Protein 2N57 (pdb70)

Foldseek 3Di:
DDDLLCVLLVCVCVVVVDDSVLQDQAAFCCPNVVDDLVVLCVSLVVLCVVLVHDDDPVLSVQDGGSVSSSCVSVVRSD

InterPro domains:
  IPR003231 Acyl carrier protein [MF_01217] (3-77)
  IPR003231 Acyl carrier protein [PTHR20863] (3-76)
  IPR003231 Acyl carrier protein [TIGR00517] (2-75)
  IPR006162 Phosphopantetheine attachment site [PS00012] (32-47)
  IPR009081 Phosphopantetheine binding ACP domain [PF00550] (6-73)
  IPR009081 Phosphopantetheine binding ACP domain [PS50075] (2-77)
  IPR020806 Polyketide synthase-like, phosphopantetheine-binding domain [SM00823] (5-63)
  IPR036736 ACP-like superfamily [G3DSA:1.10.1200.10] (1-78)
  IPR036736 ACP-like superfamily [SSF47336] (2-76)

Structure (mmCIF, N/CA/C/O backbone):
data_2N57
#
_entry.id   2N57
#
loop_
_atom_site.group_PDB
_atom_site.id
_atom_site.type_symbol
_atom_site.label_atom_id
_atom_site.label_alt_id
_atom_site.label_comp_id
_atom_site.label_asym_id
_atom_site.label_entity_id
_atom_site.label_seq_id
_atom_site.pdbx_PDB_ins_code
_atom_site.Cartn_x
_atom_site.Cartn_y
_atom_site.Cartn_z
_atom_site.occupancy
_atom_site.B_iso_or_equiv
_atom_site.auth_seq_id
_atom_site.auth_comp_id
_atom_site.auth_asym_id
_atom_site.auth_atom_id
_atom_site.pdbx_PDB_model_num
ATOM 1 N N . MET A 1 1 ? -1.349 -1.132 -2.822 1.00 0.00 1 MET A N 1
ATOM 2 C CA . MET A 1 1 ? -0.566 -1.768 -3.876 1.00 0.00 1 MET A CA 1
ATOM 3 C C . MET A 1 1 ? 0.485 -2.702 -3.283 1.00 0.00 1 MET A C 1
ATOM 4 O O . MET A 1 1 ? 0.908 -3.663 -3.926 1.00 0.00 1 MET A O 1
ATOM 18 N N . SER A 1 2 ? 0.902 -2.413 -2.055 1.00 0.00 2 SER A N 1
ATOM 19 C CA . SER A 1 2 ? 1.907 -3.224 -1.378 1.00 0.00 2 SER A CA 1
ATOM 20 C C . SER A 1 2 ? 1.270 -4.451 -0.733 1.00 0.00 2 SER A C 1
ATOM 21 O O . SER A 1 2 ? 0.133 -4.399 -0.262 1.00 0.00 2 SER A O 1
ATOM 29 N N . ASP A 1 3 ? 2.010 -5.554 -0.716 1.00 0.00 3 ASP A N 1
ATOM 30 C CA . ASP A 1 3 ? 1.519 -6.795 -0.128 1.00 0.00 3 ASP A CA 1
ATOM 31 C C . ASP A 1 3 ? 1.947 -6.912 1.331 1.00 0.00 3 ASP A C 1
ATOM 32 O O . ASP A 1 3 ? 1.141 -7.239 2.202 1.00 0.00 3 ASP A O 1
ATOM 41 N N . THR A 1 4 ? 3.223 -6.644 1.592 1.00 0.00 4 THR A N 1
ATOM 42 C CA . THR A 1 4 ? 3.760 -6.721 2.945 1.00 0.00 4 THR A CA 1
ATOM 43 C C . THR A 1 4 ? 3.386 -5.485 3.755 1.00 0.00 4 THR A C 1
ATOM 44 O O . THR A 1 4 ? 2.970 -5.590 4.908 1.00 0.00 4 THR A O 1
ATOM 55 N N . ALA A 1 5 ? 3.538 -4.315 3.144 1.00 0.00 5 ALA A N 1
ATOM 56 C CA . ALA A 1 5 ? 3.214 -3.058 3.809 1.00 0.00 5 ALA A CA 1
ATOM 57 C C . ALA A 1 5 ? 1.808 -3.095 4.397 1.00 0.00 5 ALA A C 1
ATOM 58 O O . ALA A 1 5 ? 1.622 -2.899 5.597 1.00 0.00 5 ALA A O 1
ATOM 65 N N . GLU A 1 6 ? 0.820 -3.347 3.543 1.00 0.00 6 GLU A N 1
ATOM 66 C CA . GLU A 1 6 ? -0.570 -3.408 3.979 1.00 0.00 6 GLU A CA 1
ATOM 67 C C . GLU A 1 6 ? -0.732 -4.376 5.147 1.00 0.00 6 GLU A C 1
ATOM 68 O O . GLU A 1 6 ? -1.461 -4.099 6.100 1.00 0.00 6 GLU A O 1
ATOM 80 N N . ARG A 1 7 ? -0.046 -5.511 5.066 1.00 0.00 7 ARG A N 1
ATOM 81 C CA . ARG A 1 7 ? -0.115 -6.522 6.115 1.00 0.00 7 ARG A CA 1
ATOM 82 C C . ARG A 1 7 ? 0.442 -5.980 7.429 1.00 0.00 7 ARG A C 1
ATOM 83 O O . ARG A 1 7 ? -0.264 -5.918 8.436 1.00 0.00 7 ARG A O 1
ATOM 104 N N . VAL A 1 8 ? 1.712 -5.590 7.412 1.00 0.00 8 VAL A N 1
ATOM 105 C CA . VAL A 1 8 ? 2.364 -5.053 8.600 1.00 0.00 8 VAL A CA 1
ATOM 106 C C . VAL A 1 8 ? 1.542 -3.925 9.215 1.00 0.00 8 VAL A C 1
ATOM 107 O O . VAL A 1 8 ? 1.186 -3.972 10.393 1.00 0.00 8 VAL A O 1
ATOM 120 N N . LYS A 1 9 ? 1.243 -2.911 8.410 1.00 0.00 9 LYS A N 1
ATOM 121 C CA . LYS A 1 9 ? 0.462 -1.771 8.873 1.00 0.00 9 LYS A CA 1
ATOM 122 C C . LYS A 1 9 ? -0.845 -2.230 9.512 1.00 0.00 9 LYS A C 1
ATOM 123 O O . LYS A 1 9 ? -1.199 -1.793 10.607 1.00 0.00 9 LYS A O 1
ATOM 142 N N . LYS A 1 10 ? -1.557 -3.115 8.823 1.00 0.00 10 LYS A N 1
ATOM 143 C CA . LYS A 1 10 ? -2.823 -3.636 9.325 1.00 0.00 10 LYS A CA 1
ATOM 144 C C . LYS A 1 10 ? -2.651 -4.233 10.718 1.00 0.00 10 LYS A C 1
ATOM 145 O O . LYS A 1 10 ? -3.369 -3.871 11.651 1.00 0.00 10 LYS A O 1
ATOM 164 N N . ILE A 1 11 ? -1.697 -5.148 10.852 1.00 0.00 11 ILE A N 1
ATOM 165 C CA . ILE A 1 11 ? -1.431 -5.792 12.132 1.00 0.00 11 ILE A CA 1
ATOM 166 C C . ILE A 1 11 ? -1.084 -4.764 13.203 1.00 0.00 11 ILE A C 1
ATOM 167 O O . ILE A 1 11 ? -1.475 -4.903 14.362 1.00 0.00 11 ILE A O 1
ATOM 183 N N . VAL A 1 12 ? -0.349 -3.730 12.807 1.00 0.00 12 VAL A N 1
ATOM 184 C CA . VAL A 1 12 ? 0.048 -2.675 13.733 1.00 0.00 12 VAL A CA 1
ATOM 185 C C . VAL A 1 12 ? -1.160 -1.872 14.202 1.00 0.00 12 VAL A C 1
ATOM 186 O O . VAL A 1 12 ? -1.242 -1.476 15.365 1.00 0.00 12 VAL A O 1
ATOM 199 N N . VAL A 1 13 ? -2.097 -1.635 13.290 1.00 0.00 13 VAL A N 1
ATOM 200 C CA . VAL A 1 13 ? -3.303 -0.881 13.610 1.00 0.00 13 VAL A CA 1
ATOM 201 C C . VAL A 1 13 ? -4.251 -1.702 14.476 1.00 0.00 13 VAL A C 1
ATOM 202 O O . VAL A 1 13 ? -4.944 -1.161 15.338 1.00 0.00 13 VAL A O 1
ATOM 215 N N . GLU A 1 14 ? -4.275 -3.010 14.243 1.00 0.00 14 GLU A N 1
ATOM 216 C CA . GLU A 1 14 ? -5.139 -3.906 15.003 1.00 0.00 14 GLU A CA 1
ATOM 217 C C . GLU A 1 14 ? -4.509 -4.258 16.347 1.00 0.00 14 GLU A C 1
ATOM 218 O O . GLU A 1 14 ? -5.209 -4.577 17.309 1.00 0.00 14 GLU A O 1
ATOM 230 N N . HIS A 1 15 ? -3.183 -4.198 16.407 1.00 0.00 15 HIS A N 1
ATOM 231 C CA . HIS A 1 15 ? -2.457 -4.510 17.633 1.00 0.00 15 HIS A CA 1
ATOM 232 C C . HIS A 1 15 ? -2.335 -3.275 18.521 1.00 0.00 15 HIS A C 1
ATOM 233 O O . HIS A 1 15 ? -2.728 -3.296 19.689 1.00 0.00 15 HIS A O 1
ATOM 247 N N . LEU A 1 16 ? -1.786 -2.203 17.962 1.00 0.00 16 LEU A N 1
ATOM 248 C CA . LEU A 1 16 ? -1.611 -0.958 18.703 1.00 0.00 16 LEU A CA 1
ATOM 249 C C . LEU A 1 16 ? -2.943 -0.236 18.878 1.00 0.00 16 LEU A C 1
ATOM 250 O O . LEU A 1 16 ? -3.180 0.413 19.895 1.00 0.00 16 LEU A O 1
ATOM 266 N N . GLY A 1 17 ? -3.812 -0.356 17.878 1.00 0.00 17 GLY A N 1
ATOM 267 C CA . GLY A 1 17 ? -5.110 0.288 17.941 1.00 0.00 17 GLY A CA 1
ATOM 268 C C . GLY A 1 17 ? -5.046 1.758 17.575 1.00 0.00 17 GLY A C 1
ATOM 269 O O . GLY A 1 17 ? -5.835 2.563 18.071 1.00 0.00 17 GLY A O 1
ATOM 273 N N . VAL A 1 18 ? -4.104 2.109 16.706 1.00 0.00 18 VAL A N 1
ATOM 274 C CA . VAL A 1 18 ? -3.940 3.492 16.274 1.00 0.00 18 VAL A CA 1
ATOM 275 C C . VAL A 1 18 ? -4.428 3.683 14.843 1.00 0.00 18 VAL A C 1
ATOM 276 O O . VAL A 1 18 ? -4.990 2.768 14.241 1.00 0.00 18 VAL A O 1
ATOM 289 N N . ASP A 1 19 ? -4.207 4.876 14.303 1.00 0.00 19 ASP A N 1
ATOM 290 C CA . ASP A 1 19 ? -4.623 5.187 12.940 1.00 0.00 19 ASP A CA 1
ATOM 291 C C . ASP A 1 19 ? -3.653 4.590 11.926 1.00 0.00 19 ASP A C 1
ATOM 292 O O . ASP A 1 19 ? -2.458 4.469 12.193 1.00 0.00 19 ASP A O 1
ATOM 301 N N . ALA A 1 20 ? -4.176 4.216 10.763 1.00 0.00 20 ALA A N 1
ATOM 302 C CA . ALA A 1 20 ? -3.356 3.632 9.709 1.00 0.00 20 ALA A CA 1
ATOM 303 C C . ALA A 1 20 ? -2.551 4.704 8.982 1.00 0.00 20 ALA A C 1
ATOM 304 O O . ALA A 1 20 ? -1.396 4.486 8.616 1.00 0.00 20 ALA A O 1
ATOM 311 N N . ASP A 1 21 ? -3.169 5.862 8.774 1.00 0.00 21 ASP A N 1
ATOM 312 C CA . ASP A 1 21 ? -2.509 6.968 8.091 1.00 0.00 21 ASP A CA 1
ATOM 313 C C . ASP A 1 21 ? -1.177 7.301 8.755 1.00 0.00 21 ASP A C 1
ATOM 314 O O . ASP A 1 21 ? -0.189 7.591 8.080 1.00 0.00 21 ASP A O 1
ATOM 323 N N . LYS A 1 22 ? -1.158 7.259 10.083 1.00 0.00 22 LYS A N 1
ATOM 324 C CA . LYS A 1 22 ? 0.052 7.556 10.841 1.00 0.00 22 LYS A CA 1
ATOM 325 C C . LYS A 1 22 ? 1.133 6.515 10.569 1.00 0.00 22 LYS A C 1
ATOM 326 O O . LYS A 1 22 ? 2.325 6.795 10.697 1.00 0.00 22 LYS A O 1
ATOM 345 N N . VAL A 1 23 ? 0.710 5.312 10.193 1.00 0.00 23 VAL A N 1
ATOM 346 C CA . VAL A 1 23 ? 1.642 4.230 9.901 1.00 0.00 23 VAL A CA 1
ATOM 347 C C . VAL A 1 23 ? 2.302 4.426 8.541 1.00 0.00 23 VAL A C 1
ATOM 348 O O . VAL A 1 23 ? 1.910 3.805 7.552 1.00 0.00 23 VAL A O 1
ATOM 361 N N . THR A 1 24 ? 3.309 5.293 8.497 1.00 0.00 24 THR A N 1
ATOM 362 C CA . THR A 1 24 ? 4.024 5.572 7.258 1.00 0.00 24 THR A CA 1
ATOM 363 C C . THR A 1 24 ? 5.446 5.024 7.309 1.00 0.00 24 THR A C 1
ATOM 364 O O . THR A 1 24 ? 5.951 4.683 8.378 1.00 0.00 24 THR A O 1
ATOM 375 N N . GLU A 1 25 ? 6.086 4.943 6.147 1.00 0.00 25 GLU A N 1
ATOM 376 C CA . GLU A 1 25 ? 7.450 4.436 6.061 1.00 0.00 25 GLU A CA 1
ATOM 377 C C . GLU A 1 25 ? 8.366 5.169 7.036 1.00 0.00 25 GLU A C 1
ATOM 378 O O . GLU A 1 25 ? 9.257 4.571 7.638 1.00 0.00 25 GLU A O 1
ATOM 390 N N . GLY A 1 26 ? 8.139 6.471 7.187 1.00 0.00 26 GLY A N 1
ATOM 391 C CA . GLY A 1 26 ? 8.951 7.266 8.089 1.00 0.00 26 GLY A CA 1
ATOM 392 C C . GLY A 1 26 ? 8.338 7.383 9.470 1.00 0.00 26 GLY A C 1
ATOM 393 O O . GLY A 1 26 ? 8.515 8.392 10.152 1.00 0.00 26 GLY A O 1
ATOM 397 N N . ALA A 1 27 ? 7.612 6.350 9.884 1.00 0.00 27 ALA A N 1
ATOM 398 C CA . ALA A 1 27 ? 6.970 6.341 11.192 1.00 0.00 27 ALA A CA 1
ATOM 399 C C . ALA A 1 27 ? 7.743 5.472 12.178 1.00 0.00 27 ALA A C 1
ATOM 400 O O . ALA A 1 27 ? 7.763 4.247 12.057 1.00 0.00 27 ALA A O 1
ATOM 407 N N . SER A 1 28 ? 8.380 6.114 13.152 1.00 0.00 28 SER A N 1
ATOM 408 C CA . SER A 1 28 ? 9.159 5.399 14.156 1.00 0.00 28 SER A CA 1
ATOM 409 C C . SER A 1 28 ? 8.297 5.048 15.365 1.00 0.00 28 SER A C 1
ATOM 410 O O . SER A 1 28 ? 7.790 5.931 16.058 1.00 0.00 28 SER A O 1
ATOM 418 N N . PHE A 1 29 ? 8.134 3.753 15.611 1.00 0.00 29 PHE A N 1
ATOM 419 C CA . PHE A 1 29 ? 7.332 3.283 16.735 1.00 0.00 29 PHE A CA 1
ATOM 420 C C . PHE A 1 29 ? 7.935 3.738 18.061 1.00 0.00 29 PHE A C 1
ATOM 421 O O . PHE A 1 29 ? 7.291 3.657 19.108 1.00 0.00 29 PHE A O 1
ATOM 438 N N . ILE A 1 30 ? 9.174 4.215 18.008 1.00 0.00 30 ILE A N 1
ATOM 439 C CA . ILE A 1 30 ? 9.864 4.683 19.204 1.00 0.00 30 ILE A CA 1
ATOM 440 C C . ILE A 1 30 ? 9.500 6.131 19.517 1.00 0.00 30 ILE A C 1
ATOM 441 O O . ILE A 1 30 ? 9.078 6.449 20.628 1.00 0.00 30 ILE A O 1
ATOM 457 N N . ASP A 1 31 ? 9.666 7.003 18.529 1.00 0.00 31 ASP A N 1
ATOM 458 C CA . ASP A 1 31 ? 9.353 8.417 18.697 1.00 0.00 31 ASP A CA 1
ATOM 459 C C . ASP A 1 31 ? 7.940 8.723 18.210 1.00 0.00 31 ASP A C 1
ATOM 460 O O . ASP A 1 31 ? 7.091 9.172 18.980 1.00 0.00 31 ASP A O 1
ATOM 469 N N . ASP A 1 32 ? 7.696 8.478 16.927 1.00 0.00 32 ASP A N 1
ATOM 470 C CA . ASP A 1 32 ? 6.386 8.727 16.337 1.00 0.00 32 ASP A CA 1
ATOM 471 C C . ASP A 1 32 ? 5.273 8.252 17.265 1.00 0.00 32 ASP A C 1
ATOM 472 O O . ASP A 1 32 ? 4.265 8.937 17.445 1.00 0.00 32 ASP A O 1
ATOM 481 N N . LEU A 1 33 ? 5.461 7.075 17.852 1.00 0.00 33 LEU A N 1
ATOM 482 C CA . LEU A 1 33 ? 4.471 6.507 18.762 1.00 0.00 33 LEU A CA 1
ATOM 483 C C . LEU A 1 33 ? 4.874 6.736 20.216 1.00 0.00 33 LEU A C 1
ATOM 484 O O . LEU A 1 33 ? 4.055 6.606 21.125 1.00 0.00 33 LEU A O 1
ATOM 500 N N . GLY A 1 34 ? 6.141 7.080 20.427 1.00 0.00 34 GLY A N 1
ATOM 501 C CA . GLY A 1 34 ? 6.629 7.324 21.771 1.00 0.00 34 GLY A CA 1
ATOM 502 C C . GLY A 1 34 ? 6.778 6.047 22.575 1.00 0.00 34 GLY A C 1
ATOM 503 O O . GLY A 1 34 ? 6.564 6.039 23.787 1.00 0.00 34 GLY A O 1
ATOM 507 N N . ALA A 1 35 ? 7.144 4.963 21.898 1.00 0.00 35 ALA A N 1
ATOM 508 C CA . ALA A 1 35 ? 7.320 3.675 22.556 1.00 0.00 35 ALA A CA 1
ATOM 509 C C . ALA A 1 35 ? 8.796 3.385 22.809 1.00 0.00 35 ALA A C 1
ATOM 510 O O . ALA A 1 35 ? 9.671 4.112 22.338 1.00 0.00 35 ALA A O 1
ATOM 517 N N . ASP A 1 36 ? 9.066 2.321 23.557 1.00 0.00 36 ASP A N 1
ATOM 518 C CA . ASP A 1 36 ? 10.436 1.935 23.872 1.00 0.00 36 ASP A CA 1
ATOM 519 C C . ASP A 1 36 ? 10.834 0.672 23.115 1.00 0.00 36 ASP A C 1
ATOM 520 O O . ASP A 1 36 ? 10.034 0.105 22.370 1.00 0.00 36 ASP A O 1
ATOM 529 N N . SER A 1 37 ? 12.075 0.237 23.309 1.00 0.00 37 SER A N 1
ATOM 530 C CA . SER A 1 37 ? 12.580 -0.956 22.640 1.00 0.00 37 SER A CA 1
ATOM 531 C C . SER A 1 37 ? 11.645 -2.141 22.864 1.00 0.00 37 SER A C 1
ATOM 532 O O . SER A 1 37 ? 11.507 -3.010 22.002 1.00 0.00 37 SER A O 1
ATOM 540 N N . LEU A 1 38 ? 11.005 -2.170 24.027 1.00 0.00 38 LEU A N 1
ATOM 541 C CA . LEU A 1 38 ? 10.082 -3.248 24.366 1.00 0.00 38 LEU A CA 1
ATOM 542 C C . LEU A 1 38 ? 9.013 -3.408 23.290 1.00 0.00 38 LEU A C 1
ATOM 543 O O . LEU A 1 38 ? 8.844 -4.489 22.725 1.00 0.00 38 LEU A O 1
ATOM 559 N N . ASP A 1 39 ? 8.296 -2.325 23.010 1.00 0.00 39 ASP A N 1
ATOM 560 C CA . ASP A 1 39 ? 7.245 -2.345 21.999 1.00 0.00 39 ASP A CA 1
ATOM 561 C C . ASP A 1 39 ? 7.776 -2.884 20.674 1.00 0.00 39 ASP A C 1
ATOM 562 O O . ASP A 1 39 ? 7.154 -3.742 20.047 1.00 0.00 39 ASP A O 1
ATOM 571 N N . THR A 1 40 ? 8.929 -2.374 20.253 1.00 0.00 40 THR A N 1
ATOM 572 C CA . THR A 1 40 ? 9.542 -2.803 19.002 1.00 0.00 40 THR A CA 1
ATOM 573 C C . THR A 1 40 ? 9.752 -4.312 18.982 1.00 0.00 40 THR A C 1
ATOM 574 O O . THR A 1 40 ? 9.389 -4.987 18.018 1.00 0.00 40 THR A O 1
ATOM 585 N N . VAL A 1 41 ? 10.340 -4.838 20.051 1.00 0.00 41 VAL A N 1
ATOM 586 C CA . VAL A 1 41 ? 10.597 -6.270 20.157 1.00 0.00 41 VAL A CA 1
ATOM 587 C C . VAL A 1 41 ? 9.307 -7.071 20.019 1.00 0.00 41 VAL A C 1
ATOM 588 O O . VAL A 1 41 ? 9.222 -7.993 19.209 1.00 0.00 41 VAL A O 1
ATOM 601 N N . GLU A 1 42 ? 8.305 -6.711 20.815 1.00 0.00 42 GLU A N 1
ATOM 602 C CA . GLU A 1 42 ? 7.019 -7.397 20.782 1.00 0.00 42 GLU A CA 1
ATOM 603 C C . GLU A 1 42 ? 6.469 -7.452 19.359 1.00 0.00 42 GLU A C 1
ATOM 604 O O . GLU A 1 42 ? 6.098 -8.518 18.866 1.00 0.00 42 GLU A O 1
ATOM 616 N N . LEU A 1 43 ? 6.418 -6.297 18.706 1.00 0.00 43 LEU A N 1
ATOM 617 C CA . LEU A 1 43 ? 5.912 -6.211 17.341 1.00 0.00 43 LEU A CA 1
ATOM 618 C C . LEU A 1 43 ? 6.674 -7.158 16.418 1.00 0.00 43 LEU A C 1
ATOM 619 O O . LEU A 1 43 ? 6.073 -7.932 15.673 1.00 0.00 43 LEU A O 1
ATOM 635 N N . VAL A 1 44 ? 8.000 -7.092 16.475 1.00 0.00 44 VAL A N 1
ATOM 636 C CA . VAL A 1 44 ? 8.844 -7.945 15.647 1.00 0.00 44 VAL A CA 1
ATOM 637 C C . VAL A 1 44 ? 8.472 -9.414 15.814 1.00 0.00 44 VAL A C 1
ATOM 638 O O . VAL A 1 44 ? 8.297 -10.136 14.833 1.00 0.00 44 VAL A O 1
ATOM 651 N N . MET A 1 45 ? 8.353 -9.850 17.064 1.00 0.00 45 MET A N 1
ATOM 652 C CA . MET A 1 45 ? 8.000 -11.234 17.360 1.00 0.00 45 MET A CA 1
ATOM 653 C C . MET A 1 45 ? 6.647 -11.591 16.754 1.00 0.00 45 MET A C 1
ATOM 654 O O . MET A 1 45 ? 6.488 -12.650 16.148 1.00 0.00 45 MET A O 1
ATOM 668 N N . ALA A 1 46 ? 5.675 -10.700 16.922 1.00 0.00 46 ALA A N 1
ATOM 669 C CA . ALA A 1 46 ? 4.336 -10.922 16.389 1.00 0.00 46 ALA A CA 1
ATOM 670 C C . ALA A 1 46 ? 4.376 -11.163 14.884 1.00 0.00 46 ALA A C 1
ATOM 671 O O . ALA A 1 46 ? 3.822 -12.144 14.387 1.00 0.00 46 ALA A O 1
ATOM 678 N N . PHE A 1 47 ? 5.035 -10.262 14.163 1.00 0.00 47 PHE A N 1
ATOM 679 C CA . PHE A 1 47 ? 5.146 -10.376 12.713 1.00 0.00 47 PHE A CA 1
ATOM 680 C C . PHE A 1 47 ? 5.884 -11.654 12.323 1.00 0.00 47 PHE A C 1
ATOM 681 O O . PHE A 1 47 ? 5.514 -12.327 11.362 1.00 0.00 47 PHE A O 1
ATOM 698 N N . GLU A 1 48 ? 6.929 -11.980 13.077 1.00 0.00 48 GLU A N 1
ATOM 699 C CA . GLU A 1 48 ? 7.720 -13.176 12.809 1.00 0.00 48 GLU A CA 1
ATOM 700 C C . GLU A 1 48 ? 6.859 -14.432 12.912 1.00 0.00 48 GLU A C 1
ATOM 701 O O . GLU A 1 48 ? 6.975 -15.345 12.096 1.00 0.00 48 GLU A O 1
ATOM 713 N N . GLU A 1 49 ? 5.995 -14.469 13.923 1.00 0.00 49 GLU A N 1
ATOM 714 C CA . GLU A 1 49 ? 5.116 -15.612 14.134 1.00 0.00 49 GLU A CA 1
ATOM 715 C C . GLU A 1 49 ? 3.968 -15.609 13.128 1.00 0.00 49 GLU A C 1
ATOM 716 O O . GLU A 1 49 ? 3.493 -16.665 12.710 1.00 0.00 49 GLU A O 1
ATOM 728 N N . GLU A 1 50 ? 3.528 -14.415 12.744 1.00 0.00 50 GLU A N 1
ATOM 729 C CA . GLU A 1 50 ? 2.436 -14.275 11.789 1.00 0.00 50 GLU A CA 1
ATOM 730 C C . GLU A 1 50 ? 2.836 -14.820 10.421 1.00 0.00 50 GLU A C 1
ATOM 731 O O . GLU A 1 50 ? 2.147 -15.668 9.852 1.00 0.00 50 GLU A O 1
ATOM 743 N N . PHE A 1 51 ? 3.954 -14.328 9.898 1.00 0.00 51 PHE A N 1
ATOM 744 C CA . PHE A 1 51 ? 4.446 -14.764 8.596 1.00 0.00 51 PHE A CA 1
ATOM 745 C C . PHE A 1 51 ? 5.169 -16.103 8.709 1.00 0.00 51 PHE A C 1
ATOM 746 O O . PHE A 1 51 ? 5.265 -16.852 7.738 1.00 0.00 51 PHE A O 1
ATOM 763 N N . GLY A 1 52 ? 5.677 -16.396 9.902 1.00 0.00 52 GLY A N 1
ATOM 764 C CA . GLY A 1 52 ? 6.385 -17.644 10.120 1.00 0.00 52 GLY A CA 1
ATOM 765 C C . GLY A 1 52 ? 7.804 -17.606 9.588 1.00 0.00 52 GLY A C 1
ATOM 766 O O . GLY A 1 52 ? 8.188 -18.438 8.766 1.00 0.00 52 GLY A O 1
ATOM 770 N N . VAL A 1 53 ? 8.584 -16.637 10.055 1.00 0.00 53 VAL A N 1
ATOM 771 C CA . VAL A 1 53 ? 9.969 -16.494 9.620 1.00 0.00 53 VAL A CA 1
ATOM 772 C C . VAL A 1 53 ? 10.929 -16.598 10.800 1.00 0.00 53 VAL A C 1
ATOM 773 O O . VAL A 1 53 ? 10.505 -16.729 11.947 1.00 0.00 53 VAL A O 1
ATOM 786 N N . GLU A 1 54 ? 12.225 -16.540 10.508 1.00 0.00 54 GLU A N 1
ATOM 787 C CA . GLU A 1 54 ? 13.245 -16.628 11.545 1.00 0.00 54 GLU A CA 1
ATOM 788 C C . GLU A 1 54 ? 14.313 -15.556 11.351 1.00 0.00 54 GLU A C 1
ATOM 789 O O . GLU A 1 54 ? 15.100 -15.612 10.405 1.00 0.00 54 GLU A O 1
ATOM 801 N N . ILE A 1 55 ? 14.334 -14.579 12.252 1.00 0.00 55 ILE A N 1
ATOM 802 C CA . ILE A 1 55 ? 15.304 -13.495 12.181 1.00 0.00 55 ILE A CA 1
ATOM 803 C C . ILE A 1 55 ? 16.118 -13.399 13.467 1.00 0.00 55 ILE A C 1
ATOM 804 O O . ILE A 1 55 ? 15.687 -13.829 14.537 1.00 0.00 55 ILE A O 1
ATOM 820 N N . PRO A 1 56 ? 17.323 -12.820 13.363 1.00 0.00 56 PRO A N 1
ATOM 821 C CA . PRO A 1 56 ? 18.223 -12.652 14.508 1.00 0.00 56 PRO A CA 1
ATOM 822 C C . PRO A 1 56 ? 17.705 -11.621 15.505 1.00 0.00 56 PRO A C 1
ATOM 823 O O . PRO A 1 56 ? 16.737 -10.911 15.232 1.00 0.00 56 PRO A O 1
ATOM 834 N N . ASP A 1 57 ? 18.355 -11.544 16.661 1.00 0.00 57 ASP A N 1
ATOM 835 C CA . ASP A 1 57 ? 17.961 -10.598 17.698 1.00 0.00 57 ASP A CA 1
ATOM 836 C C . ASP A 1 57 ? 18.347 -9.174 17.310 1.00 0.00 57 ASP A C 1
ATOM 837 O O . ASP A 1 57 ? 17.600 -8.227 17.562 1.00 0.00 57 ASP A O 1
ATOM 846 N N . ASP A 1 58 ? 19.516 -9.029 16.697 1.00 0.00 58 ASP A N 1
ATOM 847 C CA . ASP A 1 58 ? 20.001 -7.721 16.273 1.00 0.00 58 ASP A CA 1
ATOM 848 C C . ASP A 1 58 ? 19.005 -7.051 15.332 1.00 0.00 58 ASP A C 1
ATOM 849 O O . ASP A 1 58 ? 18.956 -5.825 15.235 1.00 0.00 58 ASP A O 1
ATOM 858 N N . ALA A 1 59 ? 18.214 -7.864 14.640 1.00 0.00 59 ALA A N 1
ATOM 859 C CA . ALA A 1 59 ? 17.218 -7.349 13.707 1.00 0.00 59 ALA A CA 1
ATOM 860 C C . ALA A 1 59 ? 16.335 -6.299 14.371 1.00 0.00 59 ALA A C 1
ATOM 861 O O . ALA A 1 59 ? 16.099 -5.229 13.811 1.00 0.00 59 ALA A O 1
ATOM 868 N N . ALA A 1 60 ? 15.849 -6.612 15.568 1.00 0.00 60 ALA A N 1
ATOM 869 C CA . ALA A 1 60 ? 14.992 -5.694 16.308 1.00 0.00 60 ALA A CA 1
ATOM 870 C C . ALA A 1 60 ? 15.671 -4.342 16.499 1.00 0.00 60 ALA A C 1
ATOM 871 O O . ALA A 1 60 ? 15.005 -3.320 16.655 1.00 0.00 60 ALA A O 1
ATOM 878 N N . GLU A 1 61 ? 17.000 -4.345 16.485 1.00 0.00 61 GLU A N 1
ATOM 879 C CA . GLU A 1 61 ? 17.769 -3.118 16.657 1.00 0.00 61 GLU A CA 1
ATOM 880 C C . GLU A 1 61 ? 17.807 -2.313 15.361 1.00 0.00 61 GLU A C 1
ATOM 881 O O . GLU A 1 61 ? 17.909 -1.086 15.381 1.00 0.00 61 GLU A O 1
ATOM 893 N N . THR A 1 62 ? 17.725 -3.013 14.234 1.00 0.00 62 THR A N 1
ATOM 894 C CA . THR A 1 62 ? 17.752 -2.366 12.929 1.00 0.00 62 THR A CA 1
ATOM 895 C C . THR A 1 62 ? 16.368 -1.862 12.536 1.00 0.00 62 THR A C 1
ATOM 896 O O . THR A 1 62 ? 16.234 -1.005 11.662 1.00 0.00 62 THR A O 1
ATOM 907 N N . ILE A 1 63 ? 15.342 -2.398 13.188 1.00 0.00 63 ILE A N 1
ATOM 908 C CA . ILE A 1 63 ? 13.968 -2.001 12.907 1.00 0.00 63 ILE A CA 1
ATOM 909 C C . ILE A 1 63 ? 13.569 -0.780 13.730 1.00 0.00 63 ILE A C 1
ATOM 910 O O . ILE A 1 63 ? 13.278 -0.890 14.922 1.00 0.00 63 ILE A O 1
ATOM 926 N N . LEU A 1 64 ? 13.557 0.382 13.086 1.00 0.00 64 LEU A N 1
ATOM 927 C CA . LEU A 1 64 ? 13.192 1.624 13.758 1.00 0.00 64 LEU A CA 1
ATOM 928 C C . LEU A 1 64 ? 11.848 2.141 13.254 1.00 0.00 64 LEU A C 1
ATOM 929 O O . LEU A 1 64 ? 10.905 2.308 14.028 1.00 0.00 64 LEU A O 1
ATOM 945 N N . THR A 1 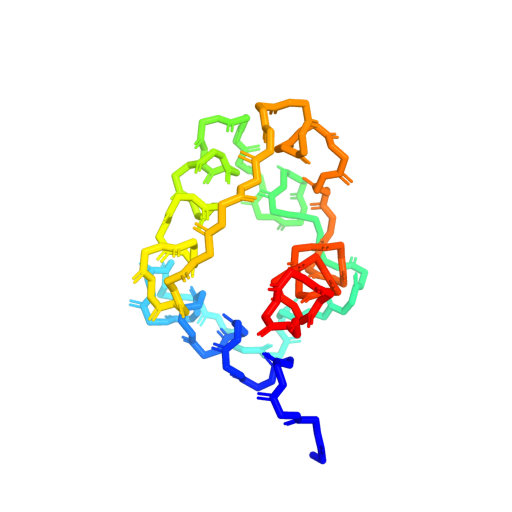65 ? 11.767 2.392 11.951 1.00 0.00 65 THR A N 1
ATOM 946 C CA . THR A 1 65 ? 10.539 2.889 11.343 1.00 0.00 65 THR A CA 1
ATOM 947 C C . THR A 1 65 ? 9.741 1.754 10.711 1.00 0.00 65 THR A C 1
ATOM 948 O O . THR A 1 65 ? 10.247 0.646 10.540 1.00 0.00 65 THR A O 1
ATOM 959 N N . VAL A 1 66 ? 8.489 2.039 10.366 1.00 0.00 66 VAL A N 1
ATOM 960 C CA . VAL A 1 66 ? 7.620 1.043 9.751 1.00 0.00 66 VAL A CA 1
ATOM 961 C C . VAL A 1 66 ? 8.293 0.397 8.545 1.00 0.00 66 VAL A C 1
ATOM 962 O O . VAL A 1 66 ? 8.301 -0.826 8.407 1.00 0.00 66 VAL A O 1
ATOM 975 N N . GLY A 1 67 ? 8.858 1.227 7.674 1.00 0.00 67 GLY A N 1
ATOM 976 C CA . GLY A 1 67 ? 9.526 0.718 6.490 1.00 0.00 67 GLY A CA 1
ATOM 977 C C . GLY A 1 67 ? 10.554 -0.347 6.817 1.00 0.00 67 GLY A C 1
ATOM 978 O O . GLY A 1 67 ? 10.738 -1.296 6.056 1.00 0.00 67 GLY A O 1
ATOM 982 N N . ASP A 1 68 ? 11.226 -0.189 7.952 1.00 0.00 68 ASP A N 1
ATOM 983 C CA . ASP A 1 68 ? 12.242 -1.144 8.379 1.00 0.00 68 ASP A CA 1
ATOM 984 C C . ASP A 1 68 ? 11.612 -2.492 8.718 1.00 0.00 68 ASP A C 1
ATOM 985 O O . ASP A 1 68 ? 11.993 -3.523 8.164 1.00 0.00 68 ASP A O 1
ATOM 994 N N . ALA A 1 69 ? 10.648 -2.475 9.632 1.00 0.00 69 ALA A N 1
ATOM 995 C CA . ALA A 1 69 ? 9.965 -3.695 10.044 1.00 0.00 69 ALA A CA 1
ATOM 996 C C . ALA A 1 69 ? 9.307 -4.385 8.854 1.00 0.00 69 ALA A C 1
ATOM 997 O O . ALA A 1 69 ? 9.439 -5.595 8.674 1.00 0.00 69 ALA A O 1
ATOM 1004 N N . VAL A 1 70 ? 8.596 -3.607 8.044 1.00 0.00 70 VAL A N 1
ATOM 1005 C CA . VAL A 1 70 ? 7.917 -4.143 6.870 1.00 0.00 70 VAL A CA 1
ATOM 1006 C C . VAL A 1 70 ? 8.910 -4.772 5.900 1.00 0.00 70 VAL A C 1
ATOM 1007 O O . VAL A 1 70 ? 8.768 -5.933 5.514 1.00 0.00 70 VAL A O 1
ATOM 1020 N N . LYS A 1 71 ? 9.918 -4.000 5.510 1.00 0.00 71 LYS A N 1
ATOM 1021 C CA . LYS A 1 71 ? 10.938 -4.481 4.586 1.00 0.00 71 LYS A CA 1
ATOM 1022 C C . LYS A 1 71 ? 11.588 -5.758 5.110 1.00 0.00 71 LYS A C 1
ATOM 1023 O O . LYS A 1 71 ? 11.905 -6.666 4.341 1.00 0.00 71 LYS A O 1
ATOM 1042 N N . PHE A 1 72 ? 11.783 -5.821 6.423 1.00 0.00 72 PHE A N 1
ATOM 1043 C CA . PHE A 1 72 ? 12.395 -6.987 7.049 1.00 0.00 72 PHE A CA 1
ATOM 1044 C C . PHE A 1 72 ? 11.514 -8.221 6.879 1.00 0.00 72 PHE A C 1
ATOM 1045 O O . PHE A 1 72 ? 11.957 -9.247 6.362 1.00 0.00 72 PHE A O 1
ATOM 1062 N N . ILE A 1 73 ? 10.264 -8.114 7.318 1.00 0.00 73 ILE A N 1
ATOM 1063 C CA . ILE A 1 73 ? 9.321 -9.220 7.214 1.00 0.00 73 ILE A CA 1
ATOM 1064 C C . ILE A 1 73 ? 9.200 -9.706 5.774 1.00 0.00 73 ILE A C 1
ATOM 1065 O O . ILE A 1 73 ? 9.114 -10.907 5.518 1.00 0.00 73 ILE A O 1
ATOM 1081 N N . ASP A 1 74 ? 9.198 -8.765 4.836 1.00 0.00 74 ASP A N 1
ATOM 1082 C CA . ASP A 1 74 ? 9.091 -9.098 3.420 1.00 0.00 74 ASP A CA 1
ATOM 1083 C C . ASP A 1 74 ? 10.347 -9.815 2.934 1.00 0.00 74 ASP A C 1
ATOM 1084 O O . ASP A 1 74 ? 10.270 -10.763 2.152 1.00 0.00 74 ASP A O 1
ATOM 1093 N N . LYS A 1 75 ? 11.503 -9.357 3.402 1.00 0.00 75 LYS A N 1
ATOM 1094 C CA . LYS A 1 75 ? 12.776 -9.954 3.017 1.00 0.00 75 LYS A CA 1
ATOM 1095 C C . LYS A 1 75 ? 12.884 -11.385 3.534 1.00 0.00 75 LYS A C 1
ATOM 1096 O O . LYS A 1 75 ? 13.258 -12.295 2.795 1.00 0.00 75 LYS A O 1
ATOM 1115 N N . ALA A 1 76 ? 12.554 -11.575 4.807 1.00 0.00 76 ALA A N 1
ATOM 1116 C CA . ALA A 1 76 ? 12.611 -12.896 5.422 1.00 0.00 76 ALA A CA 1
ATOM 1117 C C . ALA A 1 76 ? 11.470 -13.780 4.930 1.00 0.00 76 ALA A C 1
ATOM 1118 O O . ALA A 1 76 ? 11.574 -15.007 4.939 1.00 0.00 76 ALA A O 1
ATOM 1125 N N . SER A 1 77 ? 10.381 -13.149 4.501 1.00 0.00 77 SER A N 1
ATOM 1126 C CA . SER A 1 77 ? 9.219 -13.880 4.010 1.00 0.00 77 SER A CA 1
ATOM 1127 C C . SER A 1 77 ? 9.594 -14.762 2.823 1.00 0.00 77 SER A C 1
ATOM 1128 O O . SER A 1 77 ? 8.997 -15.816 2.606 1.00 0.00 77 SER A O 1
ATOM 1136 N N . ALA A 1 78 ? 10.586 -14.322 2.056 1.00 0.00 78 ALA A N 1
ATOM 1137 C CA . ALA A 1 78 ? 11.043 -15.071 0.893 1.00 0.00 78 ALA A CA 1
ATOM 1138 C C . ALA A 1 78 ? 12.062 -16.134 1.289 1.00 0.00 78 ALA A C 1
ATOM 1139 O O . ALA A 1 78 ? 12.054 -17.245 0.757 1.00 0.00 78 ALA A O 1
ATOM 1146 N N . MET A 1 1 ? 1.329 0.000 0.000 1.00 0.00 1 MET A N 2
ATOM 1147 C CA . MET A 1 1 ? 2.093 -0.001 -1.242 1.00 0.00 1 MET A CA 2
ATOM 1148 C C . MET A 1 1 ? 2.351 -1.426 -1.721 1.00 0.00 1 MET A C 2
ATOM 1149 O O . MET A 1 1 ? 2.123 -1.750 -2.887 1.00 0.00 1 MET A O 2
ATOM 1163 N N . SER A 1 2 ? 2.828 -2.273 -0.815 1.00 0.00 2 SER A N 2
ATOM 1164 C CA . SER A 1 2 ? 3.121 -3.662 -1.146 1.00 0.00 2 SER A CA 2
ATOM 1165 C C . SER A 1 2 ? 2.281 -4.612 -0.296 1.00 0.00 2 SER A C 2
ATOM 1166 O O . SER A 1 2 ? 1.786 -4.238 0.767 1.00 0.00 2 SER A O 2
ATOM 1174 N N . ASP A 1 3 ? 2.127 -5.842 -0.773 1.00 0.00 3 ASP A N 2
ATOM 1175 C CA . ASP A 1 3 ? 1.349 -6.847 -0.058 1.00 0.00 3 ASP A CA 2
ATOM 1176 C C . ASP A 1 3 ? 1.842 -6.995 1.378 1.00 0.00 3 ASP A C 2
ATOM 1177 O O . ASP A 1 3 ? 1.047 -7.146 2.306 1.00 0.00 3 ASP A O 2
ATOM 1186 N N . THR A 1 4 ? 3.159 -6.953 1.554 1.00 0.00 4 THR A N 2
ATOM 1187 C CA . THR A 1 4 ? 3.758 -7.085 2.876 1.00 0.00 4 THR A CA 2
ATOM 1188 C C . THR A 1 4 ? 3.399 -5.899 3.763 1.00 0.00 4 THR A C 2
ATOM 1189 O O . THR A 1 4 ? 2.977 -6.072 4.906 1.00 0.00 4 THR A O 2
ATOM 1200 N N . ALA A 1 5 ? 3.568 -4.694 3.229 1.00 0.00 5 ALA A N 2
ATOM 1201 C CA . ALA A 1 5 ? 3.259 -3.478 3.972 1.00 0.00 5 ALA A CA 2
ATOM 1202 C C . ALA A 1 5 ? 1.851 -3.534 4.553 1.00 0.00 5 ALA A C 2
ATOM 1203 O O . ALA A 1 5 ? 1.644 -3.243 5.731 1.00 0.00 5 ALA A O 2
ATOM 1210 N N . GLU A 1 6 ? 0.885 -3.908 3.720 1.00 0.00 6 GLU A N 2
ATOM 1211 C CA . GLU A 1 6 ? -0.504 -4.000 4.153 1.00 0.00 6 GLU A CA 2
ATOM 1212 C C . GLU A 1 6 ? -0.625 -4.845 5.417 1.00 0.00 6 GLU A C 2
ATOM 1213 O O . GLU A 1 6 ? -1.175 -4.399 6.425 1.00 0.00 6 GLU A O 2
ATOM 1225 N N . ARG A 1 7 ? -0.109 -6.068 5.356 1.00 0.00 7 ARG A N 2
ATOM 1226 C CA . ARG A 1 7 ? -0.160 -6.977 6.495 1.00 0.00 7 ARG A CA 2
ATOM 1227 C C . ARG A 1 7 ? 0.495 -6.349 7.722 1.00 0.00 7 ARG A C 2
ATOM 1228 O O . ARG A 1 7 ? -0.019 -6.454 8.835 1.00 0.00 7 ARG A O 2
ATOM 1249 N N . VAL A 1 8 ? 1.634 -5.698 7.509 1.00 0.00 8 VAL A N 2
ATOM 1250 C CA . VAL A 1 8 ? 2.360 -5.053 8.597 1.00 0.00 8 VAL A CA 2
ATOM 1251 C C . VAL A 1 8 ? 1.535 -3.933 9.220 1.00 0.00 8 VAL A C 2
ATOM 1252 O O . VAL A 1 8 ? 1.155 -4.003 10.389 1.00 0.00 8 VAL A O 2
ATOM 1265 N N . LYS A 1 9 ? 1.261 -2.899 8.432 1.00 0.00 9 LYS A N 2
ATOM 1266 C CA . LYS A 1 9 ? 0.479 -1.763 8.904 1.00 0.00 9 LYS A CA 2
ATOM 1267 C C . LYS A 1 9 ? -0.852 -2.224 9.489 1.00 0.00 9 LYS A C 2
ATOM 1268 O O . LYS A 1 9 ? -1.378 -1.613 10.421 1.00 0.00 9 LYS A O 2
ATOM 128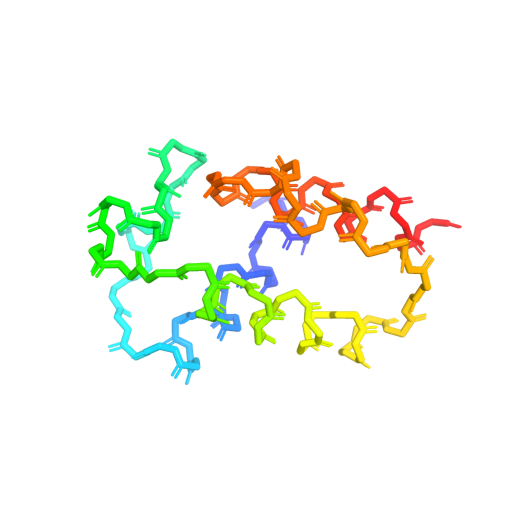7 N N . LYS A 1 10 ? -1.393 -3.305 8.939 1.00 0.00 10 LYS A N 2
ATOM 1288 C CA . LYS A 1 10 ? -2.661 -3.851 9.407 1.00 0.00 10 LYS A CA 2
ATOM 1289 C C . LYS A 1 10 ? -2.540 -4.356 10.841 1.00 0.00 10 LYS A C 2
ATOM 1290 O O . LYS A 1 10 ? -3.268 -3.912 11.729 1.00 0.00 10 LYS A O 2
ATOM 1309 N N . ILE A 1 11 ? -1.614 -5.284 11.061 1.00 0.00 11 ILE A N 2
ATOM 1310 C CA . ILE A 1 11 ? -1.397 -5.847 12.388 1.00 0.00 11 ILE A CA 2
ATOM 1311 C C . ILE A 1 11 ? -1.011 -4.762 13.388 1.00 0.00 11 ILE A C 2
ATOM 1312 O O . ILE A 1 11 ? -1.349 -4.842 14.569 1.00 0.00 11 ILE A O 2
ATOM 1328 N N . VAL A 1 12 ? -0.301 -3.746 12.906 1.00 0.00 12 VAL A N 2
ATOM 1329 C CA . VAL A 1 12 ? 0.129 -2.643 13.757 1.00 0.00 12 VAL A CA 2
ATOM 1330 C C . VAL A 1 12 ? -1.062 -1.810 14.221 1.00 0.00 12 VAL A C 2
ATOM 1331 O O . VAL A 1 12 ? -1.171 -1.465 15.397 1.00 0.00 12 VAL A O 2
ATOM 1344 N N . VAL A 1 13 ? -1.953 -1.491 13.288 1.00 0.00 13 VAL A N 2
ATOM 1345 C CA . VAL A 1 13 ? -3.137 -0.700 13.601 1.00 0.00 13 VAL A CA 2
ATOM 1346 C C . VAL A 1 13 ? -4.121 -1.497 14.450 1.00 0.00 13 VAL A C 2
ATOM 1347 O O . VAL A 1 13 ? -4.845 -0.933 15.270 1.00 0.00 13 VAL A O 2
ATOM 1360 N N . GLU A 1 14 ? -4.141 -2.810 14.249 1.00 0.00 14 GLU A N 2
ATOM 1361 C CA . GLU A 1 14 ? -5.037 -3.684 14.997 1.00 0.00 14 GLU A CA 2
ATOM 1362 C C . GLU A 1 14 ? -4.460 -4.005 16.373 1.00 0.00 14 GLU A C 2
ATOM 1363 O O . GLU A 1 14 ? -5.196 -4.316 17.310 1.00 0.00 14 GLU A O 2
ATOM 1375 N N . HIS A 1 15 ? -3.138 -3.928 16.486 1.00 0.00 15 HIS A N 2
ATOM 1376 C CA . HIS A 1 15 ? -2.461 -4.211 17.747 1.00 0.00 15 HIS A CA 2
ATOM 1377 C C . HIS A 1 15 ? -2.368 -2.954 18.607 1.00 0.00 15 HIS A C 2
ATOM 1378 O O . HIS A 1 15 ? -2.797 -2.945 19.761 1.00 0.00 15 HIS A O 2
ATOM 1392 N N . LEU A 1 16 ? -1.803 -1.894 18.037 1.00 0.00 16 LEU A N 2
ATOM 1393 C CA . LEU A 1 16 ? -1.652 -0.631 18.752 1.00 0.00 16 LEU A CA 2
ATOM 1394 C C . LEU A 1 16 ? -2.987 0.101 18.851 1.00 0.00 16 LEU A C 2
ATOM 1395 O O . LEU A 1 16 ? -3.236 0.831 19.810 1.00 0.00 16 LEU A O 2
ATOM 1411 N N . GLY A 1 17 ? -3.843 -0.102 17.854 1.00 0.00 17 GLY A N 2
ATOM 1412 C CA . GLY A 1 17 ? -5.143 0.544 17.850 1.00 0.00 17 GLY A CA 2
ATOM 1413 C C . GLY A 1 17 ? -5.057 2.016 17.498 1.00 0.00 17 GLY A C 2
ATOM 1414 O O . GLY A 1 17 ? -5.842 2.827 17.992 1.00 0.00 17 GLY A O 2
ATOM 1418 N N . VAL A 1 18 ? -4.101 2.365 16.643 1.00 0.00 18 VAL A N 2
ATOM 1419 C CA . VAL A 1 18 ? -3.915 3.749 16.227 1.00 0.00 18 VAL A CA 2
ATOM 1420 C C . VAL A 1 18 ? -4.385 3.959 14.792 1.00 0.00 18 VAL A C 2
ATOM 1421 O O . VAL A 1 18 ? -4.887 3.036 14.151 1.00 0.00 18 VAL A O 2
ATOM 1434 N N . ASP A 1 19 ? -4.219 5.179 14.293 1.00 0.00 19 ASP A N 2
ATOM 1435 C CA . ASP A 1 19 ? -4.626 5.511 12.933 1.00 0.00 19 ASP A CA 2
ATOM 1436 C C . ASP A 1 19 ? -3.599 5.010 11.921 1.00 0.00 19 ASP A C 2
ATOM 1437 O O . ASP A 1 19 ? -2.394 5.091 12.154 1.00 0.00 19 ASP A O 2
ATOM 1446 N N . ALA A 1 20 ? -4.086 4.490 10.800 1.00 0.00 20 ALA A N 2
ATOM 1447 C CA . ALA A 1 20 ? -3.212 3.976 9.753 1.00 0.00 20 ALA A CA 2
ATOM 1448 C C . AL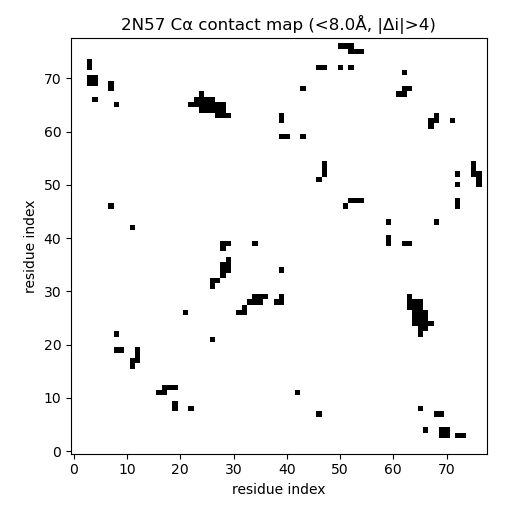A A 1 20 ? -2.495 5.111 9.030 1.00 0.00 20 ALA A C 2
ATOM 1449 O O . ALA A 1 20 ? -1.380 4.940 8.538 1.00 0.00 20 ALA A O 2
ATOM 1456 N N . ASP A 1 21 ? -3.143 6.269 8.969 1.00 0.00 21 ASP A N 2
ATOM 1457 C CA . ASP A 1 21 ? -2.567 7.433 8.306 1.00 0.00 21 ASP A CA 2
ATOM 1458 C C . ASP A 1 21 ? -1.194 7.764 8.883 1.00 0.00 21 ASP A C 2
ATOM 1459 O O . ASP A 1 21 ? -0.348 8.348 8.206 1.00 0.00 21 ASP A O 2
ATOM 1468 N N . LYS A 1 22 ? -0.981 7.387 10.140 1.00 0.00 22 LYS A N 2
ATOM 1469 C CA . LYS A 1 22 ? 0.289 7.643 10.810 1.00 0.00 22 LYS A CA 2
ATOM 1470 C C . LYS A 1 22 ? 1.309 6.559 10.475 1.00 0.00 22 LYS A C 2
ATOM 1471 O O . LYS A 1 22 ? 2.516 6.795 10.516 1.00 0.00 22 LYS A O 2
ATOM 1490 N N . VAL A 1 23 ? 0.815 5.370 10.143 1.00 0.00 23 VAL A N 2
ATOM 1491 C CA . VAL A 1 23 ? 1.683 4.251 9.799 1.00 0.00 23 VAL A CA 2
ATOM 1492 C C . VAL A 1 23 ? 2.315 4.447 8.425 1.00 0.00 23 VAL A C 2
ATOM 1493 O O . VAL A 1 23 ? 1.856 3.882 7.432 1.00 0.00 23 VAL A O 2
ATOM 1506 N N . THR A 1 24 ? 3.371 5.253 8.375 1.00 0.00 24 THR A N 2
ATOM 1507 C CA . THR A 1 24 ? 4.066 5.525 7.124 1.00 0.00 24 THR A CA 2
ATOM 1508 C C . THR A 1 24 ? 5.516 5.060 7.187 1.00 0.00 24 THR A C 2
ATOM 1509 O O . THR A 1 24 ? 6.028 4.740 8.260 1.00 0.00 24 THR A O 2
ATOM 1520 N N . GLU A 1 25 ? 6.173 5.025 6.032 1.00 0.00 25 GLU A N 2
ATOM 1521 C CA . GLU A 1 25 ? 7.565 4.598 5.958 1.00 0.00 25 GLU A CA 2
ATOM 1522 C C . GLU A 1 25 ? 8.429 5.387 6.938 1.00 0.00 25 GLU A C 2
ATOM 1523 O O . GLU A 1 25 ? 9.409 4.871 7.474 1.00 0.00 25 GLU A O 2
ATOM 1535 N N . GLY A 1 26 ? 8.057 6.643 7.167 1.00 0.00 26 GLY A N 2
ATOM 1536 C CA . GLY A 1 26 ? 8.808 7.484 8.081 1.00 0.00 26 GLY A CA 2
ATOM 1537 C C . GLY A 1 26 ? 8.179 7.550 9.458 1.00 0.00 26 GLY A C 2
ATOM 1538 O O . GLY A 1 26 ? 8.280 8.565 10.147 1.00 0.00 26 GLY A O 2
ATOM 1542 N N . ALA A 1 27 ? 7.524 6.465 9.861 1.00 0.00 27 ALA A N 2
ATOM 1543 C CA . ALA A 1 27 ? 6.876 6.404 11.165 1.00 0.00 27 ALA A CA 2
ATOM 1544 C C . ALA A 1 27 ? 7.681 5.551 12.139 1.00 0.00 27 ALA A C 2
ATOM 1545 O O . ALA A 1 27 ? 7.751 4.330 11.998 1.00 0.00 27 ALA A O 2
ATOM 1552 N N . SER A 1 28 ? 8.288 6.202 13.126 1.00 0.00 28 SER A N 2
ATOM 1553 C CA . SER A 1 28 ? 9.093 5.502 14.121 1.00 0.00 28 SER A CA 2
ATOM 1554 C C . SER A 1 28 ? 8.243 5.101 15.323 1.00 0.00 28 SER A C 2
ATOM 1555 O O . SER A 1 28 ? 7.714 5.954 16.036 1.00 0.00 28 SER A O 2
ATOM 1563 N N . PHE A 1 29 ? 8.116 3.796 15.540 1.00 0.00 29 PHE A N 2
ATOM 1564 C CA . PHE A 1 29 ? 7.329 3.280 16.654 1.00 0.00 29 PHE A CA 2
ATOM 1565 C C . PHE A 1 29 ? 7.922 3.721 17.989 1.00 0.00 29 PHE A C 2
ATOM 1566 O O . PHE A 1 29 ? 7.284 3.597 19.035 1.00 0.00 29 PHE A O 2
ATOM 1583 N N . ILE A 1 30 ? 9.147 4.234 17.945 1.00 0.00 30 ILE A N 2
ATOM 1584 C CA . ILE A 1 30 ? 9.826 4.694 19.150 1.00 0.00 30 ILE A CA 2
ATOM 1585 C C . ILE A 1 30 ? 9.421 6.122 19.499 1.00 0.00 30 ILE A C 2
ATOM 1586 O O . ILE A 1 30 ? 8.989 6.400 20.618 1.00 0.00 30 ILE A O 2
ATOM 1602 N N . ASP A 1 31 ? 9.561 7.023 18.533 1.00 0.00 31 ASP A N 2
ATOM 1603 C CA . ASP A 1 31 ? 9.207 8.423 18.737 1.00 0.00 31 ASP A CA 2
ATOM 1604 C C . ASP A 1 31 ? 7.786 8.700 18.254 1.00 0.00 31 ASP A C 2
ATOM 1605 O O . ASP A 1 31 ? 6.924 9.106 19.032 1.00 0.00 31 ASP A O 2
ATOM 1614 N N . ASP A 1 32 ? 7.552 8.478 16.965 1.00 0.00 32 ASP A N 2
ATOM 1615 C CA . ASP A 1 32 ? 6.236 8.704 16.378 1.00 0.00 32 ASP A CA 2
ATOM 1616 C C . ASP A 1 32 ? 5.135 8.177 17.293 1.00 0.00 32 ASP A C 2
ATOM 1617 O O . ASP A 1 32 ? 4.103 8.824 17.477 1.00 0.00 32 ASP A O 2
ATOM 1626 N N . LEU A 1 33 ? 5.360 6.998 17.863 1.00 0.00 33 LEU A N 2
ATOM 1627 C CA . LEU A 1 33 ? 4.387 6.383 18.758 1.00 0.00 33 LEU A CA 2
ATOM 1628 C C . LEU A 1 33 ? 4.782 6.590 20.217 1.00 0.00 33 LEU A C 2
ATOM 1629 O O . LEU A 1 33 ? 3.965 6.423 21.122 1.00 0.00 33 LEU A O 2
ATOM 1645 N N . GLY A 1 34 ? 6.041 6.958 20.438 1.00 0.00 34 GLY A N 2
ATOM 1646 C CA . GLY A 1 34 ? 6.522 7.184 21.788 1.00 0.00 34 GLY A CA 2
ATOM 1647 C C . GLY A 1 34 ? 6.699 5.894 22.564 1.00 0.00 34 GLY A C 2
ATOM 1648 O O . GLY A 1 34 ? 6.473 5.853 23.773 1.00 0.00 34 GLY A O 2
ATOM 1652 N N . ALA A 1 35 ? 7.104 4.837 21.867 1.00 0.00 35 ALA A N 2
ATOM 1653 C CA . ALA A 1 35 ? 7.311 3.540 22.499 1.00 0.00 35 ALA A CA 2
ATOM 1654 C C . ALA A 1 35 ? 8.791 3.292 22.770 1.00 0.00 35 ALA A C 2
ATOM 1655 O O . ALA A 1 35 ? 9.650 4.055 22.327 1.00 0.00 35 ALA A O 2
ATOM 1662 N N . ASP A 1 36 ? 9.083 2.221 23.499 1.00 0.00 36 ASP A N 2
ATOM 1663 C CA . ASP A 1 36 ? 10.460 1.872 23.829 1.00 0.00 36 ASP A CA 2
ATOM 1664 C C . ASP A 1 36 ? 10.911 0.641 23.048 1.00 0.00 36 ASP A C 2
ATOM 1665 O O . ASP A 1 36 ? 10.127 0.036 22.317 1.00 0.00 36 ASP A O 2
ATOM 1674 N N . SER A 1 37 ? 12.179 0.277 23.208 1.00 0.00 37 SER A N 2
ATOM 1675 C CA . SER A 1 37 ? 12.736 -0.879 22.515 1.00 0.00 37 SER A CA 2
ATOM 1676 C C . SER A 1 37 ? 11.869 -2.115 22.737 1.00 0.00 37 SER A C 2
ATOM 1677 O O . SER A 1 37 ? 11.654 -2.910 21.821 1.00 0.00 37 SER A O 2
ATOM 1685 N N . LEU A 1 38 ? 11.375 -2.271 23.960 1.00 0.00 38 LEU A N 2
ATOM 1686 C CA . LEU A 1 38 ? 10.532 -3.410 24.305 1.00 0.00 38 LEU A CA 2
ATOM 1687 C C . LEU A 1 38 ? 9.376 -3.550 23.319 1.00 0.00 38 LEU A C 2
ATOM 1688 O O . LEU A 1 38 ? 9.154 -4.623 22.757 1.00 0.00 38 LEU A O 2
ATOM 1704 N N . ASP A 1 39 ? 8.646 -2.460 23.113 1.00 0.00 39 ASP A N 2
ATOM 1705 C CA . ASP A 1 39 ? 7.515 -2.461 22.192 1.00 0.00 39 ASP A CA 2
ATOM 1706 C C . ASP A 1 39 ? 7.927 -2.999 20.825 1.00 0.00 39 ASP A C 2
ATOM 1707 O O . ASP A 1 39 ? 7.283 -3.895 20.279 1.00 0.00 39 ASP A O 2
ATOM 1716 N N . THR A 1 40 ? 9.004 -2.446 20.277 1.00 0.00 40 THR A N 2
ATOM 1717 C CA . THR A 1 40 ? 9.501 -2.868 18.974 1.00 0.00 40 THR A CA 2
ATOM 1718 C C . THR A 1 40 ? 9.791 -4.365 18.955 1.00 0.00 40 THR A C 2
ATOM 1719 O O . THR A 1 40 ? 9.385 -5.074 18.034 1.00 0.00 40 THR A O 2
ATOM 1730 N N . VAL A 1 41 ? 10.495 -4.840 19.977 1.00 0.00 41 VAL A N 2
ATOM 1731 C CA . VAL A 1 41 ? 10.837 -6.254 20.078 1.00 0.00 41 VAL A CA 2
ATOM 1732 C C . VAL A 1 41 ? 9.590 -7.128 19.996 1.00 0.00 41 VAL A C 2
ATOM 1733 O O . VAL A 1 41 ? 9.530 -8.065 19.201 1.00 0.00 41 VAL A O 2
ATOM 1746 N N . GLU A 1 42 ? 8.597 -6.813 20.822 1.00 0.00 42 GLU A N 2
ATOM 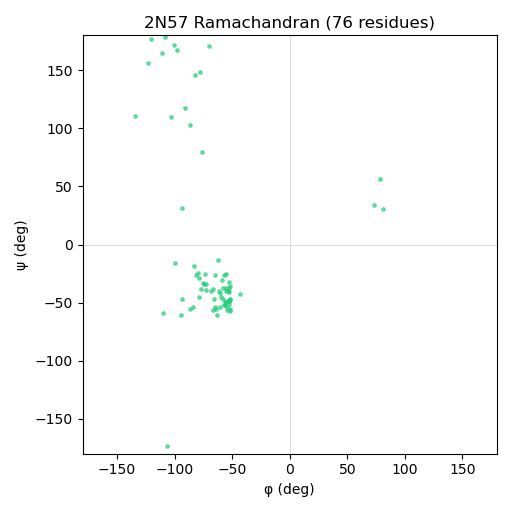1747 C CA . GLU A 1 42 ? 7.352 -7.571 20.841 1.00 0.00 42 GLU A CA 2
ATOM 1748 C C . GLU A 1 42 ? 6.707 -7.594 19.459 1.00 0.00 42 GLU A C 2
ATOM 1749 O O . GLU A 1 42 ? 6.381 -8.658 18.930 1.00 0.00 42 GLU A O 2
ATOM 1761 N N . LEU A 1 43 ? 6.525 -6.413 18.878 1.00 0.00 43 LEU A N 2
ATOM 1762 C CA . LEU A 1 43 ? 5.918 -6.296 17.556 1.00 0.00 43 LEU A CA 2
ATOM 1763 C C . LEU A 1 43 ? 6.642 -7.179 16.545 1.00 0.00 43 LEU A C 2
ATOM 1764 O O . LEU A 1 43 ? 6.017 -7.958 15.825 1.00 0.00 43 LEU A O 2
ATOM 1780 N N . VAL A 1 44 ? 7.965 -7.052 16.496 1.00 0.00 44 VAL A N 2
ATOM 1781 C CA . VAL A 1 44 ? 8.775 -7.841 15.575 1.00 0.00 44 VAL A CA 2
ATOM 1782 C C . VAL A 1 44 ? 8.502 -9.331 15.742 1.00 0.00 44 VAL A C 2
ATOM 1783 O O . VAL A 1 44 ? 8.213 -10.032 14.772 1.00 0.00 44 VAL A O 2
ATOM 1796 N N . MET A 1 45 ? 8.596 -9.810 16.978 1.00 0.00 45 MET A N 2
ATOM 1797 C CA . MET A 1 45 ? 8.358 -11.218 17.272 1.00 0.00 45 MET A CA 2
ATOM 1798 C C . MET A 1 45 ? 6.991 -11.657 16.758 1.00 0.00 45 MET A C 2
ATOM 1799 O O . MET A 1 45 ? 6.851 -12.736 16.181 1.00 0.00 45 MET A O 2
ATOM 1813 N N . ALA A 1 46 ? 5.985 -10.815 16.971 1.00 0.00 46 ALA A N 2
ATOM 1814 C CA . ALA A 1 46 ? 4.630 -11.116 16.527 1.00 0.00 46 ALA A CA 2
ATOM 1815 C C . ALA A 1 46 ? 4.577 -11.309 15.016 1.00 0.00 46 ALA A C 2
ATOM 1816 O O . ALA A 1 46 ? 4.094 -12.331 14.527 1.00 0.00 46 ALA A O 2
ATOM 1823 N N . PHE A 1 47 ? 5.076 -10.322 14.280 1.00 0.00 47 PHE A N 2
ATOM 1824 C CA . PHE A 1 47 ? 5.084 -10.383 12.823 1.00 0.00 47 PHE A CA 2
ATOM 1825 C C . PHE A 1 47 ? 5.790 -11.645 12.335 1.00 0.00 47 PHE A C 2
ATOM 1826 O O . PHE A 1 47 ? 5.330 -12.304 11.403 1.00 0.00 47 PHE A O 2
ATOM 1843 N N . GLU A 1 48 ? 6.909 -11.973 12.972 1.00 0.00 48 GLU A N 2
ATOM 1844 C CA . GLU A 1 48 ? 7.679 -13.155 12.602 1.00 0.00 48 GLU A CA 2
ATOM 1845 C C . GLU A 1 48 ? 6.895 -14.430 12.897 1.00 0.00 48 GLU A C 2
ATOM 1846 O O . GLU A 1 48 ? 6.979 -15.408 12.156 1.00 0.00 48 GLU A O 2
ATOM 1858 N N . GLU A 1 49 ? 6.132 -14.410 13.986 1.00 0.00 49 GLU A N 2
ATOM 1859 C CA . GLU A 1 49 ? 5.334 -15.564 14.380 1.00 0.00 49 GLU A CA 2
ATOM 1860 C C . GLU A 1 49 ? 4.113 -15.716 13.477 1.00 0.00 49 GLU A C 2
ATOM 1861 O O . GLU A 1 49 ? 3.604 -16.819 13.285 1.00 0.00 49 GLU A O 2
ATOM 1873 N N . GLU A 1 50 ? 3.650 -14.598 12.926 1.00 0.00 50 GLU A N 2
ATOM 1874 C CA . GLU A 1 50 ? 2.488 -14.607 12.045 1.00 0.00 50 GLU A CA 2
ATOM 1875 C C . GLU A 1 50 ? 2.894 -14.948 10.614 1.00 0.00 50 GLU A C 2
ATOM 1876 O O . GLU A 1 50 ? 2.216 -15.717 9.931 1.00 0.00 50 GLU A O 2
ATOM 1888 N N . PHE A 1 51 ? 4.004 -14.371 10.166 1.00 0.00 51 PHE A N 2
ATOM 1889 C CA . PHE A 1 51 ? 4.500 -14.611 8.816 1.00 0.00 51 PHE A CA 2
ATOM 1890 C C . PHE A 1 51 ? 5.254 -15.936 8.742 1.00 0.00 51 PHE A C 2
ATOM 1891 O O . PHE A 1 51 ? 5.363 -16.542 7.677 1.00 0.00 51 PHE A O 2
ATOM 1908 N N . GLY A 1 52 ? 5.773 -16.379 9.883 1.00 0.00 52 GLY A N 2
ATOM 1909 C CA . GLY A 1 52 ? 6.511 -17.628 9.926 1.00 0.00 52 GLY A CA 2
ATOM 1910 C C . GLY A 1 52 ? 7.925 -17.485 9.397 1.00 0.00 52 GLY A C 2
ATOM 1911 O O . GLY A 1 52 ? 8.371 -18.284 8.574 1.00 0.00 52 GLY A O 2
ATOM 1915 N N . VAL A 1 53 ? 8.631 -16.462 9.869 1.00 0.00 53 VAL A N 2
ATOM 1916 C CA . VAL A 1 53 ? 10.002 -16.216 9.437 1.00 0.00 53 VAL A CA 2
ATOM 1917 C C . VAL A 1 53 ? 10.967 -16.268 10.617 1.00 0.00 53 VAL A C 2
ATOM 1918 O O . VAL A 1 53 ? 10.553 -16.189 11.773 1.00 0.00 53 VAL A O 2
ATOM 1931 N N . GLU A 1 54 ? 12.254 -16.402 10.315 1.00 0.00 54 GLU A N 2
ATOM 1932 C CA . GLU A 1 54 ? 13.278 -16.466 11.351 1.00 0.00 54 GLU A CA 2
ATOM 1933 C C . GLU A 1 54 ? 14.335 -15.386 11.138 1.00 0.00 54 GLU A C 2
ATOM 1934 O O . GLU A 1 54 ? 15.107 -15.438 10.180 1.00 0.00 54 GLU A O 2
ATOM 1946 N N . ILE A 1 55 ? 14.364 -14.409 12.038 1.00 0.00 55 ILE A N 2
ATOM 1947 C CA . ILE A 1 55 ? 15.326 -13.317 11.949 1.00 0.00 55 ILE A CA 2
ATOM 1948 C C . ILE A 1 55 ? 16.113 -13.171 13.247 1.00 0.00 55 ILE A C 2
ATOM 1949 O O . ILE A 1 55 ? 15.665 -13.570 14.322 1.00 0.00 55 ILE A O 2
ATOM 1965 N N . PRO A 1 56 ? 17.315 -12.584 13.148 1.00 0.00 56 PRO A N 2
ATOM 1966 C CA . PRO A 1 56 ? 18.189 -12.368 14.305 1.00 0.00 56 PRO A CA 2
ATOM 1967 C C . PRO A 1 56 ? 17.641 -11.310 15.256 1.00 0.00 56 PRO A C 2
ATOM 1968 O O . PRO A 1 56 ? 16.979 -10.363 14.832 1.00 0.00 56 PRO A O 2
ATOM 1979 N N . ASP A 1 57 ? 17.922 -11.477 16.544 1.00 0.00 57 ASP A N 2
ATOM 1980 C CA . ASP A 1 57 ? 17.459 -10.534 17.556 1.00 0.00 57 ASP A CA 2
ATOM 1981 C C . ASP A 1 57 ? 17.844 -9.106 17.184 1.00 0.00 57 ASP A C 2
ATOM 1982 O O . ASP A 1 57 ? 17.068 -8.171 17.384 1.00 0.00 57 ASP A O 2
ATOM 1991 N N . ASP A 1 58 ? 19.047 -8.944 16.645 1.00 0.00 58 ASP A N 2
ATOM 1992 C CA . ASP A 1 58 ? 19.536 -7.629 16.245 1.00 0.00 58 ASP A CA 2
ATOM 1993 C C . ASP A 1 58 ? 18.539 -6.937 15.321 1.00 0.00 58 ASP A C 2
ATOM 1994 O O . ASP A 1 58 ? 18.459 -5.709 15.286 1.00 0.00 58 ASP A O 2
ATOM 2003 N N . ALA A 1 59 ? 17.782 -7.733 14.573 1.00 0.00 59 ALA A N 2
ATOM 2004 C CA . ALA A 1 59 ? 16.791 -7.197 13.649 1.00 0.00 59 ALA A CA 2
ATOM 2005 C C . ALA A 1 59 ? 15.817 -6.269 14.366 1.00 0.00 59 ALA A C 2
ATOM 2006 O O . ALA A 1 59 ? 15.621 -5.124 13.959 1.00 0.00 59 ALA A O 2
ATOM 2013 N N . ALA A 1 60 ? 15.208 -6.771 15.436 1.00 0.00 60 ALA A N 2
ATOM 2014 C CA . ALA A 1 60 ? 14.255 -5.986 16.211 1.00 0.00 60 ALA A CA 2
ATOM 2015 C C . ALA A 1 60 ? 14.871 -4.667 16.665 1.00 0.00 60 ALA A C 2
ATOM 2016 O O . ALA A 1 60 ? 14.163 -3.684 16.883 1.00 0.00 60 ALA A O 2
ATOM 2023 N N . GLU A 1 61 ? 16.192 -4.654 16.806 1.00 0.00 61 GLU A N 2
ATOM 2024 C CA . GLU A 1 61 ? 16.902 -3.454 17.236 1.00 0.00 61 GLU A CA 2
ATOM 2025 C C . GLU A 1 61 ? 17.221 -2.555 16.045 1.00 0.00 61 GLU A C 2
ATOM 2026 O O . GLU A 1 61 ? 17.368 -1.341 16.191 1.00 0.00 61 GLU A O 2
ATOM 2038 N N . THR A 1 62 ? 17.328 -3.159 14.866 1.00 0.00 62 THR A N 2
ATOM 2039 C CA . THR A 1 62 ? 17.631 -2.415 13.650 1.00 0.00 62 THR A CA 2
ATOM 2040 C C . THR A 1 62 ? 16.380 -1.753 13.085 1.00 0.00 62 THR A C 2
ATOM 2041 O O . THR A 1 62 ? 16.467 -0.820 12.285 1.00 0.00 62 THR A O 2
ATOM 2052 N N . ILE A 1 63 ? 15.217 -2.240 13.504 1.00 0.00 63 ILE A N 2
ATOM 2053 C CA . ILE A 1 63 ? 13.948 -1.693 13.040 1.00 0.00 63 ILE A CA 2
ATOM 2054 C C . ILE A 1 63 ? 13.533 -0.485 13.872 1.00 0.00 63 ILE A C 2
ATOM 2055 O O . ILE A 1 63 ? 13.171 -0.618 15.042 1.00 0.00 63 ILE A O 2
ATOM 2071 N N . LEU A 1 64 ? 13.585 0.693 13.261 1.00 0.00 64 LEU A N 2
ATOM 2072 C CA . LEU A 1 64 ? 13.212 1.927 13.945 1.00 0.00 64 LEU A CA 2
ATOM 2073 C C . LEU A 1 64 ? 11.913 2.492 13.379 1.00 0.00 64 LEU A C 2
ATOM 2074 O O . LEU A 1 64 ? 11.053 2.966 14.122 1.00 0.00 64 LEU A O 2
ATOM 2090 N N . THR A 1 65 ? 11.775 2.436 12.058 1.00 0.00 65 THR A N 2
ATOM 2091 C CA . THR A 1 65 ? 10.581 2.941 11.392 1.00 0.00 65 THR A CA 2
ATOM 2092 C C . THR A 1 65 ? 9.814 1.814 10.711 1.00 0.00 65 THR A C 2
ATOM 2093 O O . THR A 1 65 ? 10.324 0.704 10.560 1.00 0.00 65 THR A O 2
ATOM 2104 N N . VAL A 1 66 ? 8.584 2.106 10.300 1.00 0.00 66 VAL A N 2
ATOM 2105 C CA . VAL A 1 66 ? 7.746 1.117 9.632 1.00 0.00 66 VAL A CA 2
ATOM 2106 C C . VAL A 1 66 ? 8.469 0.496 8.443 1.00 0.00 66 VAL A C 2
ATOM 2107 O O . VAL A 1 66 ? 8.349 -0.700 8.185 1.00 0.00 66 VAL A O 2
ATOM 2120 N N . GLY A 1 67 ? 9.223 1.320 7.720 1.00 0.00 67 GLY A N 2
ATOM 2121 C CA . GLY A 1 67 ? 9.956 0.834 6.565 1.00 0.00 67 GLY A CA 2
ATOM 2122 C C . GLY A 1 67 ? 10.808 -0.378 6.888 1.00 0.00 67 GLY A C 2
ATOM 2123 O O . GLY A 1 67 ? 10.728 -1.400 6.207 1.00 0.00 67 GLY A O 2
ATOM 2127 N N . ASP A 1 68 ? 11.627 -0.263 7.927 1.00 0.00 68 ASP A N 2
ATOM 2128 C CA . ASP A 1 68 ? 12.498 -1.358 8.338 1.00 0.00 68 ASP A CA 2
ATOM 2129 C C . ASP A 1 68 ? 11.687 -2.612 8.647 1.00 0.00 68 ASP A C 2
ATOM 2130 O O . ASP A 1 68 ? 11.932 -3.677 8.082 1.00 0.00 68 ASP A O 2
ATOM 2139 N N . ALA A 1 69 ? 10.720 -2.478 9.550 1.00 0.00 69 ALA A N 2
ATOM 2140 C CA . ALA A 1 69 ? 9.872 -3.599 9.933 1.00 0.00 69 ALA A CA 2
ATOM 2141 C C . ALA A 1 69 ? 9.270 -4.277 8.707 1.00 0.00 69 ALA A C 2
ATOM 2142 O O . ALA A 1 69 ? 9.303 -5.501 8.583 1.00 0.00 69 ALA A O 2
ATOM 2149 N N . VAL A 1 70 ? 8.720 -3.473 7.803 1.00 0.00 70 VAL A N 2
ATOM 2150 C CA . VAL A 1 70 ? 8.111 -3.995 6.585 1.00 0.00 70 VAL A CA 2
ATOM 2151 C C . VAL A 1 70 ? 9.142 -4.705 5.716 1.00 0.00 70 VAL A C 2
ATOM 2152 O O . VAL A 1 70 ? 8.986 -5.880 5.382 1.00 0.00 70 VAL A O 2
ATOM 2165 N N . LYS A 1 71 ? 10.197 -3.985 5.351 1.00 0.00 71 LYS A N 2
ATOM 2166 C CA . LYS A 1 71 ? 11.257 -4.545 4.521 1.00 0.00 71 LYS A CA 2
ATOM 2167 C C . LYS A 1 71 ? 11.773 -5.855 5.108 1.00 0.00 71 LYS A C 2
ATOM 2168 O O . LYS A 1 71 ? 12.139 -6.773 4.375 1.00 0.00 71 LYS A O 2
ATOM 2187 N N . PHE A 1 72 ? 11.797 -5.935 6.434 1.00 0.00 72 PHE A N 2
ATOM 2188 C CA . PHE A 1 72 ? 12.267 -7.134 7.119 1.00 0.00 72 PHE A CA 2
ATOM 2189 C C . PHE A 1 72 ? 11.298 -8.294 6.912 1.00 0.00 72 PHE A C 2
ATOM 2190 O O . PHE A 1 72 ? 11.665 -9.332 6.361 1.00 0.00 72 PHE A O 2
ATOM 2207 N N . ILE A 1 73 ? 10.060 -8.110 7.358 1.00 0.00 73 ILE A N 2
ATOM 2208 C CA . ILE A 1 73 ? 9.038 -9.140 7.221 1.00 0.00 73 ILE A CA 2
ATOM 2209 C C . ILE A 1 73 ? 8.855 -9.544 5.762 1.00 0.00 73 ILE A C 2
ATOM 2210 O O . ILE A 1 73 ? 8.452 -10.668 5.464 1.00 0.00 73 ILE A O 2
ATOM 2226 N N . ASP A 1 74 ? 9.157 -8.619 4.857 1.00 0.00 74 ASP A N 2
ATOM 2227 C CA . ASP A 1 74 ? 9.029 -8.879 3.427 1.00 0.00 74 ASP A CA 2
ATOM 2228 C C . ASP A 1 74 ? 10.184 -9.741 2.926 1.00 0.00 74 ASP A C 2
ATOM 2229 O O . ASP A 1 74 ? 9.975 -10.840 2.414 1.00 0.00 74 ASP A O 2
ATOM 2238 N N . LYS A 1 75 ? 11.402 -9.233 3.077 1.00 0.00 75 LYS A N 2
ATOM 2239 C CA . LYS A 1 75 ? 12.592 -9.955 2.640 1.00 0.00 75 LYS A CA 2
ATOM 2240 C C . LYS A 1 75 ? 12.676 -11.322 3.313 1.00 0.00 75 LYS A C 2
ATOM 2241 O O . LYS A 1 75 ? 13.215 -12.271 2.745 1.00 0.00 75 LYS A O 2
ATOM 2260 N N . ALA A 1 76 ? 12.138 -11.414 4.524 1.00 0.00 76 ALA A N 2
ATOM 2261 C CA . ALA A 1 76 ? 12.150 -12.666 5.272 1.00 0.00 76 ALA A CA 2
ATOM 2262 C C . ALA A 1 76 ? 11.049 -13.604 4.789 1.00 0.00 76 ALA A C 2
ATOM 2263 O O . ALA A 1 76 ? 11.152 -14.822 4.929 1.00 0.00 76 ALA A O 2
ATOM 2270 N N . SER A 1 77 ? 9.994 -13.028 4.220 1.00 0.00 77 SER A N 2
ATOM 2271 C CA . SER A 1 77 ? 8.872 -13.813 3.720 1.00 0.00 77 SER A CA 2
ATOM 2272 C C . SER A 1 77 ? 9.334 -14.811 2.663 1.00 0.00 77 SER A C 2
ATOM 2273 O O . SER A 1 77 ? 8.781 -15.903 2.541 1.00 0.00 77 SER A O 2
ATOM 2281 N N . ALA A 1 78 ? 10.353 -14.427 1.902 1.00 0.00 78 ALA A N 2
ATOM 2282 C CA . ALA A 1 78 ? 10.893 -15.288 0.856 1.00 0.00 78 ALA A CA 2
ATOM 2283 C C . ALA A 1 78 ? 12.305 -15.750 1.200 1.00 0.00 78 ALA A C 2
ATOM 2284 O O . ALA A 1 78 ? 13.272 -15.010 1.016 1.00 0.00 78 ALA A O 2
ATOM 2291 N N . MET A 1 1 ? -0.255 -0.540 -3.901 1.00 0.00 1 MET A N 3
ATOM 2292 C CA . MET A 1 1 ? 0.243 -1.781 -4.483 1.00 0.00 1 MET A CA 3
ATOM 2293 C C . MET A 1 1 ? 1.316 -2.405 -3.596 1.00 0.00 1 MET A C 3
ATOM 2294 O O . MET A 1 1 ? 2.508 -2.314 -3.890 1.00 0.00 1 MET A O 3
ATOM 2308 N N . SER A 1 2 ? 0.885 -3.037 -2.509 1.00 0.00 2 SER A N 3
ATOM 2309 C CA . SER A 1 2 ? 1.810 -3.672 -1.577 1.00 0.00 2 SER A CA 3
ATOM 2310 C C . SER A 1 2 ? 1.093 -4.718 -0.728 1.00 0.00 2 SER A C 3
ATOM 2311 O O . SER A 1 2 ? 0.017 -4.462 -0.186 1.00 0.00 2 SER A O 3
ATOM 2319 N N . ASP A 1 3 ? 1.696 -5.896 -0.618 1.00 0.00 3 ASP A N 3
ATOM 2320 C CA . ASP A 1 3 ? 1.117 -6.981 0.166 1.00 0.00 3 ASP A CA 3
ATOM 2321 C C . ASP A 1 3 ? 1.747 -7.046 1.554 1.00 0.00 3 ASP A C 3
ATOM 2322 O O . ASP A 1 3 ? 1.050 -7.195 2.558 1.00 0.00 3 ASP A O 3
ATOM 2331 N N . THR A 1 4 ? 3.071 -6.932 1.604 1.00 0.00 4 THR A N 3
ATOM 2332 C CA . THR A 1 4 ? 3.795 -6.980 2.867 1.00 0.00 4 THR A CA 3
ATOM 2333 C C . THR A 1 4 ? 3.486 -5.757 3.724 1.00 0.00 4 THR A C 3
ATOM 2334 O O . THR A 1 4 ? 3.093 -5.883 4.883 1.00 0.00 4 THR A O 3
ATOM 2345 N N . ALA A 1 5 ? 3.666 -4.574 3.145 1.00 0.00 5 ALA A N 3
ATOM 2346 C CA . ALA A 1 5 ? 3.404 -3.329 3.855 1.00 0.00 5 ALA A CA 3
ATOM 2347 C C . ALA A 1 5 ? 2.011 -3.333 4.476 1.00 0.00 5 ALA A C 3
ATOM 2348 O O . ALA A 1 5 ? 1.854 -3.089 5.672 1.00 0.00 5 ALA A O 3
ATOM 2355 N N . GLU A 1 6 ? 1.003 -3.611 3.655 1.00 0.00 6 GLU A N 3
ATOM 2356 C CA . GLU A 1 6 ? -0.377 -3.645 4.124 1.00 0.00 6 GLU A CA 3
ATOM 2357 C C . GLU A 1 6 ? -0.513 -4.545 5.350 1.00 0.00 6 GLU A C 3
ATOM 2358 O O . GLU A 1 6 ? -1.090 -4.149 6.362 1.00 0.00 6 GLU A O 3
ATOM 2370 N N . ARG A 1 7 ? 0.024 -5.757 5.249 1.00 0.00 7 ARG A N 3
ATOM 2371 C CA . ARG A 1 7 ? -0.039 -6.713 6.347 1.00 0.00 7 ARG A CA 3
ATOM 2372 C C . ARG A 1 7 ? 0.562 -6.121 7.619 1.00 0.00 7 ARG A C 3
ATOM 2373 O O . ARG A 1 7 ? -0.024 -6.217 8.698 1.00 0.00 7 ARG A O 3
ATOM 2394 N N . VAL A 1 8 ? 1.734 -5.508 7.484 1.00 0.00 8 VAL A N 3
ATOM 2395 C CA . VAL A 1 8 ? 2.413 -4.900 8.622 1.00 0.00 8 VAL A CA 3
ATOM 2396 C C . VAL A 1 8 ? 1.566 -3.794 9.240 1.00 0.00 8 VAL A C 3
ATOM 2397 O O . VAL A 1 8 ? 1.134 -3.896 10.389 1.00 0.00 8 VAL A O 3
ATOM 2410 N N . LYS A 1 9 ? 1.332 -2.735 8.472 1.00 0.00 9 LYS A N 3
ATOM 2411 C CA . LYS A 1 9 ? 0.535 -1.609 8.942 1.00 0.00 9 LYS A CA 3
ATOM 2412 C C . LYS A 1 9 ? -0.813 -2.082 9.478 1.00 0.00 9 LYS A C 3
ATOM 2413 O O . LYS A 1 9 ? -1.391 -1.461 10.370 1.00 0.00 9 LYS A O 3
ATOM 2432 N N . LYS A 1 10 ? -1.308 -3.186 8.928 1.00 0.00 10 LYS A N 3
ATOM 2433 C CA . LYS A 1 10 ? -2.586 -3.744 9.352 1.00 0.00 10 LYS A CA 3
ATOM 2434 C C . LYS A 1 10 ? -2.505 -4.266 10.783 1.00 0.00 10 LYS A C 3
ATOM 2435 O O . LYS A 1 10 ? -3.260 -3.834 11.655 1.00 0.00 10 LYS A O 3
ATOM 2454 N N . ILE A 1 11 ? -1.584 -5.194 11.019 1.00 0.00 11 ILE A N 3
ATOM 2455 C CA . ILE A 1 11 ? -1.403 -5.771 12.345 1.00 0.00 11 ILE A CA 3
ATOM 2456 C C . ILE A 1 11 ? -1.010 -4.703 13.360 1.00 0.00 11 ILE A C 3
ATOM 2457 O O . ILE A 1 11 ? -1.316 -4.817 14.547 1.00 0.00 11 ILE A O 3
ATOM 2473 N N . VAL A 1 12 ? -0.331 -3.664 12.885 1.00 0.00 12 VAL A N 3
ATOM 2474 C CA . VAL A 1 12 ? 0.102 -2.573 13.750 1.00 0.00 12 VAL A CA 3
ATOM 2475 C C . VAL A 1 12 ? -1.083 -1.727 14.202 1.00 0.00 12 VAL A C 3
ATOM 2476 O O . VAL A 1 12 ? -1.222 -1.416 15.385 1.00 0.00 12 VAL A O 3
ATOM 2489 N N . VAL A 1 13 ? -1.937 -1.358 13.252 1.00 0.00 13 VAL A N 3
ATOM 2490 C CA . VAL A 1 13 ? -3.112 -0.549 13.553 1.00 0.00 13 VAL A CA 3
ATOM 2491 C C . VAL A 1 13 ? -4.145 -1.351 14.336 1.00 0.00 13 VAL A C 3
ATOM 2492 O O . VAL A 1 13 ? -4.909 -0.794 15.124 1.00 0.00 13 VAL A O 3
ATOM 2505 N N . GLU A 1 14 ? -4.162 -2.661 14.114 1.00 0.00 14 GLU A N 3
ATOM 2506 C CA . GLU A 1 14 ? -5.102 -3.540 14.800 1.00 0.00 14 GLU A CA 3
ATOM 2507 C C . GLU A 1 14 ? -4.603 -3.884 16.201 1.00 0.00 14 GLU A C 3
ATOM 2508 O O . GLU A 1 14 ? -5.391 -4.200 17.093 1.00 0.00 14 GLU A O 3
ATOM 2520 N N . HIS A 1 15 ? -3.288 -3.821 16.386 1.00 0.00 15 HIS A N 3
ATOM 2521 C CA . HIS A 1 15 ? -2.682 -4.126 17.677 1.00 0.00 15 HIS A CA 3
ATOM 2522 C C . HIS A 1 15 ? -2.585 -2.873 18.541 1.00 0.00 15 HIS A C 3
ATOM 2523 O O . HIS A 1 15 ? -3.070 -2.848 19.674 1.00 0.00 15 HIS A O 3
ATOM 2537 N N . LEU A 1 16 ? -1.956 -1.835 18.001 1.00 0.00 16 LEU A N 3
ATOM 2538 C CA . LEU A 1 16 ? -1.795 -0.578 18.723 1.00 0.00 16 LEU A CA 3
ATOM 2539 C C . LEU A 1 16 ? -3.110 0.194 18.773 1.00 0.00 16 LEU A C 3
ATOM 2540 O O . LEU A 1 16 ? -3.336 0.998 19.676 1.00 0.00 16 LEU A O 3
ATOM 2556 N N . GLY A 1 17 ? -3.975 -0.057 17.795 1.00 0.00 17 GLY A N 3
ATOM 2557 C CA . GLY A 1 17 ? -5.257 0.620 17.747 1.00 0.00 17 GLY A CA 3
ATOM 2558 C C . GLY A 1 17 ? -5.121 2.099 17.443 1.00 0.00 17 GLY A C 3
ATOM 2559 O O . GLY A 1 17 ? -5.887 2.918 17.950 1.00 0.00 17 GLY A O 3
ATOM 2563 N N . VAL A 1 18 ? -4.141 2.443 16.612 1.00 0.00 18 VAL A N 3
ATOM 2564 C CA . VAL A 1 18 ? -3.906 3.833 16.241 1.00 0.00 18 VAL A CA 3
ATOM 2565 C C . VAL A 1 18 ? -4.348 4.101 14.807 1.00 0.00 18 VAL A C 3
ATOM 2566 O O . VAL A 1 18 ? -4.937 3.238 14.156 1.00 0.00 18 VAL A O 3
ATOM 2579 N N . ASP A 1 19 ? -4.061 5.304 14.321 1.00 0.00 19 ASP A N 3
ATOM 2580 C CA . ASP A 1 19 ? -4.427 5.686 12.962 1.00 0.00 19 ASP A CA 3
ATOM 2581 C C . ASP A 1 19 ? -3.422 5.138 11.953 1.00 0.00 19 ASP A C 3
ATOM 2582 O O . ASP A 1 19 ? -2.220 5.104 12.216 1.00 0.00 19 ASP A O 3
ATOM 2591 N N . ALA A 1 20 ? -3.924 4.709 10.800 1.00 0.00 20 ALA A N 3
ATOM 2592 C CA . ALA A 1 20 ? -3.071 4.163 9.752 1.00 0.00 20 ALA A CA 3
ATOM 2593 C C . ALA A 1 20 ? -2.325 5.272 9.017 1.00 0.00 20 ALA A C 3
ATOM 2594 O O . ALA A 1 20 ? -1.204 5.075 8.549 1.00 0.00 20 ALA A O 3
ATOM 2601 N N . ASP A 1 21 ? -2.956 6.437 8.919 1.00 0.00 21 ASP A N 3
ATOM 2602 C CA . ASP A 1 21 ? -2.352 7.579 8.242 1.00 0.00 21 ASP A CA 3
ATOM 2603 C C . ASP A 1 21 ? -0.986 7.904 8.838 1.00 0.00 21 ASP A C 3
ATOM 2604 O O . ASP A 1 21 ? -0.119 8.460 8.163 1.00 0.00 21 ASP A O 3
ATOM 2613 N N . LYS A 1 22 ? -0.801 7.555 10.106 1.00 0.00 22 LYS A N 3
ATOM 2614 C CA . LYS A 1 22 ? 0.459 7.809 10.795 1.00 0.00 22 LYS A CA 3
ATOM 2615 C C . LYS A 1 22 ? 1.476 6.714 10.489 1.00 0.00 22 LYS A C 3
ATOM 2616 O O . LYS A 1 22 ? 2.684 6.942 10.550 1.00 0.00 22 LYS A O 3
ATOM 2635 N N . VAL A 1 23 ? 0.979 5.526 10.160 1.00 0.00 23 VAL A N 3
ATOM 2636 C CA . VAL A 1 23 ? 1.845 4.397 9.843 1.00 0.00 23 VAL A CA 3
ATOM 2637 C C . VAL A 1 23 ? 2.524 4.588 8.492 1.00 0.00 23 VAL A C 3
ATOM 2638 O O . VAL A 1 23 ? 2.088 4.036 7.481 1.00 0.00 23 VAL A O 3
ATOM 2651 N N . THR A 1 24 ? 3.597 5.373 8.481 1.00 0.00 24 THR A N 3
ATOM 2652 C CA . THR A 1 24 ? 4.337 5.638 7.254 1.00 0.00 24 THR A CA 3
ATOM 2653 C C . THR A 1 24 ? 5.777 5.149 7.364 1.00 0.00 24 THR A C 3
ATOM 2654 O O . THR A 1 24 ? 6.254 4.837 8.455 1.00 0.00 24 THR A O 3
ATOM 2665 N N . GLU A 1 25 ? 6.465 5.087 6.228 1.00 0.00 25 GLU A N 3
ATOM 2666 C CA . GLU A 1 25 ? 7.851 4.636 6.199 1.00 0.00 25 GLU A CA 3
ATOM 2667 C C . GLU A 1 25 ? 8.701 5.425 7.192 1.00 0.00 25 GLU A C 3
ATOM 2668 O O . GLU A 1 25 ? 9.690 4.918 7.719 1.00 0.00 25 GLU A O 3
ATOM 2680 N N . GLY A 1 26 ? 8.307 6.670 7.441 1.00 0.00 26 GLY A N 3
ATOM 2681 C CA . GLY A 1 26 ? 9.042 7.510 8.368 1.00 0.00 26 GLY A CA 3
ATOM 2682 C C . GLY A 1 26 ? 8.398 7.562 9.739 1.00 0.00 26 GLY A C 3
ATOM 2683 O O . GLY A 1 26 ? 8.515 8.560 10.449 1.00 0.00 26 GLY A O 3
ATOM 2687 N N . ALA A 1 27 ? 7.714 6.485 10.112 1.00 0.00 27 ALA A N 3
ATOM 2688 C CA . ALA A 1 27 ? 7.049 6.412 11.407 1.00 0.00 27 ALA A CA 3
ATOM 2689 C C . ALA A 1 27 ? 7.832 5.535 12.377 1.00 0.00 27 ALA A C 3
ATOM 2690 O O . ALA A 1 27 ? 7.887 4.315 12.221 1.00 0.00 27 ALA A O 3
ATOM 2697 N N . SER A 1 28 ? 8.437 6.164 13.380 1.00 0.00 28 SER A N 3
ATOM 2698 C CA . SER A 1 28 ? 9.221 5.440 14.374 1.00 0.00 28 SER A CA 3
ATOM 2699 C C . SER A 1 28 ? 8.352 5.033 15.560 1.00 0.00 28 SER A C 3
ATOM 2700 O O . SER A 1 28 ? 7.823 5.882 16.278 1.00 0.00 28 SER A O 3
ATOM 2708 N N . PHE A 1 29 ? 8.209 3.727 15.760 1.00 0.00 29 PHE A N 3
ATOM 2709 C CA . PHE A 1 29 ? 7.403 3.205 16.857 1.00 0.00 29 PHE A CA 3
ATOM 2710 C C . PHE A 1 29 ? 7.985 3.622 18.205 1.00 0.00 29 PHE A C 3
ATOM 2711 O O . PHE A 1 29 ? 7.332 3.493 19.241 1.00 0.00 29 PHE A O 3
ATOM 2728 N N . ILE A 1 30 ? 9.215 4.123 18.182 1.00 0.00 30 ILE A N 3
ATOM 2729 C CA . ILE A 1 30 ? 9.885 4.560 19.401 1.00 0.00 30 ILE A CA 3
ATOM 2730 C C . ILE A 1 30 ? 9.492 5.989 19.762 1.00 0.00 30 ILE A C 3
ATOM 2731 O O . ILE A 1 30 ? 9.050 6.258 20.878 1.00 0.00 30 ILE A O 3
ATOM 2747 N N . ASP A 1 31 ? 9.655 6.899 18.809 1.00 0.00 31 ASP A N 3
ATOM 2748 C CA . ASP A 1 31 ? 9.315 8.301 19.024 1.00 0.00 31 ASP A CA 3
ATOM 2749 C C . ASP A 1 31 ? 7.904 8.600 18.530 1.00 0.00 31 ASP A C 3
ATOM 2750 O O . ASP A 1 31 ? 7.037 9.007 19.304 1.00 0.00 31 ASP A O 3
ATOM 2759 N N . ASP A 1 32 ? 7.680 8.396 17.236 1.00 0.00 32 ASP A N 3
ATOM 2760 C CA . ASP A 1 32 ? 6.373 8.644 16.638 1.00 0.00 32 ASP A CA 3
ATOM 2761 C C . ASP A 1 32 ? 5.256 8.118 17.535 1.00 0.00 32 ASP A C 3
ATOM 2762 O O . ASP A 1 32 ? 4.233 8.778 17.722 1.00 0.00 32 ASP A O 3
ATOM 2771 N N . LEU A 1 33 ? 5.459 6.927 18.087 1.00 0.00 33 LEU A N 3
ATOM 2772 C CA . LEU A 1 33 ? 4.469 6.311 18.964 1.00 0.00 33 LEU A CA 3
ATOM 2773 C C . LEU A 1 33 ? 4.850 6.496 20.429 1.00 0.00 33 LEU A C 3
ATOM 2774 O O . LEU A 1 33 ? 4.022 6.322 21.323 1.00 0.00 33 LEU A O 3
ATOM 2790 N N . GLY A 1 34 ? 6.109 6.850 20.668 1.00 0.00 34 GLY A N 3
ATOM 2791 C CA . GLY A 1 34 ? 6.577 7.055 22.026 1.00 0.00 34 GLY A CA 3
ATOM 2792 C C . GLY A 1 34 ? 6.736 5.753 22.787 1.00 0.00 34 GLY A C 3
ATOM 2793 O O . GLY A 1 34 ? 6.506 5.700 23.995 1.00 0.00 34 GLY A O 3
ATOM 2797 N N . ALA A 1 35 ? 7.129 4.700 22.078 1.00 0.00 35 ALA A N 3
ATOM 2798 C CA . ALA A 1 35 ? 7.318 3.392 22.694 1.00 0.00 35 ALA A CA 3
ATOM 2799 C C . ALA A 1 35 ? 8.795 3.120 22.960 1.00 0.00 35 ALA A C 3
ATOM 2800 O O . ALA A 1 35 ? 9.665 3.859 22.499 1.00 0.00 35 ALA A O 3
ATOM 2807 N N . ASP A 1 36 ? 9.070 2.056 23.706 1.00 0.00 36 ASP A N 3
ATOM 2808 C CA . ASP A 1 36 ? 10.442 1.685 24.033 1.00 0.00 36 ASP A CA 3
ATOM 2809 C C . ASP A 1 36 ? 10.885 0.471 23.223 1.00 0.00 36 ASP A C 3
ATOM 2810 O O . ASP A 1 36 ? 10.121 -0.063 22.419 1.00 0.00 36 ASP A O 3
ATOM 2819 N N . SER A 1 37 ? 12.124 0.041 23.439 1.00 0.00 37 SER A N 3
ATOM 2820 C CA . SER A 1 37 ? 12.671 -1.107 22.725 1.00 0.00 37 SER A CA 3
ATOM 2821 C C . SER A 1 37 ? 11.788 -2.336 22.916 1.00 0.00 37 SER A C 3
ATOM 2822 O O . SER A 1 37 ? 11.664 -3.172 22.020 1.00 0.00 37 SER A O 3
ATOM 2830 N N . LEU A 1 38 ? 11.176 -2.440 24.091 1.00 0.00 38 LEU A N 3
ATOM 2831 C CA . LEU A 1 38 ? 10.303 -3.567 24.402 1.00 0.00 38 LEU A CA 3
ATOM 2832 C C . LEU A 1 38 ? 9.159 -3.663 23.397 1.00 0.00 38 LEU A C 3
ATOM 2833 O O . LEU A 1 38 ? 8.949 -4.707 22.780 1.00 0.00 38 LEU A O 3
ATOM 2849 N N . ASP A 1 39 ? 8.425 -2.568 23.238 1.00 0.00 39 ASP A N 3
ATOM 2850 C CA . ASP A 1 39 ? 7.304 -2.527 22.306 1.00 0.00 39 ASP A CA 3
ATOM 2851 C C . ASP A 1 39 ? 7.732 -3.003 20.921 1.00 0.00 39 ASP A C 3
ATOM 2852 O O . ASP A 1 39 ? 7.118 -3.901 20.344 1.00 0.00 39 ASP A O 3
ATOM 2861 N N . THR A 1 40 ? 8.788 -2.394 20.392 1.00 0.00 40 THR A N 3
ATOM 2862 C CA . THR A 1 40 ? 9.297 -2.753 19.074 1.00 0.00 40 THR A CA 3
ATOM 2863 C C . THR A 1 40 ? 9.555 -4.252 18.974 1.00 0.00 40 THR A C 3
ATOM 2864 O O . THR A 1 40 ? 9.063 -4.917 18.062 1.00 0.00 40 THR A O 3
ATOM 2875 N N . VAL A 1 41 ? 10.329 -4.778 19.917 1.00 0.00 41 VAL A N 3
ATOM 2876 C CA . VAL A 1 41 ? 10.652 -6.200 19.936 1.00 0.00 41 VAL A CA 3
ATOM 2877 C C . VAL A 1 41 ? 9.388 -7.051 19.868 1.00 0.00 41 VAL A C 3
ATOM 2878 O O . VAL A 1 41 ? 9.325 -8.025 19.120 1.00 0.00 41 VAL A O 3
ATOM 2891 N N . GLU A 1 42 ? 8.385 -6.675 20.655 1.00 0.00 42 GLU A N 3
ATOM 2892 C CA . GLU A 1 42 ? 7.123 -7.404 20.684 1.00 0.00 42 GLU A CA 3
ATOM 2893 C C . GLU A 1 42 ? 6.479 -7.432 19.301 1.00 0.00 42 GLU A C 3
ATOM 2894 O O . GLU A 1 42 ? 6.171 -8.500 18.768 1.00 0.00 42 GLU A O 3
ATOM 2906 N N . LEU A 1 43 ? 6.279 -6.253 18.724 1.00 0.00 43 LEU A N 3
ATOM 2907 C CA . LEU A 1 43 ? 5.671 -6.141 17.402 1.00 0.00 43 LEU A CA 3
ATOM 2908 C C . LEU A 1 43 ? 6.424 -6.989 16.383 1.00 0.00 43 LEU A C 3
ATOM 2909 O O . LEU A 1 43 ? 5.833 -7.822 15.695 1.00 0.00 43 LEU A O 3
ATOM 2925 N N . VAL A 1 44 ? 7.733 -6.775 16.293 1.00 0.00 44 VAL A N 3
ATOM 2926 C CA . VAL A 1 44 ? 8.568 -7.522 15.360 1.00 0.00 44 VAL A CA 3
ATOM 2927 C C . VAL A 1 44 ? 8.355 -9.024 15.514 1.00 0.00 44 VAL A C 3
ATOM 2928 O O . VAL A 1 44 ? 8.167 -9.738 14.530 1.00 0.00 44 VAL A O 3
ATOM 2941 N N . MET A 1 45 ? 8.386 -9.496 16.756 1.00 0.00 45 MET A N 3
ATOM 2942 C CA . MET A 1 45 ? 8.194 -10.914 17.039 1.00 0.00 45 MET A CA 3
ATOM 2943 C C . MET A 1 45 ? 6.843 -11.394 16.519 1.00 0.00 45 MET A C 3
ATOM 2944 O O . MET A 1 45 ? 6.742 -12.469 15.929 1.00 0.00 45 MET A O 3
ATOM 2958 N N . ALA A 1 46 ? 5.808 -10.591 16.743 1.00 0.00 46 ALA A N 3
ATOM 2959 C CA . ALA A 1 46 ? 4.464 -10.935 16.296 1.00 0.00 46 ALA A CA 3
ATOM 2960 C C . ALA A 1 46 ? 4.420 -11.121 14.783 1.00 0.00 46 ALA A C 3
ATOM 2961 O O . ALA A 1 46 ? 3.950 -12.145 14.287 1.00 0.00 46 ALA A O 3
ATOM 2968 N N . PHE A 1 47 ? 4.913 -10.125 14.054 1.00 0.00 47 PHE A N 3
ATOM 2969 C CA . PHE A 1 47 ? 4.928 -10.178 12.597 1.00 0.00 47 PHE A CA 3
ATOM 2970 C C . PHE A 1 47 ? 5.693 -11.404 12.106 1.00 0.00 47 PHE A C 3
ATOM 2971 O O . PHE A 1 47 ? 5.250 -12.100 11.193 1.00 0.00 47 PHE A O 3
ATOM 2988 N N . GLU A 1 48 ? 6.845 -11.660 12.718 1.00 0.00 48 GLU A N 3
ATOM 2989 C CA . GLU A 1 48 ? 7.672 -12.800 12.342 1.00 0.00 48 GLU A CA 3
ATOM 2990 C C . GLU A 1 48 ? 6.922 -14.111 12.559 1.00 0.00 48 GLU A C 3
ATOM 2991 O O . GLU A 1 48 ? 7.011 -15.030 11.745 1.00 0.00 48 GLU A O 3
ATOM 3003 N N . GLU A 1 49 ? 6.185 -14.189 13.662 1.00 0.00 49 GLU A N 3
ATOM 3004 C CA . GLU A 1 49 ? 5.421 -15.388 13.986 1.00 0.00 49 GLU A CA 3
ATOM 3005 C C . GLU A 1 49 ? 4.219 -15.535 13.057 1.00 0.00 49 GLU A C 3
ATOM 3006 O O . GLU A 1 49 ? 3.780 -16.647 12.765 1.00 0.00 49 GLU A O 3
ATOM 3018 N N . GLU A 1 50 ? 3.692 -14.405 12.597 1.00 0.00 50 GLU A N 3
ATOM 3019 C CA . GLU A 1 50 ? 2.540 -14.408 11.703 1.00 0.00 50 GLU A CA 3
ATOM 3020 C C . GLU A 1 50 ? 2.960 -14.753 10.277 1.00 0.00 50 GLU A C 3
ATOM 3021 O O . GLU A 1 50 ? 2.237 -15.440 9.554 1.00 0.00 50 GLU A O 3
ATOM 3033 N N . PHE A 1 51 ? 4.132 -14.271 9.879 1.00 0.00 51 PHE A N 3
ATOM 3034 C CA . PHE A 1 51 ? 4.648 -14.526 8.539 1.00 0.00 51 PHE A CA 3
ATOM 3035 C C . PHE A 1 51 ? 5.360 -15.875 8.478 1.00 0.00 51 PHE A C 3
ATOM 3036 O O . PHE A 1 51 ? 5.472 -16.482 7.414 1.00 0.00 51 PHE A O 3
ATOM 3053 N N . GLY A 1 52 ? 5.840 -16.336 9.629 1.00 0.00 52 GLY A N 3
ATOM 3054 C CA . GLY A 1 52 ? 6.535 -17.609 9.685 1.00 0.00 52 GLY A CA 3
ATOM 3055 C C . GLY A 1 52 ? 8.021 -17.470 9.419 1.00 0.00 52 GLY A C 3
ATOM 3056 O O . GLY A 1 52 ? 8.673 -18.420 8.983 1.00 0.00 52 GLY A O 3
ATOM 3060 N N . VAL A 1 53 ? 8.559 -16.283 9.680 1.00 0.00 53 VAL A N 3
ATOM 3061 C CA . VAL A 1 53 ? 9.978 -16.023 9.465 1.00 0.00 53 VAL A CA 3
ATOM 3062 C C . VAL A 1 53 ? 10.727 -15.936 10.790 1.00 0.00 53 VAL A C 3
ATOM 3063 O O . VAL A 1 53 ? 10.186 -15.466 11.790 1.00 0.00 53 VAL A O 3
ATOM 3076 N N . GLU A 1 54 ? 11.976 -16.392 10.789 1.00 0.00 54 GLU A N 3
ATOM 3077 C CA . GLU A 1 54 ? 12.799 -16.365 11.992 1.00 0.00 54 GLU A CA 3
ATOM 3078 C C . GLU A 1 54 ? 14.014 -15.462 11.800 1.00 0.00 54 GLU A C 3
ATOM 3079 O O . GLU A 1 54 ? 14.826 -15.679 10.899 1.00 0.00 54 GLU A O 3
ATOM 3091 N N . ILE A 1 55 ? 14.131 -14.449 12.652 1.00 0.00 55 ILE A N 3
ATOM 3092 C CA . ILE A 1 55 ? 15.246 -13.513 12.576 1.00 0.00 55 ILE A CA 3
ATOM 3093 C C . ILE A 1 55 ? 15.966 -13.407 13.916 1.00 0.00 55 ILE A C 3
ATOM 3094 O O . ILE A 1 55 ? 15.400 -13.675 14.976 1.00 0.00 55 ILE A O 3
ATOM 3110 N N . PRO A 1 56 ? 17.245 -13.005 13.871 1.00 0.00 56 PRO A N 3
ATOM 3111 C CA . PRO A 1 56 ? 18.070 -12.851 15.073 1.00 0.00 56 PRO A CA 3
ATOM 3112 C C . PRO A 1 56 ? 17.627 -11.672 15.933 1.00 0.00 56 PRO A C 3
ATOM 3113 O O . PRO A 1 56 ? 16.964 -10.753 15.450 1.00 0.00 56 PRO A O 3
ATOM 3124 N N . ASP A 1 57 ? 17.997 -11.704 17.208 1.00 0.00 57 ASP A N 3
ATOM 3125 C CA . ASP A 1 57 ? 17.639 -10.636 18.135 1.00 0.00 57 ASP A CA 3
ATOM 3126 C C . ASP A 1 57 ? 18.439 -9.371 17.842 1.00 0.00 57 ASP A C 3
ATOM 3127 O O . ASP A 1 57 ? 18.005 -8.263 18.159 1.00 0.00 57 ASP A O 3
ATOM 3136 N N . ASP A 1 58 ? 19.608 -9.543 17.235 1.00 0.00 58 ASP A N 3
ATOM 3137 C CA . ASP A 1 58 ? 20.469 -8.415 16.899 1.00 0.00 58 ASP A CA 3
ATOM 3138 C C . ASP A 1 58 ? 19.848 -7.569 15.791 1.00 0.00 58 ASP A C 3
ATOM 3139 O O . ASP A 1 58 ? 19.807 -6.343 15.882 1.00 0.00 58 ASP A O 3
ATOM 3148 N N . ALA A 1 59 ? 19.366 -8.234 14.746 1.00 0.00 59 ALA A N 3
ATOM 3149 C CA . ALA A 1 59 ? 18.747 -7.543 13.621 1.00 0.00 59 ALA A CA 3
ATOM 3150 C C . ALA A 1 59 ? 17.553 -6.713 14.078 1.00 0.00 59 ALA A C 3
ATOM 3151 O O . ALA A 1 59 ? 17.290 -5.638 13.538 1.00 0.00 59 ALA A O 3
ATOM 3158 N N . ALA A 1 60 ? 16.832 -7.218 15.073 1.00 0.00 60 ALA A N 3
ATOM 3159 C CA . ALA A 1 60 ? 15.666 -6.521 15.603 1.00 0.00 60 ALA A CA 3
ATOM 3160 C C . ALA A 1 60 ? 16.032 -5.117 16.073 1.00 0.00 60 ALA A C 3
ATOM 3161 O O . ALA A 1 60 ? 15.182 -4.229 16.120 1.00 0.00 60 ALA A O 3
ATOM 3168 N N . GLU A 1 61 ? 17.301 -4.926 16.419 1.00 0.00 61 GLU A N 3
ATOM 3169 C CA . GLU A 1 61 ? 17.777 -3.630 16.887 1.00 0.00 61 GLU A CA 3
ATOM 3170 C C . GLU A 1 61 ? 17.657 -2.577 15.789 1.00 0.00 61 GLU A C 3
ATOM 3171 O O . GLU A 1 61 ? 17.568 -1.380 16.066 1.00 0.00 61 GLU A O 3
ATOM 3183 N N . THR A 1 62 ? 17.654 -3.031 14.539 1.00 0.00 62 THR A N 3
ATOM 3184 C CA . THR A 1 62 ? 17.547 -2.131 13.399 1.00 0.00 62 THR A CA 3
ATOM 3185 C C . THR A 1 62 ? 16.109 -1.663 13.201 1.00 0.00 62 THR A C 3
ATOM 3186 O O . THR A 1 62 ? 15.860 -0.658 12.534 1.00 0.00 62 THR A O 3
ATOM 3197 N N . ILE A 1 63 ? 15.168 -2.396 13.786 1.00 0.00 63 ILE A N 3
ATOM 3198 C CA . ILE A 1 63 ? 13.755 -2.054 13.675 1.00 0.00 63 ILE A CA 3
ATOM 3199 C C . ILE A 1 63 ? 13.453 -0.733 14.374 1.00 0.00 63 ILE A C 3
ATOM 3200 O O . ILE A 1 63 ? 13.157 -0.703 15.569 1.00 0.00 63 ILE A O 3
ATOM 3216 N N . LEU A 1 64 ? 13.528 0.359 13.620 1.00 0.00 64 LEU A N 3
ATOM 3217 C CA . LEU A 1 64 ? 13.261 1.685 14.166 1.00 0.00 64 LEU A CA 3
ATOM 3218 C C . LEU A 1 64 ? 11.960 2.252 13.606 1.00 0.00 64 LEU A C 3
ATOM 3219 O O . LEU A 1 64 ? 11.033 2.565 14.353 1.00 0.00 64 LEU A O 3
ATOM 3235 N N . THR A 1 65 ? 11.897 2.381 12.284 1.00 0.00 65 THR A N 3
ATOM 3236 C CA . THR A 1 65 ? 10.711 2.909 11.623 1.00 0.00 65 THR A CA 3
ATOM 3237 C C . THR A 1 65 ? 9.944 1.805 10.904 1.00 0.00 65 THR A C 3
ATOM 3238 O O . THR A 1 65 ? 10.463 0.707 10.700 1.00 0.00 65 THR A O 3
ATOM 3249 N N . VAL A 1 66 ? 8.707 2.103 10.520 1.00 0.00 66 VAL A N 3
ATOM 3250 C CA . VAL A 1 66 ? 7.869 1.135 9.822 1.00 0.00 66 VAL A CA 3
ATOM 3251 C C . VAL A 1 66 ? 8.598 0.544 8.620 1.00 0.00 66 VAL A C 3
ATOM 3252 O O . VAL A 1 66 ? 8.546 -0.661 8.380 1.00 0.00 66 VAL A O 3
ATOM 3265 N N . GLY A 1 67 ? 9.278 1.403 7.866 1.00 0.00 67 GLY A N 3
ATOM 3266 C CA . GLY A 1 67 ? 10.009 0.948 6.698 1.00 0.00 67 GLY A CA 3
ATOM 3267 C C . GLY A 1 67 ? 10.944 -0.203 7.011 1.00 0.00 67 GLY A C 3
ATOM 3268 O O . GLY A 1 67 ? 11.018 -1.174 6.258 1.00 0.00 67 GLY A O 3
ATOM 3272 N N . ASP A 1 68 ? 11.661 -0.095 8.124 1.00 0.00 68 ASP A N 3
ATOM 3273 C CA . ASP A 1 68 ? 12.597 -1.134 8.534 1.00 0.00 68 ASP A CA 3
ATOM 3274 C C . ASP A 1 68 ? 11.870 -2.451 8.788 1.00 0.00 68 ASP A C 3
ATOM 3275 O O . ASP A 1 68 ? 12.201 -3.478 8.196 1.00 0.00 68 ASP A O 3
ATOM 3284 N N . ALA A 1 69 ? 10.879 -2.413 9.672 1.00 0.00 69 ALA A N 3
ATOM 3285 C CA . ALA A 1 69 ? 10.104 -3.603 10.003 1.00 0.00 69 ALA A CA 3
ATOM 3286 C C . ALA A 1 69 ? 9.507 -4.235 8.751 1.00 0.00 69 ALA A C 3
ATOM 3287 O O . ALA A 1 69 ? 9.733 -5.411 8.468 1.00 0.00 69 ALA A O 3
ATOM 3294 N N . VAL A 1 70 ? 8.741 -3.446 8.003 1.00 0.00 70 VAL A N 3
ATOM 3295 C CA . VAL A 1 70 ? 8.111 -3.929 6.780 1.00 0.00 70 VAL A CA 3
ATOM 3296 C C . VAL A 1 70 ? 9.142 -4.526 5.829 1.00 0.00 70 VAL A C 3
ATOM 3297 O O . VAL A 1 70 ? 9.022 -5.678 5.410 1.00 0.00 70 VAL A O 3
ATOM 3310 N N . LYS A 1 71 ? 10.156 -3.737 5.493 1.00 0.00 71 LYS A N 3
ATOM 3311 C CA . LYS A 1 71 ? 11.211 -4.187 4.593 1.00 0.00 71 LYS A CA 3
ATOM 3312 C C . LYS A 1 71 ? 11.809 -5.506 5.072 1.00 0.00 71 LYS A C 3
ATOM 3313 O O . LYS A 1 71 ? 12.179 -6.360 4.267 1.00 0.00 71 LYS A O 3
ATOM 3332 N N . PHE A 1 72 ? 11.901 -5.664 6.389 1.00 0.00 72 PHE A N 3
ATOM 3333 C CA . PHE A 1 72 ? 12.454 -6.880 6.975 1.00 0.00 72 PHE A CA 3
ATOM 3334 C C . PHE A 1 72 ? 11.558 -8.080 6.686 1.00 0.00 72 PHE A C 3
ATOM 3335 O O . PHE A 1 72 ? 11.988 -9.054 6.067 1.00 0.00 72 PHE A O 3
ATOM 3352 N N . ILE A 1 73 ? 10.311 -8.003 7.138 1.00 0.00 73 ILE A N 3
ATOM 3353 C CA . ILE A 1 73 ? 9.354 -9.082 6.927 1.00 0.00 73 ILE A CA 3
ATOM 3354 C C . ILE A 1 73 ? 9.278 -9.470 5.454 1.00 0.00 73 ILE A C 3
ATOM 3355 O O . ILE A 1 73 ? 9.138 -10.646 5.118 1.00 0.00 73 ILE A O 3
ATOM 3371 N N . ASP A 1 74 ? 9.375 -8.474 4.580 1.00 0.00 74 ASP A N 3
ATOM 3372 C CA . ASP A 1 74 ? 9.320 -8.711 3.142 1.00 0.00 74 ASP A CA 3
ATOM 3373 C C . ASP A 1 74 ? 10.592 -9.399 2.657 1.00 0.00 74 ASP A C 3
ATOM 3374 O O . ASP A 1 74 ? 10.543 -10.292 1.810 1.00 0.00 74 ASP A O 3
ATOM 3383 N N . LYS A 1 75 ? 11.730 -8.978 3.197 1.00 0.00 75 LYS A N 3
ATOM 3384 C CA . LYS A 1 75 ? 13.016 -9.554 2.820 1.00 0.00 75 LYS A CA 3
ATOM 3385 C C . LYS A 1 75 ? 13.164 -10.966 3.378 1.00 0.00 75 LYS A C 3
ATOM 3386 O O . LYS A 1 75 ? 13.899 -11.786 2.828 1.00 0.00 75 LYS A O 3
ATOM 3405 N N . ALA A 1 76 ? 12.461 -11.243 4.471 1.00 0.00 76 ALA A N 3
ATOM 3406 C CA . ALA A 1 76 ? 12.513 -12.556 5.100 1.00 0.00 76 ALA A CA 3
ATOM 3407 C C . ALA A 1 76 ? 11.439 -13.479 4.533 1.00 0.00 76 ALA A C 3
ATOM 3408 O O . ALA A 1 76 ? 11.578 -14.702 4.565 1.00 0.00 76 ALA A O 3
ATOM 3415 N N . SER A 1 77 ? 10.369 -12.886 4.015 1.00 0.00 77 SER A N 3
ATOM 3416 C CA . SER A 1 77 ? 9.269 -13.655 3.445 1.00 0.00 77 SER A CA 3
ATOM 3417 C C . SER A 1 77 ? 9.761 -14.543 2.305 1.00 0.00 77 SER A C 3
ATOM 3418 O O . SER A 1 77 ? 9.179 -15.590 2.024 1.00 0.00 77 SER A O 3
ATOM 3426 N N . ALA A 1 78 ? 10.837 -14.115 1.652 1.00 0.00 78 ALA A N 3
ATOM 3427 C CA . ALA A 1 78 ? 11.409 -14.870 0.545 1.00 0.00 78 ALA A CA 3
ATOM 3428 C C . ALA A 1 78 ? 12.312 -15.989 1.052 1.00 0.00 78 ALA A C 3
ATOM 3429 O O . ALA A 1 78 ? 13.500 -15.777 1.299 1.00 0.00 78 ALA A O 3
ATOM 3436 N N . MET A 1 1 ? -1.672 -2.221 -3.693 1.00 0.00 1 MET A N 4
ATOM 3437 C CA . MET A 1 1 ? -0.726 -2.880 -4.586 1.00 0.00 1 MET A CA 4
ATOM 3438 C C . MET A 1 1 ? 0.274 -3.719 -3.795 1.00 0.00 1 MET A C 4
ATOM 3439 O O . MET A 1 1 ? 0.821 -4.696 -4.307 1.00 0.00 1 MET A O 4
ATOM 3453 N N . SER A 1 2 ? 0.510 -3.329 -2.547 1.00 0.00 2 SER A N 4
ATOM 3454 C CA . SER A 1 2 ? 1.447 -4.042 -1.687 1.00 0.00 2 SER A CA 4
ATOM 3455 C C . SER A 1 2 ? 0.708 -4.979 -0.736 1.00 0.00 2 SER A C 4
ATOM 3456 O O . SER A 1 2 ? -0.366 -4.649 -0.233 1.00 0.00 2 SER A O 4
ATOM 3464 N N . ASP A 1 3 ? 1.292 -6.147 -0.494 1.00 0.00 3 ASP A N 4
ATOM 3465 C CA . ASP A 1 3 ? 0.690 -7.132 0.398 1.00 0.00 3 ASP A CA 4
ATOM 3466 C C . ASP A 1 3 ? 1.413 -7.162 1.741 1.00 0.00 3 ASP A C 4
ATOM 3467 O O . ASP A 1 3 ? 0.795 -7.364 2.787 1.00 0.00 3 ASP A O 4
ATOM 3476 N N . THR A 1 4 ? 2.726 -6.959 1.706 1.00 0.00 4 THR A N 4
ATOM 3477 C CA . THR A 1 4 ? 3.533 -6.965 2.919 1.00 0.00 4 THR A CA 4
ATOM 3478 C C . THR A 1 4 ? 3.263 -5.726 3.765 1.00 0.00 4 THR A C 4
ATOM 3479 O O . THR A 1 4 ? 2.918 -5.829 4.941 1.00 0.00 4 THR A O 4
ATOM 3490 N N . ALA A 1 5 ? 3.423 -4.554 3.158 1.00 0.00 5 ALA A N 4
ATOM 3491 C CA . ALA A 1 5 ? 3.194 -3.295 3.855 1.00 0.00 5 ALA A CA 4
ATOM 3492 C C . ALA A 1 5 ? 1.828 -3.284 4.532 1.00 0.00 5 ALA A C 4
ATOM 3493 O O . ALA A 1 5 ? 1.724 -3.051 5.736 1.00 0.00 5 ALA A O 4
ATOM 3500 N N . GLU A 1 6 ? 0.782 -3.535 3.750 1.00 0.00 6 GLU A N 4
ATOM 3501 C CA . GLU A 1 6 ? -0.578 -3.552 4.276 1.00 0.00 6 GLU A CA 4
ATOM 3502 C C . GLU A 1 6 ? -0.679 -4.464 5.495 1.00 0.00 6 GLU A C 4
ATOM 3503 O O . GLU A 1 6 ? -1.234 -4.082 6.525 1.00 0.00 6 GLU A O 4
ATOM 3515 N N . ARG A 1 7 ? -0.139 -5.672 5.369 1.00 0.00 7 ARG A N 4
ATOM 3516 C CA . ARG A 1 7 ? -0.169 -6.640 6.458 1.00 0.00 7 ARG A CA 4
ATOM 3517 C C . ARG A 1 7 ? 0.464 -6.059 7.719 1.00 0.00 7 ARG A C 4
ATOM 3518 O O . ARG A 1 7 ? -0.082 -6.185 8.816 1.00 0.00 7 ARG A O 4
ATOM 3539 N N . VAL A 1 8 ? 1.620 -5.424 7.556 1.00 0.00 8 VAL A N 4
ATOM 3540 C CA . VAL A 1 8 ? 2.328 -4.823 8.680 1.00 0.00 8 VAL A CA 4
ATOM 3541 C C . VAL A 1 8 ? 1.487 -3.738 9.343 1.00 0.00 8 VAL A C 4
ATOM 3542 O O . VAL A 1 8 ? 1.093 -3.863 10.503 1.00 0.00 8 VAL A O 4
ATOM 3555 N N . LYS A 1 9 ? 1.213 -2.672 8.599 1.00 0.00 9 LYS A N 4
ATOM 3556 C CA . LYS A 1 9 ? 0.417 -1.564 9.112 1.00 0.00 9 LYS A CA 4
ATOM 3557 C C . LYS A 1 9 ? -0.912 -2.062 9.671 1.00 0.00 9 LYS A C 4
ATOM 3558 O O . LYS A 1 9 ? -1.473 -1.466 10.591 1.00 0.00 9 LYS A O 4
ATOM 3577 N N . LYS A 1 10 ? -1.410 -3.159 9.111 1.00 0.00 10 LYS A N 4
ATOM 3578 C CA . LYS A 1 10 ? -2.672 -3.740 9.555 1.00 0.00 10 LYS A CA 4
ATOM 3579 C C . LYS A 1 10 ? -2.548 -4.293 10.971 1.00 0.00 10 LYS A C 4
ATOM 3580 O O . LYS A 1 10 ? -3.289 -3.895 11.870 1.00 0.00 10 LYS A O 4
ATOM 3599 N N . ILE A 1 11 ? -1.606 -5.211 11.162 1.00 0.00 11 ILE A N 4
ATOM 3600 C CA . ILE A 1 11 ? -1.384 -5.816 12.469 1.00 0.00 11 ILE A CA 4
ATOM 3601 C C . ILE A 1 11 ? -0.989 -4.766 13.502 1.00 0.00 11 ILE A C 4
ATOM 3602 O O . ILE A 1 11 ? -1.282 -4.905 14.689 1.00 0.00 11 ILE A O 4
ATOM 3618 N N . VAL A 1 12 ? -0.323 -3.712 13.040 1.00 0.00 12 VAL A N 4
ATOM 3619 C CA . VAL A 1 12 ? 0.110 -2.635 13.923 1.00 0.00 12 VAL A CA 4
ATOM 3620 C C . VAL A 1 12 ? -1.079 -1.816 14.415 1.00 0.00 12 VAL A C 4
ATOM 3621 O O . VAL A 1 12 ? -1.204 -1.540 15.608 1.00 0.00 12 VAL A O 4
ATOM 3634 N N . VAL A 1 13 ? -1.950 -1.432 13.488 1.00 0.00 13 VAL A N 4
ATOM 3635 C CA . VAL A 1 13 ? -3.131 -0.646 13.827 1.00 0.00 13 VAL A CA 4
ATOM 3636 C C . VAL A 1 13 ? -4.136 -1.477 14.617 1.00 0.00 13 VAL A C 4
ATOM 3637 O O . VAL A 1 13 ? -4.892 -0.946 15.430 1.00 0.00 13 VAL A O 4
ATOM 3650 N N . GLU A 1 14 ? -4.137 -2.784 14.372 1.00 0.00 14 GLU A N 4
ATOM 3651 C CA . GLU A 1 14 ? -5.050 -3.688 15.061 1.00 0.00 14 GLU A CA 4
ATOM 3652 C C . GLU A 1 14 ? -4.517 -4.051 16.444 1.00 0.00 14 GLU A C 4
ATOM 3653 O O . GLU A 1 14 ? -5.281 -4.401 17.344 1.00 0.00 14 GLU A O 4
ATOM 3665 N N . HIS A 1 15 ? -3.200 -3.965 16.605 1.00 0.00 15 HIS A N 4
ATOM 3666 C CA . HIS A 1 15 ? -2.563 -4.284 17.878 1.00 0.00 15 HIS A CA 4
ATOM 3667 C C . HIS A 1 15 ? -2.473 -3.046 18.765 1.00 0.00 15 HIS A C 4
ATOM 3668 O O . HIS A 1 15 ? -2.938 -3.053 19.906 1.00 0.00 15 HIS A O 4
ATOM 3682 N N . LEU A 1 16 ? -1.873 -1.986 18.235 1.00 0.00 16 LEU A N 4
ATOM 3683 C CA . LEU A 1 16 ? -1.722 -0.741 18.979 1.00 0.00 16 LEU A CA 4
ATOM 3684 C C . LEU A 1 16 ? -3.050 0.004 19.070 1.00 0.00 16 LEU A C 4
ATOM 3685 O O . LEU A 1 16 ? -3.290 0.753 20.016 1.00 0.00 16 LEU A O 4
ATOM 3701 N N . GLY A 1 17 ? -3.911 -0.209 18.079 1.00 0.00 17 GLY A N 4
ATOM 3702 C CA . GLY A 1 17 ? -5.205 0.448 18.067 1.00 0.00 17 GLY A CA 4
ATOM 3703 C C . GLY A 1 17 ? -5.098 1.933 17.781 1.00 0.00 17 GLY A C 4
ATOM 3704 O O . GLY A 1 17 ? -5.889 2.729 18.289 1.00 0.00 17 GLY A O 4
ATOM 3708 N N . VAL A 1 18 ? -4.117 2.309 16.967 1.00 0.00 18 VAL A N 4
ATOM 3709 C CA . VAL A 1 18 ? -3.910 3.708 16.614 1.00 0.00 18 VAL A CA 4
ATOM 3710 C C . VAL A 1 18 ? -4.342 3.983 15.178 1.00 0.00 18 VAL A C 4
ATOM 3711 O O . VAL A 1 18 ? -4.881 3.107 14.503 1.00 0.00 18 VAL A O 4
ATOM 3724 N N . ASP A 1 19 ? -4.100 5.206 14.718 1.00 0.00 19 ASP A N 4
ATOM 3725 C CA . ASP A 1 19 ? -4.462 5.597 13.360 1.00 0.00 19 ASP A CA 4
ATOM 3726 C C . ASP A 1 19 ? -3.493 4.998 12.346 1.00 0.00 19 ASP A C 4
ATOM 3727 O O . ASP A 1 19 ? -2.295 4.890 12.606 1.00 0.00 19 ASP A O 4
ATOM 3736 N N . ALA A 1 20 ? -4.020 4.610 11.189 1.00 0.00 20 ALA A N 4
ATOM 3737 C CA . ALA A 1 20 ? -3.202 4.024 10.135 1.00 0.00 20 ALA A CA 4
ATOM 3738 C C . ALA A 1 20 ? -2.418 5.097 9.387 1.00 0.00 20 ALA A C 4
ATOM 3739 O O . ALA A 1 20 ? -1.305 4.854 8.921 1.00 0.00 20 ALA A O 4
ATOM 3746 N N . ASP A 1 21 ? -3.006 6.283 9.276 1.00 0.00 21 ASP A N 4
ATOM 3747 C CA . ASP A 1 21 ? -2.362 7.394 8.585 1.00 0.00 21 ASP A CA 4
ATOM 3748 C C . ASP A 1 21 ? -0.982 7.672 9.172 1.00 0.00 21 ASP A C 4
ATOM 3749 O O . ASP A 1 21 ? -0.060 8.069 8.458 1.00 0.00 21 ASP A O 4
ATOM 3758 N N . LYS A 1 22 ? -0.846 7.463 10.477 1.00 0.00 22 LYS A N 4
ATOM 3759 C CA . LYS A 1 22 ? 0.421 7.691 11.161 1.00 0.00 22 LYS A CA 4
ATOM 3760 C C . LYS A 1 22 ? 1.450 6.638 10.765 1.00 0.00 22 LYS A C 4
ATOM 3761 O O . LYS A 1 22 ? 2.656 6.875 10.840 1.00 0.00 22 LYS A O 4
ATOM 3780 N N . VAL A 1 23 ? 0.967 5.474 10.343 1.00 0.00 23 VAL A N 4
ATOM 3781 C CA . VAL A 1 23 ? 1.845 4.385 9.932 1.00 0.00 23 VAL A CA 4
ATOM 3782 C C . VAL A 1 23 ? 2.474 4.669 8.573 1.00 0.00 23 VAL A C 4
ATOM 3783 O O . VAL A 1 23 ? 2.082 4.088 7.561 1.00 0.00 23 VAL A O 4
ATOM 3796 N N . THR A 1 24 ? 3.454 5.567 8.557 1.00 0.00 24 THR A N 4
ATOM 3797 C CA . THR A 1 24 ? 4.138 5.930 7.322 1.00 0.00 24 THR A CA 4
ATOM 3798 C C . THR A 1 24 ? 5.532 5.314 7.264 1.00 0.00 24 THR A C 4
ATOM 3799 O O . THR A 1 24 ? 6.067 4.873 8.280 1.00 0.00 24 THR A O 4
ATOM 3810 N N . GLU A 1 25 ? 6.114 5.289 6.069 1.00 0.00 25 GLU A N 4
ATOM 3811 C CA . GLU A 1 25 ? 7.446 4.727 5.881 1.00 0.00 25 GLU A CA 4
ATOM 3812 C C . GLU A 1 25 ? 8.439 5.341 6.862 1.00 0.00 25 GLU A C 4
ATOM 3813 O O . GLU A 1 25 ? 9.354 4.670 7.338 1.00 0.00 25 GLU A O 4
ATOM 3825 N N . GLY A 1 26 ? 8.252 6.623 7.161 1.00 0.00 26 GLY A N 4
ATOM 3826 C CA . GLY A 1 26 ? 9.139 7.307 8.084 1.00 0.00 26 GLY A CA 4
ATOM 3827 C C . GLY A 1 26 ? 8.542 7.441 9.471 1.00 0.00 26 GLY A C 4
ATOM 3828 O O . GLY A 1 26 ? 8.801 8.417 10.174 1.00 0.00 26 GLY A O 4
ATOM 3832 N N . ALA A 1 27 ? 7.738 6.458 9.865 1.00 0.00 27 ALA A N 4
ATOM 3833 C CA . ALA A 1 27 ? 7.103 6.471 11.176 1.00 0.00 27 ALA A CA 4
ATOM 3834 C C . ALA A 1 27 ? 7.851 5.575 12.157 1.00 0.00 27 ALA A C 4
ATOM 3835 O O . ALA A 1 27 ? 7.834 4.350 12.032 1.00 0.00 27 ALA A O 4
ATOM 3842 N N . SER A 1 28 ? 8.508 6.193 13.134 1.00 0.00 28 SER A N 4
ATOM 3843 C CA . SER A 1 28 ? 9.267 5.451 14.134 1.00 0.00 28 SER A CA 4
ATOM 3844 C C . SER A 1 28 ? 8.389 5.101 15.332 1.00 0.00 28 SER A C 4
ATOM 3845 O O . SER A 1 28 ? 7.899 5.985 16.035 1.00 0.00 28 SER A O 4
ATOM 3853 N N . PHE A 1 29 ? 8.196 3.806 15.558 1.00 0.00 29 PHE A N 4
ATOM 3854 C CA . PHE A 1 29 ? 7.378 3.338 16.670 1.00 0.00 29 PHE A CA 4
ATOM 3855 C C . PHE A 1 29 ? 7.982 3.760 18.006 1.00 0.00 29 PHE A C 4
ATOM 3856 O O . PHE A 1 29 ? 7.330 3.680 19.048 1.00 0.00 29 PHE A O 4
ATOM 3873 N N . ILE A 1 30 ? 9.232 4.209 17.968 1.00 0.00 30 ILE A N 4
ATOM 3874 C CA . ILE A 1 30 ? 9.925 4.644 19.174 1.00 0.00 30 ILE A CA 4
ATOM 3875 C C . ILE A 1 30 ? 9.597 6.097 19.503 1.00 0.00 30 ILE A C 4
ATOM 3876 O O . ILE A 1 30 ? 9.175 6.412 20.616 1.00 0.00 30 ILE A O 4
ATOM 3892 N N . ASP A 1 31 ? 9.791 6.977 18.527 1.00 0.00 31 ASP A N 4
ATOM 3893 C CA . ASP A 1 31 ? 9.512 8.397 18.711 1.00 0.00 31 ASP A CA 4
ATOM 3894 C C . ASP A 1 31 ? 8.111 8.744 18.219 1.00 0.00 31 ASP A C 4
ATOM 3895 O O . ASP A 1 31 ? 7.268 9.204 18.990 1.00 0.00 31 ASP A O 4
ATOM 3904 N N . ASP A 1 32 ? 7.869 8.522 16.932 1.00 0.00 32 ASP A N 4
ATOM 3905 C CA . ASP A 1 32 ? 6.570 8.811 16.336 1.00 0.00 32 ASP A CA 4
ATOM 3906 C C . ASP A 1 32 ? 5.439 8.351 17.251 1.00 0.00 32 ASP A C 4
ATOM 3907 O O . ASP A 1 32 ? 4.446 9.057 17.431 1.00 0.00 32 ASP A O 4
ATOM 3916 N N . LEU A 1 33 ? 5.595 7.163 17.824 1.00 0.00 33 LEU A N 4
ATOM 3917 C CA . LEU A 1 33 ? 4.586 6.607 18.719 1.00 0.00 33 LEU A CA 4
ATOM 3918 C C . LEU A 1 33 ? 4.983 6.807 20.178 1.00 0.00 33 LEU A C 4
ATOM 3919 O O . LEU A 1 33 ? 4.155 6.685 21.080 1.00 0.00 33 LEU A O 4
ATOM 3935 N N . GLY A 1 34 ? 6.256 7.119 20.403 1.00 0.00 34 GLY A N 4
ATOM 3936 C CA . GLY A 1 34 ? 6.740 7.334 21.754 1.00 0.00 34 GLY A CA 4
ATOM 3937 C C . GLY A 1 34 ? 6.847 6.045 22.544 1.00 0.00 34 GLY A C 4
ATOM 3938 O O . GLY A 1 34 ? 6.612 6.027 23.752 1.00 0.00 34 GLY A O 4
ATOM 3942 N N . ALA A 1 35 ? 7.200 4.961 21.860 1.00 0.00 35 ALA A N 4
ATOM 3943 C CA . ALA A 1 35 ? 7.338 3.662 22.505 1.00 0.00 35 ALA A CA 4
ATOM 3944 C C . ALA A 1 35 ? 8.803 3.335 22.774 1.00 0.00 35 ALA A C 4
ATOM 3945 O O . ALA A 1 35 ? 9.701 4.035 22.307 1.00 0.00 35 ALA A O 4
ATOM 3952 N N . ASP A 1 36 ? 9.036 2.267 23.530 1.00 0.00 36 ASP A N 4
ATOM 3953 C CA . ASP A 1 36 ? 10.393 1.848 23.861 1.00 0.00 36 ASP A CA 4
ATOM 3954 C C . ASP A 1 36 ? 10.771 0.581 23.100 1.00 0.00 36 ASP A C 4
ATOM 3955 O O . ASP A 1 36 ? 9.958 0.021 22.364 1.00 0.00 36 ASP A O 4
ATOM 3964 N N . SER A 1 37 ? 12.010 0.135 23.281 1.00 0.00 37 SER A N 4
ATOM 3965 C CA . SER A 1 37 ? 12.497 -1.063 22.607 1.00 0.00 37 SER A CA 4
ATOM 3966 C C . SER A 1 37 ? 11.553 -2.239 22.840 1.00 0.00 37 SER A C 4
ATOM 3967 O O . SER A 1 37 ? 11.438 -3.134 22.001 1.00 0.00 37 SER A O 4
ATOM 3975 N N . LEU A 1 38 ? 10.880 -2.231 23.985 1.00 0.00 38 LEU A N 4
ATOM 3976 C CA . LEU A 1 38 ? 9.945 -3.297 24.330 1.00 0.00 38 LEU A CA 4
ATOM 3977 C C . LEU A 1 38 ? 8.891 -3.470 23.241 1.00 0.00 38 LEU A C 4
ATOM 3978 O O . LEU A 1 38 ? 8.756 -4.547 22.660 1.00 0.00 38 LEU A O 4
ATOM 3994 N N . ASP A 1 39 ? 8.148 -2.403 22.970 1.00 0.00 39 ASP A N 4
ATOM 3995 C CA . ASP A 1 39 ? 7.108 -2.436 21.948 1.00 0.00 39 ASP A CA 4
ATOM 3996 C C . ASP A 1 39 ? 7.664 -2.944 20.622 1.00 0.00 39 ASP A C 4
ATOM 3997 O O . ASP A 1 39 ? 7.052 -3.782 19.959 1.00 0.00 39 ASP A O 4
ATOM 4006 N N . THR A 1 40 ? 8.829 -2.429 20.238 1.00 0.00 40 THR A N 4
ATOM 4007 C CA . THR A 1 40 ? 9.467 -2.828 18.991 1.00 0.00 40 THR A CA 4
ATOM 4008 C C . THR A 1 40 ? 9.709 -4.333 18.954 1.00 0.00 40 THR A C 4
ATOM 4009 O O . THR A 1 40 ? 9.334 -5.009 17.996 1.00 0.00 40 THR A O 4
ATOM 4020 N N . VAL A 1 41 ? 10.338 -4.852 20.004 1.00 0.00 41 VAL A N 4
ATOM 4021 C CA . VAL A 1 41 ? 10.629 -6.278 20.092 1.00 0.00 41 VAL A CA 4
ATOM 4022 C C . VAL A 1 41 ? 9.360 -7.109 19.937 1.00 0.00 41 VAL A C 4
ATOM 4023 O O . VAL A 1 41 ? 9.295 -8.009 19.101 1.00 0.00 41 VAL A O 4
ATOM 4036 N N . GLU A 1 42 ? 8.353 -6.799 20.748 1.00 0.00 42 GLU A N 4
ATOM 4037 C CA . GLU A 1 42 ? 7.086 -7.517 20.700 1.00 0.00 42 GLU A CA 4
ATOM 4038 C C . GLU A 1 42 ? 6.532 -7.550 19.279 1.00 0.00 42 GLU A C 4
ATOM 4039 O O . GLU A 1 42 ? 6.178 -8.611 18.762 1.00 0.00 42 GLU A O 4
ATOM 4051 N N . LEU A 1 43 ? 6.459 -6.381 18.652 1.00 0.00 43 LEU A N 4
ATOM 4052 C CA . LEU A 1 43 ? 5.948 -6.274 17.290 1.00 0.00 43 LEU A CA 4
ATOM 4053 C C . LEU A 1 43 ? 6.740 -7.166 16.339 1.00 0.00 43 LEU A C 4
ATOM 4054 O O . LEU A 1 43 ? 6.166 -7.948 15.582 1.00 0.00 43 LEU A O 4
ATOM 4070 N N . VAL A 1 44 ? 8.063 -7.044 16.385 1.00 0.00 44 VAL A N 4
ATOM 4071 C CA . VAL A 1 44 ? 8.935 -7.841 15.531 1.00 0.00 44 VAL A CA 4
ATOM 4072 C C . VAL A 1 44 ? 8.602 -9.325 15.638 1.00 0.00 44 VAL A C 4
ATOM 4073 O O . VAL A 1 44 ? 8.410 -10.003 14.629 1.00 0.00 44 VAL A O 4
ATOM 4086 N N . MET A 1 45 ? 8.534 -9.823 16.869 1.00 0.00 45 MET A N 4
ATOM 4087 C CA . MET A 1 45 ? 8.222 -11.228 17.108 1.00 0.00 45 MET A CA 4
ATOM 4088 C C . MET A 1 45 ? 6.872 -11.595 16.502 1.00 0.00 45 MET A C 4
ATOM 4089 O O . MET A 1 45 ? 6.740 -12.619 15.832 1.00 0.00 45 MET A O 4
ATOM 4103 N N . ALA A 1 46 ? 5.871 -10.754 16.743 1.00 0.00 46 ALA A N 4
ATOM 4104 C CA . ALA A 1 46 ? 4.532 -10.991 16.219 1.00 0.00 46 ALA A CA 4
ATOM 4105 C C . ALA A 1 46 ? 4.562 -11.205 14.710 1.00 0.00 46 ALA A C 4
ATOM 4106 O O . ALA A 1 46 ? 4.085 -12.222 14.207 1.00 0.00 46 ALA A O 4
ATOM 4113 N N . PHE A 1 47 ? 5.126 -10.240 13.991 1.00 0.00 47 PHE A N 4
ATOM 4114 C CA . PHE A 1 47 ? 5.217 -10.322 12.538 1.00 0.00 47 PHE A CA 4
ATOM 4115 C C . PHE A 1 47 ? 6.045 -11.531 12.113 1.00 0.00 47 PHE A C 4
ATOM 4116 O O . PHE A 1 47 ? 5.763 -12.162 11.095 1.00 0.00 47 PHE A O 4
ATOM 4133 N N . GLU A 1 48 ? 7.069 -11.845 12.900 1.00 0.00 48 GLU A N 4
ATOM 4134 C CA . GLU A 1 48 ? 7.940 -12.977 12.604 1.00 0.00 48 GLU A CA 4
ATOM 4135 C C . GLU A 1 48 ? 7.144 -14.278 12.558 1.00 0.00 48 GLU A C 4
ATOM 4136 O O . GLU A 1 48 ? 7.254 -15.052 11.608 1.00 0.00 48 GLU A O 4
ATOM 4148 N N . GLU A 1 49 ? 6.342 -14.512 13.593 1.00 0.00 49 GLU A N 4
ATOM 4149 C CA . GLU A 1 49 ? 5.529 -15.720 13.672 1.00 0.00 49 GLU A CA 4
ATOM 4150 C C . GLU A 1 49 ? 4.340 -15.638 12.720 1.00 0.00 49 GLU A C 4
ATOM 4151 O O . GLU A 1 49 ? 3.826 -16.658 12.264 1.00 0.00 49 GLU A O 4
ATOM 4163 N N . GLU A 1 50 ? 3.907 -14.415 12.426 1.00 0.00 50 GLU A N 4
ATOM 4164 C CA . GLU A 1 50 ? 2.778 -14.200 11.530 1.00 0.00 50 GLU A CA 4
ATOM 4165 C C . GLU A 1 50 ? 3.115 -14.650 10.111 1.00 0.00 50 GLU A C 4
ATOM 4166 O O . GLU A 1 50 ? 2.342 -15.366 9.475 1.00 0.00 50 GLU A O 4
ATOM 4178 N N . PHE A 1 51 ? 4.275 -14.224 9.622 1.00 0.00 51 PHE A N 4
ATOM 4179 C CA . PHE A 1 51 ? 4.715 -14.581 8.278 1.00 0.00 51 PHE A CA 4
ATOM 4180 C C . PHE A 1 51 ? 5.478 -15.903 8.289 1.00 0.00 51 PHE A C 4
ATOM 4181 O O . PHE A 1 51 ? 5.547 -16.601 7.278 1.00 0.00 51 PHE A O 4
ATOM 4198 N N . GLY A 1 52 ? 6.050 -16.240 9.441 1.00 0.00 52 GLY A N 4
ATOM 4199 C CA . GLY A 1 52 ? 6.801 -17.476 9.563 1.00 0.00 52 GLY A CA 4
ATOM 4200 C C . GLY A 1 52 ? 8.246 -17.321 9.132 1.00 0.00 52 GLY A C 4
ATOM 4201 O O . GLY A 1 52 ? 8.725 -18.054 8.267 1.00 0.00 52 GLY A O 4
ATOM 4205 N N . VAL A 1 53 ? 8.942 -16.363 9.735 1.00 0.00 53 VAL A N 4
ATOM 4206 C CA . VAL A 1 53 ? 10.341 -16.114 9.408 1.00 0.00 53 VAL A CA 4
ATOM 4207 C C . VAL A 1 53 ? 11.233 -16.299 10.631 1.00 0.00 53 VAL A C 4
ATOM 4208 O O . VAL A 1 53 ? 10.744 -16.449 11.750 1.00 0.00 53 VAL A O 4
ATOM 4221 N N . GLU A 1 54 ? 12.543 -16.287 10.408 1.00 0.00 54 GLU A N 4
ATOM 4222 C CA . GLU A 1 54 ? 13.503 -16.453 11.493 1.00 0.00 54 GLU A CA 4
ATOM 4223 C C . GLU A 1 54 ? 14.627 -15.426 11.387 1.00 0.00 54 GLU A C 4
ATOM 4224 O O . GLU A 1 54 ? 15.495 -15.527 10.520 1.00 0.00 54 GLU A O 4
ATOM 4236 N N . ILE A 1 55 ? 14.603 -14.439 12.276 1.00 0.00 55 ILE A N 4
ATOM 4237 C CA . ILE A 1 55 ? 15.619 -13.394 12.284 1.00 0.00 55 ILE A CA 4
ATOM 4238 C C . ILE A 1 55 ? 16.265 -13.266 13.659 1.00 0.00 55 ILE A C 4
ATOM 4239 O O . ILE A 1 55 ? 15.683 -13.626 14.683 1.00 0.00 55 ILE A O 4
ATOM 4255 N N . PRO A 1 56 ? 17.499 -12.739 13.687 1.00 0.00 56 PRO A N 4
ATOM 4256 C CA . PRO A 1 56 ? 18.250 -12.548 14.931 1.00 0.00 56 PRO A CA 4
ATOM 4257 C C . PRO A 1 56 ? 17.655 -11.450 15.805 1.00 0.00 56 PRO A C 4
ATOM 4258 O O . PRO A 1 56 ? 16.899 -10.604 15.327 1.00 0.00 56 PRO A O 4
ATOM 4269 N N . ASP A 1 57 ? 18.001 -11.468 17.088 1.00 0.00 57 ASP A N 4
ATOM 4270 C CA . ASP A 1 57 ? 17.502 -10.472 18.029 1.00 0.00 57 ASP A CA 4
ATOM 4271 C C . ASP A 1 57 ? 18.178 -9.124 17.802 1.00 0.00 57 ASP A C 4
ATOM 4272 O O . ASP A 1 57 ? 17.626 -8.077 18.142 1.00 0.00 57 ASP A O 4
ATOM 4281 N N . ASP A 1 58 ? 19.375 -9.157 17.227 1.00 0.00 58 ASP A N 4
ATOM 4282 C CA . ASP A 1 58 ? 20.126 -7.937 16.954 1.00 0.00 58 ASP A CA 4
ATOM 4283 C C . ASP A 1 58 ? 19.472 -7.134 15.834 1.00 0.00 58 ASP A C 4
ATOM 4284 O O . ASP A 1 58 ? 19.248 -5.931 15.968 1.00 0.00 58 ASP A O 4
ATOM 4293 N N . ALA A 1 59 ? 19.169 -7.808 14.730 1.00 0.00 59 ALA A N 4
ATOM 4294 C CA . ALA A 1 59 ? 18.539 -7.158 13.587 1.00 0.00 59 ALA A CA 4
ATOM 4295 C C . ALA A 1 59 ? 17.236 -6.477 13.992 1.00 0.00 59 ALA A C 4
ATOM 4296 O O . ALA A 1 59 ? 16.794 -5.527 13.345 1.00 0.00 59 ALA A O 4
ATOM 4303 N N . ALA A 1 60 ? 16.626 -6.968 15.065 1.00 0.00 60 ALA A N 4
ATOM 4304 C CA . ALA A 1 60 ? 15.374 -6.406 15.556 1.00 0.00 60 ALA A CA 4
ATOM 4305 C C . ALA A 1 60 ? 15.581 -4.995 16.098 1.00 0.00 60 ALA A C 4
ATOM 4306 O O . ALA A 1 60 ? 14.649 -4.193 16.136 1.00 0.00 60 ALA A O 4
ATOM 4313 N N . GLU A 1 61 ? 16.808 -4.701 16.516 1.00 0.00 61 GLU A N 4
ATOM 4314 C CA . GLU A 1 61 ? 17.136 -3.387 17.057 1.00 0.00 61 GLU A CA 4
ATOM 4315 C C . GLU A 1 61 ? 17.191 -2.340 15.948 1.00 0.00 61 GLU A C 4
ATOM 4316 O O . GLU A 1 61 ? 16.997 -1.149 16.192 1.00 0.00 61 GLU A O 4
ATOM 4328 N N . THR A 1 62 ? 17.457 -2.794 14.727 1.00 0.00 62 THR A N 4
ATOM 4329 C CA . THR A 1 62 ? 17.540 -1.898 13.580 1.00 0.00 62 THR A CA 4
ATOM 4330 C C . THR A 1 62 ? 16.152 -1.494 13.097 1.00 0.00 62 THR A C 4
ATOM 4331 O O . THR A 1 62 ? 15.997 -0.500 12.386 1.00 0.00 62 THR A O 4
ATOM 4342 N N . ILE A 1 63 ? 15.146 -2.269 13.487 1.00 0.00 63 ILE A N 4
ATOM 4343 C CA . ILE A 1 63 ? 13.770 -1.989 13.095 1.00 0.00 63 ILE A CA 4
ATOM 4344 C C . ILE A 1 63 ? 13.173 -0.870 13.942 1.00 0.00 63 ILE A C 4
ATOM 4345 O O . ILE A 1 63 ? 12.632 -1.115 15.022 1.00 0.00 63 ILE A O 4
ATOM 4361 N N . LEU A 1 64 ? 13.274 0.358 13.446 1.00 0.00 64 LEU A N 4
ATOM 4362 C CA . LEU A 1 64 ? 12.742 1.516 14.157 1.00 0.00 64 LEU A CA 4
ATOM 4363 C C . LEU A 1 64 ? 11.531 2.091 13.431 1.00 0.00 64 LEU A C 4
ATOM 4364 O O . LEU A 1 64 ? 10.460 2.254 14.018 1.00 0.00 64 LEU A O 4
ATOM 4380 N N . THR A 1 65 ? 11.705 2.397 12.149 1.00 0.00 65 THR A N 4
ATOM 4381 C CA . THR A 1 65 ? 10.626 2.952 11.342 1.00 0.00 65 THR A CA 4
ATOM 4382 C C . THR A 1 65 ? 9.817 1.849 10.670 1.00 0.00 65 THR A C 4
ATOM 4383 O O . THR A 1 65 ? 10.309 0.737 10.472 1.00 0.00 65 THR A O 4
ATOM 4394 N N . VAL A 1 66 ? 8.574 2.162 10.320 1.00 0.00 66 VAL A N 4
ATOM 4395 C CA . VAL A 1 66 ? 7.697 1.197 9.668 1.00 0.00 66 VAL A CA 4
ATOM 4396 C C . VAL A 1 66 ? 8.375 0.570 8.455 1.00 0.00 66 VAL A C 4
ATOM 4397 O O . VAL A 1 66 ? 8.361 -0.648 8.283 1.00 0.00 66 VAL A O 4
ATOM 4410 N N . 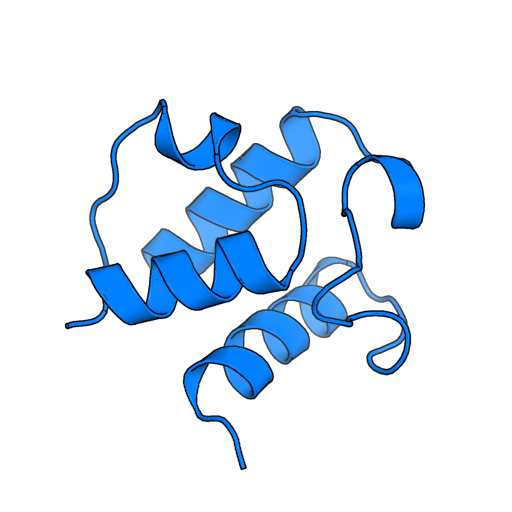GLY A 1 67 ? 8.969 1.412 7.615 1.00 0.00 67 GLY A N 4
ATOM 4411 C CA . GLY A 1 67 ? 9.645 0.922 6.428 1.00 0.00 67 GLY A CA 4
ATOM 4412 C C . GLY A 1 67 ? 10.649 -0.169 6.741 1.00 0.00 67 GLY A C 4
ATOM 4413 O O . GLY A 1 67 ? 10.860 -1.078 5.938 1.00 0.00 67 GLY A O 4
ATOM 4417 N N . ASP A 1 68 ? 11.272 -0.079 7.911 1.00 0.00 68 ASP A N 4
ATOM 4418 C CA . ASP A 1 68 ? 12.261 -1.066 8.329 1.00 0.00 68 ASP A CA 4
ATOM 4419 C C . ASP A 1 68 ? 11.600 -2.413 8.608 1.00 0.00 68 ASP A C 4
ATOM 4420 O O . ASP A 1 68 ? 11.976 -3.431 8.028 1.00 0.00 68 ASP A O 4
ATOM 4429 N N . ALA A 1 69 ? 10.615 -2.409 9.500 1.00 0.00 69 ALA A N 4
ATOM 4430 C CA . ALA A 1 69 ? 9.902 -3.630 9.855 1.00 0.00 69 ALA A CA 4
ATOM 4431 C C . ALA A 1 69 ? 9.290 -4.287 8.622 1.00 0.00 69 ALA A C 4
ATOM 4432 O O . ALA A 1 69 ? 9.446 -5.488 8.404 1.00 0.00 69 ALA A O 4
ATOM 4439 N N . VAL A 1 70 ? 8.593 -3.491 7.818 1.00 0.00 70 VAL A N 4
ATOM 4440 C CA . VAL A 1 70 ? 7.957 -3.995 6.606 1.00 0.00 70 VAL A CA 4
ATOM 4441 C C . VAL A 1 70 ? 8.988 -4.585 5.650 1.00 0.00 70 VAL A C 4
ATOM 4442 O O . VAL A 1 70 ? 8.868 -5.733 5.221 1.00 0.00 70 VAL A O 4
ATOM 4455 N N . LYS A 1 71 ? 10.002 -3.793 5.320 1.00 0.00 71 LYS A N 4
ATOM 4456 C CA . LYS A 1 71 ? 11.057 -4.236 4.415 1.00 0.00 71 LYS A CA 4
ATOM 4457 C C . LYS A 1 71 ? 11.697 -5.527 4.917 1.00 0.00 71 LYS A C 4
ATOM 4458 O O . LYS A 1 71 ? 12.090 -6.385 4.126 1.00 0.00 71 LYS A O 4
ATOM 4477 N N . PHE A 1 72 ? 11.796 -5.659 6.236 1.00 0.00 72 PHE A N 4
ATOM 4478 C CA . PHE A 1 72 ? 12.388 -6.846 6.842 1.00 0.00 72 PHE A CA 4
ATOM 4479 C C . PHE A 1 72 ? 11.518 -8.075 6.595 1.00 0.00 72 PHE A C 4
ATOM 4480 O O . PHE A 1 72 ? 11.976 -9.070 6.033 1.00 0.00 72 PHE A O 4
ATOM 4497 N N . ILE A 1 73 ? 10.261 -7.997 7.019 1.00 0.00 73 ILE A N 4
ATOM 4498 C CA . ILE A 1 73 ? 9.326 -9.102 6.843 1.00 0.00 73 ILE A CA 4
ATOM 4499 C C . ILE A 1 73 ? 9.255 -9.535 5.383 1.00 0.00 73 ILE A C 4
ATOM 4500 O O . ILE A 1 73 ? 9.183 -10.726 5.080 1.00 0.00 73 ILE A O 4
ATOM 4516 N N . ASP A 1 74 ? 9.278 -8.560 4.481 1.00 0.00 74 ASP A N 4
ATOM 4517 C CA . ASP A 1 74 ? 9.219 -8.839 3.051 1.00 0.00 74 ASP A CA 4
ATOM 4518 C C . ASP A 1 74 ? 10.506 -9.503 2.574 1.00 0.00 74 ASP A C 4
ATOM 4519 O O . ASP A 1 74 ? 10.476 -10.433 1.768 1.00 0.00 74 ASP A O 4
ATOM 4528 N N . LYS A 1 75 ? 11.637 -9.019 3.075 1.00 0.00 75 LYS A N 4
ATOM 4529 C CA . LYS A 1 75 ? 12.937 -9.564 2.701 1.00 0.00 75 LYS A CA 4
ATOM 4530 C C . LYS A 1 75 ? 13.067 -11.016 3.151 1.00 0.00 75 LYS A C 4
ATOM 4531 O O . LYS A 1 75 ? 13.469 -11.882 2.375 1.00 0.00 75 LYS A O 4
ATOM 4550 N N . ALA A 1 76 ? 12.723 -11.275 4.408 1.00 0.00 76 ALA A N 4
ATOM 4551 C CA . ALA A 1 76 ? 12.798 -12.622 4.959 1.00 0.00 76 ALA A CA 4
ATOM 4552 C C . ALA A 1 76 ? 11.688 -13.506 4.402 1.00 0.00 76 ALA A C 4
ATOM 4553 O O . ALA A 1 76 ? 11.823 -14.728 4.346 1.00 0.00 76 ALA A O 4
ATOM 4560 N N . SER A 1 77 ? 10.589 -12.880 3.992 1.00 0.00 77 SER A N 4
ATOM 4561 C CA . SER A 1 77 ? 9.453 -13.610 3.443 1.00 0.00 77 SER A CA 4
ATOM 4562 C C . SER A 1 77 ? 9.867 -14.419 2.217 1.00 0.00 77 SER A C 4
ATOM 4563 O O . SER A 1 77 ? 9.369 -15.520 1.989 1.00 0.00 77 SER A O 4
ATOM 4571 N N . ALA A 1 78 ? 10.783 -13.862 1.431 1.00 0.00 78 ALA A N 4
ATOM 4572 C CA . ALA A 1 78 ? 11.267 -14.531 0.230 1.00 0.00 78 ALA A CA 4
ATOM 4573 C C . ALA A 1 78 ? 12.187 -15.695 0.582 1.00 0.00 78 ALA A C 4
ATOM 4574 O O . ALA A 1 78 ? 11.815 -16.860 0.435 1.00 0.00 78 ALA A O 4
ATOM 4581 N N . MET A 1 1 ? 0.327 0.088 -3.533 1.00 0.00 1 MET A N 5
ATOM 4582 C CA . MET A 1 1 ? 0.503 -1.138 -4.303 1.00 0.00 1 MET A CA 5
ATOM 4583 C C . MET A 1 1 ? 1.505 -2.067 -3.624 1.00 0.00 1 MET A C 5
ATOM 4584 O O . MET A 1 1 ? 2.594 -2.308 -4.144 1.00 0.00 1 MET A O 5
ATOM 4598 N N . SER A 1 2 ? 1.129 -2.585 -2.459 1.00 0.00 2 SER A N 5
ATOM 4599 C CA . SER A 1 2 ? 1.996 -3.484 -1.706 1.00 0.00 2 SER A CA 5
ATOM 4600 C C . SER A 1 2 ? 1.173 -4.474 -0.889 1.00 0.00 2 SER A C 5
ATOM 4601 O O . SER A 1 2 ? 0.100 -4.141 -0.385 1.00 0.00 2 SER A O 5
ATOM 4609 N N . ASP A 1 3 ? 1.683 -5.694 -0.761 1.00 0.00 3 ASP A N 5
ATOM 4610 C CA . ASP A 1 3 ? 0.997 -6.735 -0.005 1.00 0.00 3 ASP A CA 5
ATOM 4611 C C . ASP A 1 3 ? 1.549 -6.828 1.414 1.00 0.00 3 ASP A C 5
ATOM 4612 O O . ASP A 1 3 ? 0.796 -6.980 2.377 1.00 0.00 3 ASP A O 5
ATOM 4621 N N . THR A 1 4 ? 2.870 -6.738 1.537 1.00 0.00 4 THR A N 5
ATOM 4622 C CA . THR A 1 4 ? 3.523 -6.814 2.838 1.00 0.00 4 THR A CA 5
ATOM 4623 C C . THR A 1 4 ? 3.197 -5.593 3.690 1.00 0.00 4 THR A C 5
ATOM 4624 O O . THR A 1 4 ? 2.842 -5.719 4.862 1.00 0.00 4 THR A O 5
ATOM 4635 N N . ALA A 1 5 ? 3.318 -4.412 3.094 1.00 0.00 5 ALA A N 5
ATOM 4636 C CA . ALA A 1 5 ? 3.032 -3.168 3.798 1.00 0.00 5 ALA A CA 5
ATOM 4637 C C . ALA A 1 5 ? 1.661 -3.216 4.464 1.00 0.00 5 ALA A C 5
ATOM 4638 O O . ALA A 1 5 ? 1.535 -2.973 5.663 1.00 0.00 5 ALA A O 5
ATOM 4645 N N . GLU A 1 6 ? 0.637 -3.531 3.676 1.00 0.00 6 GLU A N 5
ATOM 4646 C CA . GLU A 1 6 ? -0.725 -3.609 4.191 1.00 0.00 6 GLU A CA 5
ATOM 4647 C C . GLU A 1 6 ? -0.791 -4.506 5.424 1.00 0.00 6 GLU A C 5
ATOM 4648 O O . GLU A 1 6 ? -1.347 -4.124 6.454 1.00 0.00 6 GLU A O 5
ATOM 4660 N N . ARG A 1 7 ? -0.218 -5.700 5.311 1.00 0.00 7 ARG A N 5
ATOM 4661 C CA . ARG A 1 7 ? -0.213 -6.652 6.415 1.00 0.00 7 ARG A CA 5
ATOM 4662 C C . ARG A 1 7 ? 0.408 -6.032 7.664 1.00 0.00 7 ARG A C 5
ATOM 4663 O O . ARG A 1 7 ? -0.122 -6.169 8.767 1.00 0.00 7 ARG A O 5
ATOM 4684 N N . VAL A 1 8 ? 1.536 -5.352 7.483 1.00 0.00 8 VAL A N 5
ATOM 4685 C CA . VAL A 1 8 ? 2.229 -4.711 8.594 1.00 0.00 8 VAL A CA 5
ATOM 4686 C C . VAL A 1 8 ? 1.350 -3.656 9.255 1.00 0.00 8 VAL A C 5
ATOM 4687 O O . VAL A 1 8 ? 0.989 -3.777 10.426 1.00 0.00 8 VAL A O 5
ATOM 4700 N N . LYS A 1 9 ? 1.007 -2.620 8.497 1.00 0.00 9 LYS A N 5
ATOM 4701 C CA . LYS A 1 9 ? 0.168 -1.542 9.007 1.00 0.00 9 LYS A CA 5
ATOM 4702 C C . LYS A 1 9 ? -1.117 -2.095 9.615 1.00 0.00 9 LYS A C 5
ATOM 4703 O O . LYS A 1 9 ? -1.692 -1.499 10.526 1.00 0.00 9 LYS A O 5
ATOM 4722 N N . LYS A 1 10 ? -1.563 -3.238 9.106 1.00 0.00 10 LYS A N 5
ATOM 4723 C CA . LYS A 1 10 ? -2.779 -3.874 9.601 1.00 0.00 10 LYS A CA 5
ATOM 4724 C C . LYS A 1 10 ? -2.579 -4.404 11.017 1.00 0.00 10 LYS A C 5
ATOM 4725 O O . LYS A 1 10 ? -3.331 -4.061 11.930 1.00 0.00 10 LYS A O 5
ATOM 4744 N N . ILE A 1 11 ? -1.561 -5.240 11.192 1.00 0.00 11 ILE A N 5
ATOM 4745 C CA . ILE A 1 11 ? -1.261 -5.814 12.498 1.00 0.00 11 ILE A CA 5
ATOM 4746 C C . ILE A 1 11 ? -0.859 -4.733 13.495 1.00 0.00 11 ILE A C 5
ATOM 4747 O O . ILE A 1 11 ? -1.026 -4.895 14.704 1.00 0.00 11 ILE A O 5
ATOM 4763 N N . VAL A 1 12 ? -0.330 -3.628 12.980 1.00 0.00 12 VAL A N 5
ATOM 4764 C CA . VAL A 1 12 ? 0.093 -2.517 13.825 1.00 0.00 12 VAL A CA 5
ATOM 4765 C C . VAL A 1 12 ? -1.106 -1.726 14.335 1.00 0.00 12 VAL A C 5
ATOM 4766 O O . VAL A 1 12 ? -1.207 -1.429 15.525 1.00 0.00 12 VAL A O 5
ATOM 4779 N N . VAL A 1 13 ? -2.015 -1.388 13.425 1.00 0.00 13 VAL A N 5
ATOM 4780 C CA . VAL A 1 13 ? -3.210 -0.633 13.783 1.00 0.00 13 VAL A CA 5
ATOM 4781 C C . VAL A 1 13 ? -4.175 -1.485 14.599 1.00 0.00 13 VAL A C 5
ATOM 4782 O O . VAL A 1 13 ? -4.931 -0.968 15.421 1.00 0.00 13 VAL A O 5
ATOM 4795 N N . GLU A 1 14 ? -4.143 -2.793 14.366 1.00 0.00 14 GLU A N 5
ATOM 4796 C CA . GLU A 1 14 ? -5.016 -3.717 15.081 1.00 0.00 14 GLU A CA 5
ATOM 4797 C C . GLU A 1 14 ? -4.447 -4.050 16.457 1.00 0.00 14 GLU A C 5
ATOM 4798 O O . GLU A 1 14 ? -5.183 -4.413 17.375 1.00 0.00 14 GLU A O 5
ATOM 4810 N N . HIS A 1 15 ? -3.131 -3.924 16.592 1.00 0.00 15 HIS A N 5
ATOM 4811 C CA . HIS A 1 15 ? -2.461 -4.211 17.856 1.00 0.00 15 HIS A CA 5
ATOM 4812 C C . HIS A 1 15 ? -2.380 -2.959 18.724 1.00 0.00 15 HIS A C 5
ATOM 4813 O O . HIS A 1 15 ? -2.817 -2.960 19.876 1.00 0.00 15 HIS A O 5
ATOM 4827 N N . LEU A 1 16 ? -1.818 -1.893 18.166 1.00 0.00 16 LEU A N 5
ATOM 4828 C CA . LEU A 1 16 ? -1.678 -0.634 18.889 1.00 0.00 16 LEU A CA 5
ATOM 4829 C C . LEU A 1 16 ? -3.021 0.081 19.002 1.00 0.00 16 LEU A C 5
ATOM 4830 O O . LEU A 1 16 ? -3.252 0.846 19.937 1.00 0.00 16 LEU A O 5
ATOM 4846 N N . GLY A 1 17 ? -3.905 -0.175 18.042 1.00 0.00 17 GLY A N 5
ATOM 4847 C CA . GLY A 1 17 ? -5.214 0.450 18.053 1.00 0.00 17 GLY A CA 5
ATOM 4848 C C . GLY A 1 17 ? -5.151 1.933 17.749 1.00 0.00 17 GLY A C 5
ATOM 4849 O O . GLY A 1 17 ? -5.945 2.716 18.271 1.00 0.00 17 GLY A O 5
ATOM 4853 N N . VAL A 1 18 ? -4.203 2.323 16.903 1.00 0.00 18 VAL A N 5
ATOM 4854 C CA . VAL A 1 18 ? -4.038 3.723 16.531 1.00 0.00 18 VAL A CA 5
ATOM 4855 C C . VAL A 1 18 ? -4.516 3.972 15.105 1.00 0.00 18 VAL A C 5
ATOM 4856 O O . VAL A 1 18 ? -5.077 3.084 14.463 1.00 0.00 18 VAL A O 5
ATOM 4869 N N . ASP A 1 19 ? -4.289 5.186 14.615 1.00 0.00 19 ASP A N 5
ATOM 4870 C CA . ASP A 1 19 ? -4.695 5.553 13.263 1.00 0.00 19 ASP A CA 5
ATOM 4871 C C . ASP A 1 19 ? -3.759 4.936 12.228 1.00 0.00 19 ASP A C 5
ATOM 4872 O O . ASP A 1 19 ? -2.548 4.863 12.437 1.00 0.00 19 ASP A O 5
ATOM 4881 N N . ALA A 1 20 ? -4.328 4.492 11.113 1.00 0.00 20 ALA A N 5
ATOM 4882 C CA . ALA A 1 20 ? -3.545 3.882 10.045 1.00 0.00 20 ALA A CA 5
ATOM 4883 C C . ALA A 1 20 ? -2.819 4.941 9.224 1.00 0.00 20 ALA A C 5
ATOM 4884 O O . ALA A 1 20 ? -1.725 4.702 8.713 1.00 0.00 20 ALA A O 5
ATOM 4891 N N . ASP A 1 21 ? -3.434 6.112 9.100 1.00 0.00 21 ASP A N 5
ATOM 4892 C CA . ASP A 1 21 ? -2.846 7.209 8.340 1.00 0.00 21 ASP A CA 5
ATOM 4893 C C . ASP A 1 21 ? -1.446 7.535 8.851 1.00 0.00 21 ASP A C 5
ATOM 4894 O O . ASP A 1 21 ? -0.570 7.935 8.084 1.00 0.00 21 ASP A O 5
ATOM 4903 N N . LYS A 1 22 ? -1.243 7.362 10.153 1.00 0.00 22 LYS A N 5
ATOM 4904 C CA . LYS A 1 22 ? 0.050 7.637 10.769 1.00 0.00 22 LYS A CA 5
ATOM 4905 C C . LYS A 1 22 ? 1.097 6.627 10.311 1.00 0.00 22 LYS A C 5
ATOM 4906 O O . LYS A 1 22 ? 2.295 6.911 10.323 1.00 0.00 22 LYS A O 5
ATOM 4925 N N . VAL A 1 23 ? 0.638 5.447 9.906 1.00 0.00 23 VAL A N 5
ATOM 4926 C CA . VAL A 1 23 ? 1.535 4.396 9.441 1.00 0.00 23 VAL A CA 5
ATOM 4927 C C . VAL A 1 23 ? 2.308 4.840 8.205 1.00 0.00 23 VAL A C 5
ATOM 4928 O O . VAL A 1 23 ? 1.822 4.726 7.079 1.00 0.00 23 VAL A O 5
ATOM 4941 N N . THR A 1 24 ? 3.517 5.349 8.421 1.00 0.00 24 THR A N 5
ATOM 4942 C CA . THR A 1 24 ? 4.359 5.811 7.324 1.00 0.00 24 THR A CA 5
ATOM 4943 C C . THR A 1 24 ? 5.718 5.122 7.346 1.00 0.00 24 THR A C 5
ATOM 4944 O O . THR A 1 24 ? 6.203 4.720 8.403 1.00 0.00 24 THR A O 5
ATOM 4955 N N . GLU A 1 25 ? 6.328 4.989 6.172 1.00 0.00 25 GLU A N 5
ATOM 4956 C CA . GLU A 1 25 ? 7.633 4.347 6.059 1.00 0.00 25 GLU A CA 5
ATOM 4957 C C . GLU A 1 25 ? 8.632 4.969 7.030 1.00 0.00 25 GLU A C 5
ATOM 4958 O O . GLU A 1 25 ? 9.509 4.287 7.558 1.00 0.00 25 GLU A O 5
ATOM 4970 N N . GLY A 1 26 ? 8.492 6.272 7.261 1.00 0.00 26 GLY A N 5
ATOM 4971 C CA . GLY A 1 26 ? 9.389 6.965 8.167 1.00 0.00 26 GLY A CA 5
ATOM 4972 C C . GLY A 1 26 ? 8.783 7.163 9.543 1.00 0.00 26 GLY A C 5
ATOM 4973 O O . GLY A 1 26 ? 9.062 8.156 10.213 1.00 0.00 26 GLY A O 5
ATOM 4977 N N . ALA A 1 27 ? 7.951 6.216 9.963 1.00 0.00 27 ALA A N 5
ATOM 4978 C CA . ALA A 1 27 ? 7.305 6.291 11.267 1.00 0.00 27 ALA A CA 5
ATOM 4979 C C . ALA A 1 27 ? 8.000 5.385 12.278 1.00 0.00 27 ALA A C 5
ATOM 4980 O O . ALA A 1 27 ? 7.943 4.160 12.169 1.00 0.00 27 ALA A O 5
ATOM 4987 N N . SER A 1 28 ? 8.656 5.995 13.260 1.00 0.00 28 SER A N 5
ATOM 4988 C CA . SER A 1 28 ? 9.366 5.242 14.287 1.00 0.00 28 SER A CA 5
ATOM 4989 C C . SER A 1 28 ? 8.442 4.913 15.455 1.00 0.00 28 SER A C 5
ATOM 4990 O O . SER A 1 28 ? 7.952 5.806 16.146 1.00 0.00 28 SER A O 5
ATOM 4998 N N . PHE A 1 29 ? 8.209 3.622 15.671 1.00 0.00 29 PHE A N 5
ATOM 4999 C CA . PHE A 1 29 ? 7.343 3.172 16.755 1.00 0.00 29 PHE A CA 5
ATOM 5000 C C . PHE A 1 29 ? 7.912 3.582 18.110 1.00 0.00 29 PHE A C 5
ATOM 5001 O O . PHE A 1 29 ? 7.223 3.519 19.129 1.00 0.00 29 PHE A O 5
ATOM 5018 N N . ILE A 1 30 ? 9.173 4.000 18.114 1.00 0.00 30 ILE A N 5
ATOM 5019 C CA . ILE A 1 30 ? 9.834 4.420 19.344 1.00 0.00 30 ILE A CA 5
ATOM 5020 C C . ILE A 1 30 ? 9.531 5.881 19.660 1.00 0.00 30 ILE A C 5
ATOM 5021 O O . ILE A 1 30 ? 9.077 6.208 20.757 1.00 0.00 30 ILE A O 5
ATOM 5037 N N . ASP A 1 31 ? 9.782 6.754 18.691 1.00 0.00 31 ASP A N 5
ATOM 5038 C CA . ASP A 1 31 ? 9.533 8.181 18.864 1.00 0.00 31 ASP A CA 5
ATOM 5039 C C . ASP A 1 31 ? 8.159 8.562 18.322 1.00 0.00 31 ASP A C 5
ATOM 5040 O O . ASP A 1 31 ? 7.301 9.044 19.062 1.00 0.00 31 ASP A O 5
ATOM 5049 N N . ASP A 1 32 ? 7.959 8.345 17.027 1.00 0.00 32 ASP A N 5
ATOM 5050 C CA . ASP A 1 32 ? 6.689 8.666 16.385 1.00 0.00 32 ASP A CA 5
ATOM 5051 C C . ASP A 1 32 ? 5.515 8.240 17.261 1.00 0.00 32 ASP A C 5
ATOM 5052 O O . ASP A 1 32 ? 4.535 8.972 17.402 1.00 0.00 32 ASP A O 5
ATOM 5061 N N . LEU A 1 33 ? 5.620 7.052 17.846 1.00 0.00 33 LEU A N 5
ATOM 5062 C CA . LEU A 1 33 ? 4.566 6.527 18.707 1.00 0.00 33 LEU A CA 5
ATOM 5063 C C . LEU A 1 33 ? 4.915 6.728 20.178 1.00 0.00 33 LEU A C 5
ATOM 5064 O O . LEU A 1 33 ? 4.050 6.643 21.049 1.00 0.00 33 LEU A O 5
ATOM 5080 N N . GLY A 1 34 ? 6.189 6.997 20.448 1.00 0.00 34 GLY A N 5
ATOM 5081 C CA . GLY A 1 34 ? 6.630 7.207 21.815 1.00 0.00 34 GLY A CA 5
ATOM 5082 C C . GLY A 1 34 ? 6.655 5.923 22.620 1.00 0.00 34 GLY A C 5
ATOM 5083 O O . GLY A 1 34 ? 6.334 5.922 23.808 1.00 0.00 34 GLY A O 5
ATOM 5087 N N . ALA A 1 35 ? 7.037 4.828 21.972 1.00 0.00 35 ALA A N 5
ATOM 5088 C CA . ALA A 1 35 ? 7.104 3.532 22.636 1.00 0.00 35 ALA A CA 5
ATOM 5089 C C . ALA A 1 35 ? 8.533 3.200 23.051 1.00 0.00 35 ALA A C 5
ATOM 5090 O O . ALA A 1 35 ? 9.474 3.910 22.694 1.00 0.00 35 ALA A O 5
ATOM 5097 N N . ASP A 1 36 ? 8.689 2.118 23.806 1.00 0.00 36 ASP A N 5
ATOM 5098 C CA . ASP A 1 36 ? 10.005 1.692 24.269 1.00 0.00 36 ASP A CA 5
ATOM 5099 C C . ASP A 1 36 ? 10.467 0.446 23.521 1.00 0.00 36 ASP A C 5
ATOM 5100 O O . ASP A 1 36 ? 9.730 -0.111 22.707 1.00 0.00 36 ASP A O 5
ATOM 5109 N N . SER A 1 37 ? 11.692 0.013 23.802 1.00 0.00 37 SER A N 5
ATOM 5110 C CA . SER A 1 37 ? 12.254 -1.165 23.152 1.00 0.00 37 SER A CA 5
ATOM 5111 C C . SER A 1 37 ? 11.306 -2.354 23.268 1.00 0.00 37 SER A C 5
ATOM 5112 O O . SER A 1 37 ? 11.234 -3.195 22.371 1.00 0.00 37 SER A O 5
ATOM 5120 N N . LEU A 1 38 ? 10.580 -2.417 24.379 1.00 0.00 38 LEU A N 5
ATOM 5121 C CA . LEU A 1 38 ? 9.635 -3.503 24.614 1.00 0.00 38 LEU A CA 5
ATOM 5122 C C . LEU A 1 38 ? 8.685 -3.664 23.432 1.00 0.00 38 LEU A C 5
ATOM 5123 O O . LEU A 1 38 ? 8.599 -4.736 22.833 1.00 0.00 38 LEU A O 5
ATOM 5139 N N . ASP A 1 39 ? 7.975 -2.592 23.100 1.00 0.00 39 ASP A N 5
ATOM 5140 C CA . ASP A 1 39 ? 7.033 -2.612 21.987 1.00 0.00 39 ASP A CA 5
ATOM 5141 C C . ASP A 1 39 ? 7.718 -3.074 20.704 1.00 0.00 39 ASP A C 5
ATOM 5142 O O . ASP A 1 39 ? 7.166 -3.872 19.945 1.00 0.00 39 ASP A O 5
ATOM 5151 N N . THR A 1 40 ? 8.924 -2.567 20.468 1.00 0.00 40 THR A N 5
ATOM 5152 C CA . THR A 1 40 ? 9.683 -2.926 19.276 1.00 0.00 40 THR A CA 5
ATOM 5153 C C . THR A 1 40 ? 9.847 -4.437 19.163 1.00 0.00 40 THR A C 5
ATOM 5154 O O . THR A 1 40 ? 9.401 -5.049 18.192 1.00 0.00 40 THR A O 5
ATOM 5165 N N . VAL A 1 41 ? 10.489 -5.034 20.161 1.00 0.00 41 VAL A N 5
ATOM 5166 C CA . VAL A 1 41 ? 10.711 -6.475 20.174 1.00 0.00 41 VAL A CA 5
ATOM 5167 C C . VAL A 1 41 ? 9.389 -7.235 20.144 1.00 0.00 41 VAL A C 5
ATOM 5168 O O . VAL A 1 41 ? 9.313 -8.347 19.624 1.00 0.00 41 VAL A O 5
ATOM 5181 N N . GLU A 1 42 ? 8.350 -6.625 20.705 1.00 0.00 42 GLU A N 5
ATOM 5182 C CA . GLU A 1 42 ? 7.030 -7.245 20.743 1.00 0.00 42 GLU A CA 5
ATOM 5183 C C . GLU A 1 42 ? 6.433 -7.339 19.342 1.00 0.00 42 GLU A C 5
ATOM 5184 O O . GLU A 1 42 ? 6.059 -8.420 18.885 1.00 0.00 42 GLU A O 5
ATOM 5196 N N . LEU A 1 43 ? 6.347 -6.199 18.664 1.00 0.00 43 LEU A N 5
ATOM 5197 C CA . LEU A 1 43 ? 5.795 -6.151 17.315 1.00 0.00 43 LEU A CA 5
ATOM 5198 C C . LEU A 1 43 ? 6.597 -7.037 16.367 1.00 0.00 43 LEU A C 5
ATOM 5199 O O . LEU A 1 43 ? 6.030 -7.767 15.553 1.00 0.00 43 LEU A O 5
ATOM 5215 N N . VAL A 1 44 ? 7.920 -6.971 16.479 1.00 0.00 44 VAL A N 5
ATOM 5216 C CA . VAL A 1 44 ? 8.800 -7.769 15.635 1.00 0.00 44 VAL A CA 5
ATOM 5217 C C . VAL A 1 44 ? 8.567 -9.260 15.853 1.00 0.00 44 VAL A C 5
ATOM 5218 O O . VAL A 1 44 ? 8.377 -10.014 14.899 1.00 0.00 44 VAL A O 5
ATOM 5231 N N . MET A 1 45 ? 8.583 -9.678 17.114 1.00 0.00 45 MET A N 5
ATOM 5232 C CA . MET A 1 45 ? 8.371 -11.079 17.457 1.00 0.00 45 MET A CA 5
ATOM 5233 C C . MET A 1 45 ? 7.048 -11.584 16.890 1.00 0.00 45 MET A C 5
ATOM 5234 O O . MET A 1 45 ? 6.999 -12.627 16.240 1.00 0.00 45 MET A O 5
ATOM 5248 N N . ALA A 1 46 ? 5.978 -10.837 17.142 1.00 0.00 46 ALA A N 5
ATOM 5249 C CA . ALA A 1 46 ? 4.656 -11.209 16.654 1.00 0.00 46 ALA A CA 5
ATOM 5250 C C . ALA A 1 46 ? 4.652 -11.359 15.137 1.00 0.00 46 ALA A C 5
ATOM 5251 O O . ALA A 1 46 ? 4.135 -12.339 14.601 1.00 0.00 46 ALA A O 5
ATOM 5258 N N . PHE A 1 47 ? 5.231 -10.381 14.449 1.00 0.00 47 PHE A N 5
ATOM 5259 C CA . PHE A 1 47 ? 5.293 -10.404 12.992 1.00 0.00 47 PHE A CA 5
ATOM 5260 C C . PHE A 1 47 ? 5.985 -11.671 12.497 1.00 0.00 47 PHE A C 5
ATOM 5261 O O . PHE A 1 47 ? 5.507 -12.331 11.575 1.00 0.00 47 PHE A O 5
ATOM 5278 N N . GLU A 1 48 ? 7.113 -12.003 13.116 1.00 0.00 48 GLU A N 5
ATOM 5279 C CA . GLU A 1 48 ? 7.871 -13.189 12.738 1.00 0.00 48 GLU A CA 5
ATOM 5280 C C . GLU A 1 48 ? 7.071 -14.458 13.016 1.00 0.00 48 GLU A C 5
ATOM 5281 O O . GLU A 1 48 ? 7.148 -15.429 12.264 1.00 0.00 48 GLU A O 5
ATOM 5293 N N . GLU A 1 49 ? 6.303 -14.441 14.102 1.00 0.00 49 GLU A N 5
ATOM 5294 C CA . GLU A 1 49 ? 5.490 -15.590 14.480 1.00 0.00 49 GLU A CA 5
ATOM 5295 C C . GLU A 1 49 ? 4.255 -15.699 13.590 1.00 0.00 49 GLU A C 5
ATOM 5296 O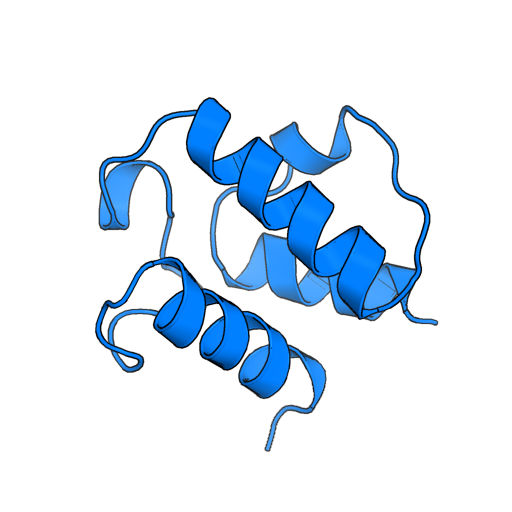 O . GLU A 1 49 ? 3.693 -16.781 13.421 1.00 0.00 49 GLU A O 5
ATOM 5308 N N . GLU A 1 50 ? 3.840 -14.571 13.023 1.00 0.00 50 GLU A N 5
ATOM 5309 C CA . GLU A 1 50 ? 2.671 -14.540 12.152 1.00 0.00 50 GLU A CA 5
ATOM 5310 C C . GLU A 1 50 ? 3.048 -14.915 10.722 1.00 0.00 50 GLU A C 5
ATOM 5311 O O . GLU A 1 50 ? 2.378 -15.727 10.083 1.00 0.00 50 GLU A O 5
ATOM 5323 N N . PHE A 1 51 ? 4.126 -14.317 10.224 1.00 0.00 51 PHE A N 5
ATOM 5324 C CA . PHE A 1 51 ? 4.593 -14.586 8.869 1.00 0.00 51 PHE A CA 5
ATOM 5325 C C . PHE A 1 51 ? 5.377 -15.894 8.814 1.00 0.00 51 PHE A C 5
ATOM 5326 O O . PHE A 1 51 ? 5.473 -16.529 7.765 1.00 0.00 51 PHE A O 5
ATOM 5343 N N . GLY A 1 52 ? 5.936 -16.291 9.953 1.00 0.00 52 GLY A N 5
ATOM 5344 C CA . GLY A 1 52 ? 6.705 -17.520 10.013 1.00 0.00 52 GLY A CA 5
ATOM 5345 C C . GLY A 1 52 ? 8.115 -17.349 9.482 1.00 0.00 52 GLY A C 5
ATOM 5346 O O . GLY A 1 52 ? 8.535 -18.064 8.573 1.00 0.00 52 GLY A O 5
ATOM 5350 N N . VAL A 1 53 ? 8.848 -16.396 10.050 1.00 0.00 53 VAL A N 5
ATOM 5351 C CA . VAL A 1 53 ? 10.218 -16.132 9.628 1.00 0.00 53 VAL A CA 5
ATOM 5352 C C . VAL A 1 53 ? 11.161 -16.078 10.825 1.00 0.00 53 VAL A C 5
ATOM 5353 O O . VAL A 1 53 ? 10.776 -15.648 11.911 1.00 0.00 53 VAL A O 5
ATOM 5366 N N . GLU A 1 54 ? 12.399 -16.517 10.616 1.00 0.00 54 GLU A N 5
ATOM 5367 C CA . GLU A 1 54 ? 13.397 -16.518 11.679 1.00 0.00 54 GLU A CA 5
ATOM 5368 C C . GLU A 1 54 ? 14.450 -15.440 11.438 1.00 0.00 54 GLU A C 5
ATOM 5369 O O . GLU A 1 54 ? 15.153 -15.460 10.428 1.00 0.00 54 GLU A O 5
ATOM 5381 N N . ILE A 1 55 ? 14.552 -14.502 12.374 1.00 0.00 55 ILE A N 5
ATOM 5382 C CA . ILE A 1 55 ? 15.518 -13.417 12.264 1.00 0.00 55 ILE A CA 5
ATOM 5383 C C . ILE A 1 55 ? 16.394 -13.332 13.509 1.00 0.00 55 ILE A C 5
ATOM 5384 O O . ILE A 1 55 ? 16.016 -13.772 14.595 1.00 0.00 55 ILE A O 5
ATOM 5400 N N . PRO A 1 56 ? 17.593 -12.752 13.351 1.00 0.00 56 PRO A N 5
ATOM 5401 C CA . PRO A 1 56 ? 18.547 -12.594 14.452 1.00 0.00 56 PRO A CA 5
ATOM 5402 C C . PRO A 1 56 ? 18.079 -11.571 15.482 1.00 0.00 56 PRO A C 5
ATOM 5403 O O . PRO A 1 56 ? 17.084 -10.877 15.274 1.00 0.00 56 PRO A O 5
ATOM 5414 N N . ASP A 1 57 ? 18.803 -11.484 16.593 1.00 0.00 57 ASP A N 5
ATOM 5415 C CA . ASP A 1 57 ? 18.462 -10.545 17.655 1.00 0.00 57 ASP A CA 5
ATOM 5416 C C . ASP A 1 57 ? 18.692 -9.106 17.203 1.00 0.00 57 ASP A C 5
ATOM 5417 O O . ASP A 1 57 ? 17.885 -8.220 17.485 1.00 0.00 57 ASP A O 5
ATOM 5426 N N . ASP A 1 58 ? 19.797 -8.881 16.501 1.00 0.00 58 ASP A N 5
ATOM 5427 C CA . ASP A 1 58 ? 20.134 -7.550 16.010 1.00 0.00 58 ASP A CA 5
ATOM 5428 C C . ASP A 1 58 ? 19.003 -6.985 15.156 1.00 0.00 58 ASP A C 5
ATOM 5429 O O . ASP A 1 58 ? 18.853 -5.769 15.034 1.00 0.00 58 ASP A O 5
ATOM 5438 N N . ALA A 1 59 ? 18.212 -7.875 14.566 1.00 0.00 59 ALA A N 5
ATOM 5439 C CA . ALA A 1 59 ? 17.095 -7.464 13.724 1.00 0.00 59 ALA A CA 5
ATOM 5440 C C . ALA A 1 59 ? 16.204 -6.458 14.446 1.00 0.00 59 ALA A C 5
ATOM 5441 O O . ALA A 1 59 ? 15.948 -5.366 13.939 1.00 0.00 59 ALA A O 5
ATOM 5448 N N . ALA A 1 60 ? 15.735 -6.834 15.631 1.00 0.00 60 ALA A N 5
ATOM 5449 C CA . ALA A 1 60 ? 14.874 -5.963 16.423 1.00 0.00 60 ALA A CA 5
ATOM 5450 C C . ALA A 1 60 ? 15.539 -4.614 16.673 1.00 0.00 60 ALA A C 5
ATOM 5451 O O . ALA A 1 60 ? 14.862 -3.611 16.895 1.00 0.00 60 ALA A O 5
ATOM 5458 N N . GLU A 1 61 ? 16.868 -4.598 16.636 1.00 0.00 61 GLU A N 5
ATOM 5459 C CA . GLU A 1 61 ? 17.623 -3.371 16.860 1.00 0.00 61 GLU A CA 5
ATOM 5460 C C . GLU A 1 61 ? 17.711 -2.544 15.581 1.00 0.00 61 GLU A C 5
ATOM 5461 O O . GLU A 1 61 ? 17.861 -1.323 15.626 1.00 0.00 61 GLU A O 5
ATOM 5473 N N . THR A 1 62 ? 17.617 -3.219 14.439 1.00 0.00 62 THR A N 5
ATOM 5474 C CA . THR A 1 62 ? 17.687 -2.549 13.147 1.00 0.00 62 THR A CA 5
ATOM 5475 C C . THR A 1 62 ? 16.316 -2.042 12.716 1.00 0.00 62 THR A C 5
ATOM 5476 O O . THR A 1 62 ? 16.209 -1.170 11.853 1.00 0.00 62 THR A O 5
ATOM 5487 N N . ILE A 1 63 ? 15.269 -2.592 13.322 1.00 0.00 63 ILE A N 5
ATOM 5488 C CA . ILE A 1 63 ? 13.904 -2.193 13.001 1.00 0.00 63 ILE A CA 5
ATOM 5489 C C . ILE A 1 63 ? 13.457 -1.019 13.865 1.00 0.00 63 ILE A C 5
ATOM 5490 O O . ILE A 1 63 ? 13.064 -1.197 15.019 1.00 0.00 63 ILE A O 5
ATOM 5506 N N . LEU A 1 64 ? 13.518 0.182 13.300 1.00 0.00 64 LEU A N 5
ATOM 5507 C CA . LEU A 1 64 ? 13.117 1.386 14.018 1.00 0.00 64 LEU A CA 5
ATOM 5508 C C . LEU A 1 64 ? 11.831 1.965 13.436 1.00 0.00 64 LEU A C 5
ATOM 5509 O O . LEU A 1 64 ? 10.855 2.185 14.154 1.00 0.00 64 LEU A O 5
ATOM 5525 N N . THR A 1 65 ? 11.836 2.208 12.129 1.00 0.00 65 THR A N 5
ATOM 5526 C CA . THR A 1 65 ? 10.670 2.759 11.449 1.00 0.00 65 THR A CA 5
ATOM 5527 C C . THR A 1 65 ? 9.853 1.660 10.780 1.00 0.00 65 THR A C 5
ATOM 5528 O O . THR A 1 65 ? 10.327 0.537 10.607 1.00 0.00 65 THR A O 5
ATOM 5539 N N . VAL A 1 66 ? 8.621 1.990 10.405 1.00 0.00 66 VAL A N 5
ATOM 5540 C CA . VAL A 1 66 ? 7.738 1.031 9.753 1.00 0.00 66 VAL A CA 5
ATOM 5541 C C . VAL A 1 66 ? 8.414 0.394 8.544 1.00 0.00 66 VAL A C 5
ATOM 5542 O O . VAL A 1 66 ? 8.395 -0.825 8.379 1.00 0.00 66 VAL A O 5
ATOM 5555 N N . GLY A 1 67 ? 9.014 1.229 7.700 1.00 0.00 67 GLY A N 5
ATOM 5556 C CA . GLY A 1 67 ? 9.689 0.729 6.517 1.00 0.00 67 GLY A CA 5
ATOM 5557 C C . GLY A 1 67 ? 10.684 -0.369 6.838 1.00 0.00 67 GLY A C 5
ATOM 5558 O O . GLY A 1 67 ? 10.905 -1.271 6.030 1.00 0.00 67 GLY A O 5
ATOM 5562 N N . ASP A 1 68 ? 11.287 -0.292 8.019 1.00 0.00 68 ASP A N 5
ATOM 5563 C CA . ASP A 1 68 ? 12.265 -1.286 8.444 1.00 0.00 68 ASP A CA 5
ATOM 5564 C C . ASP A 1 68 ? 11.590 -2.623 8.735 1.00 0.00 68 ASP A C 5
ATOM 5565 O O . ASP A 1 68 ? 11.953 -3.650 8.163 1.00 0.00 68 ASP A O 5
ATOM 5574 N N . ALA A 1 69 ? 10.606 -2.601 9.628 1.00 0.00 69 ALA A N 5
ATOM 5575 C CA . ALA A 1 69 ? 9.880 -3.811 9.994 1.00 0.00 69 ALA A CA 5
ATOM 5576 C C . ALA A 1 69 ? 9.262 -4.472 8.767 1.00 0.00 69 ALA A C 5
ATOM 5577 O O . ALA A 1 69 ? 9.345 -5.689 8.597 1.00 0.00 69 ALA A O 5
ATOM 5584 N N . VAL A 1 70 ? 8.641 -3.664 7.913 1.00 0.00 70 VAL A N 5
ATOM 5585 C CA . VAL A 1 70 ? 8.010 -4.171 6.701 1.00 0.00 70 VAL A CA 5
ATOM 5586 C C . VAL A 1 70 ? 9.042 -4.772 5.754 1.00 0.00 70 VAL A C 5
ATOM 5587 O O . VAL A 1 70 ? 8.883 -5.896 5.277 1.00 0.00 70 VAL A O 5
ATOM 5600 N N . LYS A 1 71 ? 10.101 -4.016 5.485 1.00 0.00 71 LYS A N 5
ATOM 5601 C CA . LYS A 1 71 ? 11.162 -4.473 4.595 1.00 0.00 71 LYS A CA 5
ATOM 5602 C C . LYS A 1 71 ? 11.801 -5.753 5.125 1.00 0.00 71 LYS A C 5
ATOM 5603 O O . LYS A 1 71 ? 12.273 -6.588 4.353 1.00 0.00 71 LYS A O 5
ATOM 5622 N N . PHE A 1 72 ? 11.813 -5.901 6.445 1.00 0.00 72 PHE A N 5
ATOM 5623 C CA . PHE A 1 72 ? 12.394 -7.080 7.077 1.00 0.00 72 PHE A CA 5
ATOM 5624 C C . PHE A 1 72 ? 11.510 -8.304 6.862 1.00 0.00 72 PHE A C 5
ATOM 5625 O O . PHE A 1 72 ? 11.966 -9.331 6.358 1.00 0.00 72 PHE A O 5
ATOM 5642 N N . ILE A 1 73 ? 10.244 -8.188 7.248 1.00 0.00 73 ILE A N 5
ATOM 5643 C CA . ILE A 1 73 ? 9.296 -9.284 7.096 1.00 0.00 73 ILE A CA 5
ATOM 5644 C C . ILE A 1 73 ? 9.186 -9.719 5.639 1.00 0.00 73 ILE A C 5
ATOM 5645 O O . ILE A 1 73 ? 9.045 -10.906 5.343 1.00 0.00 73 ILE A O 5
ATOM 5661 N N . ASP A 1 74 ? 9.252 -8.750 4.732 1.00 0.00 74 ASP A N 5
ATOM 5662 C CA . ASP A 1 74 ? 9.163 -9.033 3.304 1.00 0.00 74 ASP A CA 5
ATOM 5663 C C . ASP A 1 74 ? 10.430 -9.721 2.806 1.00 0.00 74 ASP A C 5
ATOM 5664 O O . ASP A 1 74 ? 10.366 -10.740 2.117 1.00 0.00 74 ASP A O 5
ATOM 5673 N N . LYS A 1 75 ? 11.580 -9.158 3.158 1.00 0.00 75 LYS A N 5
ATOM 5674 C CA . LYS A 1 75 ? 12.863 -9.717 2.748 1.00 0.00 75 LYS A CA 5
ATOM 5675 C C . LYS A 1 75 ? 13.086 -11.088 3.378 1.00 0.00 75 LYS A C 5
ATOM 5676 O O . LYS A 1 75 ? 13.817 -11.918 2.838 1.00 0.00 75 LYS A O 5
ATOM 5695 N N . ALA A 1 76 ? 12.449 -11.320 4.521 1.00 0.00 76 ALA A N 5
ATOM 5696 C CA . ALA A 1 76 ? 12.575 -12.592 5.221 1.00 0.00 76 ALA A CA 5
ATOM 5697 C C . ALA A 1 76 ? 11.545 -13.599 4.720 1.00 0.00 76 ALA A C 5
ATOM 5698 O O . ALA A 1 76 ? 11.746 -14.809 4.822 1.00 0.00 76 ALA A O 5
ATOM 5705 N N . SER A 1 77 ? 10.443 -13.091 4.178 1.00 0.00 77 SER A N 5
ATOM 5706 C CA . SER A 1 77 ? 9.380 -13.947 3.665 1.00 0.00 77 SER A CA 5
ATOM 5707 C C . SER A 1 77 ? 9.908 -14.875 2.575 1.00 0.00 77 SER A C 5
ATOM 5708 O O . SER A 1 77 ? 9.400 -15.980 2.385 1.00 0.00 77 SER A O 5
ATOM 5716 N N . ALA A 1 78 ? 10.931 -14.417 1.861 1.00 0.00 78 ALA A N 5
ATOM 5717 C CA . ALA A 1 78 ? 11.530 -15.205 0.791 1.00 0.00 78 ALA A CA 5
ATOM 5718 C C . ALA A 1 78 ? 13.049 -15.074 0.797 1.00 0.00 78 ALA A C 5
ATOM 5719 O O . ALA A 1 78 ? 13.587 -13.978 0.633 1.00 0.00 78 ALA A O 5
ATOM 5726 N N . MET A 1 1 ? -0.173 -1.191 -4.489 1.00 0.00 1 MET A N 6
ATOM 5727 C CA . MET A 1 1 ? 0.829 -2.197 -4.822 1.00 0.00 1 MET A CA 6
ATOM 5728 C C . MET A 1 1 ? 1.627 -2.599 -3.585 1.00 0.00 1 MET A C 6
ATOM 5729 O O . MET A 1 1 ? 2.845 -2.771 -3.650 1.00 0.00 1 MET A O 6
ATOM 5743 N N . SER A 1 2 ? 0.934 -2.746 -2.461 1.00 0.00 2 SER A N 6
ATOM 5744 C CA . SER A 1 2 ? 1.580 -3.123 -1.209 1.00 0.00 2 SER A CA 6
ATOM 5745 C C . SER A 1 2 ? 0.962 -4.397 -0.642 1.00 0.00 2 SER A C 6
ATOM 5746 O O . SER A 1 2 ? -0.168 -4.389 -0.154 1.00 0.00 2 SER A O 6
ATOM 5754 N N . ASP A 1 3 ? 1.712 -5.491 -0.709 1.00 0.00 3 ASP A N 6
ATOM 5755 C CA . ASP A 1 3 ? 1.240 -6.775 -0.201 1.00 0.00 3 ASP A CA 6
ATOM 5756 C C . ASP A 1 3 ? 1.677 -6.981 1.246 1.00 0.00 3 ASP A C 6
ATOM 5757 O O . ASP A 1 3 ? 0.845 -7.096 2.147 1.00 0.00 3 ASP A O 6
ATOM 5766 N N . THR A 1 4 ? 2.988 -7.026 1.462 1.00 0.00 4 THR A N 6
ATOM 5767 C CA . THR A 1 4 ? 3.535 -7.221 2.799 1.00 0.00 4 THR A CA 6
ATOM 5768 C C . THR A 1 4 ? 3.240 -6.022 3.694 1.00 0.00 4 THR A C 6
ATOM 5769 O O . THR A 1 4 ? 2.790 -6.179 4.829 1.00 0.00 4 THR A O 6
ATOM 5780 N N . ALA A 1 5 ? 3.494 -4.826 3.175 1.00 0.00 5 ALA A N 6
ATOM 5781 C CA . ALA A 1 5 ? 3.252 -3.600 3.927 1.00 0.00 5 ALA A CA 6
ATOM 5782 C C . ALA A 1 5 ? 1.830 -3.565 4.477 1.00 0.00 5 ALA A C 6
ATOM 5783 O O . ALA A 1 5 ? 1.619 -3.298 5.659 1.00 0.00 5 ALA A O 6
ATOM 5790 N N . GLU A 1 6 ? 0.859 -3.837 3.611 1.00 0.00 6 GLU A N 6
ATOM 5791 C CA . GLU A 1 6 ? -0.543 -3.834 4.011 1.00 0.00 6 GLU A CA 6
ATOM 5792 C C . GLU A 1 6 ? -0.760 -4.713 5.240 1.00 0.00 6 GLU A C 6
ATOM 5793 O O . GLU A 1 6 ? -1.443 -4.319 6.185 1.00 0.00 6 GLU A O 6
ATOM 5805 N N . ARG A 1 7 ? -0.174 -5.906 5.218 1.00 0.00 7 ARG A N 6
ATOM 5806 C CA . ARG A 1 7 ? -0.304 -6.841 6.328 1.00 0.00 7 ARG A CA 6
ATOM 5807 C C . ARG A 1 7 ? 0.306 -6.262 7.601 1.00 0.00 7 ARG A C 6
ATOM 5808 O O . ARG A 1 7 ? -0.360 -6.160 8.631 1.00 0.00 7 ARG A O 6
ATOM 5829 N N . VAL A 1 8 ? 1.579 -5.885 7.523 1.00 0.00 8 VAL A N 6
ATOM 5830 C CA . VAL A 1 8 ? 2.279 -5.315 8.669 1.00 0.00 8 VAL A CA 6
ATOM 5831 C C . VAL A 1 8 ? 1.492 -4.158 9.274 1.00 0.00 8 VAL A C 6
ATOM 5832 O O . VAL A 1 8 ? 1.180 -4.161 10.465 1.00 0.00 8 VAL A O 6
ATOM 5845 N N . LYS A 1 9 ? 1.173 -3.170 8.446 1.00 0.00 9 LYS A N 6
ATOM 5846 C CA . LYS A 1 9 ? 0.421 -2.005 8.897 1.00 0.00 9 LYS A CA 6
ATOM 5847 C C . LYS A 1 9 ? -0.874 -2.427 9.585 1.00 0.00 9 LYS A C 6
ATOM 5848 O O . LYS A 1 9 ? -1.189 -1.960 10.679 1.00 0.00 9 LYS A O 6
ATOM 5867 N N . LYS A 1 10 ? -1.621 -3.314 8.936 1.00 0.00 10 LYS A N 6
ATOM 5868 C CA . LYS A 1 10 ? -2.880 -3.802 9.485 1.00 0.00 10 LYS A CA 6
ATOM 5869 C C . LYS A 1 10 ? -2.691 -4.311 10.911 1.00 0.00 10 LYS A C 6
ATOM 5870 O O . LYS A 1 10 ? -3.401 -3.895 11.827 1.00 0.00 10 LYS A O 6
ATOM 5889 N N . ILE A 1 11 ? -1.731 -5.211 11.090 1.00 0.00 11 ILE A N 6
ATOM 5890 C CA . ILE A 1 11 ? -1.448 -5.774 12.405 1.00 0.00 11 ILE A CA 6
ATOM 5891 C C . ILE A 1 11 ? -1.041 -4.686 13.393 1.00 0.00 11 ILE A C 6
ATOM 5892 O O . ILE A 1 11 ? -1.380 -4.747 14.575 1.00 0.00 11 ILE A O 6
ATOM 5908 N N . VAL A 1 12 ? -0.314 -3.688 12.900 1.00 0.00 12 VAL A N 6
ATOM 5909 C CA . VAL A 1 12 ? 0.136 -2.583 13.739 1.00 0.00 12 VAL A CA 6
ATOM 5910 C C . VAL A 1 12 ? -1.039 -1.725 14.194 1.00 0.00 12 VAL A C 6
ATOM 5911 O O . VAL A 1 12 ? -1.021 -1.160 15.287 1.00 0.00 12 VAL A O 6
ATOM 5924 N N . VAL A 1 13 ? -2.060 -1.632 13.348 1.00 0.00 13 VAL A N 6
ATOM 5925 C CA . VAL A 1 13 ? -3.245 -0.843 13.663 1.00 0.00 13 VAL A CA 6
ATOM 5926 C C . VAL A 1 13 ? -4.194 -1.617 14.572 1.00 0.00 13 VAL A C 6
ATOM 5927 O O . VAL A 1 13 ? -4.884 -1.033 15.406 1.00 0.00 13 VAL A O 6
ATOM 5940 N N . GLU A 1 14 ? -4.222 -2.936 14.403 1.00 0.00 14 GLU A N 6
ATOM 5941 C CA . GLU A 1 14 ? -5.087 -3.789 15.208 1.00 0.00 14 GLU A CA 6
ATOM 5942 C C . GLU A 1 14 ? -4.456 -4.077 16.568 1.00 0.00 14 GLU A C 6
ATOM 5943 O O . GLU A 1 14 ? -5.154 -4.366 17.540 1.00 0.00 14 GLU A O 6
ATOM 5955 N N . HIS A 1 15 ? -3.130 -3.995 16.627 1.00 0.00 15 HIS A N 6
ATOM 5956 C CA . HIS A 1 15 ? -2.404 -4.246 17.867 1.00 0.00 15 HIS A CA 6
ATOM 5957 C C . HIS A 1 15 ? -2.213 -2.954 18.656 1.00 0.00 15 HIS A C 6
ATOM 5958 O O . HIS A 1 15 ? -2.488 -2.901 19.855 1.00 0.00 15 HIS A O 6
ATOM 5972 N N . LEU A 1 16 ? -1.740 -1.916 17.976 1.00 0.00 16 LEU A N 6
ATOM 5973 C CA . LEU A 1 16 ? -1.512 -0.623 18.613 1.00 0.00 16 LEU A CA 6
ATOM 5974 C C . LEU A 1 16 ? -2.820 0.146 18.767 1.00 0.00 16 LEU A C 6
ATOM 5975 O O . LEU A 1 16 ? -2.997 0.904 19.720 1.00 0.00 16 LEU A O 6
ATOM 5991 N N . GLY A 1 17 ? -3.735 -0.056 17.824 1.00 0.00 17 GLY A N 6
ATOM 5992 C CA . GLY A 1 17 ? -5.016 0.625 17.875 1.00 0.00 17 GLY A CA 6
ATOM 5993 C C . GLY A 1 17 ? -4.917 2.078 17.455 1.00 0.00 17 GLY A C 6
ATOM 5994 O O . GLY A 1 17 ? -5.626 2.934 17.984 1.00 0.00 17 GLY A O 6
ATOM 5998 N N . VAL A 1 18 ? -4.035 2.358 16.501 1.00 0.00 18 VAL A N 6
ATOM 5999 C CA . VAL A 1 18 ? -3.846 3.718 16.010 1.00 0.00 18 VAL A CA 6
ATOM 6000 C C . VAL A 1 18 ? -4.442 3.888 14.618 1.00 0.00 18 VAL A C 6
ATOM 6001 O O . VAL A 1 18 ? -5.026 2.956 14.063 1.00 0.00 18 VAL A O 6
ATOM 6014 N N . ASP A 1 19 ? -4.290 5.082 14.057 1.00 0.00 19 ASP A N 6
ATOM 6015 C CA . ASP A 1 19 ? -4.811 5.375 12.727 1.00 0.00 19 ASP A CA 6
ATOM 6016 C C . ASP A 1 19 ? -3.813 4.963 11.649 1.00 0.00 19 ASP A C 6
ATOM 6017 O O . ASP A 1 19 ? -2.607 5.148 11.804 1.00 0.00 19 ASP A O 6
ATOM 6026 N N . ALA A 1 20 ? -4.326 4.404 10.558 1.00 0.00 20 ALA A N 6
ATOM 6027 C CA . ALA A 1 20 ? -3.480 3.967 9.454 1.00 0.00 20 ALA A CA 6
ATOM 6028 C C . ALA A 1 20 ? -2.801 5.154 8.779 1.00 0.00 20 ALA A C 6
ATOM 6029 O O . ALA A 1 20 ? -1.679 5.041 8.284 1.00 0.00 20 ALA A O 6
ATOM 6036 N N . ASP A 1 21 ? -3.487 6.292 8.763 1.00 0.00 21 ASP A N 6
ATOM 6037 C CA . ASP A 1 21 ? -2.950 7.500 8.149 1.00 0.00 21 ASP A CA 6
ATOM 6038 C C . ASP A 1 21 ? -1.576 7.836 8.721 1.00 0.00 21 ASP A C 6
ATOM 6039 O O . ASP A 1 21 ? -0.746 8.450 8.051 1.00 0.00 21 ASP A O 6
ATOM 6048 N N . LYS A 1 22 ? -1.343 7.429 9.964 1.00 0.00 22 LYS A N 6
ATOM 6049 C CA . LYS A 1 22 ? -0.070 7.685 10.627 1.00 0.00 22 LYS A CA 6
ATOM 6050 C C . LYS A 1 22 ? 0.923 6.560 10.352 1.00 0.00 22 LYS A C 6
ATOM 6051 O O . LYS A 1 22 ? 2.136 6.764 10.399 1.00 0.00 22 LYS A O 6
ATOM 6070 N N . VAL A 1 23 ? 0.400 5.372 10.064 1.00 0.00 23 VAL A N 6
ATOM 6071 C CA . VAL A 1 23 ? 1.240 4.216 9.779 1.00 0.00 23 VAL A CA 6
ATOM 6072 C C . VAL A 1 23 ? 1.973 4.383 8.453 1.00 0.00 23 VAL A C 6
ATOM 6073 O O . VAL A 1 23 ? 1.505 3.924 7.410 1.00 0.00 23 VAL A O 6
ATOM 6086 N N . THR A 1 24 ? 3.127 5.042 8.498 1.00 0.00 24 THR A N 6
ATOM 6087 C CA . THR A 1 24 ? 3.924 5.270 7.300 1.00 0.00 24 THR A CA 6
ATOM 6088 C C . THR A 1 24 ? 5.350 4.761 7.484 1.00 0.00 24 THR A C 6
ATOM 6089 O O . THR A 1 24 ? 5.827 4.619 8.609 1.00 0.00 24 THR A O 6
ATOM 6100 N N . GLU A 1 25 ? 6.024 4.488 6.371 1.00 0.00 25 GLU A N 6
ATOM 6101 C CA . GLU A 1 25 ? 7.395 3.995 6.411 1.00 0.00 25 GLU A CA 6
ATOM 6102 C C . GLU A 1 25 ? 8.274 4.898 7.270 1.00 0.00 25 GLU A C 6
ATOM 6103 O O . GLU A 1 25 ? 9.244 4.445 7.876 1.00 0.00 25 GLU A O 6
ATOM 6115 N N . GLY A 1 26 ? 7.926 6.181 7.318 1.00 0.00 26 GLY A N 6
ATOM 6116 C CA . GLY A 1 26 ? 8.693 7.129 8.105 1.00 0.00 26 GLY A CA 6
ATOM 6117 C C . GLY A 1 26 ? 8.131 7.312 9.501 1.00 0.00 26 GLY A C 6
ATOM 6118 O O . GLY A 1 26 ? 8.253 8.385 10.091 1.00 0.00 26 GLY A O 6
ATOM 6122 N N . ALA A 1 27 ? 7.512 6.262 10.031 1.00 0.00 27 ALA A N 6
ATOM 6123 C CA . ALA A 1 27 ? 6.930 6.311 11.366 1.00 0.00 27 ALA A CA 6
ATOM 6124 C C . ALA A 1 27 ? 7.720 5.445 12.342 1.00 0.00 27 ALA A C 6
ATOM 6125 O O . ALA A 1 27 ? 7.731 4.220 12.230 1.00 0.00 27 ALA A O 6
ATOM 6132 N N . SER A 1 28 ? 8.379 6.091 13.299 1.00 0.00 28 SER A N 6
ATOM 6133 C CA . SER A 1 28 ? 9.175 5.379 14.292 1.00 0.00 28 SER A CA 6
ATOM 6134 C C . SER A 1 28 ? 8.320 4.983 15.492 1.00 0.00 28 SER A C 6
ATOM 6135 O O . SER A 1 28 ? 7.788 5.839 16.199 1.00 0.00 28 SER A O 6
ATOM 6143 N N . PHE A 1 29 ? 8.192 3.680 15.715 1.00 0.00 29 PHE A N 6
ATOM 6144 C CA . PHE A 1 29 ? 7.401 3.169 16.829 1.00 0.00 29 PHE A CA 6
ATOM 6145 C C . PHE A 1 29 ? 7.988 3.618 18.164 1.00 0.00 29 PHE A C 6
ATOM 6146 O O . PHE A 1 29 ? 7.343 3.504 19.207 1.00 0.00 29 PHE A O 6
ATOM 6163 N N . ILE A 1 30 ? 9.214 4.128 18.123 1.00 0.00 30 ILE A N 6
ATOM 6164 C CA . ILE A 1 30 ? 9.887 4.595 19.329 1.00 0.00 30 ILE A CA 6
ATOM 6165 C C . ILE A 1 30 ? 9.487 6.028 19.661 1.00 0.00 30 ILE A C 6
ATOM 6166 O O . ILE A 1 30 ? 9.051 6.319 20.775 1.00 0.00 30 ILE A O 6
ATOM 6182 N N . ASP A 1 31 ? 9.638 6.920 18.688 1.00 0.00 31 ASP A N 6
ATOM 6183 C CA . ASP A 1 31 ? 9.289 8.323 18.876 1.00 0.00 31 ASP A CA 6
ATOM 6184 C C . ASP A 1 31 ? 7.873 8.603 18.383 1.00 0.00 31 ASP A C 6
ATOM 6185 O O . ASP A 1 31 ? 7.007 9.017 19.154 1.00 0.00 31 ASP A O 6
ATOM 6194 N N . ASP A 1 32 ? 7.645 8.374 17.094 1.00 0.00 32 ASP A N 6
ATOM 6195 C CA . ASP A 1 32 ? 6.334 8.601 16.498 1.00 0.00 32 ASP A CA 6
ATOM 6196 C C . ASP A 1 32 ? 5.226 8.082 17.408 1.00 0.00 32 ASP A C 6
ATOM 6197 O O . ASP A 1 32 ? 4.197 8.736 17.587 1.00 0.00 32 ASP A O 6
ATOM 6206 N N . LEU A 1 33 ? 5.441 6.903 17.981 1.00 0.00 33 LEU A N 6
ATOM 6207 C CA . LEU A 1 33 ? 4.459 6.295 18.873 1.00 0.00 33 LEU A CA 6
ATOM 6208 C C . LEU A 1 33 ? 4.844 6.509 20.333 1.00 0.00 33 LEU A C 6
ATOM 6209 O O . LEU A 1 33 ? 4.022 6.344 21.233 1.00 0.00 33 LEU A O 6
ATOM 6225 N N . GLY A 1 34 ? 6.101 6.880 20.560 1.00 0.00 34 GLY A N 6
ATOM 6226 C CA . GLY A 1 34 ? 6.572 7.113 21.913 1.00 0.00 34 GLY A CA 6
ATOM 6227 C C . GLY A 1 34 ? 6.743 5.827 22.697 1.00 0.00 34 GLY A C 6
ATOM 6228 O O . GLY A 1 34 ? 6.517 5.795 23.906 1.00 0.00 34 GLY A O 6
ATOM 6232 N N . ALA A 1 35 ? 7.142 4.764 22.006 1.00 0.00 35 ALA A N 6
ATOM 6233 C CA . ALA A 1 35 ? 7.343 3.469 22.646 1.00 0.00 35 ALA A CA 6
ATOM 6234 C C . ALA A 1 35 ? 8.825 3.201 22.889 1.00 0.00 35 ALA A C 6
ATOM 6235 O O . ALA A 1 35 ? 9.684 3.961 22.442 1.00 0.00 35 ALA A O 6
ATOM 6242 N N . ASP A 1 36 ? 9.116 2.117 23.599 1.00 0.00 36 ASP A N 6
ATOM 6243 C CA . ASP A 1 36 ? 10.495 1.749 23.901 1.00 0.00 36 ASP A CA 6
ATOM 6244 C C . ASP A 1 36 ? 10.907 0.502 23.125 1.00 0.00 36 ASP A C 6
ATOM 6245 O O . ASP A 1 36 ? 10.106 -0.075 22.389 1.00 0.00 36 ASP A O 6
ATOM 6254 N N . SER A 1 37 ? 12.160 0.093 23.294 1.00 0.00 37 SER A N 6
ATOM 6255 C CA . SER A 1 37 ? 12.680 -1.082 22.605 1.00 0.00 37 SER A CA 6
ATOM 6256 C C . SER A 1 37 ? 11.768 -2.286 22.822 1.00 0.00 37 SER A C 6
ATOM 6257 O O . SER A 1 37 ? 11.603 -3.123 21.933 1.00 0.00 37 SER A O 6
ATOM 6265 N N . LEU A 1 38 ? 11.178 -2.368 24.010 1.00 0.00 38 LEU A N 6
ATOM 6266 C CA . LEU A 1 38 ? 10.283 -3.469 24.345 1.00 0.00 38 LEU A CA 6
ATOM 6267 C C . LEU A 1 38 ? 9.191 -3.624 23.291 1.00 0.00 38 LEU A C 6
ATOM 6268 O O . LEU A 1 38 ? 8.974 -4.715 22.764 1.00 0.00 38 LEU A O 6
ATOM 6284 N N . ASP A 1 39 ? 8.509 -2.525 22.987 1.00 0.00 39 ASP A N 6
ATOM 6285 C CA . ASP A 1 39 ? 7.443 -2.538 21.993 1.00 0.00 39 ASP A CA 6
ATOM 6286 C C . ASP A 1 39 ? 7.953 -3.063 20.655 1.00 0.00 39 ASP A C 6
ATOM 6287 O O . ASP A 1 39 ? 7.323 -3.917 20.029 1.00 0.00 39 ASP A O 6
ATOM 6296 N N . THR A 1 40 ? 9.098 -2.547 20.220 1.00 0.00 40 THR A N 6
ATOM 6297 C CA . THR A 1 40 ? 9.692 -2.962 18.955 1.00 0.00 40 THR A CA 6
ATOM 6298 C C . THR A 1 40 ? 9.918 -4.469 18.922 1.00 0.00 40 THR A C 6
ATOM 6299 O O . THR A 1 40 ? 9.577 -5.137 17.946 1.00 0.00 40 THR A O 6
ATOM 6310 N N . VAL A 1 41 ? 10.496 -4.999 19.996 1.00 0.00 41 VAL A N 6
ATOM 6311 C CA . VAL A 1 41 ? 10.766 -6.429 20.090 1.00 0.00 41 VAL A CA 6
ATOM 6312 C C . VAL A 1 41 ? 9.481 -7.240 19.971 1.00 0.00 41 VAL A C 6
ATOM 6313 O O . VAL A 1 41 ? 9.380 -8.142 19.140 1.00 0.00 41 VAL A O 6
ATOM 6326 N N . GLU A 1 42 ? 8.501 -6.913 20.808 1.00 0.00 42 GLU A N 6
ATOM 6327 C CA . GLU A 1 42 ? 7.221 -7.612 20.796 1.00 0.00 42 GLU A CA 6
ATOM 6328 C C . GLU A 1 42 ? 6.634 -7.648 19.388 1.00 0.00 42 GLU A C 6
ATOM 6329 O O . GLU A 1 42 ? 6.221 -8.702 18.902 1.00 0.00 42 GLU A O 6
ATOM 6341 N N . LEU A 1 43 ? 6.600 -6.491 18.738 1.00 0.00 43 LEU A N 6
ATOM 6342 C CA . LEU A 1 43 ? 6.063 -6.388 17.385 1.00 0.00 43 LEU A CA 6
ATOM 6343 C C . LEU A 1 43 ? 6.798 -7.329 16.435 1.00 0.00 43 LEU A C 6
ATOM 6344 O O . LEU A 1 43 ? 6.177 -8.122 15.727 1.00 0.00 43 LEU A O 6
ATOM 6360 N N . VAL A 1 44 ? 8.124 -7.237 16.427 1.00 0.00 44 VAL A N 6
ATOM 6361 C CA . VAL A 1 44 ? 8.944 -8.082 15.567 1.00 0.00 44 VAL A CA 6
ATOM 6362 C C . VAL A 1 44 ? 8.587 -9.554 15.742 1.00 0.00 44 VAL A C 6
ATOM 6363 O O . VAL A 1 44 ? 8.396 -10.277 14.764 1.00 0.00 44 VAL A O 6
ATOM 6376 N N . MET A 1 45 ? 8.498 -9.991 16.993 1.00 0.00 45 MET A N 6
ATOM 6377 C CA . MET A 1 45 ? 8.162 -11.378 17.296 1.00 0.00 45 MET A CA 6
ATOM 6378 C C . MET A 1 45 ? 6.794 -11.742 16.728 1.00 0.00 45 MET A C 6
ATOM 6379 O O . MET A 1 45 ? 6.626 -12.797 16.117 1.00 0.00 45 MET A O 6
ATOM 6393 N N . ALA A 1 46 ? 5.819 -10.863 16.935 1.00 0.00 46 ALA A N 6
ATOM 6394 C CA . ALA A 1 46 ? 4.466 -11.092 16.442 1.00 0.00 46 ALA A CA 6
ATOM 6395 C C . ALA A 1 46 ? 4.465 -11.339 14.937 1.00 0.00 46 ALA A C 6
ATOM 6396 O O . ALA A 1 46 ? 3.959 -12.357 14.465 1.00 0.00 46 ALA A O 6
ATOM 6403 N N . PHE A 1 47 ? 5.035 -10.400 14.188 1.00 0.00 47 PHE A N 6
ATOM 6404 C CA . PHE A 1 47 ? 5.098 -10.515 12.735 1.00 0.00 47 PHE A CA 6
ATOM 6405 C C . PHE A 1 47 ? 5.836 -11.785 12.322 1.00 0.00 47 PHE A C 6
ATOM 6406 O O . PHE A 1 47 ? 5.440 -12.464 11.375 1.00 0.00 47 PHE A O 6
ATOM 6423 N N . GLU A 1 48 ? 6.910 -12.099 13.039 1.00 0.00 48 GLU A N 6
ATOM 6424 C CA . GLU A 1 48 ? 7.704 -13.286 12.746 1.00 0.00 48 GLU A CA 6
ATOM 6425 C C . GLU A 1 48 ? 6.869 -14.553 12.907 1.00 0.00 48 GLU A C 6
ATOM 6426 O O . GLU A 1 48 ? 6.998 -15.496 12.128 1.00 0.00 48 GLU A O 6
ATOM 6438 N N . GLU A 1 49 ? 6.012 -14.564 13.923 1.00 0.00 49 GLU A N 6
ATOM 6439 C CA . GLU A 1 49 ? 5.157 -15.715 14.188 1.00 0.00 49 GLU A CA 6
ATOM 6440 C C . GLU A 1 49 ? 3.978 -15.750 13.219 1.00 0.00 49 GLU A C 6
ATOM 6441 O O . GLU A 1 49 ? 3.452 -16.817 12.905 1.00 0.00 49 GLU A O 6
ATOM 6453 N N . GLU A 1 50 ? 3.568 -14.575 12.752 1.00 0.00 50 GLU A N 6
ATOM 6454 C CA . GLU A 1 50 ? 2.451 -14.472 11.821 1.00 0.00 50 GLU A CA 6
ATOM 6455 C C . GLU A 1 50 ? 2.859 -14.939 10.427 1.00 0.00 50 GLU A C 6
ATOM 6456 O O . GLU A 1 50 ? 2.206 -15.796 9.831 1.00 0.00 50 GLU A O 6
ATOM 6468 N N . PHE A 1 51 ? 3.943 -14.368 9.912 1.00 0.00 51 PHE A N 6
ATOM 6469 C CA . PHE A 1 51 ? 4.439 -14.724 8.587 1.00 0.00 51 PHE A CA 6
ATOM 6470 C C . PHE A 1 51 ? 5.236 -16.025 8.636 1.00 0.00 51 PHE A C 6
ATOM 6471 O O . PHE A 1 51 ? 5.358 -16.728 7.634 1.00 0.00 51 PHE A O 6
ATOM 6488 N N . GLY A 1 52 ? 5.777 -16.336 9.810 1.00 0.00 52 GLY A N 6
ATOM 6489 C CA . GLY A 1 52 ? 6.556 -17.550 9.968 1.00 0.00 52 GLY A CA 6
ATOM 6490 C C . GLY A 1 52 ? 7.929 -17.445 9.334 1.00 0.00 52 GLY A C 6
ATOM 6491 O O . GLY A 1 52 ? 8.270 -18.222 8.442 1.00 0.00 52 GLY A O 6
ATOM 6495 N N . VAL A 1 53 ? 8.719 -16.480 9.793 1.00 0.00 53 VAL A N 6
ATOM 6496 C CA . VAL A 1 53 ? 10.062 -16.275 9.265 1.00 0.00 53 VAL A CA 6
ATOM 6497 C C . VAL A 1 53 ? 11.113 -16.432 10.358 1.00 0.00 53 VAL A C 6
ATOM 6498 O O . VAL A 1 53 ? 10.781 -16.608 11.530 1.00 0.00 53 VAL A O 6
ATOM 6511 N N . GLU A 1 54 ? 12.381 -16.368 9.966 1.00 0.00 54 GLU A N 6
ATOM 6512 C CA . GLU A 1 54 ? 13.481 -16.504 10.914 1.00 0.00 54 GLU A CA 6
ATOM 6513 C C . GLU A 1 54 ? 14.401 -15.288 10.858 1.00 0.00 54 GLU A C 6
ATOM 6514 O O . GLU A 1 54 ? 15.132 -15.094 9.887 1.00 0.00 54 GLU A O 6
ATOM 6526 N N . ILE A 1 55 ? 14.357 -14.472 11.906 1.00 0.00 55 ILE A N 6
ATOM 6527 C CA . ILE A 1 55 ? 15.186 -13.276 11.977 1.00 0.00 55 ILE A CA 6
ATOM 6528 C C . ILE A 1 55 ? 16.005 -13.250 13.263 1.00 0.00 55 ILE A C 6
ATOM 6529 O O . ILE A 1 55 ? 15.623 -13.824 14.283 1.00 0.00 55 ILE A O 6
ATOM 6545 N N . PRO A 1 56 ? 17.159 -12.567 13.217 1.00 0.00 56 PRO A N 6
ATOM 6546 C CA . PRO A 1 56 ? 18.055 -12.447 14.371 1.00 0.00 56 PRO A CA 6
ATOM 6547 C C . PRO A 1 56 ? 17.468 -11.572 15.473 1.00 0.00 56 PRO A C 6
ATOM 6548 O O . PRO A 1 56 ? 16.555 -10.782 15.231 1.00 0.00 56 PRO A O 6
ATOM 6559 N N . ASP A 1 57 ? 17.997 -11.718 16.682 1.00 0.00 57 ASP A N 6
ATOM 6560 C CA . ASP A 1 57 ? 17.526 -10.939 17.822 1.00 0.00 57 ASP A CA 6
ATOM 6561 C C . ASP A 1 57 ? 17.978 -9.486 17.711 1.00 0.00 57 ASP A C 6
ATOM 6562 O O . ASP A 1 57 ? 17.340 -8.584 18.253 1.00 0.00 57 ASP A O 6
ATOM 6571 N N . ASP A 1 58 ? 19.084 -9.268 17.007 1.00 0.00 58 ASP A N 6
ATOM 6572 C CA . ASP A 1 58 ? 19.622 -7.925 16.826 1.00 0.00 58 ASP A CA 6
ATOM 6573 C C . ASP A 1 58 ? 18.728 -7.101 15.906 1.00 0.00 58 ASP A C 6
ATOM 6574 O O . ASP A 1 58 ? 18.701 -5.873 15.986 1.00 0.00 58 ASP A O 6
ATOM 6583 N N . ALA A 1 59 ? 17.997 -7.784 15.031 1.00 0.00 59 ALA A N 6
ATOM 6584 C CA . ALA A 1 59 ? 17.100 -7.115 14.096 1.00 0.00 59 ALA A CA 6
ATOM 6585 C C . ALA A 1 59 ? 16.169 -6.152 14.823 1.00 0.00 59 ALA A C 6
ATOM 6586 O O . ALA A 1 59 ? 15.832 -5.088 14.303 1.00 0.00 59 ALA A O 6
ATOM 6593 N N . ALA A 1 60 ? 15.756 -6.531 16.028 1.00 0.00 60 ALA A N 6
ATOM 6594 C CA . ALA A 1 60 ? 14.864 -5.699 16.827 1.00 0.00 60 ALA A CA 6
ATOM 6595 C C . ALA A 1 60 ? 15.435 -4.297 17.007 1.00 0.00 60 ALA A C 6
ATOM 6596 O O . ALA A 1 60 ? 14.692 -3.331 17.171 1.00 0.00 60 ALA A O 6
ATOM 6603 N N . GLU A 1 61 ? 16.760 -4.195 16.975 1.00 0.00 61 GLU A N 6
ATOM 6604 C CA . GLU A 1 61 ? 17.430 -2.910 17.137 1.00 0.00 61 GLU A CA 6
ATOM 6605 C C . GLU A 1 61 ? 17.608 -2.216 15.789 1.00 0.00 61 GLU A C 6
ATOM 6606 O O . GLU A 1 61 ? 17.695 -0.989 15.716 1.00 0.00 61 GLU A O 6
ATOM 6618 N N . THR A 1 62 ? 17.663 -3.009 14.724 1.00 0.00 62 THR A N 6
ATOM 6619 C CA . THR A 1 62 ? 17.832 -2.473 13.379 1.00 0.00 62 THR A CA 6
ATOM 6620 C C . THR A 1 62 ? 16.524 -1.897 12.848 1.00 0.00 62 THR A C 6
ATOM 6621 O O . THR A 1 62 ? 16.522 -1.106 11.905 1.00 0.00 62 THR A O 6
ATOM 6632 N N . ILE A 1 63 ? 15.415 -2.298 13.460 1.00 0.00 63 ILE A N 6
ATOM 6633 C CA . ILE A 1 63 ? 14.101 -1.820 13.049 1.00 0.00 63 ILE A CA 6
ATOM 6634 C C . ILE A 1 63 ? 13.689 -0.589 13.849 1.00 0.00 63 ILE A C 6
ATOM 6635 O O . ILE A 1 63 ? 13.377 -0.682 15.037 1.00 0.00 63 ILE A O 6
ATOM 6651 N N . LEU A 1 64 ? 13.689 0.565 13.190 1.00 0.00 64 LEU A N 6
ATOM 6652 C CA . LEU A 1 64 ? 13.314 1.816 13.838 1.00 0.00 64 LEU A CA 6
ATOM 6653 C C . LEU A 1 64 ? 11.962 2.308 13.332 1.00 0.00 64 LEU A C 6
ATOM 6654 O O . LEU A 1 64 ? 11.020 2.478 14.107 1.00 0.00 64 LEU A O 6
ATOM 6670 N N . THR A 1 65 ? 11.871 2.533 12.024 1.00 0.00 65 THR A N 6
ATOM 6671 C CA . THR A 1 65 ? 10.635 3.003 11.413 1.00 0.00 65 THR A CA 6
ATOM 6672 C C . THR A 1 65 ? 9.873 1.856 10.759 1.00 0.00 65 THR A C 6
ATOM 6673 O O . THR A 1 65 ? 10.426 0.779 10.534 1.00 0.00 65 THR A O 6
ATOM 6684 N N . VAL A 1 66 ? 8.602 2.094 10.454 1.00 0.00 66 VAL A N 6
ATOM 6685 C CA . VAL A 1 66 ? 7.764 1.081 9.823 1.00 0.00 66 VAL A CA 6
ATOM 6686 C C . VAL A 1 66 ? 8.439 0.505 8.583 1.00 0.00 66 VAL A C 6
ATOM 6687 O O . VAL A 1 66 ? 8.394 -0.701 8.343 1.00 0.00 66 VAL A O 6
ATOM 6700 N N . GLY A 1 67 ? 9.064 1.376 7.798 1.00 0.00 67 GLY A N 6
ATOM 6701 C CA . GLY A 1 67 ? 9.740 0.936 6.592 1.00 0.00 67 GLY A CA 6
ATOM 6702 C C . GLY A 1 67 ? 10.715 -0.195 6.853 1.00 0.00 67 GLY A C 6
ATOM 6703 O O . GLY A 1 67 ? 10.827 -1.125 6.054 1.00 0.00 67 GLY A O 6
ATOM 6707 N N . ASP A 1 68 ? 11.424 -0.115 7.974 1.00 0.00 68 ASP A N 6
ATOM 6708 C CA . ASP A 1 68 ? 12.396 -1.139 8.338 1.00 0.00 68 ASP A CA 6
ATOM 6709 C C . ASP A 1 68 ? 11.700 -2.456 8.669 1.00 0.00 68 ASP A C 6
ATOM 6710 O O . ASP A 1 68 ? 11.998 -3.492 8.077 1.00 0.00 68 ASP A O 6
ATOM 6719 N N . ALA A 1 69 ? 10.772 -2.406 9.619 1.00 0.00 69 ALA A N 6
ATOM 6720 C CA . ALA A 1 69 ? 10.033 -3.594 10.028 1.00 0.00 69 ALA A CA 6
ATOM 6721 C C . ALA A 1 69 ? 9.401 -4.288 8.826 1.00 0.00 69 ALA A C 6
ATOM 6722 O O . ALA A 1 69 ? 9.573 -5.491 8.630 1.00 0.00 69 ALA A O 6
ATOM 6729 N N . VAL A 1 70 ? 8.668 -3.522 8.024 1.00 0.00 70 VAL A N 6
ATOM 6730 C CA . VAL A 1 70 ? 8.011 -4.064 6.840 1.00 0.00 70 VAL A CA 6
ATOM 6731 C C . VAL A 1 70 ? 9.025 -4.670 5.877 1.00 0.00 70 VAL A C 6
ATOM 6732 O O . VAL A 1 70 ? 8.896 -5.824 5.467 1.00 0.00 70 VAL A O 6
ATOM 6745 N N . LYS A 1 71 ? 10.037 -3.886 5.520 1.00 0.00 71 LYS A N 6
ATOM 6746 C CA . LYS A 1 71 ? 11.076 -4.345 4.607 1.00 0.00 71 LYS A CA 6
ATOM 6747 C C . LYS A 1 71 ? 11.740 -5.614 5.131 1.00 0.00 71 LYS A C 6
ATOM 6748 O O . LYS A 1 71 ? 12.203 -6.451 4.356 1.00 0.00 71 LYS A O 6
ATOM 6767 N N . PHE A 1 72 ? 11.781 -5.752 6.452 1.00 0.00 72 PHE A N 6
ATOM 6768 C CA . PHE A 1 72 ? 12.388 -6.920 7.081 1.00 0.00 72 PHE A CA 6
ATOM 6769 C C . PHE A 1 72 ? 11.513 -8.156 6.891 1.00 0.00 72 PHE A C 6
ATOM 6770 O O . PHE A 1 72 ? 11.983 -9.198 6.434 1.00 0.00 72 PHE A O 6
ATOM 6787 N N . ILE A 1 73 ? 10.239 -8.031 7.247 1.00 0.00 73 ILE A N 6
ATOM 6788 C CA . ILE A 1 73 ? 9.298 -9.136 7.116 1.00 0.00 73 ILE A CA 6
ATOM 6789 C C . ILE A 1 73 ? 9.192 -9.599 5.667 1.00 0.00 73 ILE A C 6
ATOM 6790 O O . ILE A 1 73 ? 9.054 -10.792 5.394 1.00 0.00 73 ILE A O 6
ATOM 6806 N N . ASP A 1 74 ? 9.259 -8.649 4.742 1.00 0.00 74 ASP A N 6
ATOM 6807 C CA . ASP A 1 74 ? 9.174 -8.959 3.319 1.00 0.00 74 ASP A CA 6
ATOM 6808 C C . ASP A 1 74 ? 10.445 -9.650 2.837 1.00 0.00 74 ASP A C 6
ATOM 6809 O O . ASP A 1 74 ? 10.390 -10.704 2.202 1.00 0.00 74 ASP A O 6
ATOM 6818 N N . LYS A 1 75 ? 11.591 -9.050 3.141 1.00 0.00 75 LYS A N 6
ATOM 6819 C CA . LYS A 1 75 ? 12.877 -9.607 2.739 1.00 0.00 75 LYS A CA 6
ATOM 6820 C C . LYS A 1 75 ? 13.078 -10.997 3.335 1.00 0.00 75 LYS A C 6
ATOM 6821 O O . LYS A 1 75 ? 13.731 -11.851 2.735 1.00 0.00 75 LYS A O 6
ATOM 6840 N N . ALA A 1 76 ? 12.512 -11.217 4.517 1.00 0.00 76 ALA A N 6
ATOM 6841 C CA . ALA A 1 76 ? 12.627 -12.504 5.191 1.00 0.00 76 ALA A CA 6
ATOM 6842 C C . ALA A 1 76 ? 11.562 -13.478 4.698 1.00 0.00 76 ALA A C 6
ATOM 6843 O O . ALA A 1 76 ? 11.749 -14.694 4.746 1.00 0.00 76 ALA A O 6
ATOM 6850 N N . SER A 1 77 ? 10.443 -12.936 4.227 1.00 0.00 77 SER A N 6
ATOM 6851 C CA . SER A 1 77 ? 9.346 -13.758 3.730 1.00 0.00 77 SER A CA 6
ATOM 6852 C C . SER A 1 77 ? 9.809 -14.643 2.576 1.00 0.00 77 SER A C 6
ATOM 6853 O O . SER A 1 77 ? 9.507 -15.835 2.533 1.00 0.00 77 SER A O 6
ATOM 6861 N N . ALA A 1 78 ? 10.545 -14.049 1.642 1.00 0.00 78 ALA A N 6
ATOM 6862 C CA . ALA A 1 78 ? 11.052 -14.782 0.489 1.00 0.00 78 ALA A CA 6
ATOM 6863 C C . ALA A 1 78 ? 12.379 -15.461 0.810 1.00 0.00 78 ALA A C 6
ATOM 6864 O O . ALA A 1 78 ? 13.293 -14.835 1.350 1.00 0.00 78 ALA A O 6
ATOM 6871 N N . MET A 1 1 ? 1.584 -3.101 -6.364 1.00 0.00 1 MET A N 7
ATOM 6872 C CA . MET A 1 1 ? 0.993 -2.642 -5.112 1.00 0.00 1 MET A CA 7
ATOM 6873 C C . MET A 1 1 ? 1.726 -3.239 -3.915 1.00 0.00 1 MET A C 7
ATOM 6874 O O . MET A 1 1 ? 2.278 -4.336 -3.997 1.00 0.00 1 MET A O 7
ATOM 6888 N N . SER A 1 2 ? 1.726 -2.510 -2.803 1.00 0.00 2 SER A N 7
ATOM 6889 C CA . SER A 1 2 ? 2.395 -2.967 -1.590 1.00 0.00 2 SER A CA 7
ATOM 6890 C C . SER A 1 2 ? 1.564 -4.031 -0.879 1.00 0.00 2 SER A C 7
ATOM 6891 O O . SER A 1 2 ? 0.486 -3.746 -0.357 1.00 0.00 2 SER A O 7
ATOM 6899 N N . ASP A 1 3 ? 2.073 -5.257 -0.863 1.00 0.00 3 ASP A N 7
ATOM 6900 C CA . ASP A 1 3 ? 1.379 -6.365 -0.216 1.00 0.00 3 ASP A CA 7
ATOM 6901 C C . ASP A 1 3 ? 1.844 -6.528 1.228 1.00 0.00 3 ASP A C 7
ATOM 6902 O O . ASP A 1 3 ? 1.037 -6.761 2.129 1.00 0.00 3 ASP A O 7
ATOM 6911 N N . THR A 1 4 ? 3.150 -6.403 1.441 1.00 0.00 4 THR A N 7
ATOM 6912 C CA . THR A 1 4 ? 3.723 -6.539 2.775 1.00 0.00 4 THR A CA 7
ATOM 6913 C C . THR A 1 4 ? 3.419 -5.314 3.631 1.00 0.00 4 THR A C 7
ATOM 6914 O O . THR A 1 4 ? 3.065 -5.437 4.803 1.00 0.00 4 THR A O 7
ATOM 6925 N N . ALA A 1 5 ? 3.559 -4.134 3.037 1.00 0.00 5 ALA A N 7
ATOM 6926 C CA . ALA A 1 5 ? 3.296 -2.887 3.745 1.00 0.00 5 ALA A CA 7
ATOM 6927 C C . ALA A 1 5 ? 1.897 -2.883 4.350 1.00 0.00 5 ALA A C 7
ATOM 6928 O O . ALA A 1 5 ? 1.728 -2.635 5.543 1.00 0.00 5 ALA A O 7
ATOM 6935 N N . GLU A 1 6 ? 0.897 -3.159 3.518 1.00 0.00 6 GLU A N 7
ATOM 6936 C CA . GLU A 1 6 ? -0.489 -3.186 3.973 1.00 0.00 6 GLU A CA 7
ATOM 6937 C C . GLU A 1 6 ? -0.656 -4.140 5.152 1.00 0.00 6 GLU A C 7
ATOM 6938 O O . GLU A 1 6 ? -1.319 -3.815 6.137 1.00 0.00 6 GLU A O 7
ATOM 6950 N N . ARG A 1 7 ? -0.051 -5.318 5.042 1.00 0.00 7 ARG A N 7
ATOM 6951 C CA . ARG A 1 7 ? -0.134 -6.320 6.098 1.00 0.00 7 ARG A CA 7
ATOM 6952 C C . ARG A 1 7 ? 0.419 -5.775 7.411 1.00 0.00 7 ARG A C 7
ATOM 6953 O O . ARG A 1 7 ? -0.271 -5.764 8.431 1.00 0.00 7 ARG A O 7
ATOM 6974 N N . VAL A 1 8 ? 1.669 -5.323 7.378 1.00 0.00 8 VAL A N 7
ATOM 6975 C CA . VAL A 1 8 ? 2.315 -4.775 8.565 1.00 0.00 8 VAL A CA 7
ATOM 6976 C C . VAL A 1 8 ? 1.451 -3.699 9.213 1.00 0.00 8 VAL A C 7
ATOM 6977 O O . VAL A 1 8 ? 1.105 -3.791 10.391 1.00 0.00 8 VAL A O 7
ATOM 6990 N N . LYS A 1 9 ? 1.106 -2.678 8.437 1.00 0.00 9 LYS A N 7
ATOM 6991 C CA . LYS A 1 9 ? 0.281 -1.583 8.933 1.00 0.00 9 LYS A CA 7
ATOM 6992 C C . LYS A 1 9 ? -0.988 -2.114 9.592 1.00 0.00 9 LYS A C 7
ATOM 6993 O O . LYS A 1 9 ? -1.379 -1.659 10.667 1.00 0.00 9 LYS A O 7
ATOM 7012 N N . LYS A 1 10 ? -1.628 -3.079 8.941 1.00 0.00 10 LYS A N 7
ATOM 7013 C CA . LYS A 1 10 ? -2.852 -3.675 9.464 1.00 0.00 10 LYS A CA 7
ATOM 7014 C C . LYS A 1 10 ? -2.627 -4.241 10.863 1.00 0.00 10 LYS A C 7
ATOM 7015 O O . LYS A 1 10 ? -3.341 -3.895 11.804 1.00 0.00 10 LYS A O 7
ATOM 7034 N N . ILE A 1 11 ? -1.630 -5.110 10.991 1.00 0.00 11 ILE A N 7
ATOM 7035 C CA . ILE A 1 11 ? -1.310 -5.721 12.276 1.00 0.00 11 ILE A CA 7
ATOM 7036 C C . ILE A 1 11 ? -0.938 -4.663 13.309 1.00 0.00 11 ILE A C 7
ATOM 7037 O O . ILE A 1 11 ? -1.172 -4.840 14.505 1.00 0.00 11 ILE A O 7
ATOM 7053 N N . VAL A 1 12 ? -0.358 -3.563 12.840 1.00 0.00 12 VAL A N 7
ATOM 7054 C CA . VAL A 1 12 ? 0.044 -2.475 13.723 1.00 0.00 12 VAL A CA 7
ATOM 7055 C C . VAL A 1 12 ? -1.163 -1.669 14.188 1.00 0.00 12 VAL A C 7
ATOM 7056 O O . VAL A 1 12 ? -1.197 -1.174 15.315 1.00 0.00 12 VAL A O 7
ATOM 7069 N N . VAL A 1 13 ? -2.155 -1.541 13.312 1.00 0.00 13 VAL A N 7
ATOM 7070 C CA . VAL A 1 13 ? -3.367 -0.796 13.632 1.00 0.00 13 VAL A CA 7
ATOM 7071 C C . VAL A 1 13 ? -4.272 -1.593 14.564 1.00 0.00 13 VAL A C 7
ATOM 7072 O O . VAL A 1 13 ? -4.939 -1.028 15.430 1.00 0.00 13 VAL A O 7
ATOM 7085 N N . GLU A 1 14 ? -4.288 -2.910 14.381 1.00 0.00 14 GLU A N 7
ATOM 7086 C CA . GLU A 1 14 ? -5.112 -3.785 15.206 1.00 0.00 14 GLU A CA 7
ATOM 7087 C C . GLU A 1 14 ? -4.429 -4.078 16.539 1.00 0.00 14 GLU A C 7
ATOM 7088 O O . GLU A 1 14 ? -5.089 -4.368 17.537 1.00 0.00 14 GLU A O 7
ATOM 7100 N N . HIS A 1 15 ? -3.102 -4.001 16.546 1.00 0.00 15 HIS A N 7
ATOM 7101 C CA . HIS A 1 15 ? -2.328 -4.258 17.756 1.00 0.00 15 HIS A CA 7
ATOM 7102 C C . HIS A 1 15 ? -2.148 -2.979 18.567 1.00 0.00 15 HIS A C 7
ATOM 7103 O O . HIS A 1 15 ? -2.475 -2.933 19.754 1.00 0.00 15 HIS A O 7
ATOM 7117 N N . LEU A 1 16 ? -1.625 -1.943 17.921 1.00 0.00 16 LEU A N 7
ATOM 7118 C CA . LEU A 1 16 ? -1.400 -0.662 18.583 1.00 0.00 16 LEU A CA 7
ATOM 7119 C C . LEU A 1 16 ? -2.716 0.081 18.793 1.00 0.00 16 LEU A C 7
ATOM 7120 O O . LEU A 1 16 ? -2.895 0.777 19.791 1.00 0.00 16 LEU A O 7
ATOM 7136 N N . GLY A 1 17 ? -3.635 -0.074 17.845 1.00 0.00 17 GLY A N 7
ATOM 7137 C CA . GLY A 1 17 ? -4.923 0.586 17.946 1.00 0.00 17 GLY A CA 7
ATOM 7138 C C . GLY A 1 17 ? -4.873 2.029 17.484 1.00 0.00 17 GLY A C 7
ATOM 7139 O O . GLY A 1 17 ? -5.680 2.854 17.913 1.00 0.00 17 GLY A O 7
ATOM 7143 N N . VAL A 1 18 ? -3.921 2.336 16.608 1.00 0.00 18 VAL A N 7
ATOM 7144 C CA . VAL A 1 18 ? -3.768 3.689 16.089 1.00 0.00 18 VAL A CA 7
ATOM 7145 C C . VAL A 1 18 ? -4.234 3.778 14.640 1.00 0.00 18 VAL A C 7
ATOM 7146 O O . VAL A 1 18 ? -4.658 2.783 14.052 1.00 0.00 18 VAL A O 7
ATOM 7159 N N . ASP A 1 19 ? -4.150 4.975 14.069 1.00 0.00 19 ASP A N 7
ATOM 7160 C CA . ASP A 1 19 ? -4.561 5.194 12.688 1.00 0.00 19 ASP A CA 7
ATOM 7161 C C . ASP A 1 19 ? -3.524 4.638 11.717 1.00 0.00 19 ASP A C 7
ATOM 7162 O O . ASP A 1 19 ? -2.324 4.671 11.990 1.00 0.00 19 ASP A O 7
ATOM 7171 N N . ALA A 1 20 ? -3.994 4.128 10.584 1.00 0.00 20 ALA A N 7
ATOM 7172 C CA . ALA A 1 20 ? -3.107 3.566 9.573 1.00 0.00 20 ALA A CA 7
ATOM 7173 C C . ALA A 1 20 ? -2.409 4.667 8.782 1.00 0.00 20 ALA A C 7
ATOM 7174 O O . ALA A 1 20 ? -1.244 4.533 8.407 1.00 0.00 20 ALA A O 7
ATOM 7181 N N . ASP A 1 21 ? -3.128 5.755 8.531 1.00 0.00 21 ASP A N 7
ATOM 7182 C CA . ASP A 1 21 ? -2.578 6.880 7.784 1.00 0.00 21 ASP A CA 7
ATOM 7183 C C . ASP A 1 21 ? -1.271 7.360 8.409 1.00 0.00 21 ASP A C 7
ATOM 7184 O O . ASP A 1 21 ? -0.328 7.720 7.703 1.00 0.00 21 ASP A O 7
ATOM 7193 N N . LYS A 1 22 ? -1.222 7.362 9.737 1.00 0.00 22 LYS A N 7
ATOM 7194 C CA . LYS A 1 22 ? -0.031 7.796 10.457 1.00 0.00 22 LYS A CA 7
ATOM 7195 C C . LYS A 1 22 ? 1.119 6.816 10.250 1.00 0.00 22 LYS A C 7
ATOM 7196 O O . LYS A 1 22 ? 2.289 7.187 10.344 1.00 0.00 22 LYS A O 7
ATOM 7215 N N . VAL A 1 23 ? 0.778 5.563 9.965 1.00 0.00 23 VAL A N 7
ATOM 7216 C CA . VAL A 1 23 ? 1.782 4.530 9.741 1.00 0.00 23 VAL A CA 7
ATOM 7217 C C . VAL A 1 23 ? 2.510 4.748 8.419 1.00 0.00 23 VAL A C 7
ATOM 7218 O O . VAL A 1 23 ? 2.125 4.197 7.387 1.00 0.00 23 VAL A O 7
ATOM 7231 N N . THR A 1 24 ? 3.565 5.555 8.456 1.00 0.00 24 THR A N 7
ATOM 7232 C CA . THR A 1 24 ? 4.347 5.847 7.262 1.00 0.00 24 THR A CA 7
ATOM 7233 C C . THR A 1 24 ? 5.755 5.272 7.372 1.00 0.00 24 THR A C 7
ATOM 7234 O O . THR A 1 24 ? 6.201 4.905 8.458 1.00 0.00 24 THR A O 7
ATOM 7245 N N . GLU A 1 25 ? 6.449 5.198 6.240 1.00 0.00 25 GLU A N 7
ATOM 7246 C CA . GLU A 1 25 ? 7.806 4.667 6.211 1.00 0.00 25 GLU A CA 7
ATOM 7247 C C . GLU A 1 25 ? 8.694 5.388 7.221 1.00 0.00 25 GLU A C 7
ATOM 7248 O O . GLU A 1 25 ? 9.607 4.796 7.796 1.00 0.00 25 GLU A O 7
ATOM 7260 N N . GLY A 1 26 ? 8.420 6.672 7.431 1.00 0.00 26 GLY A N 7
ATOM 7261 C CA . GLY A 1 26 ? 9.202 7.454 8.371 1.00 0.00 26 GLY A CA 7
ATOM 7262 C C . GLY A 1 26 ? 8.550 7.541 9.737 1.00 0.00 26 GLY A C 7
ATOM 7263 O O . GLY A 1 26 ? 8.686 8.546 10.434 1.00 0.00 26 GLY A O 7
ATOM 7267 N N . ALA A 1 27 ? 7.839 6.485 10.119 1.00 0.00 27 ALA A N 7
ATOM 7268 C CA . ALA A 1 27 ? 7.164 6.446 11.411 1.00 0.00 27 ALA A CA 7
ATOM 7269 C C . ALA A 1 27 ? 7.909 5.549 12.393 1.00 0.00 27 ALA A C 7
ATOM 7270 O O . ALA A 1 27 ? 7.925 4.328 12.244 1.00 0.00 27 ALA A O 7
ATOM 7277 N N . SER A 1 28 ? 8.527 6.164 13.397 1.00 0.00 28 SER A N 7
ATOM 7278 C CA . SER A 1 28 ? 9.279 5.420 14.401 1.00 0.00 28 SER A CA 7
ATOM 7279 C C . SER A 1 28 ? 8.387 5.047 15.581 1.00 0.00 28 SER A C 7
ATOM 7280 O O . SER A 1 28 ? 7.883 5.916 16.293 1.00 0.00 28 SER A O 7
ATOM 7288 N N . PHE A 1 29 ? 8.195 3.748 15.782 1.00 0.00 29 PHE A N 7
ATOM 7289 C CA . PHE A 1 29 ? 7.363 3.257 16.875 1.00 0.00 29 PHE A CA 7
ATOM 7290 C C . PHE A 1 29 ? 7.946 3.660 18.226 1.00 0.00 29 PHE A C 7
ATOM 7291 O O . PHE A 1 29 ? 7.280 3.558 19.256 1.00 0.00 29 PHE A O 7
ATOM 7308 N N . ILE A 1 30 ? 9.194 4.117 18.212 1.00 0.00 30 ILE A N 7
ATOM 7309 C CA . ILE A 1 30 ? 9.867 4.535 19.435 1.00 0.00 30 ILE A CA 7
ATOM 7310 C C . ILE A 1 30 ? 9.522 5.979 19.786 1.00 0.00 30 ILE A C 7
ATOM 7311 O O . ILE A 1 30 ? 9.081 6.269 20.898 1.00 0.00 30 ILE A O 7
ATOM 7327 N N . ASP A 1 31 ? 9.725 6.879 18.831 1.00 0.00 31 ASP A N 7
ATOM 7328 C CA . ASP A 1 31 ? 9.433 8.292 19.037 1.00 0.00 31 ASP A CA 7
ATOM 7329 C C . ASP A 1 31 ? 8.037 8.638 18.530 1.00 0.00 31 ASP A C 7
ATOM 7330 O O . ASP A 1 31 ? 7.179 9.079 19.296 1.00 0.00 31 ASP A O 7
ATOM 7339 N N . ASP A 1 32 ? 7.816 8.437 17.236 1.00 0.00 32 ASP A N 7
ATOM 7340 C CA . ASP A 1 32 ? 6.524 8.727 16.626 1.00 0.00 32 ASP A CA 7
ATOM 7341 C C . ASP A 1 32 ? 5.382 8.249 17.518 1.00 0.00 32 ASP A C 7
ATOM 7342 O O . ASP A 1 32 ? 4.381 8.946 17.690 1.00 0.00 32 ASP A O 7
ATOM 7351 N N . LEU A 1 33 ? 5.539 7.057 18.083 1.00 0.00 33 LEU A N 7
ATOM 7352 C CA . LEU A 1 33 ? 4.521 6.484 18.957 1.00 0.00 33 LEU A CA 7
ATOM 7353 C C . LEU A 1 33 ? 4.896 6.669 20.423 1.00 0.00 33 LEU A C 7
ATOM 7354 O O . LEU A 1 33 ? 4.054 6.541 21.311 1.00 0.00 33 LEU A O 7
ATOM 7370 N N . GLY A 1 34 ? 6.167 6.972 20.670 1.00 0.00 34 GLY A N 7
ATOM 7371 C CA . GLY A 1 34 ? 6.631 7.171 22.031 1.00 0.00 34 GLY A CA 7
ATOM 7372 C C . GLY A 1 34 ? 6.722 5.873 22.809 1.00 0.00 34 GLY A C 7
ATOM 7373 O O . GLY A 1 34 ? 6.445 5.840 24.007 1.00 0.00 34 GLY A O 7
ATOM 7377 N N . ALA A 1 35 ? 7.108 4.801 22.125 1.00 0.00 35 ALA A N 7
ATOM 7378 C CA . ALA A 1 35 ? 7.234 3.495 22.760 1.00 0.00 35 ALA A CA 7
ATOM 7379 C C . ALA A 1 35 ? 8.684 3.202 23.129 1.00 0.00 35 ALA A C 7
ATOM 7380 O O . ALA A 1 35 ? 9.556 4.059 22.989 1.00 0.00 35 ALA A O 7
ATOM 7387 N N . ASP A 1 36 ? 8.935 1.986 23.602 1.00 0.00 36 ASP A N 7
ATOM 7388 C CA . ASP A 1 36 ? 10.280 1.579 23.992 1.00 0.00 36 ASP A CA 7
ATOM 7389 C C . ASP A 1 36 ? 10.717 0.336 23.223 1.00 0.00 36 ASP A C 7
ATOM 7390 O O . ASP A 1 36 ? 9.943 -0.233 22.453 1.00 0.00 36 ASP A O 7
ATOM 7399 N N . SER A 1 37 ? 11.961 -0.079 23.436 1.00 0.00 37 SER A N 7
ATOM 7400 C CA . SER A 1 37 ? 12.502 -1.252 22.759 1.00 0.00 37 SER A CA 7
ATOM 7401 C C . SER A 1 37 ? 11.577 -2.452 22.929 1.00 0.00 37 SER A C 7
ATOM 7402 O O . SER A 1 37 ? 11.421 -3.265 22.017 1.00 0.00 37 SER A O 7
ATOM 7410 N N . LEU A 1 38 ? 10.964 -2.557 24.103 1.00 0.00 38 LEU A N 7
ATOM 7411 C CA . LEU A 1 38 ? 10.053 -3.659 24.395 1.00 0.00 38 LEU A CA 7
ATOM 7412 C C . LEU A 1 38 ? 8.981 -3.779 23.316 1.00 0.00 38 LEU A C 7
ATOM 7413 O O . LEU A 1 38 ? 8.748 -4.860 22.776 1.00 0.00 38 LEU A O 7
ATOM 7429 N N . ASP A 1 39 ? 8.334 -2.661 23.006 1.00 0.00 39 ASP A N 7
ATOM 7430 C CA . ASP A 1 39 ? 7.289 -2.640 21.989 1.00 0.00 39 ASP A CA 7
ATOM 7431 C C . ASP A 1 39 ? 7.811 -3.181 20.662 1.00 0.00 39 ASP A C 7
ATOM 7432 O O . ASP A 1 39 ? 7.205 -4.067 20.058 1.00 0.00 39 ASP A O 7
ATOM 7441 N N . THR A 1 40 ? 8.940 -2.641 20.212 1.00 0.00 40 THR A N 7
ATOM 7442 C CA . THR A 1 40 ? 9.542 -3.068 18.955 1.00 0.00 40 THR A CA 7
ATOM 7443 C C . THR A 1 40 ? 9.736 -4.580 18.923 1.00 0.00 40 THR A C 7
ATOM 7444 O O . THR A 1 40 ? 9.342 -5.246 17.966 1.00 0.00 40 THR A O 7
ATOM 7455 N N . VAL A 1 41 ? 10.345 -5.116 19.976 1.00 0.00 41 VAL A N 7
ATOM 7456 C CA . VAL A 1 41 ? 10.590 -6.550 20.070 1.00 0.00 41 VAL A CA 7
ATOM 7457 C C . VAL A 1 41 ? 9.293 -7.339 19.929 1.00 0.00 41 VAL A C 7
ATOM 7458 O O . VAL A 1 41 ? 9.199 -8.258 19.116 1.00 0.00 41 VAL A O 7
ATOM 7471 N N . GLU A 1 42 ? 8.294 -6.972 20.726 1.00 0.00 42 GLU A N 7
ATOM 7472 C CA . GLU A 1 42 ? 7.002 -7.647 20.691 1.00 0.00 42 GLU A CA 7
ATOM 7473 C C . GLU A 1 42 ? 6.458 -7.704 19.266 1.00 0.00 42 GLU A C 7
ATOM 7474 O O . GLU A 1 42 ? 6.094 -8.772 18.771 1.00 0.00 42 GLU A O 7
ATOM 7486 N N . LEU A 1 43 ? 6.404 -6.549 18.613 1.00 0.00 43 LEU A N 7
ATOM 7487 C CA . LEU A 1 43 ? 5.903 -6.466 17.245 1.00 0.00 43 LEU A CA 7
ATOM 7488 C C . LEU A 1 43 ? 6.654 -7.429 16.331 1.00 0.00 43 LEU A C 7
ATOM 7489 O O . LEU A 1 43 ? 6.046 -8.221 15.612 1.00 0.00 43 LEU A O 7
ATOM 7505 N N . VAL A 1 44 ? 7.981 -7.356 16.366 1.00 0.00 44 VAL A N 7
ATOM 7506 C CA . VAL A 1 44 ? 8.816 -8.223 15.543 1.00 0.00 44 VAL A CA 7
ATOM 7507 C C . VAL A 1 44 ? 8.428 -9.687 15.719 1.00 0.00 44 VAL A C 7
ATOM 7508 O O . VAL A 1 44 ? 8.219 -10.405 14.741 1.00 0.00 44 VAL A O 7
ATOM 7521 N N . MET A 1 45 ? 8.333 -10.123 16.971 1.00 0.00 45 MET A N 7
ATOM 7522 C CA . MET A 1 45 ? 7.967 -11.502 17.274 1.00 0.00 45 MET A CA 7
ATOM 7523 C C . MET A 1 45 ? 6.623 -11.858 16.647 1.00 0.00 45 MET A C 7
ATOM 7524 O O . MET A 1 45 ? 6.489 -12.890 15.990 1.00 0.00 45 MET A O 7
ATOM 7538 N N . ALA A 1 46 ? 5.631 -10.999 16.856 1.00 0.00 46 ALA A N 7
ATOM 7539 C CA . ALA A 1 46 ? 4.299 -11.223 16.309 1.00 0.00 46 ALA A CA 7
ATOM 7540 C C . ALA A 1 46 ? 4.355 -11.456 14.803 1.00 0.00 46 ALA A C 7
ATOM 7541 O O . ALA A 1 46 ? 3.763 -12.405 14.289 1.00 0.00 46 ALA A O 7
ATOM 7548 N N . PHE A 1 47 ? 5.068 -10.582 14.101 1.00 0.00 47 PHE A N 7
ATOM 7549 C CA . PHE A 1 47 ? 5.200 -10.692 12.652 1.00 0.00 47 PHE A CA 7
ATOM 7550 C C . PHE A 1 47 ? 5.872 -12.006 12.265 1.00 0.00 47 PHE A C 7
ATOM 7551 O O . PHE A 1 47 ? 5.465 -12.664 11.309 1.00 0.00 47 PHE A O 7
ATOM 7568 N N . GLU A 1 48 ? 6.904 -12.379 13.016 1.00 0.00 48 GLU A N 7
ATOM 7569 C CA . GLU A 1 48 ? 7.634 -13.613 12.750 1.00 0.00 48 GLU A CA 7
ATOM 7570 C C . GLU A 1 48 ? 6.716 -14.826 12.877 1.00 0.00 48 GLU A C 7
ATOM 7571 O O . GLU A 1 48 ? 6.799 -15.765 12.086 1.00 0.00 48 GLU A O 7
ATOM 7583 N N . GLU A 1 49 ? 5.843 -14.798 13.879 1.00 0.00 49 GLU A N 7
ATOM 7584 C CA . GLU A 1 49 ? 4.911 -15.895 14.111 1.00 0.00 49 GLU A CA 7
ATOM 7585 C C . GLU A 1 49 ? 3.744 -15.834 13.129 1.00 0.00 49 GLU A C 7
ATOM 7586 O O . GLU A 1 49 ? 3.127 -16.853 12.820 1.00 0.00 49 GLU A O 7
ATOM 7598 N N . GLU A 1 50 ? 3.448 -14.632 12.645 1.00 0.00 50 GLU A N 7
ATOM 7599 C CA . GLU A 1 50 ? 2.354 -14.439 11.700 1.00 0.00 50 GLU A CA 7
ATOM 7600 C C . GLU A 1 50 ? 2.756 -14.896 10.301 1.00 0.00 50 GLU A C 7
ATOM 7601 O O . GLU A 1 50 ? 2.080 -15.722 9.688 1.00 0.00 50 GLU A O 7
ATOM 7613 N N . PHE A 1 51 ? 3.862 -14.354 9.802 1.00 0.00 51 PHE A N 7
ATOM 7614 C CA . PHE A 1 51 ? 4.354 -14.705 8.475 1.00 0.00 51 PHE A CA 7
ATOM 7615 C C . PHE A 1 51 ? 5.103 -16.033 8.507 1.00 0.00 51 PHE A C 7
ATOM 7616 O O . PHE A 1 51 ? 5.208 -16.724 7.494 1.00 0.00 51 PHE A O 7
ATOM 7633 N N . GLY A 1 52 ? 5.624 -16.385 9.679 1.00 0.00 52 GLY A N 7
ATOM 7634 C CA . GLY A 1 52 ? 6.357 -17.629 9.822 1.00 0.00 52 GLY A CA 7
ATOM 7635 C C . GLY A 1 52 ? 7.833 -17.471 9.512 1.00 0.00 52 GLY A C 7
ATOM 7636 O O . GLY A 1 52 ? 8.519 -18.447 9.208 1.00 0.00 52 GLY A O 7
ATOM 7640 N N . VAL A 1 53 ? 8.323 -16.238 9.587 1.00 0.00 53 VAL A N 7
ATOM 7641 C CA . VAL A 1 53 ? 9.726 -15.955 9.311 1.00 0.00 53 VAL A CA 7
ATOM 7642 C C . VAL A 1 53 ? 10.554 -15.980 10.592 1.00 0.00 53 VAL A C 7
ATOM 7643 O O . VAL A 1 53 ? 10.094 -15.546 11.647 1.00 0.00 53 VAL A O 7
ATOM 7656 N N . GLU A 1 54 ? 11.777 -16.491 10.490 1.00 0.00 54 GLU A N 7
ATOM 7657 C CA . GLU A 1 54 ? 12.668 -16.572 11.641 1.00 0.00 54 GLU A CA 7
ATOM 7658 C C . GLU A 1 54 ? 13.864 -15.641 11.470 1.00 0.00 54 GLU A C 7
ATOM 7659 O O . GLU A 1 54 ? 14.681 -15.821 10.566 1.00 0.00 54 GLU A O 7
ATOM 7671 N N . ILE A 1 55 ? 13.960 -14.644 12.344 1.00 0.00 55 ILE A N 7
ATOM 7672 C CA . ILE A 1 55 ? 15.056 -13.685 12.290 1.00 0.00 55 ILE A CA 7
ATOM 7673 C C . ILE A 1 55 ? 15.773 -13.593 13.633 1.00 0.00 55 ILE A C 7
ATOM 7674 O O . ILE A 1 55 ? 15.212 -13.896 14.686 1.00 0.00 55 ILE A O 7
ATOM 7690 N N . PRO A 1 56 ? 17.043 -13.164 13.598 1.00 0.00 56 PRO A N 7
ATOM 7691 C CA . PRO A 1 56 ? 17.864 -13.019 14.804 1.00 0.00 56 PRO A CA 7
ATOM 7692 C C . PRO A 1 56 ? 17.396 -11.869 15.689 1.00 0.00 56 PRO A C 7
ATOM 7693 O O . PRO A 1 56 ? 16.566 -11.057 15.281 1.00 0.00 56 PRO A O 7
ATOM 7704 N N . ASP A 1 57 ? 17.935 -11.805 16.902 1.00 0.00 57 ASP A N 7
ATOM 7705 C CA . ASP A 1 57 ? 17.574 -10.753 17.844 1.00 0.00 57 ASP A CA 7
ATOM 7706 C C . ASP A 1 57 ? 18.080 -9.396 17.364 1.00 0.00 57 ASP A C 7
ATOM 7707 O O . ASP A 1 57 ? 17.441 -8.369 17.590 1.00 0.00 57 ASP A O 7
ATOM 7716 N N . ASP A 1 58 ? 19.232 -9.401 16.703 1.00 0.00 58 ASP A N 7
ATOM 7717 C CA . ASP A 1 58 ? 19.825 -8.171 16.191 1.00 0.00 58 ASP A CA 7
ATOM 7718 C C . ASP A 1 58 ? 18.841 -7.427 15.293 1.00 0.00 58 ASP A C 7
ATOM 7719 O O . ASP A 1 58 ? 18.915 -6.206 15.153 1.00 0.00 58 ASP A O 7
ATOM 7728 N N . ALA A 1 59 ? 17.923 -8.171 14.686 1.00 0.00 59 ALA A N 7
ATOM 7729 C CA . ALA A 1 59 ? 16.924 -7.581 13.802 1.00 0.00 59 ALA A CA 7
ATOM 7730 C C . ALA A 1 59 ? 16.145 -6.480 14.512 1.00 0.00 59 ALA A C 7
ATOM 7731 O O . ALA A 1 59 ? 15.691 -5.524 13.884 1.00 0.00 59 ALA A O 7
ATOM 7738 N N . ALA A 1 60 ? 15.992 -6.620 15.825 1.00 0.00 60 ALA A N 7
ATOM 7739 C CA . ALA A 1 60 ? 15.269 -5.636 16.620 1.00 0.00 60 ALA A CA 7
ATOM 7740 C C . ALA A 1 60 ? 16.056 -4.335 16.733 1.00 0.00 60 ALA A C 7
ATOM 7741 O O . ALA A 1 60 ? 15.480 -3.266 16.932 1.00 0.00 60 ALA A O 7
ATOM 7748 N N . GLU A 1 61 ? 17.376 -4.434 16.604 1.00 0.00 61 GLU A N 7
ATOM 7749 C CA . GLU A 1 61 ? 18.241 -3.264 16.693 1.00 0.00 61 GLU A CA 7
ATOM 7750 C C . GLU A 1 61 ? 18.393 -2.595 15.330 1.00 0.00 61 GLU A C 7
ATOM 7751 O O . GLU A 1 61 ? 19.168 -1.650 15.172 1.00 0.00 61 GLU A O 7
ATOM 7763 N N . THR A 1 62 ? 17.648 -3.091 14.347 1.00 0.00 62 THR A N 7
ATOM 7764 C CA . THR A 1 62 ? 17.700 -2.543 12.998 1.00 0.00 62 THR A CA 7
ATOM 7765 C C . THR A 1 62 ? 16.355 -1.953 12.592 1.00 0.00 62 THR A C 7
ATOM 7766 O O . THR A 1 62 ? 16.274 -1.152 11.659 1.00 0.00 62 THR A O 7
ATOM 7777 N N . ILE A 1 63 ? 15.302 -2.352 13.297 1.00 0.00 63 ILE A N 7
ATOM 7778 C CA . ILE A 1 63 ? 13.960 -1.860 13.010 1.00 0.00 63 ILE A CA 7
ATOM 7779 C C . ILE A 1 63 ? 13.622 -0.650 13.874 1.00 0.00 63 ILE A C 7
ATOM 7780 O O . ILE A 1 63 ? 13.324 -0.785 15.062 1.00 0.00 63 ILE A O 7
ATOM 7796 N N . LEU A 1 64 ? 13.667 0.533 13.271 1.00 0.00 64 LEU A N 7
ATOM 7797 C CA . LEU A 1 64 ? 13.363 1.768 13.984 1.00 0.00 64 LEU A CA 7
ATOM 7798 C C . LEU A 1 64 ? 12.048 2.368 13.498 1.00 0.00 64 LEU A C 7
ATOM 7799 O O . LEU A 1 64 ? 11.229 2.827 14.295 1.00 0.00 64 LEU A O 7
ATOM 7815 N N . THR A 1 65 ? 11.850 2.361 12.183 1.00 0.00 65 THR A N 7
ATOM 7816 C CA . THR A 1 65 ? 10.634 2.903 11.590 1.00 0.00 65 THR A CA 7
ATOM 7817 C C . THR A 1 65 ? 9.832 1.814 10.887 1.00 0.00 65 THR A C 7
ATOM 7818 O O . THR A 1 65 ? 10.320 0.702 10.684 1.00 0.00 65 THR A O 7
ATOM 7829 N N . VAL A 1 66 ? 8.598 2.140 10.517 1.00 0.00 66 VAL A N 7
ATOM 7830 C CA . VAL A 1 66 ? 7.728 1.190 9.834 1.00 0.00 66 VAL A CA 7
ATOM 7831 C C . VAL A 1 66 ? 8.426 0.575 8.626 1.00 0.00 66 VAL A C 7
ATOM 7832 O O . VAL A 1 66 ? 8.407 -0.640 8.437 1.00 0.00 66 VAL A O 7
ATOM 7845 N N . GLY A 1 67 ? 9.044 1.425 7.811 1.00 0.00 67 GLY A N 7
ATOM 7846 C CA . GLY A 1 67 ? 9.741 0.946 6.631 1.00 0.00 67 GLY A CA 7
ATOM 7847 C C . GLY A 1 67 ? 10.728 -0.160 6.949 1.00 0.00 67 GLY A C 7
ATOM 7848 O O . GLY A 1 67 ? 10.843 -1.132 6.202 1.00 0.00 67 GLY A O 7
ATOM 7852 N N . ASP A 1 68 ? 11.443 -0.011 8.059 1.00 0.00 68 ASP A N 7
ATOM 7853 C CA . ASP A 1 68 ? 12.426 -1.006 8.474 1.00 0.00 68 ASP A CA 7
ATOM 7854 C C . ASP A 1 68 ? 11.755 -2.344 8.766 1.00 0.00 68 ASP A C 7
ATOM 7855 O O . ASP A 1 68 ? 12.115 -3.369 8.188 1.00 0.00 68 ASP A O 7
ATOM 7864 N N . ALA A 1 69 ? 10.777 -2.326 9.666 1.00 0.00 69 ALA A N 7
ATOM 7865 C CA . ALA A 1 69 ? 10.055 -3.538 10.034 1.00 0.00 69 ALA A CA 7
ATOM 7866 C C . ALA A 1 69 ? 9.428 -4.196 8.810 1.00 0.00 69 ALA A C 7
ATOM 7867 O O . ALA A 1 69 ? 9.636 -5.382 8.555 1.00 0.00 69 ALA A O 7
ATOM 7874 N N . VAL A 1 70 ? 8.657 -3.418 8.056 1.00 0.00 70 VAL A N 7
ATOM 7875 C CA . VAL A 1 70 ? 7.999 -3.926 6.857 1.00 0.00 70 VAL A CA 7
ATOM 7876 C C . VAL A 1 70 ? 9.011 -4.516 5.883 1.00 0.00 70 VAL A C 7
ATOM 7877 O O . VAL A 1 70 ? 8.875 -5.659 5.445 1.00 0.00 70 VAL A O 7
ATOM 7890 N N . LYS A 1 71 ? 10.028 -3.730 5.546 1.00 0.00 71 LYS A N 7
ATOM 7891 C CA . LYS A 1 71 ? 11.067 -4.175 4.623 1.00 0.00 71 LYS A CA 7
ATOM 7892 C C . LYS A 1 71 ? 11.717 -5.463 5.117 1.00 0.00 71 LYS A C 7
ATOM 7893 O O . LYS A 1 71 ? 12.102 -6.320 4.321 1.00 0.00 71 LYS A O 7
ATOM 7912 N N . PHE A 1 72 ? 11.836 -5.594 6.434 1.00 0.00 72 PHE A N 7
ATOM 7913 C CA . PHE A 1 72 ? 12.440 -6.779 7.033 1.00 0.00 72 PHE A CA 7
ATOM 7914 C C . PHE A 1 72 ? 11.577 -8.013 6.787 1.00 0.00 72 PHE A C 7
ATOM 7915 O O . PHE A 1 72 ? 12.053 -9.022 6.266 1.00 0.00 72 PHE A O 7
ATOM 7932 N N . ILE A 1 73 ? 10.306 -7.923 7.165 1.00 0.00 73 ILE A N 7
ATOM 7933 C CA . ILE A 1 73 ? 9.377 -9.032 6.985 1.00 0.00 73 ILE A CA 7
ATOM 7934 C C . ILE A 1 73 ? 9.278 -9.434 5.518 1.00 0.00 73 ILE A C 7
ATOM 7935 O O . ILE A 1 73 ? 9.165 -10.617 5.194 1.00 0.00 73 ILE A O 7
ATOM 7951 N N . ASP A 1 74 ? 9.325 -8.443 4.634 1.00 0.00 74 ASP A N 7
ATOM 7952 C CA . ASP A 1 74 ? 9.244 -8.694 3.200 1.00 0.00 74 ASP A CA 7
ATOM 7953 C C . ASP A 1 74 ? 10.527 -9.343 2.688 1.00 0.00 74 ASP A C 7
ATOM 7954 O O . ASP A 1 74 ? 10.489 -10.240 1.846 1.00 0.00 74 ASP A O 7
ATOM 7963 N N . LYS A 1 75 ? 11.662 -8.882 3.202 1.00 0.00 75 LYS A N 7
ATOM 7964 C CA . LYS A 1 75 ? 12.957 -9.416 2.799 1.00 0.00 75 LYS A CA 7
ATOM 7965 C C . LYS A 1 75 ? 13.139 -10.844 3.306 1.00 0.00 75 LYS A C 7
ATOM 7966 O O . LYS A 1 75 ? 13.710 -11.689 2.617 1.00 0.00 75 LYS A O 7
ATOM 7985 N N . ALA A 1 76 ? 12.649 -11.105 4.513 1.00 0.00 76 ALA A N 7
ATOM 7986 C CA . ALA A 1 76 ? 12.755 -12.430 5.110 1.00 0.00 76 ALA A CA 7
ATOM 7987 C C . ALA A 1 76 ? 11.679 -13.364 4.567 1.00 0.00 76 ALA A C 7
ATOM 7988 O O . ALA A 1 76 ? 11.846 -14.584 4.563 1.00 0.00 76 ALA A O 7
ATOM 7995 N N . SER A 1 77 ? 10.574 -12.784 4.109 1.00 0.00 77 SER A N 7
ATOM 7996 C CA . SER A 1 77 ? 9.468 -13.565 3.568 1.00 0.00 77 SER A CA 7
ATOM 7997 C C . SER A 1 77 ? 9.901 -14.326 2.318 1.00 0.00 77 SER A C 7
ATOM 7998 O O . SER A 1 77 ? 9.567 -15.497 2.144 1.00 0.00 77 SER A O 7
ATOM 8006 N N . ALA A 1 78 ? 10.648 -13.650 1.451 1.00 0.00 78 ALA A N 7
ATOM 8007 C CA . ALA A 1 78 ? 11.129 -14.261 0.218 1.00 0.00 78 ALA A CA 7
ATOM 8008 C C . ALA A 1 78 ? 12.600 -14.647 0.334 1.00 0.00 78 ALA A C 7
ATOM 8009 O O . ALA A 1 78 ? 13.255 -14.943 -0.666 1.00 0.00 78 ALA A O 7
ATOM 8016 N N . MET A 1 1 ? 0.600 0.099 -2.693 1.00 0.00 1 MET A N 8
ATOM 8017 C CA . MET A 1 1 ? 0.948 -0.806 -3.782 1.00 0.00 1 MET A CA 8
ATOM 8018 C C . MET A 1 1 ? 1.871 -1.917 -3.292 1.00 0.00 1 MET A C 8
ATOM 8019 O O . MET A 1 1 ? 2.720 -2.406 -4.037 1.00 0.00 1 MET A O 8
ATOM 8033 N N . SER A 1 2 ? 1.698 -2.312 -2.034 1.00 0.00 2 SER A N 8
ATOM 8034 C CA . SER A 1 2 ? 2.518 -3.363 -1.444 1.00 0.00 2 SER A CA 8
ATOM 8035 C C . SER A 1 2 ? 1.646 -4.437 -0.802 1.00 0.00 2 SER A C 8
ATOM 8036 O O . SER A 1 2 ? 0.530 -4.163 -0.359 1.00 0.00 2 SER A O 8
ATOM 8044 N N . ASP A 1 3 ? 2.162 -5.660 -0.755 1.00 0.00 3 ASP A N 8
ATOM 8045 C CA . ASP A 1 3 ? 1.432 -6.777 -0.167 1.00 0.00 3 ASP A CA 8
ATOM 8046 C C . ASP A 1 3 ? 1.819 -6.969 1.296 1.00 0.00 3 ASP A C 8
ATOM 8047 O O . ASP A 1 3 ? 0.960 -7.156 2.159 1.00 0.00 3 ASP A O 8
ATOM 8056 N N . THR A 1 4 ? 3.120 -6.923 1.570 1.00 0.00 4 THR A N 8
ATOM 8057 C CA . THR A 1 4 ? 3.621 -7.094 2.928 1.00 0.00 4 THR A CA 8
ATOM 8058 C C . THR A 1 4 ? 3.305 -5.876 3.788 1.00 0.00 4 THR A C 8
ATOM 8059 O O . THR A 1 4 ? 2.862 -6.008 4.928 1.00 0.00 4 THR A O 8
ATOM 8070 N N . ALA A 1 5 ? 3.536 -4.690 3.234 1.00 0.00 5 ALA A N 8
ATOM 8071 C CA . ALA A 1 5 ? 3.273 -3.448 3.951 1.00 0.00 5 ALA A CA 8
ATOM 8072 C C . ALA A 1 5 ? 1.856 -3.428 4.513 1.00 0.00 5 ALA A C 8
ATOM 8073 O O . ALA A 1 5 ? 1.651 -3.146 5.693 1.00 0.00 5 ALA A O 8
ATOM 8080 N N . GLU A 1 6 ? 0.881 -3.730 3.661 1.00 0.00 6 GLU A N 8
ATOM 8081 C CA . GLU A 1 6 ? -0.517 -3.745 4.074 1.00 0.00 6 GLU A CA 8
ATOM 8082 C C . GLU A 1 6 ? -0.708 -4.608 5.318 1.00 0.00 6 GLU A C 8
ATOM 8083 O O . GLU A 1 6 ? -1.354 -4.195 6.280 1.00 0.00 6 GLU A O 8
ATOM 8095 N N . ARG A 1 7 ? -0.141 -5.810 5.289 1.00 0.00 7 ARG A N 8
ATOM 8096 C CA . ARG A 1 7 ? -0.249 -6.733 6.412 1.00 0.00 7 ARG A CA 8
ATOM 8097 C C . ARG A 1 7 ? 0.336 -6.117 7.680 1.00 0.00 7 ARG A C 8
ATOM 8098 O O . ARG A 1 7 ? -0.340 -6.019 8.704 1.00 0.00 7 ARG A O 8
ATOM 8119 N N . VAL A 1 8 ? 1.598 -5.705 7.604 1.00 0.00 8 VAL A N 8
ATOM 8120 C CA . VAL A 1 8 ? 2.274 -5.099 8.744 1.00 0.00 8 VAL A CA 8
ATOM 8121 C C . VAL A 1 8 ? 1.452 -3.955 9.326 1.00 0.00 8 VAL A C 8
ATOM 8122 O O . VAL A 1 8 ? 1.152 -3.936 10.520 1.00 0.00 8 VAL A O 8
ATOM 8135 N N . LYS A 1 9 ? 1.090 -3.001 8.475 1.00 0.00 9 LYS A N 8
ATOM 8136 C CA . LYS A 1 9 ? 0.300 -1.852 8.903 1.00 0.00 9 LYS A CA 8
ATOM 8137 C C . LYS A 1 9 ? -0.949 -2.301 9.655 1.00 0.00 9 LYS A C 8
ATOM 8138 O O . LYS A 1 9 ? -1.218 -1.839 10.764 1.00 0.00 9 LYS A O 8
ATOM 8157 N N . LYS A 1 10 ? -1.709 -3.204 9.045 1.00 0.00 10 LYS A N 8
ATOM 8158 C CA . LYS A 1 10 ? -2.928 -3.718 9.657 1.00 0.00 10 LYS A CA 8
ATOM 8159 C C . LYS A 1 10 ? -2.655 -4.230 11.068 1.00 0.00 10 LYS A C 8
ATOM 8160 O O . LYS A 1 10 ? -3.251 -3.756 12.036 1.00 0.00 10 LYS A O 8
ATOM 8179 N N . ILE A 1 11 ? -1.751 -5.197 11.177 1.00 0.00 11 ILE A N 8
ATOM 8180 C CA . ILE A 1 11 ? -1.398 -5.770 12.470 1.00 0.00 11 ILE A CA 8
ATOM 8181 C C . ILE A 1 11 ? -1.030 -4.681 13.471 1.00 0.00 11 ILE A C 8
ATOM 8182 O O . ILE A 1 11 ? -1.381 -4.760 14.648 1.00 0.00 11 ILE A O 8
ATOM 8198 N N . VAL A 1 12 ? -0.320 -3.663 12.996 1.00 0.00 12 VAL A N 8
ATOM 8199 C CA . VAL A 1 12 ? 0.095 -2.555 13.848 1.00 0.00 12 VAL A CA 8
ATOM 8200 C C . VAL A 1 12 ? -1.104 -1.723 14.290 1.00 0.00 12 VAL A C 8
ATOM 8201 O O . VAL A 1 12 ? -1.160 -1.248 15.424 1.00 0.00 12 VAL A O 8
ATOM 8214 N N . VAL A 1 13 ? -2.064 -1.552 13.386 1.00 0.00 13 VAL A N 8
ATOM 8215 C CA . VAL A 1 13 ? -3.264 -0.779 13.683 1.00 0.00 13 VAL A CA 8
ATOM 8216 C C . VAL A 1 13 ? -4.121 -1.475 14.734 1.00 0.00 13 VAL A C 8
ATOM 8217 O O . VAL A 1 13 ? -4.686 -0.829 15.615 1.00 0.00 13 VAL A O 8
ATOM 8230 N N . GLU A 1 14 ? -4.211 -2.798 14.635 1.00 0.00 14 GLU A N 8
ATOM 8231 C CA . GLU A 1 14 ? -4.999 -3.582 15.578 1.00 0.00 14 GLU A CA 8
ATOM 8232 C C . GLU A 1 14 ? -4.218 -3.832 16.865 1.00 0.00 14 GLU A C 8
ATOM 8233 O O . GLU A 1 14 ? -4.802 -4.029 17.931 1.00 0.00 14 GLU A O 8
ATOM 8245 N N . HIS A 1 15 ? -2.893 -3.822 16.757 1.00 0.00 15 HIS A N 8
ATOM 8246 C CA . HIS A 1 15 ? -2.031 -4.048 17.911 1.00 0.00 15 HIS A CA 8
ATOM 8247 C C . HIS A 1 15 ? -1.896 -2.777 18.745 1.00 0.00 15 HIS A C 8
ATOM 8248 O O . HIS A 1 15 ? -2.243 -2.758 19.927 1.00 0.00 15 HIS A O 8
ATOM 8262 N N . LEU A 1 16 ? -1.389 -1.718 18.124 1.00 0.00 16 LEU A N 8
ATOM 8263 C CA . LEU A 1 16 ? -1.208 -0.443 18.808 1.00 0.00 16 LEU A CA 8
ATOM 8264 C C . LEU A 1 16 ? -2.545 0.263 19.009 1.00 0.00 16 LEU A C 8
ATOM 8265 O O . LEU A 1 16 ? -2.758 0.938 20.015 1.00 0.00 16 LEU A O 8
ATOM 8281 N N . GLY A 1 17 ? -3.445 0.099 18.044 1.00 0.00 17 GLY A N 8
ATOM 8282 C CA . GLY A 1 17 ? -4.751 0.725 18.134 1.00 0.00 17 GLY A CA 8
ATOM 8283 C C . GLY A 1 17 ? -4.745 2.155 17.632 1.00 0.00 17 GLY A C 8
ATOM 8284 O O . GLY A 1 17 ? -5.529 2.986 18.092 1.00 0.00 17 GLY A O 8
ATOM 8288 N N . VAL A 1 18 ? -3.856 2.446 16.687 1.00 0.00 18 VAL A N 8
ATOM 8289 C CA . VAL A 1 18 ? -3.750 3.786 16.123 1.00 0.00 18 VAL A CA 8
ATOM 8290 C C . VAL A 1 18 ? -4.310 3.831 14.706 1.00 0.00 18 VAL A C 8
ATOM 8291 O O . VAL A 1 18 ? -4.725 2.810 14.158 1.00 0.00 18 VAL A O 8
ATOM 8304 N N . ASP A 1 19 ? -4.318 5.022 14.117 1.00 0.00 19 ASP A N 8
ATOM 8305 C CA . ASP A 1 19 ? -4.825 5.201 12.761 1.00 0.00 19 ASP A CA 8
ATOM 8306 C C . ASP A 1 19 ? -3.825 4.681 11.734 1.00 0.00 19 ASP A C 8
ATOM 8307 O O . ASP A 1 19 ? -2.618 4.676 11.975 1.00 0.00 19 ASP A O 8
ATOM 8316 N N . ALA A 1 20 ? -4.335 4.244 10.587 1.00 0.00 20 ALA A N 8
ATOM 8317 C CA . ALA A 1 20 ? -3.487 3.723 9.523 1.00 0.00 20 ALA A CA 8
ATOM 8318 C C . ALA A 1 20 ? -2.790 4.853 8.773 1.00 0.00 20 ALA A C 8
ATOM 8319 O O . ALA A 1 20 ? -1.655 4.703 8.320 1.00 0.00 20 ALA A O 8
ATOM 8326 N N . ASP A 1 21 ? -3.475 5.984 8.646 1.00 0.00 21 ASP A N 8
ATOM 8327 C CA . ASP A 1 21 ? -2.922 7.140 7.952 1.00 0.00 21 ASP A CA 8
ATOM 8328 C C . ASP A 1 21 ? -1.580 7.545 8.554 1.00 0.00 21 ASP A C 8
ATOM 8329 O O . ASP A 1 21 ? -0.712 8.079 7.863 1.00 0.00 21 ASP A O 8
ATOM 8338 N N . LYS A 1 22 ? -1.416 7.287 9.847 1.00 0.00 22 LYS A N 8
ATOM 8339 C CA . LYS A 1 22 ? -0.180 7.623 10.544 1.00 0.00 22 LYS A CA 8
ATOM 8340 C C . LYS A 1 22 ? 0.894 6.572 10.286 1.00 0.00 22 LYS A C 8
ATOM 8341 O O . LYS A 1 22 ? 2.089 6.860 10.359 1.00 0.00 22 LYS A O 8
ATOM 8360 N N . VAL A 1 23 ? 0.461 5.353 9.981 1.00 0.00 23 VAL A N 8
ATOM 8361 C CA . VAL A 1 23 ? 1.386 4.259 9.709 1.00 0.00 23 VAL A CA 8
ATOM 8362 C C . VAL A 1 23 ? 2.167 4.507 8.423 1.00 0.00 23 VAL A C 8
ATOM 8363 O O . VAL A 1 23 ? 1.750 4.096 7.340 1.00 0.00 23 VAL A O 8
ATOM 8376 N N . THR A 1 24 ? 3.305 5.183 8.550 1.00 0.00 24 THR A N 8
ATOM 8377 C CA . THR A 1 24 ? 4.146 5.488 7.399 1.00 0.00 24 THR A CA 8
ATOM 8378 C C . THR A 1 24 ? 5.534 4.878 7.555 1.00 0.00 24 THR A C 8
ATOM 8379 O O . THR A 1 24 ? 6.004 4.663 8.672 1.00 0.00 24 THR A O 8
ATOM 8390 N N . GLU A 1 25 ? 6.186 4.604 6.429 1.00 0.00 25 GLU A N 8
ATOM 8391 C CA . GLU A 1 25 ? 7.521 4.019 6.444 1.00 0.00 25 GLU A CA 8
ATOM 8392 C C . GLU A 1 25 ? 8.460 4.827 7.336 1.00 0.00 25 GLU A C 8
ATOM 8393 O O . GLU A 1 25 ? 9.396 4.286 7.922 1.00 0.00 25 GLU A O 8
ATOM 8405 N N . GLY A 1 26 ? 8.201 6.128 7.432 1.00 0.00 26 GLY A N 8
ATOM 8406 C CA . GLY A 1 26 ? 9.031 6.990 8.253 1.00 0.00 26 GLY A CA 8
ATOM 8407 C C . GLY A 1 26 ? 8.458 7.194 9.642 1.00 0.00 26 GLY A C 8
ATOM 8408 O O . GLY A 1 26 ? 8.642 8.250 10.247 1.00 0.00 26 GLY A O 8
ATOM 8412 N N . ALA A 1 27 ? 7.761 6.183 10.147 1.00 0.00 27 ALA A N 8
ATOM 8413 C CA . ALA A 1 27 ? 7.160 6.256 11.473 1.00 0.00 27 ALA A CA 8
ATOM 8414 C C . ALA A 1 27 ? 7.918 5.385 12.469 1.00 0.00 27 ALA A C 8
ATOM 8415 O O . ALA A 1 27 ? 7.901 4.158 12.374 1.00 0.00 27 ALA A O 8
ATOM 8422 N N . SER A 1 28 ? 8.585 6.028 13.423 1.00 0.00 28 SER A N 8
ATOM 8423 C CA . SER A 1 28 ? 9.354 5.312 14.433 1.00 0.00 28 SER A CA 8
ATOM 8424 C C . SER A 1 28 ? 8.473 4.935 15.620 1.00 0.00 28 SER A C 8
ATOM 8425 O O . SER A 1 28 ? 7.960 5.802 16.328 1.00 0.00 28 SER A O 8
ATOM 8433 N N . PHE A 1 29 ? 8.301 3.634 15.832 1.00 0.00 29 PHE A N 8
ATOM 8434 C CA . PHE A 1 29 ? 7.482 3.141 16.933 1.00 0.00 29 PHE A CA 8
ATOM 8435 C C . PHE A 1 29 ? 8.062 3.569 18.278 1.00 0.00 29 PHE A C 8
ATOM 8436 O O . PHE A 1 29 ? 7.398 3.474 19.310 1.00 0.00 29 PHE A O 8
ATOM 8453 N N . ILE A 1 30 ? 9.304 4.039 18.257 1.00 0.00 30 ILE A N 8
ATOM 8454 C CA . ILE A 1 30 ? 9.973 4.483 19.473 1.00 0.00 30 ILE A CA 8
ATOM 8455 C C . ILE A 1 30 ? 9.622 5.930 19.798 1.00 0.00 30 ILE A C 8
ATOM 8456 O O . ILE A 1 30 ? 9.185 6.240 20.907 1.00 0.00 30 ILE A O 8
ATOM 8472 N N . ASP A 1 31 ? 9.814 6.813 18.824 1.00 0.00 31 ASP A N 8
ATOM 8473 C CA . ASP A 1 31 ? 9.514 8.228 19.004 1.00 0.00 31 ASP A CA 8
ATOM 8474 C C . ASP A 1 31 ? 8.111 8.555 18.502 1.00 0.00 31 ASP A C 8
ATOM 8475 O O . ASP A 1 31 ? 7.255 8.999 19.267 1.00 0.00 31 ASP A O 8
ATOM 8484 N N . ASP A 1 32 ? 7.884 8.334 17.212 1.00 0.00 32 ASP A N 8
ATOM 8485 C CA . ASP A 1 32 ? 6.585 8.605 16.607 1.00 0.00 32 ASP A CA 8
ATOM 8486 C C . ASP A 1 32 ? 5.454 8.132 17.513 1.00 0.00 32 ASP A C 8
ATOM 8487 O O . ASP A 1 32 ? 4.452 8.827 17.689 1.00 0.00 32 ASP A O 8
ATOM 8496 N N . LEU A 1 33 ? 5.619 6.944 18.086 1.00 0.00 33 LEU A N 8
ATOM 8497 C CA . LEU A 1 33 ? 4.611 6.376 18.974 1.00 0.00 33 LEU A CA 8
ATOM 8498 C C . LEU A 1 33 ? 4.991 6.589 20.436 1.00 0.00 33 LEU A C 8
ATOM 8499 O O . LEU A 1 33 ? 4.153 6.474 21.329 1.00 0.00 33 LEU A O 8
ATOM 8515 N N . GLY A 1 34 ? 6.262 6.902 20.672 1.00 0.00 34 GLY A N 8
ATOM 8516 C CA . GLY A 1 34 ? 6.731 7.128 22.027 1.00 0.00 34 GLY A CA 8
ATOM 8517 C C . GLY A 1 34 ? 6.879 5.839 22.812 1.00 0.00 34 GLY A C 8
ATOM 8518 O O . GLY A 1 34 ? 6.694 5.821 24.028 1.00 0.00 34 GLY A O 8
ATOM 8522 N N . ALA A 1 35 ? 7.213 4.759 22.114 1.00 0.00 35 ALA A N 8
ATOM 8523 C CA . ALA A 1 35 ? 7.387 3.460 22.753 1.00 0.00 35 ALA A CA 8
ATOM 8524 C C . ALA A 1 35 ? 8.861 3.163 23.002 1.00 0.00 35 ALA A C 8
ATOM 8525 O O . ALA A 1 35 ? 9.736 3.920 22.581 1.00 0.00 35 ALA A O 8
ATOM 8532 N N . ASP A 1 36 ? 9.130 2.058 23.688 1.00 0.00 36 ASP A N 8
ATOM 8533 C CA . ASP A 1 36 ? 10.500 1.661 23.992 1.00 0.00 36 ASP A CA 8
ATOM 8534 C C . ASP A 1 36 ? 10.873 0.382 23.250 1.00 0.00 36 ASP A C 8
ATOM 8535 O O . ASP A 1 36 ? 10.070 -0.164 22.492 1.00 0.00 36 ASP A O 8
ATOM 8544 N N . SER A 1 37 ? 12.095 -0.091 23.471 1.00 0.00 37 SER A N 8
ATOM 8545 C CA . SER A 1 37 ? 12.576 -1.303 22.819 1.00 0.00 37 SER A CA 8
ATOM 8546 C C . SER A 1 37 ? 11.586 -2.448 23.003 1.00 0.00 37 SER A C 8
ATOM 8547 O O . SER A 1 37 ? 11.446 -3.310 22.134 1.00 0.00 37 SER A O 8
ATOM 8555 N N . LEU A 1 38 ? 10.900 -2.452 24.141 1.00 0.00 38 LEU A N 8
ATOM 8556 C CA . LEU A 1 38 ? 9.921 -3.491 24.441 1.00 0.00 38 LEU A CA 8
ATOM 8557 C C . LEU A 1 38 ? 8.890 -3.607 23.323 1.00 0.00 38 LEU A C 8
ATOM 8558 O O . LEU A 1 38 ? 8.644 -4.695 22.802 1.00 0.00 38 LEU A O 8
ATOM 8574 N N . ASP A 1 39 ? 8.291 -2.479 22.958 1.00 0.00 39 ASP A N 8
ATOM 8575 C CA . ASP A 1 39 ? 7.288 -2.453 21.900 1.00 0.00 39 ASP A CA 8
ATOM 8576 C C . ASP A 1 39 ? 7.841 -3.059 20.613 1.00 0.00 39 ASP A C 8
ATOM 8577 O O . ASP A 1 39 ? 7.215 -3.927 20.004 1.00 0.00 39 ASP A O 8
ATOM 8586 N N . THR A 1 40 ? 9.017 -2.595 20.204 1.00 0.00 40 THR A N 8
ATOM 8587 C CA . THR A 1 40 ? 9.653 -3.088 18.989 1.00 0.00 40 THR A CA 8
ATOM 8588 C C . THR A 1 40 ? 9.777 -4.608 19.012 1.00 0.00 40 THR A C 8
ATOM 8589 O O . THR A 1 40 ? 9.380 -5.287 18.065 1.00 0.00 40 THR A O 8
ATOM 8600 N N . VAL A 1 41 ? 10.329 -5.136 20.099 1.00 0.00 41 VAL A N 8
ATOM 8601 C CA . VAL A 1 41 ? 10.504 -6.576 20.246 1.00 0.00 41 VAL A CA 8
ATOM 8602 C C . VAL A 1 41 ? 9.177 -7.309 20.084 1.00 0.00 41 VAL A C 8
ATOM 8603 O O . VAL A 1 41 ? 9.078 -8.272 19.325 1.00 0.00 41 VAL A O 8
ATOM 8616 N N . GLU A 1 42 ? 8.159 -6.845 20.802 1.00 0.00 42 GLU A N 8
ATOM 8617 C CA . GLU A 1 42 ? 6.837 -7.458 20.738 1.00 0.00 42 GLU A CA 8
ATOM 8618 C C . GLU A 1 42 ? 6.349 -7.548 19.295 1.00 0.00 42 GLU A C 8
ATOM 8619 O O . GLU A 1 42 ? 5.952 -8.616 18.827 1.00 0.00 42 GLU A O 8
ATOM 8631 N N . LEU A 1 43 ? 6.382 -6.420 18.595 1.00 0.00 43 LEU A N 8
ATOM 8632 C CA . LEU A 1 43 ? 5.942 -6.369 17.204 1.00 0.00 43 LEU A CA 8
ATOM 8633 C C . LEU A 1 43 ? 6.683 -7.401 16.361 1.00 0.00 43 LEU A C 8
ATOM 8634 O O . LEU A 1 43 ? 6.069 -8.180 15.633 1.00 0.00 43 LEU A O 8
ATOM 8650 N N . VAL A 1 44 ? 8.009 -7.402 16.466 1.00 0.00 44 VAL A N 8
ATOM 8651 C CA . VAL A 1 44 ? 8.834 -8.341 15.716 1.00 0.00 44 VAL A CA 8
ATOM 8652 C C . VAL A 1 44 ? 8.374 -9.777 15.938 1.00 0.00 44 VAL A C 8
ATOM 8653 O O . VAL A 1 44 ? 8.180 -10.532 14.986 1.00 0.00 44 VAL A O 8
ATOM 8666 N N . MET A 1 45 ? 8.200 -10.148 17.202 1.00 0.00 45 MET A N 8
ATOM 8667 C CA . MET A 1 45 ? 7.760 -11.494 17.550 1.00 0.00 45 MET A CA 8
ATOM 8668 C C . MET A 1 45 ? 6.436 -11.826 16.869 1.00 0.00 45 MET A C 8
ATOM 8669 O O . MET A 1 45 ? 6.302 -12.867 16.226 1.00 0.00 45 MET A O 8
ATOM 8683 N N . ALA A 1 46 ? 5.461 -10.935 17.014 1.00 0.00 46 ALA A N 8
ATOM 8684 C CA . ALA A 1 46 ? 4.149 -11.134 16.411 1.00 0.00 46 ALA A CA 8
ATOM 8685 C C . ALA A 1 46 ? 4.268 -11.416 14.918 1.00 0.00 46 ALA A C 8
ATOM 8686 O O . ALA A 1 46 ? 3.668 -12.361 14.405 1.00 0.00 46 ALA A O 8
ATOM 8693 N N . PHE A 1 47 ? 5.045 -10.591 14.224 1.00 0.00 47 PHE A N 8
ATOM 8694 C CA . PHE A 1 47 ? 5.241 -10.751 12.788 1.00 0.00 47 PHE A CA 8
ATOM 8695 C C . PHE A 1 47 ? 5.936 -12.074 12.478 1.00 0.00 47 PHE A C 8
ATOM 8696 O O . PHE A 1 47 ? 5.663 -12.706 11.459 1.00 0.00 47 PHE A O 8
ATOM 8713 N N . GLU A 1 48 ? 6.836 -12.485 13.366 1.00 0.00 48 GLU A N 8
ATOM 8714 C CA . GLU A 1 48 ? 7.571 -13.731 13.187 1.00 0.00 48 GLU A CA 8
ATOM 8715 C C . GLU A 1 48 ? 6.631 -14.932 13.254 1.00 0.00 48 GLU A C 8
ATOM 8716 O O . GLU A 1 48 ? 6.748 -15.868 12.465 1.00 0.00 48 GLU A O 8
ATOM 8728 N N . GLU A 1 49 ? 5.701 -14.895 14.203 1.00 0.00 49 GLU A N 8
ATOM 8729 C CA . GLU A 1 49 ? 4.742 -15.980 14.374 1.00 0.00 49 GLU A CA 8
ATOM 8730 C C . GLU A 1 49 ? 3.627 -15.890 13.336 1.00 0.00 49 GLU A C 8
ATOM 8731 O O . GLU A 1 49 ? 3.008 -16.894 12.987 1.00 0.00 49 GLU A O 8
ATOM 8743 N N . GLU A 1 50 ? 3.377 -14.679 12.848 1.00 0.00 50 GLU A N 8
ATOM 8744 C CA . GLU A 1 50 ? 2.336 -14.457 11.851 1.00 0.00 50 GLU A CA 8
ATOM 8745 C C . GLU A 1 50 ? 2.814 -14.875 10.463 1.00 0.00 50 GLU A C 8
ATOM 8746 O O . GLU A 1 50 ? 2.182 -15.695 9.798 1.00 0.00 50 GLU A O 8
ATOM 8758 N N . PHE A 1 51 ? 3.934 -14.304 10.033 1.00 0.00 51 PHE A N 8
ATOM 8759 C CA . PHE A 1 51 ? 4.496 -14.614 8.724 1.00 0.00 51 PHE A CA 8
ATOM 8760 C C . PHE A 1 51 ? 5.263 -15.933 8.761 1.00 0.00 51 PHE A C 8
ATOM 8761 O O . PHE A 1 51 ? 5.428 -16.597 7.738 1.00 0.00 51 PHE A O 8
ATOM 8778 N N . GLY A 1 52 ? 5.732 -16.306 9.948 1.00 0.00 52 GLY A N 8
ATOM 8779 C CA . GLY A 1 52 ? 6.476 -17.542 10.097 1.00 0.00 52 GLY A CA 8
ATOM 8780 C C . GLY A 1 52 ? 7.913 -17.414 9.629 1.00 0.00 52 GLY A C 8
ATOM 8781 O O . GLY A 1 52 ? 8.447 -18.318 8.988 1.00 0.00 52 GLY A O 8
ATOM 8785 N N . VAL A 1 53 ? 8.539 -16.286 9.950 1.00 0.00 53 VAL A N 8
ATOM 8786 C CA . VAL A 1 53 ? 9.922 -16.042 9.557 1.00 0.00 53 VAL A CA 8
ATOM 8787 C C . VAL A 1 53 ? 10.849 -16.066 10.768 1.00 0.00 53 VAL A C 8
ATOM 8788 O O . VAL A 1 53 ? 10.405 -15.904 11.904 1.00 0.00 53 VAL A O 8
ATOM 8801 N N . GLU A 1 54 ? 12.138 -16.269 10.515 1.00 0.00 54 GLU A N 8
ATOM 8802 C CA . GLU A 1 54 ? 13.128 -16.314 11.585 1.00 0.00 54 GLU A CA 8
ATOM 8803 C C . GLU A 1 54 ? 14.161 -15.204 11.418 1.00 0.00 54 GLU A C 8
ATOM 8804 O O . GLU A 1 54 ? 14.859 -15.139 10.405 1.00 0.00 54 GLU A O 8
ATOM 8816 N N . ILE A 1 55 ? 14.253 -14.334 12.418 1.00 0.00 55 ILE A N 8
ATOM 8817 C CA . ILE A 1 55 ? 15.200 -13.227 12.382 1.00 0.00 55 ILE A CA 8
ATOM 8818 C C . ILE A 1 55 ? 16.080 -13.216 13.627 1.00 0.00 55 ILE A C 8
ATOM 8819 O O . ILE A 1 55 ? 15.694 -13.692 14.695 1.00 0.00 55 ILE A O 8
ATOM 8835 N N . PRO A 1 56 ? 17.293 -12.659 13.490 1.00 0.00 56 PRO A N 8
ATOM 8836 C CA . PRO A 1 56 ? 18.252 -12.570 14.595 1.00 0.00 56 PRO A CA 8
ATOM 8837 C C . PRO A 1 56 ? 17.811 -11.581 15.668 1.00 0.00 56 PRO A C 8
ATOM 8838 O O . PRO A 1 56 ? 16.963 -10.723 15.424 1.00 0.00 56 PRO A O 8
ATOM 8849 N N . ASP A 1 57 ? 18.392 -11.707 16.856 1.00 0.00 57 ASP A N 8
ATOM 8850 C CA . ASP A 1 57 ? 18.059 -10.822 17.967 1.00 0.00 57 ASP A CA 8
ATOM 8851 C C . ASP A 1 57 ? 18.659 -9.435 17.755 1.00 0.00 57 ASP A C 8
ATOM 8852 O O . ASP A 1 57 ? 18.131 -8.438 18.249 1.00 0.00 57 ASP A O 8
ATOM 8861 N N . ASP A 1 58 ? 19.763 -9.379 17.019 1.00 0.00 58 ASP A N 8
ATOM 8862 C CA . ASP A 1 58 ? 20.434 -8.115 16.742 1.00 0.00 58 ASP A CA 8
ATOM 8863 C C . ASP A 1 58 ? 19.639 -7.287 15.737 1.00 0.00 58 ASP A C 8
ATOM 8864 O O . ASP A 1 58 ? 19.733 -6.060 15.716 1.00 0.00 58 ASP A O 8
ATOM 8873 N N . ALA A 1 59 ? 18.858 -7.967 14.904 1.00 0.00 59 ALA A N 8
ATOM 8874 C CA . ALA A 1 59 ? 18.047 -7.294 13.897 1.00 0.00 59 ALA A CA 8
ATOM 8875 C C . ALA A 1 59 ? 17.139 -6.246 14.533 1.00 0.00 59 ALA A C 8
ATOM 8876 O O . ALA A 1 59 ? 16.772 -5.260 13.896 1.00 0.00 59 ALA A O 8
ATOM 8883 N N . ALA A 1 60 ? 16.781 -6.468 15.794 1.00 0.00 60 ALA A N 8
ATOM 8884 C CA . ALA A 1 60 ? 15.918 -5.542 16.516 1.00 0.00 60 ALA A CA 8
ATOM 8885 C C . ALA A 1 60 ? 16.515 -4.139 16.539 1.00 0.00 60 ALA A C 8
ATOM 8886 O O . ALA A 1 60 ? 15.796 -3.151 16.683 1.00 0.00 60 ALA A O 8
ATOM 8893 N N . GLU A 1 61 ? 17.835 -4.060 16.398 1.00 0.00 61 GLU A N 8
ATOM 8894 C CA . GLU A 1 61 ? 18.527 -2.777 16.405 1.00 0.00 61 GLU A CA 8
ATOM 8895 C C . GLU A 1 61 ? 18.450 -2.109 15.034 1.00 0.00 61 GLU A C 8
ATOM 8896 O O . GLU A 1 61 ? 18.526 -0.886 14.921 1.00 0.00 61 GLU A O 8
ATOM 8908 N N . THR A 1 62 ? 18.298 -2.923 13.994 1.00 0.00 62 THR A N 8
ATOM 8909 C CA . THR A 1 62 ? 18.212 -2.414 12.631 1.00 0.00 62 THR A CA 8
ATOM 8910 C C . THR A 1 62 ? 16.829 -1.837 12.346 1.00 0.00 62 THR A C 8
ATOM 8911 O O . THR A 1 62 ? 16.651 -1.064 11.405 1.00 0.00 62 THR A O 8
ATOM 8922 N N . ILE A 1 63 ? 15.855 -2.217 13.165 1.00 0.00 63 ILE A N 8
ATOM 8923 C CA . ILE A 1 63 ? 14.489 -1.736 13.001 1.00 0.00 63 ILE A CA 8
ATOM 8924 C C . ILE A 1 63 ? 14.300 -0.379 13.671 1.00 0.00 63 ILE A C 8
ATOM 8925 O O . ILE A 1 63 ? 14.341 -0.268 14.897 1.00 0.00 63 ILE A O 8
ATOM 8941 N N . LEU A 1 64 ? 14.092 0.652 12.858 1.00 0.00 64 LEU A N 8
ATOM 8942 C CA . LEU A 1 64 ? 13.895 2.003 13.372 1.00 0.00 64 LEU A CA 8
ATOM 8943 C C . LEU A 1 64 ? 12.455 2.461 13.160 1.00 0.00 64 LEU A C 8
ATOM 8944 O O . LEU A 1 64 ? 11.748 2.784 14.115 1.00 0.00 64 LEU A O 8
ATOM 8960 N N . THR A 1 65 ? 12.026 2.485 11.902 1.00 0.00 65 THR A N 8
ATOM 8961 C CA . THR A 1 65 ? 10.671 2.902 11.565 1.00 0.00 65 THR A CA 8
ATOM 8962 C C . THR A 1 65 ? 9.904 1.777 10.879 1.00 0.00 65 THR A C 8
ATOM 8963 O O . THR A 1 65 ? 10.442 0.693 10.654 1.00 0.00 65 THR A O 8
ATOM 8974 N N . VAL A 1 66 ? 8.644 2.042 10.548 1.00 0.00 66 VAL A N 8
ATOM 8975 C CA . VAL A 1 66 ? 7.804 1.052 9.885 1.00 0.00 66 VAL A CA 8
ATOM 8976 C C . VAL A 1 66 ? 8.494 0.481 8.652 1.00 0.00 66 VAL A C 8
ATOM 8977 O O . VAL A 1 66 ? 8.456 -0.724 8.407 1.00 0.00 66 VAL A O 8
ATOM 8990 N N . GLY A 1 67 ? 9.127 1.357 7.876 1.00 0.00 67 GLY A N 8
ATOM 8991 C CA . GLY A 1 67 ? 9.818 0.922 6.677 1.00 0.00 67 GLY A CA 8
ATOM 8992 C C . GLY A 1 67 ? 10.790 -0.210 6.946 1.00 0.00 67 GLY A C 8
ATOM 8993 O O . GLY A 1 67 ? 10.924 -1.128 6.136 1.00 0.00 67 GLY A O 8
ATOM 8997 N N . ASP A 1 68 ? 11.470 -0.145 8.085 1.00 0.00 68 ASP A N 8
ATOM 8998 C CA . ASP A 1 68 ? 12.435 -1.173 8.459 1.00 0.00 68 ASP A CA 8
ATOM 8999 C C . ASP A 1 68 ? 11.735 -2.497 8.748 1.00 0.00 68 ASP A C 8
ATOM 9000 O O . ASP A 1 68 ? 12.051 -3.522 8.145 1.00 0.00 68 ASP A O 8
ATOM 9009 N N . ALA A 1 69 ? 10.783 -2.467 9.675 1.00 0.00 69 ALA A N 8
ATOM 9010 C CA . ALA A 1 69 ? 10.037 -3.664 10.043 1.00 0.00 69 ALA A CA 8
ATOM 9011 C C . ALA A 1 69 ? 9.408 -4.318 8.818 1.00 0.00 69 ALA A C 8
ATOM 9012 O O . ALA A 1 69 ? 9.573 -5.515 8.586 1.00 0.00 69 ALA A O 8
ATOM 9019 N N . VAL A 1 70 ? 8.684 -3.523 8.035 1.00 0.00 70 VAL A N 8
ATOM 9020 C CA . VAL A 1 70 ? 8.030 -4.025 6.833 1.00 0.00 70 VAL A CA 8
ATOM 9021 C C . VAL A 1 70 ? 9.043 -4.626 5.866 1.00 0.00 70 VAL A C 8
ATOM 9022 O O . VAL A 1 70 ? 8.919 -5.781 5.457 1.00 0.00 70 VAL A O 8
ATOM 9035 N N . LYS A 1 71 ? 10.048 -3.836 5.503 1.00 0.00 71 LYS A N 8
ATOM 9036 C CA . LYS A 1 71 ? 11.086 -4.289 4.585 1.00 0.00 71 LYS A CA 8
ATOM 9037 C C . LYS A 1 71 ? 11.727 -5.580 5.083 1.00 0.00 71 LYS A C 8
ATOM 9038 O O . LYS A 1 71 ? 12.155 -6.419 4.290 1.00 0.00 71 LYS A O 8
ATOM 9057 N N . PHE A 1 72 ? 11.789 -5.734 6.402 1.00 0.00 72 PHE A N 8
ATOM 9058 C CA . PHE A 1 72 ? 12.377 -6.923 7.006 1.00 0.00 72 PHE A CA 8
ATOM 9059 C C . PHE A 1 72 ? 11.499 -8.148 6.764 1.00 0.00 72 PHE A C 8
ATOM 9060 O O . PHE A 1 72 ? 11.947 -9.144 6.195 1.00 0.00 72 PHE A O 8
ATOM 9077 N N . ILE A 1 73 ? 10.247 -8.065 7.200 1.00 0.00 73 ILE A N 8
ATOM 9078 C CA . ILE A 1 73 ? 9.305 -9.165 7.031 1.00 0.00 73 ILE A CA 8
ATOM 9079 C C . ILE A 1 73 ? 9.194 -9.573 5.566 1.00 0.00 73 ILE A C 8
ATOM 9080 O O . ILE A 1 73 ? 9.053 -10.754 5.249 1.00 0.00 73 ILE A O 8
ATOM 9096 N N . ASP A 1 74 ? 9.261 -8.589 4.676 1.00 0.00 74 ASP A N 8
ATOM 9097 C CA . ASP A 1 74 ? 9.172 -8.845 3.243 1.00 0.00 74 ASP A CA 8
ATOM 9098 C C . ASP A 1 74 ? 10.448 -9.503 2.728 1.00 0.00 74 ASP A C 8
ATOM 9099 O O . ASP A 1 74 ? 10.398 -10.435 1.926 1.00 0.00 74 ASP A O 8
ATOM 9108 N N . LYS A 1 75 ? 11.591 -9.010 3.193 1.00 0.00 75 LYS A N 8
ATOM 9109 C CA . LYS A 1 75 ? 12.881 -9.548 2.780 1.00 0.00 75 LYS A CA 8
ATOM 9110 C C . LYS A 1 75 ? 13.032 -11.000 3.224 1.00 0.00 75 LYS A C 8
ATOM 9111 O O . LYS A 1 75 ? 13.566 -11.831 2.490 1.00 0.00 75 LYS A O 8
ATOM 9130 N N . ALA A 1 76 ? 12.556 -11.299 4.428 1.00 0.00 76 ALA A N 8
ATOM 9131 C CA . ALA A 1 76 ? 12.634 -12.651 4.967 1.00 0.00 76 ALA A CA 8
ATOM 9132 C C . ALA A 1 76 ? 11.507 -13.524 4.426 1.00 0.00 76 ALA A C 8
ATOM 9133 O O . ALA A 1 76 ? 11.646 -14.743 4.327 1.00 0.00 76 ALA A O 8
ATOM 9140 N N . SER A 1 77 ? 10.391 -12.892 4.077 1.00 0.00 77 SER A N 8
ATOM 9141 C CA . SER A 1 77 ? 9.238 -13.613 3.550 1.00 0.00 77 SER A CA 8
ATOM 9142 C C . SER A 1 77 ? 9.609 -14.381 2.285 1.00 0.00 77 SER A C 8
ATOM 9143 O O . SER A 1 77 ? 9.036 -15.430 1.992 1.00 0.00 77 SER A O 8
ATOM 9151 N N . ALA A 1 78 ? 10.572 -13.850 1.539 1.00 0.00 78 ALA A N 8
ATOM 9152 C CA . ALA A 1 78 ? 11.022 -14.485 0.307 1.00 0.00 78 ALA A CA 8
ATOM 9153 C C . ALA A 1 78 ? 12.116 -15.511 0.585 1.00 0.00 78 ALA A C 8
ATOM 9154 O O . ALA A 1 78 ? 13.008 -15.720 -0.238 1.00 0.00 78 ALA A O 8
ATOM 9161 N N . MET A 1 1 ? 0.546 -0.369 -4.370 1.00 0.00 1 MET A N 9
ATOM 9162 C CA . MET A 1 1 ? 0.541 -1.735 -4.880 1.00 0.00 1 MET A CA 9
ATOM 9163 C C . MET A 1 1 ? 1.445 -2.633 -4.041 1.00 0.00 1 MET A C 9
ATOM 9164 O O . MET A 1 1 ? 2.094 -3.538 -4.564 1.00 0.00 1 MET A O 9
ATOM 9178 N N . SER A 1 2 ? 1.481 -2.375 -2.738 1.00 0.00 2 SER A N 9
ATOM 9179 C CA . SER A 1 2 ? 2.309 -3.158 -1.827 1.00 0.00 2 SER A CA 9
ATOM 9180 C C . SER A 1 2 ? 1.532 -4.349 -1.274 1.00 0.00 2 SER A C 9
ATOM 9181 O O . SER A 1 2 ? 0.321 -4.271 -1.064 1.00 0.00 2 SER A O 9
ATOM 9189 N N . ASP A 1 3 ? 2.237 -5.451 -1.042 1.00 0.00 3 ASP A N 9
ATOM 9190 C CA . ASP A 1 3 ? 1.615 -6.659 -0.513 1.00 0.00 3 ASP A CA 9
ATOM 9191 C C . ASP A 1 3 ? 1.946 -6.838 0.966 1.00 0.00 3 ASP A C 9
ATOM 9192 O O . ASP A 1 3 ? 1.068 -7.125 1.780 1.00 0.00 3 ASP A O 9
ATOM 9201 N N . THR A 1 4 ? 3.220 -6.666 1.307 1.00 0.00 4 THR A N 9
ATOM 9202 C CA . THR A 1 4 ? 3.667 -6.811 2.687 1.00 0.00 4 THR A CA 9
ATOM 9203 C C . THR A 1 4 ? 3.351 -5.562 3.501 1.00 0.00 4 THR A C 9
ATOM 9204 O O . THR A 1 4 ? 2.969 -5.650 4.668 1.00 0.00 4 THR A O 9
ATOM 9215 N N . ALA A 1 5 ? 3.512 -4.399 2.878 1.00 0.00 5 ALA A N 9
ATOM 9216 C CA . ALA A 1 5 ? 3.240 -3.131 3.545 1.00 0.00 5 ALA A CA 9
ATOM 9217 C C . ALA A 1 5 ? 1.851 -3.128 4.174 1.00 0.00 5 ALA A C 9
ATOM 9218 O O . ALA A 1 5 ? 1.701 -2.868 5.367 1.00 0.00 5 ALA A O 9
ATOM 9225 N N . GLU A 1 6 ? 0.839 -3.417 3.362 1.00 0.00 6 GLU A N 9
ATOM 9226 C CA . GLU A 1 6 ? -0.539 -3.446 3.840 1.00 0.00 6 GLU A CA 9
ATOM 9227 C C . GLU A 1 6 ? -0.668 -4.334 5.074 1.00 0.00 6 GLU A C 9
ATOM 9228 O O . GLU A 1 6 ? -1.172 -3.904 6.112 1.00 0.00 6 GLU A O 9
ATOM 9240 N N . ARG A 1 7 ? -0.210 -5.576 4.953 1.00 0.00 7 ARG A N 9
ATOM 9241 C CA . ARG A 1 7 ? -0.276 -6.526 6.057 1.00 0.00 7 ARG A CA 9
ATOM 9242 C C . ARG A 1 7 ? 0.360 -5.942 7.315 1.00 0.00 7 ARG A C 9
ATOM 9243 O O . ARG A 1 7 ? -0.249 -5.934 8.385 1.00 0.00 7 ARG A O 9
ATOM 9264 N N . VAL A 1 8 ? 1.589 -5.454 7.179 1.00 0.00 8 VAL A N 9
ATOM 9265 C CA . VAL A 1 8 ? 2.308 -4.868 8.304 1.00 0.00 8 VAL A CA 9
ATOM 9266 C C . VAL A 1 8 ? 1.466 -3.805 9.000 1.00 0.00 8 VAL A C 9
ATOM 9267 O O . VAL A 1 8 ? 1.112 -3.945 10.171 1.00 0.00 8 VAL A O 9
ATOM 9280 N N . LYS A 1 9 ? 1.146 -2.740 8.272 1.00 0.00 9 LYS A N 9
ATOM 9281 C CA . LYS A 1 9 ? 0.343 -1.652 8.818 1.00 0.00 9 LYS A CA 9
ATOM 9282 C C . LYS A 1 9 ? -0.940 -2.186 9.447 1.00 0.00 9 LYS A C 9
ATOM 9283 O O . LYS A 1 9 ? -1.437 -1.636 10.430 1.00 0.00 9 LYS A O 9
ATOM 9302 N N . LYS A 1 10 ? -1.472 -3.260 8.874 1.00 0.00 10 LYS A N 9
ATOM 9303 C CA . LYS A 1 10 ? -2.696 -3.871 9.380 1.00 0.00 10 LYS A CA 9
ATOM 9304 C C . LYS A 1 10 ? -2.501 -4.382 10.804 1.00 0.00 10 LYS A C 9
ATOM 9305 O O . LYS A 1 10 ? -3.203 -3.965 11.725 1.00 0.00 10 LYS A O 9
ATOM 9324 N N . ILE A 1 11 ? -1.542 -5.286 10.976 1.00 0.00 11 ILE A N 9
ATOM 9325 C CA . ILE A 1 11 ? -1.254 -5.851 12.289 1.00 0.00 11 ILE A CA 9
ATOM 9326 C C . ILE A 1 11 ? -0.830 -4.767 13.274 1.00 0.00 11 ILE A C 9
ATOM 9327 O O . ILE A 1 11 ? -1.073 -4.876 14.476 1.00 0.00 11 ILE A O 9
ATOM 9343 N N . VAL A 1 12 ? -0.197 -3.719 12.756 1.00 0.00 12 VAL A N 9
ATOM 9344 C CA . VAL A 1 12 ? 0.258 -2.613 13.589 1.00 0.00 12 VAL A CA 9
ATOM 9345 C C . VAL A 1 12 ? -0.921 -1.808 14.125 1.00 0.00 12 VAL A C 9
ATOM 9346 O O . VAL A 1 12 ? -0.935 -1.408 15.289 1.00 0.00 12 VAL A O 9
ATOM 9359 N N . VAL A 1 13 ? -1.909 -1.573 13.268 1.00 0.00 13 VAL A N 9
ATOM 9360 C CA . VAL A 1 13 ? -3.094 -0.817 13.655 1.00 0.00 13 VAL A CA 9
ATOM 9361 C C . VAL A 1 13 ? -4.017 -1.654 14.534 1.00 0.00 13 VAL A C 9
ATOM 9362 O O . VAL A 1 13 ? -4.716 -1.125 15.398 1.00 0.00 13 VAL A O 9
ATOM 9375 N N . GLU A 1 14 ? -4.014 -2.964 14.308 1.00 0.00 14 GLU A N 9
ATOM 9376 C CA . GLU A 1 14 ? -4.851 -3.874 15.080 1.00 0.00 14 GLU A CA 9
ATOM 9377 C C . GLU A 1 14 ? -4.202 -4.207 16.420 1.00 0.00 14 GLU A C 9
ATOM 9378 O O . GLU A 1 14 ? -4.884 -4.559 17.383 1.00 0.00 14 GLU A O 9
ATOM 9390 N N . HIS A 1 15 ? -2.878 -4.095 16.474 1.00 0.00 15 HIS A N 9
ATOM 9391 C CA . HIS A 1 15 ? -2.136 -4.383 17.695 1.00 0.00 15 HIS A CA 9
ATOM 9392 C C . HIS A 1 15 ? -2.059 -3.149 18.589 1.00 0.00 15 HIS A C 9
ATOM 9393 O O . HIS A 1 15 ? -2.474 -3.183 19.749 1.00 0.00 15 HIS A O 9
ATOM 9407 N N . LEU A 1 16 ? -1.526 -2.062 18.043 1.00 0.00 16 LEU A N 9
ATOM 9408 C CA . LEU A 1 16 ? -1.395 -0.816 18.792 1.00 0.00 16 LEU A CA 9
ATOM 9409 C C . LEU A 1 16 ? -2.747 -0.128 18.945 1.00 0.00 16 LEU A C 9
ATOM 9410 O O . LEU A 1 16 ? -2.972 0.617 19.899 1.00 0.00 16 LEU A O 9
ATOM 9426 N N . GLY A 1 17 ? -3.647 -0.384 18.001 1.00 0.00 17 GLY A N 9
ATOM 9427 C CA . GLY A 1 17 ? -4.967 0.217 18.051 1.00 0.00 17 GLY A CA 9
ATOM 9428 C C . GLY A 1 17 ? -4.942 1.699 17.736 1.00 0.00 17 GLY A C 9
ATOM 9429 O O . GLY A 1 17 ? -5.711 2.475 18.303 1.00 0.00 17 GLY A O 9
ATOM 9433 N N . VAL A 1 18 ? -4.053 2.095 16.830 1.00 0.00 18 VAL A N 9
ATOM 9434 C CA . VAL A 1 18 ? -3.930 3.495 16.441 1.00 0.00 18 VAL A CA 9
ATOM 9435 C C . VAL A 1 18 ? -4.500 3.730 15.046 1.00 0.00 18 VAL A C 9
ATOM 9436 O O . VAL A 1 18 ? -5.092 2.832 14.447 1.00 0.00 18 VAL A O 9
ATOM 9449 N N . ASP A 1 19 ? -4.316 4.942 14.535 1.00 0.00 19 ASP A N 9
ATOM 9450 C CA . ASP A 1 19 ? -4.811 5.296 13.210 1.00 0.00 19 ASP A CA 9
ATOM 9451 C C . ASP A 1 19 ? -3.820 4.873 12.130 1.00 0.00 19 ASP A C 9
ATOM 9452 O O . ASP A 1 19 ? -2.608 4.894 12.342 1.00 0.00 19 ASP A O 9
ATOM 9461 N N . ALA A 1 20 ? -4.344 4.489 10.971 1.00 0.00 20 ALA A N 9
ATOM 9462 C CA . ALA A 1 20 ? -3.506 4.062 9.857 1.00 0.00 20 ALA A CA 9
ATOM 9463 C C . ALA A 1 20 ? -2.842 5.256 9.181 1.00 0.00 20 ALA A C 9
ATOM 9464 O O . ALA A 1 20 ? -1.769 5.129 8.591 1.00 0.00 20 ALA A O 9
ATOM 9471 N N . ASP A 1 21 ? -3.486 6.414 9.270 1.00 0.00 21 ASP A N 9
ATOM 9472 C CA . ASP A 1 21 ? -2.957 7.632 8.666 1.00 0.00 21 ASP A CA 9
ATOM 9473 C C . ASP A 1 21 ? -1.596 7.984 9.258 1.00 0.00 21 ASP A C 9
ATOM 9474 O O . ASP A 1 21 ? -0.773 8.632 8.610 1.00 0.00 21 ASP A O 9
ATOM 9483 N N . LYS A 1 22 ? -1.365 7.555 10.494 1.00 0.00 22 LYS A N 9
ATOM 9484 C CA . LYS A 1 22 ? -0.104 7.825 11.175 1.00 0.00 22 LYS A CA 9
ATOM 9485 C C . LYS A 1 22 ? 0.961 6.812 10.768 1.00 0.00 22 LYS A C 9
ATOM 9486 O O . LYS A 1 22 ? 2.158 7.097 10.826 1.00 0.00 22 LYS A O 9
ATOM 9505 N N . VAL A 1 23 ? 0.519 5.628 10.355 1.00 0.00 23 VAL A N 9
ATOM 9506 C CA . VAL A 1 23 ? 1.435 4.574 9.935 1.00 0.00 23 VAL A CA 9
ATOM 9507 C C . VAL A 1 23 ? 2.136 4.941 8.633 1.00 0.00 23 VAL A C 9
ATOM 9508 O O . VAL A 1 23 ? 1.662 4.613 7.544 1.00 0.00 23 VAL A O 9
ATOM 9521 N N . THR A 1 24 ? 3.271 5.624 8.750 1.00 0.00 24 THR A N 9
ATOM 9522 C CA . THR A 1 24 ? 4.039 6.037 7.582 1.00 0.00 24 THR A CA 9
ATOM 9523 C C . THR A 1 24 ? 5.396 5.344 7.543 1.00 0.00 24 THR A C 9
ATOM 9524 O O . THR A 1 24 ? 5.885 4.861 8.563 1.00 0.00 24 THR A O 9
ATOM 9535 N N . GLU A 1 25 ? 5.998 5.298 6.358 1.00 0.00 25 GLU A N 9
ATOM 9536 C CA . GLU A 1 25 ? 7.299 4.663 6.188 1.00 0.00 25 GLU A CA 9
ATOM 9537 C C . GLU A 1 25 ? 8.305 5.202 7.201 1.00 0.00 25 GLU A C 9
ATOM 9538 O O . GLU A 1 25 ? 9.086 4.447 7.779 1.00 0.00 25 GLU A O 9
ATOM 9550 N N . GLY A 1 26 ? 8.279 6.515 7.412 1.00 0.00 26 GLY A N 9
ATOM 9551 C CA . GLY A 1 26 ? 9.193 7.133 8.354 1.00 0.00 26 GLY A CA 9
ATOM 9552 C C . GLY A 1 26 ? 8.584 7.289 9.734 1.00 0.00 26 GLY A C 9
ATOM 9553 O O . GLY A 1 26 ? 8.893 8.240 10.452 1.00 0.00 26 GLY A O 9
ATOM 9557 N N . ALA A 1 27 ? 7.716 6.354 10.105 1.00 0.00 27 ALA A N 9
ATOM 9558 C CA . ALA A 1 27 ? 7.063 6.391 11.408 1.00 0.00 27 ALA A CA 9
ATOM 9559 C C . ALA A 1 27 ? 7.775 5.484 12.405 1.00 0.00 27 ALA A C 9
ATOM 9560 O O . ALA A 1 27 ? 7.727 4.259 12.289 1.00 0.00 27 ALA A O 9
ATOM 9567 N N . SER A 1 28 ? 8.436 6.092 13.385 1.00 0.00 28 SER A N 9
ATOM 9568 C CA . SER A 1 28 ? 9.162 5.338 14.401 1.00 0.00 28 SER A CA 9
ATOM 9569 C C . SER A 1 28 ? 8.238 4.945 15.550 1.00 0.00 28 SER A C 9
ATOM 9570 O O . SER A 1 28 ? 7.707 5.802 16.256 1.00 0.00 28 SER A O 9
ATOM 9578 N N . PHE A 1 29 ? 8.050 3.642 15.730 1.00 0.00 29 PHE A N 9
ATOM 9579 C CA . PHE A 1 29 ? 7.189 3.133 16.792 1.00 0.00 29 PHE A CA 9
ATOM 9580 C C . PHE A 1 29 ? 7.725 3.533 18.164 1.00 0.00 29 PHE A C 9
ATOM 9581 O O . PHE A 1 29 ? 7.025 3.423 19.171 1.00 0.00 29 PHE A O 9
ATOM 9598 N N . ILE A 1 30 ? 8.970 3.996 18.195 1.00 0.00 30 ILE A N 9
ATOM 9599 C CA . ILE A 1 30 ? 9.599 4.412 19.442 1.00 0.00 30 ILE A CA 9
ATOM 9600 C C . ILE A 1 30 ? 9.244 5.856 19.781 1.00 0.00 30 ILE A C 9
ATOM 9601 O O . ILE A 1 30 ? 8.767 6.147 20.878 1.00 0.00 30 ILE A O 9
ATOM 9617 N N . ASP A 1 31 ? 9.479 6.756 18.833 1.00 0.00 31 ASP A N 9
ATOM 9618 C CA . ASP A 1 31 ? 9.181 8.170 19.030 1.00 0.00 31 ASP A CA 9
ATOM 9619 C C . ASP A 1 31 ? 7.799 8.516 18.484 1.00 0.00 31 ASP A C 9
ATOM 9620 O O . ASP A 1 31 ? 6.917 8.947 19.227 1.00 0.00 31 ASP A O 9
ATOM 9629 N N . ASP A 1 32 ? 7.618 8.324 17.182 1.00 0.00 32 ASP A N 9
ATOM 9630 C CA . ASP A 1 32 ? 6.343 8.615 16.536 1.00 0.00 32 ASP A CA 9
ATOM 9631 C C . ASP A 1 32 ? 5.177 8.151 17.403 1.00 0.00 32 ASP A C 9
ATOM 9632 O O . ASP A 1 32 ? 4.170 8.848 17.532 1.00 0.00 32 ASP A O 9
ATOM 9641 N N . LEU A 1 33 ? 5.318 6.969 17.993 1.00 0.00 33 LEU A N 9
ATOM 9642 C CA . LEU A 1 33 ? 4.276 6.410 18.846 1.00 0.00 33 LEU A CA 9
ATOM 9643 C C . LEU A 1 33 ? 4.606 6.624 20.320 1.00 0.00 33 LEU A C 9
ATOM 9644 O O . LEU A 1 33 ? 3.723 6.591 21.176 1.00 0.00 33 LEU A O 9
ATOM 9660 N N . GLY A 1 34 ? 5.885 6.846 20.609 1.00 0.00 34 GLY A N 9
ATOM 9661 C CA . GLY A 1 34 ? 6.309 7.064 21.980 1.00 0.00 34 GLY A CA 9
ATOM 9662 C C . GLY A 1 34 ? 6.489 5.767 22.744 1.00 0.00 34 GLY A C 9
ATOM 9663 O O . GLY A 1 34 ? 6.452 5.754 23.974 1.00 0.00 34 GLY A O 9
ATOM 9667 N N . ALA A 1 35 ? 6.682 4.674 22.014 1.00 0.00 35 ALA A N 9
ATOM 9668 C CA . ALA A 1 35 ? 6.869 3.367 22.632 1.00 0.00 35 ALA A CA 9
ATOM 9669 C C . ALA A 1 35 ? 8.338 3.115 22.950 1.00 0.00 35 ALA A C 9
ATOM 9670 O O . ALA A 1 35 ? 9.214 3.869 22.526 1.00 0.00 35 ALA A O 9
ATOM 9677 N N . ASP A 1 36 ? 8.602 2.050 23.700 1.00 0.00 36 ASP A N 9
ATOM 9678 C CA . ASP A 1 36 ? 9.967 1.698 24.075 1.00 0.00 36 ASP A CA 9
ATOM 9679 C C . ASP A 1 36 ? 10.417 0.429 23.360 1.00 0.00 36 ASP A C 9
ATOM 9680 O O . ASP A 1 36 ? 9.689 -0.122 22.535 1.00 0.00 36 ASP A O 9
ATOM 9689 N N . SER A 1 37 ? 11.623 -0.029 23.681 1.00 0.00 37 SER A N 9
ATOM 9690 C CA . SER A 1 37 ? 12.173 -1.231 23.065 1.00 0.00 37 SER A CA 9
ATOM 9691 C C . SER A 1 37 ? 11.190 -2.393 23.168 1.00 0.00 37 SER A C 9
ATOM 9692 O O . SER A 1 37 ? 11.156 -3.272 22.305 1.00 0.00 37 SER A O 9
ATOM 9700 N N . LEU A 1 38 ? 10.390 -2.391 24.229 1.00 0.00 38 LEU A N 9
ATOM 9701 C CA . LEU A 1 38 ? 9.405 -3.444 24.447 1.00 0.00 38 LEU A CA 9
ATOM 9702 C C . LEU A 1 38 ? 8.530 -3.636 23.212 1.00 0.00 38 LEU A C 9
ATOM 9703 O O . LEU A 1 38 ? 8.348 -4.756 22.736 1.00 0.00 38 LEU A O 9
ATOM 9719 N N . ASP A 1 39 ? 7.993 -2.535 22.698 1.00 0.00 39 ASP A N 9
ATOM 9720 C CA . ASP A 1 39 ? 7.140 -2.581 21.516 1.00 0.00 39 ASP A CA 9
ATOM 9721 C C . ASP A 1 39 ? 7.924 -3.064 20.299 1.00 0.00 39 ASP A C 9
ATOM 9722 O O . ASP A 1 39 ? 7.394 -3.782 19.451 1.00 0.00 39 ASP A O 9
ATOM 9731 N N . THR A 1 40 ? 9.189 -2.664 20.219 1.00 0.00 40 THR A N 9
ATOM 9732 C CA . THR A 1 40 ? 10.045 -3.054 19.105 1.00 0.00 40 THR A CA 9
ATOM 9733 C C . THR A 1 40 ? 10.195 -4.569 19.032 1.00 0.00 40 THR A C 9
ATOM 9734 O O . THR A 1 40 ? 9.824 -5.193 18.038 1.00 0.00 40 THR A O 9
ATOM 9745 N N . VAL A 1 41 ? 10.743 -5.156 20.091 1.00 0.00 41 VAL A N 9
ATOM 9746 C CA . VAL A 1 41 ? 10.941 -6.600 20.148 1.00 0.00 41 VAL A CA 9
ATOM 9747 C C . VAL A 1 41 ? 9.609 -7.340 20.102 1.00 0.00 41 VAL A C 9
ATOM 9748 O O . VAL A 1 41 ? 9.504 -8.410 19.505 1.00 0.00 41 VAL A O 9
ATOM 9761 N N . GLU A 1 42 ? 8.595 -6.761 20.737 1.00 0.00 42 GLU A N 9
ATOM 9762 C CA . GLU A 1 42 ? 7.269 -7.367 20.769 1.00 0.00 42 GLU A CA 9
ATOM 9763 C C . GLU A 1 42 ? 6.669 -7.437 19.367 1.00 0.00 42 GLU A C 9
ATOM 9764 O O . GLU A 1 42 ? 6.174 -8.482 18.943 1.00 0.00 42 GLU A O 9
ATOM 9776 N N . LEU A 1 43 ? 6.718 -6.318 18.653 1.00 0.00 43 LEU A N 9
ATOM 9777 C CA . LEU A 1 43 ? 6.179 -6.252 17.299 1.00 0.00 43 LEU A CA 9
ATOM 9778 C C . LEU A 1 43 ? 6.926 -7.201 16.368 1.00 0.00 43 LEU A C 9
ATOM 9779 O O . LEU A 1 43 ? 6.315 -7.947 15.603 1.00 0.00 43 LEU A O 9
ATOM 9795 N N . VAL A 1 44 ? 8.253 -7.169 16.440 1.00 0.00 44 VAL A N 9
ATOM 9796 C CA . VAL A 1 44 ? 9.085 -8.029 15.606 1.00 0.00 44 VAL A CA 9
ATOM 9797 C C . VAL A 1 44 ? 8.762 -9.501 15.841 1.00 0.00 44 VAL A C 9
ATOM 9798 O O . VAL A 1 44 ? 8.614 -10.273 14.894 1.00 0.00 44 VAL A O 9
ATOM 9811 N N . MET A 1 45 ? 8.653 -9.882 17.109 1.00 0.00 45 MET A N 9
ATOM 9812 C CA . MET A 1 45 ? 8.345 -11.262 17.468 1.00 0.00 45 MET A CA 9
ATOM 9813 C C . MET A 1 45 ? 6.984 -11.676 16.917 1.00 0.00 45 MET A C 9
ATOM 9814 O O . MET A 1 45 ? 6.848 -12.738 16.310 1.00 0.00 45 MET A O 9
ATOM 9828 N N . ALA A 1 46 ? 5.981 -10.832 17.133 1.00 0.00 46 ALA A N 9
ATOM 9829 C CA . ALA A 1 46 ? 4.632 -11.110 16.656 1.00 0.00 46 ALA A CA 9
ATOM 9830 C C . ALA A 1 46 ? 4.623 -11.366 15.153 1.00 0.00 46 ALA A C 9
ATOM 9831 O O . ALA A 1 46 ? 4.127 -12.393 14.690 1.00 0.00 46 ALA A O 9
ATOM 9838 N N . PHE A 1 47 ? 5.174 -10.424 14.394 1.00 0.00 47 PHE A N 9
ATOM 9839 C CA . PHE A 1 47 ? 5.228 -10.547 12.942 1.00 0.00 47 PHE A CA 9
ATOM 9840 C C . PHE A 1 47 ? 5.948 -11.827 12.530 1.00 0.00 47 PHE A C 9
ATOM 9841 O O . PHE A 1 47 ? 5.497 -12.546 11.639 1.00 0.00 47 PHE A O 9
ATOM 9858 N N . GLU A 1 48 ? 7.071 -12.105 13.187 1.00 0.00 48 GLU A N 9
ATOM 9859 C CA . GLU A 1 48 ? 7.854 -13.298 12.888 1.00 0.00 48 GLU A CA 9
ATOM 9860 C C . GLU A 1 48 ? 7.021 -14.561 13.089 1.00 0.00 48 GLU A C 9
ATOM 9861 O O . GLU A 1 48 ? 7.112 -15.507 12.308 1.00 0.00 48 GLU A O 9
ATOM 9873 N N . GLU A 1 49 ? 6.211 -14.566 14.143 1.00 0.00 49 GLU A N 9
ATOM 9874 C CA . GLU A 1 49 ? 5.363 -15.713 14.448 1.00 0.00 49 GLU A CA 9
ATOM 9875 C C . GLU A 1 49 ? 4.158 -15.762 13.513 1.00 0.00 49 GLU A C 9
ATOM 9876 O O . GLU A 1 49 ? 3.603 -16.829 13.254 1.00 0.00 49 GLU A O 9
ATOM 9888 N N . GLU A 1 50 ? 3.758 -14.597 13.011 1.00 0.00 50 GLU A N 9
ATOM 9889 C CA . GLU A 1 50 ? 2.617 -14.508 12.106 1.00 0.00 50 GLU A CA 9
ATOM 9890 C C . GLU A 1 50 ? 2.990 -14.998 10.710 1.00 0.00 50 GLU A C 9
ATOM 9891 O O . GLU A 1 50 ? 2.308 -15.847 10.135 1.00 0.00 50 GLU A O 9
ATOM 9903 N N . PHE A 1 51 ? 4.078 -14.457 10.171 1.00 0.00 51 PHE A N 9
ATOM 9904 C CA . PHE A 1 51 ? 4.542 -14.838 8.841 1.00 0.00 51 PHE A CA 9
ATOM 9905 C C . PHE A 1 51 ? 5.306 -16.157 8.889 1.00 0.00 51 PHE A C 9
ATOM 9906 O O . PHE A 1 51 ? 5.394 -16.873 7.892 1.00 0.00 51 PHE A O 9
ATOM 9923 N N . GLY A 1 52 ? 5.859 -16.472 10.057 1.00 0.00 52 GLY A N 9
ATOM 9924 C CA . GLY A 1 52 ? 6.610 -17.704 10.214 1.00 0.00 52 GLY A CA 9
ATOM 9925 C C . GLY A 1 52 ? 7.997 -17.618 9.608 1.00 0.00 52 GLY A C 9
ATOM 9926 O O . GLY A 1 52 ? 8.380 -18.459 8.794 1.00 0.00 52 GLY A O 9
ATOM 9930 N N . VAL A 1 53 ? 8.753 -16.599 10.005 1.00 0.00 53 VAL A N 9
ATOM 9931 C CA . VAL A 1 53 ? 10.105 -16.406 9.496 1.00 0.00 53 VAL A CA 9
ATOM 9932 C C . VAL A 1 53 ? 11.133 -16.500 10.617 1.00 0.00 53 VAL A C 9
ATOM 9933 O O . VAL A 1 53 ? 10.781 -16.695 11.780 1.00 0.00 53 VAL A O 9
ATOM 9946 N N . GLU A 1 54 ? 12.406 -16.358 10.260 1.00 0.00 54 GLU A N 9
ATOM 9947 C CA . GLU A 1 54 ? 13.486 -16.427 11.238 1.00 0.00 54 GLU A CA 9
ATOM 9948 C C . GLU A 1 54 ? 14.485 -15.293 11.025 1.00 0.00 54 GLU A C 9
ATOM 9949 O O . GLU A 1 54 ? 15.185 -15.249 10.013 1.00 0.00 54 GLU A O 9
ATOM 9961 N N . ILE A 1 55 ? 14.544 -14.377 11.986 1.00 0.00 55 ILE A N 9
ATOM 9962 C CA . ILE A 1 55 ? 15.457 -13.243 11.905 1.00 0.00 55 ILE A CA 9
ATOM 9963 C C . ILE A 1 55 ? 16.330 -13.151 13.152 1.00 0.00 55 ILE A C 9
ATOM 9964 O O . ILE A 1 55 ? 15.975 -13.637 14.226 1.00 0.00 55 ILE A O 9
ATOM 9980 N N . PRO A 1 56 ? 17.500 -12.510 13.009 1.00 0.00 56 PRO A N 9
ATOM 9981 C CA . PRO A 1 56 ? 18.448 -12.336 14.113 1.00 0.00 56 PRO A CA 9
ATOM 9982 C C . PRO A 1 56 ? 17.934 -11.365 15.170 1.00 0.00 56 PRO A C 9
ATOM 9983 O O . PRO A 1 56 ? 16.911 -10.708 14.978 1.00 0.00 56 PRO A O 9
ATOM 9994 N N . ASP A 1 57 ? 18.650 -11.279 16.286 1.00 0.00 57 ASP A N 9
ATOM 9995 C CA . ASP A 1 57 ? 18.267 -10.387 17.374 1.00 0.00 57 ASP A CA 9
ATOM 9996 C C . ASP A 1 57 ? 18.546 -8.932 17.007 1.00 0.00 57 ASP A C 9
ATOM 9997 O O . ASP A 1 57 ? 17.820 -8.028 17.419 1.00 0.00 57 ASP A O 9
ATOM 10006 N N . ASP A 1 58 ? 19.603 -8.715 16.232 1.00 0.00 58 ASP A N 9
ATOM 10007 C CA . ASP A 1 58 ? 19.979 -7.371 15.810 1.00 0.00 58 ASP A CA 9
ATOM 10008 C C . ASP A 1 58 ? 18.848 -6.712 15.027 1.00 0.00 58 ASP A C 9
ATOM 10009 O O . ASP A 1 58 ? 18.748 -5.486 14.975 1.00 0.00 58 ASP A O 9
ATOM 10018 N N . ALA A 1 59 ? 17.999 -7.533 14.418 1.00 0.00 59 ALA A N 9
ATOM 10019 C CA . ALA A 1 59 ? 16.875 -7.030 13.638 1.00 0.00 59 ALA A CA 9
ATOM 10020 C C . ALA A 1 59 ? 16.054 -6.028 14.443 1.00 0.00 59 ALA A C 9
ATOM 10021 O O . ALA A 1 59 ? 15.761 -4.930 13.971 1.00 0.00 59 ALA A O 9
ATOM 10028 N N . ALA A 1 60 ? 15.684 -6.415 15.659 1.00 0.00 60 ALA A N 9
ATOM 10029 C CA . ALA A 1 60 ? 14.898 -5.549 16.530 1.00 0.00 60 ALA A CA 9
ATOM 10030 C C . ALA A 1 60 ? 15.575 -4.196 16.715 1.00 0.00 60 ALA A C 9
ATOM 10031 O O . ALA A 1 60 ? 14.913 -3.192 16.979 1.00 0.00 60 ALA A O 9
ATOM 10038 N N . GLU A 1 61 ? 16.896 -4.176 16.576 1.00 0.00 61 GLU A N 9
ATOM 10039 C CA . GLU A 1 61 ? 17.662 -2.944 16.730 1.00 0.00 61 GLU A CA 9
ATOM 10040 C C . GLU A 1 61 ? 17.717 -2.170 15.416 1.00 0.00 61 GLU A C 9
ATOM 10041 O O . GLU A 1 61 ? 17.871 -0.948 15.407 1.00 0.00 61 GLU A O 9
ATOM 10053 N N . THR A 1 62 ? 17.590 -2.890 14.306 1.00 0.00 62 THR A N 9
ATOM 10054 C CA . THR A 1 62 ? 17.627 -2.273 12.986 1.00 0.00 62 THR A CA 9
ATOM 10055 C C . THR A 1 62 ? 16.241 -1.805 12.559 1.00 0.00 62 THR A C 9
ATOM 10056 O O . THR A 1 62 ? 16.106 -0.969 11.664 1.00 0.00 62 THR A O 9
ATOM 10067 N N . ILE A 1 63 ? 15.214 -2.347 13.204 1.00 0.00 63 ILE A N 9
ATOM 10068 C CA . ILE A 1 63 ? 13.837 -1.983 12.891 1.00 0.00 63 ILE A CA 9
ATOM 10069 C C . ILE A 1 63 ? 13.356 -0.840 13.779 1.00 0.00 63 ILE A C 9
ATOM 10070 O O . ILE A 1 63 ? 12.960 -1.053 14.925 1.00 0.00 63 ILE A O 9
ATOM 10086 N N . LEU A 1 64 ? 13.392 0.375 13.241 1.00 0.00 64 LEU A N 9
ATOM 10087 C CA . LEU A 1 64 ? 12.957 1.553 13.983 1.00 0.00 64 LEU A CA 9
ATOM 10088 C C . LEU A 1 64 ? 11.651 2.102 13.417 1.00 0.00 64 LEU A C 9
ATOM 10089 O O . LEU A 1 64 ? 10.665 2.254 14.138 1.00 0.00 64 LEU A O 9
ATOM 10105 N N . THR A 1 65 ? 11.651 2.396 12.121 1.00 0.00 65 THR A N 9
ATOM 10106 C CA . THR A 1 65 ? 10.467 2.927 11.457 1.00 0.00 65 THR A CA 9
ATOM 10107 C C . THR A 1 65 ? 9.640 1.809 10.831 1.00 0.00 65 THR A C 9
ATOM 10108 O O . THR A 1 65 ? 10.073 0.658 10.780 1.00 0.00 65 THR A O 9
ATOM 10119 N N . VAL A 1 66 ? 8.449 2.157 10.354 1.00 0.00 66 VAL A N 9
ATOM 10120 C CA . VAL A 1 66 ? 7.562 1.183 9.729 1.00 0.00 66 VAL A CA 9
ATOM 10121 C C . VAL A 1 66 ? 8.213 0.556 8.501 1.00 0.00 66 VAL A C 9
ATOM 10122 O O . VAL A 1 66 ? 8.218 -0.664 8.343 1.00 0.00 66 VAL A O 9
ATOM 10135 N N . GLY A 1 67 ? 8.763 1.400 7.633 1.00 0.00 67 GLY A N 9
ATOM 10136 C CA . GLY A 1 67 ? 9.410 0.910 6.430 1.00 0.00 67 GLY A CA 9
ATOM 10137 C C . GLY A 1 67 ? 10.447 -0.157 6.723 1.00 0.00 67 GLY A C 9
ATOM 10138 O O . GLY A 1 67 ? 10.667 -1.057 5.913 1.00 0.00 67 GLY A O 9
ATOM 10142 N N . ASP A 1 68 ? 11.087 -0.054 7.882 1.00 0.00 68 ASP A N 9
ATOM 10143 C CA . ASP A 1 68 ? 12.108 -1.018 8.280 1.00 0.00 68 ASP A CA 9
ATOM 10144 C C . ASP A 1 68 ? 11.485 -2.378 8.576 1.00 0.00 68 ASP A C 9
ATOM 10145 O O . ASP A 1 68 ? 11.869 -3.389 7.989 1.00 0.00 68 ASP A O 9
ATOM 10154 N N . ALA A 1 69 ? 10.521 -2.395 9.492 1.00 0.00 69 ALA A N 9
ATOM 10155 C CA . ALA A 1 69 ? 9.845 -3.631 9.866 1.00 0.00 69 ALA A CA 9
ATOM 10156 C C . ALA A 1 69 ? 9.193 -4.288 8.654 1.00 0.00 69 ALA A C 9
ATOM 10157 O O . ALA A 1 69 ? 9.216 -5.511 8.511 1.00 0.00 69 ALA A O 9
ATOM 10164 N N . VAL A 1 70 ? 8.611 -3.469 7.784 1.00 0.00 70 VAL A N 9
ATOM 10165 C CA . VAL A 1 70 ? 7.952 -3.971 6.584 1.00 0.00 70 VAL A CA 9
ATOM 10166 C C . VAL A 1 70 ? 8.957 -4.612 5.634 1.00 0.00 70 VAL A C 9
ATOM 10167 O O . VAL A 1 70 ? 8.801 -5.766 5.233 1.00 0.00 70 VAL A O 9
ATOM 10180 N N . LYS A 1 71 ? 9.989 -3.857 5.275 1.00 0.00 71 LYS A N 9
ATOM 10181 C CA . LYS A 1 71 ? 11.023 -4.350 4.373 1.00 0.00 71 LYS A CA 9
ATOM 10182 C C . LYS A 1 71 ? 11.673 -5.613 4.929 1.00 0.00 71 LYS A C 9
ATOM 10183 O O . LYS A 1 71 ? 12.069 -6.503 4.175 1.00 0.00 71 LYS A O 9
ATOM 10202 N N . PHE A 1 72 ? 11.778 -5.686 6.251 1.00 0.00 72 PHE A N 9
ATOM 10203 C CA . PHE A 1 72 ? 12.380 -6.840 6.908 1.00 0.00 72 PHE A CA 9
ATOM 10204 C C . PHE A 1 72 ? 11.501 -8.077 6.747 1.00 0.00 72 PHE A C 9
ATOM 10205 O O . PHE A 1 72 ? 11.938 -9.096 6.209 1.00 0.00 72 PHE A O 9
ATOM 10222 N N . ILE A 1 73 ? 10.262 -7.980 7.216 1.00 0.00 73 ILE A N 9
ATOM 10223 C CA . ILE A 1 73 ? 9.322 -9.090 7.123 1.00 0.00 73 ILE A CA 9
ATOM 10224 C C . ILE A 1 73 ? 9.165 -9.559 5.681 1.00 0.00 73 ILE A C 9
ATOM 10225 O O . ILE A 1 73 ? 9.025 -10.754 5.417 1.00 0.00 73 ILE A O 9
ATOM 10241 N N . ASP A 1 74 ? 9.192 -8.611 4.751 1.00 0.00 74 ASP A N 9
ATOM 10242 C CA . ASP A 1 74 ? 9.055 -8.927 3.333 1.00 0.00 74 ASP A CA 9
ATOM 10243 C C . ASP A 1 74 ? 10.303 -9.634 2.812 1.00 0.00 74 ASP A C 9
ATOM 10244 O O . ASP A 1 74 ? 10.211 -10.596 2.049 1.00 0.00 74 ASP A O 9
ATOM 10253 N N . LYS A 1 75 ? 11.468 -9.149 3.227 1.00 0.00 75 LYS A N 9
ATOM 10254 C CA . LYS A 1 75 ? 12.735 -9.733 2.802 1.00 0.00 75 LYS A CA 9
ATOM 10255 C C . LYS A 1 75 ? 12.852 -11.179 3.274 1.00 0.00 75 LYS A C 9
ATOM 10256 O O . LYS A 1 75 ? 13.265 -12.057 2.517 1.00 0.00 75 LYS A O 9
ATOM 10275 N N . ALA A 1 76 ? 12.486 -11.419 4.529 1.00 0.00 76 ALA A N 9
ATOM 10276 C CA . ALA A 1 76 ? 12.547 -12.759 5.099 1.00 0.00 76 ALA A CA 9
ATOM 10277 C C . ALA A 1 76 ? 11.372 -13.610 4.629 1.00 0.00 76 ALA A C 9
ATOM 10278 O O . ALA A 1 76 ? 11.457 -14.838 4.596 1.00 0.00 76 ALA A O 9
ATOM 10285 N N . SER A 1 77 ? 10.277 -12.950 4.266 1.00 0.00 77 SER A N 9
ATOM 10286 C CA . SER A 1 77 ? 9.083 -13.647 3.801 1.00 0.00 77 SER A CA 9
ATOM 10287 C C . SER A 1 77 ? 9.395 -14.501 2.576 1.00 0.00 77 SER A C 9
ATOM 10288 O O . SER A 1 77 ? 8.739 -15.512 2.328 1.00 0.00 77 SER A O 9
ATOM 10296 N N . ALA A 1 78 ? 10.402 -14.087 1.815 1.00 0.00 78 ALA A N 9
ATOM 10297 C CA . ALA A 1 78 ? 10.804 -14.814 0.617 1.00 0.00 78 ALA A CA 9
ATOM 10298 C C . ALA A 1 78 ? 11.684 -16.008 0.969 1.00 0.00 78 ALA A C 9
ATOM 10299 O O . ALA A 1 78 ? 12.129 -16.149 2.109 1.00 0.00 78 ALA A O 9
ATOM 10306 N N . MET A 1 1 ? 1.328 -1.833 -5.892 1.00 0.00 1 MET A N 10
ATOM 10307 C CA . MET A 1 1 ? 0.555 -2.474 -4.834 1.00 0.00 1 MET A CA 10
ATOM 10308 C C . MET A 1 1 ? 1.467 -2.958 -3.712 1.00 0.00 1 MET A C 10
ATOM 10309 O O . MET A 1 1 ? 2.627 -3.299 -3.944 1.00 0.00 1 MET A O 10
ATOM 10323 N N . SER A 1 2 ? 0.936 -2.984 -2.493 1.00 0.00 2 SER A N 10
ATOM 10324 C CA . SER A 1 2 ? 1.704 -3.422 -1.334 1.00 0.00 2 SER A CA 10
ATOM 10325 C C . SER A 1 2 ? 1.039 -4.620 -0.663 1.00 0.00 2 SER A C 10
ATOM 10326 O O . SER A 1 2 ? -0.098 -4.534 -0.199 1.00 0.00 2 SER A O 10
ATOM 10334 N N . ASP A 1 3 ? 1.757 -5.737 -0.616 1.00 0.00 3 ASP A N 10
ATOM 10335 C CA . ASP A 1 3 ? 1.239 -6.954 -0.002 1.00 0.00 3 ASP A CA 10
ATOM 10336 C C . ASP A 1 3 ? 1.729 -7.087 1.437 1.00 0.00 3 ASP A C 10
ATOM 10337 O O . ASP A 1 3 ? 0.932 -7.132 2.374 1.00 0.00 3 ASP A O 10
ATOM 10346 N N . THR A 1 4 ? 3.046 -7.152 1.604 1.00 0.00 4 THR A N 10
ATOM 10347 C CA . THR A 1 4 ? 3.642 -7.282 2.928 1.00 0.00 4 THR A CA 10
ATOM 10348 C C . THR A 1 4 ? 3.389 -6.038 3.770 1.00 0.00 4 THR A C 10
ATOM 10349 O O . THR A 1 4 ? 2.965 -6.132 4.922 1.00 0.00 4 THR A O 10
ATOM 10360 N N . ALA A 1 5 ? 3.651 -4.872 3.189 1.00 0.00 5 ALA A N 10
ATOM 10361 C CA . ALA A 1 5 ? 3.449 -3.608 3.886 1.00 0.00 5 ALA A CA 10
ATOM 10362 C C . ALA A 1 5 ? 2.045 -3.525 4.476 1.00 0.00 5 ALA A C 10
ATOM 10363 O O . ALA A 1 5 ? 1.878 -3.268 5.668 1.00 0.00 5 ALA A O 10
ATOM 10370 N N . GLU A 1 6 ? 1.040 -3.743 3.634 1.00 0.00 6 GLU A N 10
ATOM 10371 C CA . GLU A 1 6 ? -0.349 -3.691 4.073 1.00 0.00 6 GLU A CA 10
ATOM 10372 C C . GLU A 1 6 ? -0.567 -4.579 5.295 1.00 0.00 6 GLU A C 10
ATOM 10373 O O . GLU A 1 6 ? -1.252 -4.193 6.242 1.00 0.00 6 GLU A O 10
ATOM 10385 N N . ARG A 1 7 ? 0.020 -5.771 5.264 1.00 0.00 7 ARG A N 10
ATOM 10386 C CA . ARG A 1 7 ? -0.110 -6.716 6.367 1.00 0.00 7 ARG A CA 10
ATOM 10387 C C . ARG A 1 7 ? 0.479 -6.138 7.650 1.00 0.00 7 ARG A C 10
ATOM 10388 O O . ARG A 1 7 ? -0.165 -6.147 8.700 1.00 0.00 7 ARG A O 10
ATOM 10409 N N . VAL A 1 8 ? 1.707 -5.637 7.559 1.00 0.00 8 VAL A N 10
ATOM 10410 C CA . VAL A 1 8 ? 2.383 -5.055 8.712 1.00 0.00 8 VAL A CA 10
ATOM 10411 C C . VAL A 1 8 ? 1.567 -3.913 9.308 1.00 0.00 8 VAL A C 10
ATOM 10412 O O . VAL A 1 8 ? 1.172 -3.959 10.473 1.00 0.00 8 VAL A O 10
ATOM 10425 N N . LYS A 1 9 ? 1.318 -2.887 8.501 1.00 0.00 9 LYS A N 10
ATOM 10426 C CA . LYS A 1 9 ? 0.548 -1.732 8.946 1.00 0.00 9 LYS A CA 10
ATOM 10427 C C . LYS A 1 9 ? -0.777 -2.167 9.564 1.00 0.00 9 LYS A C 10
ATOM 10428 O O . LYS A 1 9 ? -1.196 -1.639 10.595 1.00 0.00 9 LYS A O 10
ATOM 10447 N N . LYS A 1 10 ? -1.432 -3.133 8.930 1.00 0.00 10 LYS A N 10
ATOM 10448 C CA . LYS A 1 10 ? -2.708 -3.642 9.418 1.00 0.00 10 LYS A CA 10
ATOM 10449 C C . LYS A 1 10 ? -2.577 -4.156 10.849 1.00 0.00 10 LYS A C 10
ATOM 10450 O O . LYS A 1 10 ? -3.263 -3.681 11.754 1.00 0.00 10 LYS A O 10
ATOM 10469 N N . ILE A 1 11 ? -1.692 -5.128 11.044 1.00 0.00 11 ILE A N 10
ATOM 10470 C CA . ILE A 1 11 ? -1.470 -5.704 12.365 1.00 0.00 11 ILE A CA 10
ATOM 10471 C C . ILE A 1 11 ? -1.087 -4.629 13.376 1.00 0.00 11 ILE A C 10
ATOM 10472 O O . ILE A 1 11 ? -1.438 -4.714 14.553 1.00 0.00 11 ILE A O 10
ATOM 10488 N N . VAL A 1 12 ? -0.365 -3.615 12.909 1.00 0.00 12 VAL A N 10
ATOM 10489 C CA . VAL A 1 12 ? 0.064 -2.520 13.771 1.00 0.00 12 VAL A CA 10
ATOM 10490 C C . VAL A 1 12 ? -1.119 -1.655 14.191 1.00 0.00 12 VAL A C 10
ATOM 10491 O O . VAL A 1 12 ? -1.226 -1.249 15.348 1.00 0.00 12 VAL A O 10
ATOM 10504 N N . VAL A 1 13 ? -2.006 -1.375 13.241 1.00 0.00 13 VAL A N 10
ATOM 10505 C CA . VAL A 1 13 ? -3.184 -0.559 13.512 1.00 0.00 13 VAL A CA 10
ATOM 10506 C C . VAL A 1 13 ? -4.154 -1.284 14.438 1.00 0.00 13 VAL A C 10
ATOM 10507 O O . VAL A 1 13 ? -4.810 -0.663 15.273 1.00 0.00 13 VAL A O 10
ATOM 10520 N N . GLU A 1 14 ? -4.239 -2.601 14.282 1.00 0.00 14 GLU A N 10
ATOM 10521 C CA . GLU A 1 14 ? -5.131 -3.411 15.105 1.00 0.00 14 GLU A CA 10
ATOM 10522 C C . GLU A 1 14 ? -4.497 -3.711 16.460 1.00 0.00 14 GLU A C 10
ATOM 10523 O O . GLU A 1 14 ? -5.196 -3.947 17.446 1.00 0.00 14 GLU A O 10
ATOM 10535 N N . HIS A 1 15 ? -3.169 -3.702 16.501 1.00 0.00 15 HIS A N 10
ATOM 10536 C CA . HIS A 1 15 ? -2.440 -3.973 17.735 1.00 0.00 15 HIS A CA 10
ATOM 10537 C C . HIS A 1 15 ? -2.329 -2.714 18.588 1.00 0.00 15 HIS A C 10
ATOM 10538 O O . HIS A 1 15 ? -2.762 -2.692 19.741 1.00 0.00 15 HIS A O 10
ATOM 10552 N N . LEU A 1 16 ? -1.745 -1.667 18.016 1.00 0.00 16 LEU A N 10
ATOM 10553 C CA . LEU A 1 16 ? -1.576 -0.403 18.724 1.00 0.00 16 LEU A CA 10
ATOM 10554 C C . LEU A 1 16 ? -2.901 0.344 18.830 1.00 0.00 16 LEU A C 10
ATOM 10555 O O . LEU A 1 16 ? -3.140 1.071 19.793 1.00 0.00 16 LEU A O 10
ATOM 10571 N N . GLY A 1 17 ? -3.762 0.156 17.834 1.00 0.00 17 GLY A N 10
ATOM 10572 C CA . GLY A 1 17 ? -5.054 0.816 17.836 1.00 0.00 17 GLY A CA 10
ATOM 10573 C C . GLY A 1 17 ? -4.963 2.268 17.410 1.00 0.00 17 GLY A C 10
ATOM 10574 O O . GLY A 1 17 ? -5.712 3.114 17.899 1.00 0.00 17 GLY A O 10
ATOM 10578 N N . VAL A 1 18 ? -4.042 2.559 16.497 1.00 0.00 18 VAL A N 10
ATOM 10579 C CA . VAL A 1 18 ? -3.856 3.919 16.006 1.00 0.00 18 VAL A CA 10
ATOM 10580 C C . VAL A 1 18 ? -4.387 4.068 14.585 1.00 0.00 18 VAL A C 10
ATOM 10581 O O . VAL A 1 18 ? -4.919 3.120 14.007 1.00 0.00 18 VAL A O 10
ATOM 10594 N N . ASP A 1 19 ? -4.238 5.264 14.026 1.00 0.00 19 ASP A N 10
ATOM 10595 C CA . ASP A 1 19 ? -4.702 5.538 12.670 1.00 0.00 19 ASP A CA 10
ATOM 10596 C C . ASP A 1 19 ? -3.669 5.087 11.642 1.00 0.00 19 ASP A C 10
ATOM 10597 O O . ASP A 1 19 ? -2.465 5.171 11.879 1.00 0.00 19 ASP A O 10
ATOM 10606 N N . ALA A 1 20 ? -4.150 4.608 10.499 1.00 0.00 20 ALA A N 10
ATOM 10607 C CA . ALA A 1 20 ? -3.269 4.146 9.434 1.00 0.00 20 ALA A CA 10
ATOM 10608 C C . ALA A 1 20 ? -2.611 5.320 8.717 1.00 0.00 20 ALA A C 10
ATOM 10609 O O . ALA A 1 20 ? -1.478 5.216 8.246 1.00 0.00 20 ALA A O 10
ATOM 10616 N N . ASP A 1 21 ? -3.328 6.435 8.637 1.00 0.00 21 ASP A N 10
ATOM 10617 C CA . ASP A 1 21 ? -2.813 7.629 7.977 1.00 0.00 21 ASP A CA 10
ATOM 10618 C C . ASP A 1 21 ? -1.469 8.040 8.569 1.00 0.00 21 ASP A C 10
ATOM 10619 O O . ASP A 1 21 ? -0.646 8.663 7.897 1.00 0.00 21 ASP A O 10
ATOM 10628 N N . LYS A 1 22 ? -1.252 7.689 9.832 1.00 0.00 22 LYS A N 10
ATOM 10629 C CA . LYS A 1 22 ? -0.007 8.020 10.516 1.00 0.00 22 LYS A CA 10
ATOM 10630 C C . LYS A 1 22 ? 1.053 6.953 10.264 1.00 0.00 22 LYS A C 10
ATOM 10631 O O . LYS A 1 22 ? 2.252 7.231 10.311 1.00 0.00 22 LYS A O 10
ATOM 10650 N N . VAL A 1 23 ? 0.605 5.731 9.994 1.00 0.00 23 VAL A N 10
ATOM 10651 C CA . VAL A 1 23 ? 1.515 4.623 9.732 1.00 0.00 23 VAL A CA 10
ATOM 10652 C C . VAL A 1 23 ? 2.318 4.861 8.458 1.00 0.00 23 VAL A C 10
ATOM 10653 O O . VAL A 1 23 ? 1.883 4.510 7.361 1.00 0.00 23 VAL A O 10
ATOM 10666 N N . THR A 1 24 ? 3.495 5.461 8.610 1.00 0.00 24 THR A N 10
ATOM 10667 C CA . THR A 1 24 ? 4.359 5.747 7.473 1.00 0.00 24 THR A CA 10
ATOM 10668 C C . THR A 1 24 ? 5.741 5.132 7.663 1.00 0.00 24 THR A C 10
ATOM 10669 O O . THR A 1 24 ? 6.183 4.915 8.791 1.00 0.00 24 THR A O 10
ATOM 10680 N N . GLU A 1 25 ? 6.419 4.854 6.554 1.00 0.00 25 GLU A N 10
ATOM 10681 C CA . GLU A 1 25 ? 7.751 4.264 6.601 1.00 0.00 25 GLU A CA 10
ATOM 10682 C C . GLU A 1 25 ? 8.670 5.066 7.518 1.00 0.00 25 GLU A C 10
ATOM 10683 O O . GLU A 1 25 ? 9.588 4.519 8.127 1.00 0.00 25 GLU A O 10
ATOM 10695 N N . GLY A 1 26 ? 8.414 6.367 7.611 1.00 0.00 26 GLY A N 10
ATOM 10696 C CA . GLY A 1 26 ? 9.227 7.225 8.454 1.00 0.00 26 GLY A CA 10
ATOM 10697 C C . GLY A 1 26 ? 8.634 7.407 9.837 1.00 0.00 26 GLY A C 10
ATOM 10698 O O . GLY A 1 26 ? 8.802 8.456 10.459 1.00 0.00 26 GLY A O 10
ATOM 10702 N N . ALA A 1 27 ? 7.936 6.384 10.320 1.00 0.00 27 ALA A N 10
ATOM 10703 C CA . ALA A 1 27 ? 7.317 6.436 11.638 1.00 0.00 27 ALA A CA 10
ATOM 10704 C C . ALA A 1 27 ? 8.023 5.501 12.614 1.00 0.00 27 ALA A C 10
ATOM 10705 O O . ALA A 1 27 ? 7.969 4.280 12.467 1.00 0.00 27 ALA A O 10
ATOM 10712 N N . SER A 1 28 ? 8.684 6.082 13.610 1.00 0.00 28 SER A N 10
ATOM 10713 C CA . SER A 1 28 ? 9.405 5.300 14.608 1.00 0.00 28 SER A CA 10
ATOM 10714 C C . SER A 1 28 ? 8.486 4.912 15.761 1.00 0.00 28 SER A C 10
ATOM 10715 O O . SER A 1 28 ? 7.976 5.771 16.480 1.00 0.00 28 SER A O 10
ATOM 10723 N N . PHE A 1 29 ? 8.279 3.610 15.933 1.00 0.00 29 PHE A N 10
ATOM 10724 C CA . PHE A 1 29 ? 7.420 3.106 16.998 1.00 0.00 29 PHE A CA 10
ATOM 10725 C C . PHE A 1 29 ? 7.979 3.478 18.369 1.00 0.00 29 PHE A C 10
ATOM 10726 O O . PHE A 1 29 ? 7.291 3.364 19.383 1.00 0.00 29 PHE A O 10
ATOM 10743 N N . ILE A 1 30 ? 9.232 3.922 18.390 1.00 0.00 30 ILE A N 10
ATOM 10744 C CA . ILE A 1 30 ? 9.883 4.311 19.634 1.00 0.00 30 ILE A CA 10
ATOM 10745 C C . ILE A 1 30 ? 9.547 5.751 20.004 1.00 0.00 30 ILE A C 10
ATOM 10746 O O . ILE A 1 30 ? 9.082 6.027 21.110 1.00 0.00 30 ILE A O 10
ATOM 10762 N N . ASP A 1 31 ? 9.783 6.666 19.070 1.00 0.00 31 ASP A N 10
ATOM 10763 C CA . ASP A 1 31 ? 9.503 8.079 19.296 1.00 0.00 31 ASP A CA 10
ATOM 10764 C C . ASP A 1 31 ? 8.125 8.453 18.759 1.00 0.00 31 ASP A C 10
ATOM 10765 O O . ASP A 1 31 ? 7.252 8.888 19.510 1.00 0.00 31 ASP A O 10
ATOM 10774 N N . ASP A 1 32 ? 7.937 8.280 17.455 1.00 0.00 32 ASP A N 10
ATOM 10775 C CA . ASP A 1 32 ? 6.666 8.599 16.817 1.00 0.00 32 ASP A CA 10
ATOM 10776 C C . ASP A 1 32 ? 5.495 8.116 17.667 1.00 0.00 32 ASP A C 10
ATOM 10777 O O . ASP A 1 32 ? 4.493 8.817 17.819 1.00 0.00 32 ASP A O 10
ATOM 10786 N N . LEU A 1 33 ? 5.626 6.914 18.217 1.00 0.00 33 LEU A N 10
ATOM 10787 C CA . LEU A 1 33 ? 4.579 6.336 19.051 1.00 0.00 33 LEU A CA 10
ATOM 10788 C C . LEU A 1 33 ? 4.916 6.485 20.531 1.00 0.00 33 LEU A C 10
ATOM 10789 O O . LEU A 1 33 ? 4.049 6.349 21.393 1.00 0.00 33 LEU A O 10
ATOM 10805 N N . GLY A 1 34 ? 6.184 6.768 20.818 1.00 0.00 34 GLY A N 10
ATOM 10806 C CA . GLY A 1 34 ? 6.613 6.933 22.194 1.00 0.00 34 GLY A CA 10
ATOM 10807 C C . GLY A 1 34 ? 6.666 5.619 22.947 1.00 0.00 34 GLY A C 10
ATOM 10808 O O . GLY A 1 34 ? 6.354 5.564 24.136 1.00 0.00 34 GLY A O 10
ATOM 10812 N N . ALA A 1 35 ? 7.061 4.556 22.253 1.00 0.00 35 ALA A N 10
ATOM 10813 C CA . ALA A 1 35 ? 7.154 3.236 22.863 1.00 0.00 35 ALA A CA 10
ATOM 10814 C C . ALA A 1 35 ? 8.596 2.900 23.228 1.00 0.00 35 ALA A C 10
ATOM 10815 O O . ALA A 1 35 ? 9.521 3.638 22.887 1.00 0.00 35 ALA A O 10
ATOM 10822 N N . ASP A 1 36 ? 8.780 1.783 23.923 1.00 0.00 36 ASP A N 10
ATOM 10823 C CA . ASP A 1 36 ? 10.111 1.349 24.334 1.00 0.00 36 ASP A CA 10
ATOM 10824 C C . ASP A 1 36 ? 10.558 0.133 23.529 1.00 0.00 36 ASP A C 10
ATOM 10825 O O . ASP A 1 36 ? 9.807 -0.390 22.706 1.00 0.00 36 ASP A O 10
ATOM 10834 N N . SER A 1 37 ? 11.787 -0.311 23.772 1.00 0.00 37 SER A N 10
ATOM 10835 C CA . SER A 1 37 ? 12.337 -1.463 23.066 1.00 0.00 37 SER A CA 10
ATOM 10836 C C . SER A 1 37 ? 11.389 -2.656 23.152 1.00 0.00 37 SER A C 10
ATOM 10837 O O . SER A 1 37 ? 11.305 -3.464 22.226 1.00 0.00 37 SER A O 10
ATOM 10845 N N . LEU A 1 38 ? 10.677 -2.759 24.269 1.00 0.00 38 LEU A N 10
ATOM 10846 C CA . LEU A 1 38 ? 9.735 -3.852 24.477 1.00 0.00 38 LEU A CA 10
ATOM 10847 C C . LEU A 1 38 ? 8.769 -3.970 23.302 1.00 0.00 38 LEU A C 10
ATOM 10848 O O . LEU A 1 38 ? 8.654 -5.029 22.684 1.00 0.00 38 LEU A O 10
ATOM 10864 N N . ASP A 1 39 ? 8.080 -2.876 22.997 1.00 0.00 39 ASP A N 10
ATOM 10865 C CA . ASP A 1 39 ? 7.127 -2.856 21.894 1.00 0.00 39 ASP A CA 10
ATOM 10866 C C . ASP A 1 39 ? 7.811 -3.214 20.578 1.00 0.00 39 ASP A C 10
ATOM 10867 O O . ASP A 1 39 ? 7.227 -3.881 19.723 1.00 0.00 39 ASP A O 10
ATOM 10876 N N . THR A 1 40 ? 9.053 -2.765 20.421 1.00 0.00 40 THR A N 10
ATOM 10877 C CA . THR A 1 40 ? 9.816 -3.036 19.209 1.00 0.00 40 THR A CA 10
ATOM 10878 C C . THR A 1 40 ? 9.971 -4.535 18.981 1.00 0.00 40 THR A C 10
ATOM 10879 O O . THR A 1 40 ? 9.527 -5.068 17.964 1.00 0.00 40 THR A O 10
ATOM 10890 N N . VAL A 1 41 ? 10.604 -5.212 19.934 1.00 0.00 41 VAL A N 10
ATOM 10891 C CA . VAL A 1 41 ? 10.816 -6.651 19.838 1.00 0.00 41 VAL A CA 10
ATOM 10892 C C . VAL A 1 41 ? 9.489 -7.400 19.783 1.00 0.00 41 VAL A C 10
ATOM 10893 O O . VAL A 1 41 ? 9.382 -8.446 19.145 1.00 0.00 41 VAL A O 10
ATOM 10906 N N . GLU A 1 42 ? 8.481 -6.856 20.457 1.00 0.00 42 GLU A N 10
ATOM 10907 C CA . GLU A 1 42 ? 7.160 -7.474 20.485 1.00 0.00 42 GLU A CA 10
ATOM 10908 C C . GLU A 1 42 ? 6.516 -7.443 19.102 1.00 0.00 42 GLU A C 10
ATOM 10909 O O . GLU A 1 42 ? 6.121 -8.479 18.565 1.00 0.00 42 GLU A O 10
ATOM 10921 N N . LEU A 1 43 ? 6.411 -6.248 18.531 1.00 0.00 43 LEU A N 10
ATOM 10922 C CA . LEU A 1 43 ? 5.814 -6.080 17.211 1.00 0.00 43 LEU A CA 10
ATOM 10923 C C . LEU A 1 43 ? 6.571 -6.891 16.164 1.00 0.00 43 LEU A C 10
ATOM 10924 O O . LEU A 1 43 ? 5.978 -7.676 15.424 1.00 0.00 43 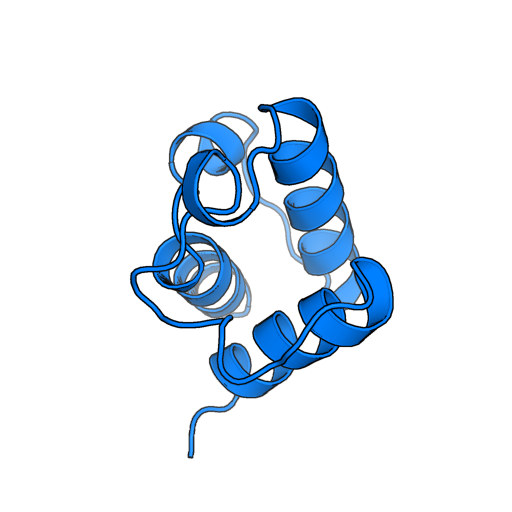LEU A O 10
ATOM 10940 N N . VAL A 1 44 ? 7.885 -6.697 16.109 1.00 0.00 44 VAL A N 10
ATOM 10941 C CA . VAL A 1 44 ? 8.724 -7.413 15.155 1.00 0.00 44 VAL A CA 10
ATOM 10942 C C . VAL A 1 44 ? 8.530 -8.920 15.276 1.00 0.00 44 VAL A C 10
ATOM 10943 O O . VAL A 1 44 ? 8.250 -9.600 14.289 1.00 0.00 44 VAL A O 10
ATOM 10956 N N . MET A 1 45 ? 8.681 -9.435 16.491 1.00 0.00 45 MET A N 10
ATOM 10957 C CA . MET A 1 45 ? 8.521 -10.863 16.741 1.00 0.00 45 MET A CA 10
ATOM 10958 C C . MET A 1 45 ? 7.151 -11.346 16.275 1.00 0.00 45 MET A C 10
ATOM 10959 O O . MET A 1 45 ? 7.025 -12.431 15.710 1.00 0.00 45 MET A O 10
ATOM 10973 N N . ALA A 1 46 ? 6.128 -10.533 16.517 1.00 0.00 46 ALA A N 10
ATOM 10974 C CA . ALA A 1 46 ? 4.768 -10.877 16.121 1.00 0.00 46 ALA A CA 10
ATOM 10975 C C . ALA A 1 46 ? 4.668 -11.067 14.611 1.00 0.00 46 ALA A C 10
ATOM 10976 O O . ALA A 1 46 ? 4.211 -12.106 14.135 1.00 0.00 46 ALA A O 10
ATOM 10983 N N . PHE A 1 47 ? 5.097 -10.056 13.862 1.00 0.00 47 PHE A N 10
ATOM 10984 C CA . PHE A 1 47 ? 5.054 -10.112 12.406 1.00 0.00 47 PHE A CA 10
ATOM 10985 C C . PHE A 1 47 ? 5.817 -11.327 11.885 1.00 0.00 47 PHE A C 10
ATOM 10986 O O . PHE A 1 47 ? 5.346 -12.032 10.993 1.00 0.00 47 PHE A O 10
ATOM 11003 N N . GLU A 1 48 ? 6.997 -11.563 12.449 1.00 0.00 48 GLU A N 10
ATOM 11004 C CA . GLU A 1 48 ? 7.826 -12.692 12.040 1.00 0.00 48 GLU A CA 10
ATOM 11005 C C . GLU A 1 48 ? 7.087 -14.011 12.246 1.00 0.00 48 GLU A C 10
ATOM 11006 O O . GLU A 1 48 ? 7.095 -14.881 11.375 1.00 0.00 48 GLU A O 10
ATOM 11018 N N . GLU A 1 49 ? 6.452 -14.152 13.405 1.00 0.00 49 GLU A N 10
ATOM 11019 C CA . GLU A 1 49 ? 5.710 -15.366 13.726 1.00 0.00 49 GLU A CA 10
ATOM 11020 C C . GLU A 1 49 ? 4.449 -15.475 12.874 1.00 0.00 49 GLU A C 10
ATOM 11021 O O . GLU A 1 49 ? 3.959 -16.572 12.610 1.00 0.00 49 GLU A O 10
ATOM 11033 N N . GLU A 1 50 ? 3.929 -14.328 12.447 1.00 0.00 50 GLU A N 10
ATOM 11034 C CA . GLU A 1 50 ? 2.725 -14.294 11.626 1.00 0.00 50 GLU A CA 10
ATOM 11035 C C . GLU A 1 50 ? 3.045 -14.642 10.176 1.00 0.00 50 GLU A C 10
ATOM 11036 O O . GLU A 1 50 ? 2.274 -15.328 9.505 1.00 0.00 50 GLU A O 10
ATOM 11048 N N . PHE A 1 51 ? 4.188 -14.163 9.697 1.00 0.00 51 PHE A N 10
ATOM 11049 C CA . PHE A 1 51 ? 4.611 -14.421 8.325 1.00 0.00 51 PHE A CA 10
ATOM 11050 C C . PHE A 1 51 ? 5.306 -15.776 8.217 1.00 0.00 51 PHE A C 10
ATOM 11051 O O . PHE A 1 51 ? 5.340 -16.384 7.148 1.00 0.00 51 PHE A O 10
ATOM 11068 N N . GLY A 1 52 ? 5.858 -16.242 9.332 1.00 0.00 52 GLY A N 10
ATOM 11069 C CA . GLY A 1 52 ? 6.545 -17.521 9.342 1.00 0.00 52 GLY A CA 10
ATOM 11070 C C . GLY A 1 52 ? 8.032 -17.382 9.080 1.00 0.00 52 GLY A C 10
ATOM 11071 O O . GLY A 1 52 ? 8.651 -18.268 8.490 1.00 0.00 52 GLY A O 10
ATOM 11075 N N . VAL A 1 53 ? 8.607 -16.267 9.517 1.00 0.00 53 VAL A N 10
ATOM 11076 C CA . VAL A 1 53 ? 10.030 -16.015 9.326 1.00 0.00 53 VAL A CA 10
ATOM 11077 C C . VAL A 1 53 ? 10.748 -15.875 10.664 1.00 0.00 53 VAL A C 10
ATOM 11078 O O . VAL A 1 53 ? 10.124 -15.599 11.688 1.00 0.00 53 VAL A O 10
ATOM 11091 N N . GLU A 1 54 ? 12.063 -16.069 10.647 1.00 0.00 54 GLU A N 10
ATOM 11092 C CA . GLU A 1 54 ? 12.866 -15.965 11.860 1.00 0.00 54 GLU A CA 10
ATOM 11093 C C . GLU A 1 54 ? 14.008 -14.971 11.673 1.00 0.00 54 GLU A C 10
ATOM 11094 O O . GLU A 1 54 ? 14.739 -15.028 10.683 1.00 0.00 54 GLU A O 10
ATOM 11106 N N . ILE A 1 55 ? 14.155 -14.060 12.629 1.00 0.00 55 ILE A N 10
ATOM 11107 C CA . ILE A 1 55 ? 15.209 -13.055 12.571 1.00 0.00 55 ILE A CA 10
ATOM 11108 C C . ILE A 1 55 ? 16.048 -13.062 13.844 1.00 0.00 55 ILE A C 10
ATOM 11109 O O . ILE A 1 55 ? 15.586 -13.442 14.920 1.00 0.00 55 ILE A O 10
ATOM 11125 N N . PRO A 1 56 ? 17.312 -12.632 13.721 1.00 0.00 56 PRO A N 10
ATOM 11126 C CA . PRO A 1 56 ? 18.243 -12.577 14.853 1.00 0.00 56 PRO A CA 10
ATOM 11127 C C . PRO A 1 56 ? 17.868 -11.495 15.860 1.00 0.00 56 PRO A C 10
ATOM 11128 O O . PRO A 1 56 ? 17.070 -10.606 15.562 1.00 0.00 56 PRO A O 10
ATOM 11139 N N . ASP A 1 57 ? 18.449 -11.577 17.052 1.00 0.00 57 ASP A N 10
ATOM 11140 C CA . ASP A 1 57 ? 18.177 -10.603 18.103 1.00 0.00 57 ASP A CA 10
ATOM 11141 C C . ASP A 1 57 ? 18.664 -9.216 17.698 1.00 0.00 57 ASP A C 10
ATOM 11142 O O . ASP A 1 57 ? 18.057 -8.205 18.054 1.00 0.00 57 ASP A O 10
ATOM 11151 N N . ASP A 1 58 ? 19.762 -9.174 16.953 1.00 0.00 58 ASP A N 10
ATOM 11152 C CA . ASP A 1 58 ? 20.331 -7.911 16.499 1.00 0.00 58 ASP A CA 10
ATOM 11153 C C . ASP A 1 58 ? 19.418 -7.238 15.479 1.00 0.00 58 ASP A C 10
ATOM 11154 O O . ASP A 1 58 ? 19.333 -6.012 15.419 1.00 0.00 58 ASP A O 10
ATOM 11163 N N . ALA A 1 59 ? 18.737 -8.050 14.676 1.00 0.00 59 ALA A N 10
ATOM 11164 C CA . ALA A 1 59 ? 17.829 -7.534 13.660 1.00 0.00 59 ALA A CA 10
ATOM 11165 C C . ALA A 1 59 ? 16.740 -6.668 14.284 1.00 0.00 59 ALA A C 10
ATOM 11166 O O . ALA A 1 59 ? 16.201 -5.770 13.637 1.00 0.00 59 ALA A O 10
ATOM 11173 N N . ALA A 1 60 ? 16.422 -6.943 15.545 1.00 0.00 60 ALA A N 10
ATOM 11174 C CA . ALA A 1 60 ? 15.399 -6.187 16.256 1.00 0.00 60 ALA A CA 10
ATOM 11175 C C . ALA A 1 60 ? 15.860 -4.759 16.527 1.00 0.00 60 ALA A C 10
ATOM 11176 O O . ALA A 1 60 ? 15.042 -3.853 16.683 1.00 0.00 60 ALA A O 10
ATOM 11183 N N . GLU A 1 61 ? 17.174 -4.567 16.582 1.00 0.00 61 GLU A N 10
ATOM 11184 C CA . GLU A 1 61 ? 17.743 -3.248 16.836 1.00 0.00 61 GLU A CA 10
ATOM 11185 C C . GLU A 1 61 ? 17.788 -2.419 15.556 1.00 0.00 61 GLU A C 10
ATOM 11186 O O . GLU A 1 61 ? 17.767 -1.189 15.597 1.00 0.00 61 GLU A O 10
ATOM 11198 N N . THR A 1 62 ? 17.851 -3.103 14.417 1.00 0.00 62 THR A N 10
ATOM 11199 C CA . THR A 1 62 ? 17.902 -2.432 13.125 1.00 0.00 62 THR A CA 10
ATOM 11200 C C . THR A 1 62 ? 16.523 -1.929 12.712 1.00 0.00 62 THR A C 10
ATOM 11201 O O . THR A 1 62 ? 16.402 -1.058 11.851 1.00 0.00 62 THR A O 10
ATOM 11212 N N . ILE A 1 63 ? 15.487 -2.483 13.332 1.00 0.00 63 ILE A N 10
ATOM 11213 C CA . ILE A 1 63 ? 14.116 -2.089 13.029 1.00 0.00 63 ILE A CA 10
ATOM 11214 C C . ILE A 1 63 ? 13.660 -0.949 13.934 1.00 0.00 63 ILE A C 10
ATOM 11215 O O . ILE A 1 63 ? 13.285 -1.169 15.087 1.00 0.00 63 ILE A O 10
ATOM 11231 N N . LEU A 1 64 ? 13.692 0.268 13.404 1.00 0.00 64 LEU A N 10
ATOM 11232 C CA . LEU A 1 64 ? 13.279 1.444 14.162 1.00 0.00 64 LEU A CA 10
ATOM 11233 C C . LEU A 1 64 ? 11.975 2.015 13.614 1.00 0.00 64 LEU A C 10
ATOM 11234 O O . LEU A 1 64 ? 10.979 2.116 14.331 1.00 0.00 64 LEU A O 10
ATOM 11250 N N . THR A 1 65 ? 11.987 2.386 12.338 1.00 0.00 65 THR A N 10
ATOM 11251 C CA . THR A 1 65 ? 10.806 2.946 11.693 1.00 0.00 65 THR A CA 10
ATOM 11252 C C . THR A 1 65 ? 10.009 1.866 10.972 1.00 0.00 65 THR A C 10
ATOM 11253 O O . THR A 1 65 ? 10.512 0.769 10.726 1.00 0.00 65 THR A O 10
ATOM 11264 N N . VAL A 1 66 ? 8.763 2.182 10.633 1.00 0.00 66 VAL A N 10
ATOM 11265 C CA . VAL A 1 66 ? 7.897 1.238 9.937 1.00 0.00 66 VAL A CA 10
ATOM 11266 C C . VAL A 1 66 ? 8.584 0.671 8.700 1.00 0.00 66 VAL A C 10
ATOM 11267 O O . VAL A 1 66 ? 8.526 -0.530 8.440 1.00 0.00 66 VAL A O 10
ATOM 11280 N N . GLY A 1 67 ? 9.236 1.544 7.939 1.00 0.00 67 GLY A N 10
ATOM 11281 C CA . GLY A 1 67 ? 9.926 1.112 6.737 1.00 0.00 67 GLY A CA 10
ATOM 11282 C C . GLY A 1 67 ? 10.881 -0.036 6.999 1.00 0.00 67 GLY A C 10
ATOM 11283 O O . GLY A 1 67 ? 11.039 -0.924 6.161 1.00 0.00 67 GLY A O 10
ATOM 11287 N N . ASP A 1 68 ? 11.522 -0.017 8.163 1.00 0.00 68 ASP A N 10
ATOM 11288 C CA . ASP A 1 68 ? 12.467 -1.064 8.532 1.00 0.00 68 ASP A CA 10
ATOM 11289 C C . ASP A 1 68 ? 11.746 -2.384 8.782 1.00 0.00 68 ASP A C 10
ATOM 11290 O O . ASP A 1 68 ? 12.061 -3.402 8.165 1.00 0.00 68 ASP A O 10
ATOM 11299 N N . ALA A 1 69 ? 10.777 -2.360 9.692 1.00 0.00 69 ALA A N 10
ATOM 11300 C CA . ALA A 1 69 ? 10.011 -3.555 10.023 1.00 0.00 69 ALA A CA 10
ATOM 11301 C C . ALA A 1 69 ? 9.388 -4.171 8.775 1.00 0.00 69 ALA A C 10
ATOM 11302 O O . ALA A 1 69 ? 9.481 -5.379 8.554 1.00 0.00 69 ALA A O 10
ATOM 11309 N N . VAL A 1 70 ? 8.752 -3.334 7.962 1.00 0.00 70 VAL A N 10
ATOM 11310 C CA . VAL A 1 70 ? 8.113 -3.796 6.736 1.00 0.00 70 VAL A CA 10
ATOM 11311 C C . VAL A 1 70 ? 9.135 -4.397 5.777 1.00 0.00 70 VAL A C 10
ATOM 11312 O O . VAL A 1 70 ? 8.992 -5.537 5.334 1.00 0.00 70 VAL A O 10
ATOM 11325 N N . LYS A 1 71 ? 10.167 -3.623 5.460 1.00 0.00 71 LYS A N 10
ATOM 11326 C CA . LYS A 1 71 ? 11.216 -4.079 4.555 1.00 0.00 71 LYS A CA 10
ATOM 11327 C C . LYS A 1 71 ? 11.807 -5.403 5.029 1.00 0.00 71 LYS A C 10
ATOM 11328 O O . LYS A 1 71 ? 12.211 -6.238 4.220 1.00 0.00 71 LYS A O 10
ATOM 11347 N N . PHE A 1 72 ? 11.852 -5.588 6.344 1.00 0.00 72 PHE A N 10
ATOM 11348 C CA . PHE A 1 72 ? 12.393 -6.812 6.925 1.00 0.00 72 PHE A CA 10
ATOM 11349 C C . PHE A 1 72 ? 11.467 -7.995 6.660 1.00 0.00 72 PHE A C 10
ATOM 11350 O O . PHE A 1 72 ? 11.876 -8.996 6.069 1.00 0.00 72 PHE A O 10
ATOM 11367 N N . ILE A 1 73 ? 10.220 -7.874 7.101 1.00 0.00 73 ILE A N 10
ATOM 11368 C CA . ILE A 1 73 ? 9.236 -8.932 6.911 1.00 0.00 73 ILE A CA 10
ATOM 11369 C C . ILE A 1 73 ? 9.103 -9.301 5.437 1.00 0.00 73 ILE A C 10
ATOM 11370 O O . ILE A 1 73 ? 8.881 -10.462 5.095 1.00 0.00 73 ILE A O 10
ATOM 11386 N N . ASP A 1 74 ? 9.242 -8.305 4.569 1.00 0.00 74 ASP A N 10
ATOM 11387 C CA . ASP A 1 74 ? 9.140 -8.524 3.131 1.00 0.00 74 ASP A CA 10
ATOM 11388 C C . ASP A 1 74 ? 10.420 -9.149 2.585 1.00 0.00 74 ASP A C 10
ATOM 11389 O O . ASP A 1 74 ? 10.379 -9.981 1.678 1.00 0.00 74 ASP A O 10
ATOM 11398 N N . LYS A 1 75 ? 11.555 -8.743 3.142 1.00 0.00 75 LYS A N 10
ATOM 11399 C CA . LYS A 1 75 ? 12.848 -9.263 2.712 1.00 0.00 75 LYS A CA 10
ATOM 11400 C C . LYS A 1 75 ? 12.949 -10.761 2.982 1.00 0.00 75 LYS A C 10
ATOM 11401 O O . LYS A 1 75 ? 13.398 -11.526 2.129 1.00 0.00 75 LYS A O 10
ATOM 11420 N N . ALA A 1 76 ? 12.527 -11.173 4.173 1.00 0.00 76 ALA A N 10
ATOM 11421 C CA . ALA A 1 76 ? 12.567 -12.580 4.553 1.00 0.00 76 ALA A CA 10
ATOM 11422 C C . ALA A 1 76 ? 11.297 -13.303 4.116 1.00 0.00 76 ALA A C 10
ATOM 11423 O O . ALA A 1 76 ? 11.095 -14.472 4.442 1.00 0.00 76 ALA A O 10
ATOM 11430 N N . SER A 1 77 ? 10.445 -12.598 3.379 1.00 0.00 77 SER A N 10
ATOM 11431 C CA . SER A 1 77 ? 9.192 -13.172 2.902 1.00 0.00 77 SER A CA 10
ATOM 11432 C C . SER A 1 77 ? 9.455 -14.329 1.943 1.00 0.00 77 SER A C 10
ATOM 11433 O O . SER A 1 77 ? 8.686 -15.288 1.884 1.00 0.00 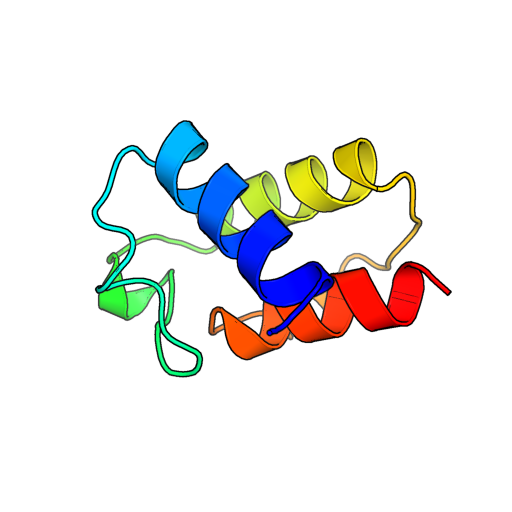77 SER A O 10
ATOM 11441 N N . ALA A 1 78 ? 10.547 -14.231 1.192 1.00 0.00 78 ALA A N 10
ATOM 11442 C CA . ALA A 1 78 ? 10.914 -15.270 0.237 1.00 0.00 78 ALA A CA 10
ATOM 11443 C C . ALA A 1 78 ? 12.428 -15.428 0.153 1.00 0.00 78 ALA A C 10
ATOM 11444 O O . ALA A 1 78 ? 13.127 -14.547 -0.349 1.00 0.00 78 ALA A O 10
#

Solvent-accessible surface area: 5147 Å² total; per-residue (Å²): 226,55,124,16,18,99,144,0,49,138,18,0,39,148,98,56,62,52,78,54,123,130,9,65,117,62,3,29,7,65,124,81,61,59,21,101,75,128,36,8,61,114,13,12,122,27,2,34,156,109,60,61,20,168,32,91,122,95,3,19,124,82,5,100,32,1,9,48,2,14,120,48,9,72,157,36,62,127

Organism: NCBI:txid520466

Nearest PDB structures (foldseek):
  2n57-assembly1_A  TM=1.004E+00  e=4.663E-12  Brucella melitensis bv. 3 str. Ether
  2qnw-assembly1_A  TM=8.734E-01  e=7.005E-07  Toxoplasma gondii RH
  6lvt-assembly1_A  TM=8.678E-01  e=1.003E-06  Thermotoga maritima MSB8
  3gzl-assembly1_A  TM=8.846E-01  e=8.165E-06  Plasmodium falciparum
  6sm4-assembly1_B  TM=9.037E-01  e=1.497E-03  Photorhabdus luminescens

Secondary structure (DSSP, 8-state):
--SHHHHHHHHHHHHH---STT--TT-BTTTTS---HHHHHHHHHHHHHHHT----STHHHH--BHHHHHHHHHHHH-

Radius of gyration: 11.17 Å; Cα contacts (8 Å, |Δi|>4): 79; chains: 1; bounding box: 25×26×28 Å

Sequence (78 aa):
MSDTAERVKKIVVEHLGVDADKVTEGASFIDDLGADSLDTVELVMAFEEEFGVEIPDDAAETILTVGDAVKFIDKASAMSDTAERVKKIVVEHLGVDADKVTEGASFIDDLGADSLDTVELVMAFEEEFGVEIPDDAAETILTVGDAVKFIDKASAMSDTAERVKKIVVEHLGVDADKVTEGASFIDDLGADSLDTVELVMAFEEEFGVEIPDDAAETILTVGDAVKFIDKASAMSDTAERVKKIVVEHLGVDADKVTEGASFIDDLGADSLDTVELVMAFEEEFGVEIPDDAAETILTVGDAVKFIDKASAMSDTAERVKKIVVEHLGVDADKVTEGASFIDDLGADSLDTVELVMAFEEEFGVEIPDDAAETILTVGDAVKFIDKASAMSDTAERVKKIVVEHLGVDADKVTEGASFIDDLGADSLDTVELVMAFEEEFGVEIPDDAAETILTVGDAVKFIDKASAMSDTAERVKKIVVEHLGVDADKVTEGASFIDDLGADSLDTVELVMAFEEEFGVEIPDDAAETILTVGDAVKFIDKASAMSDTAERVKKIVVEHLGVDADKVTEGASFIDDLGADSLDTVELVMAFEEEFGVEIPDDAAETILTVGDAVKFIDKASAMSDTAERVKKIVVEHLGVDADKVTEGASFIDDLGADSLDTVELVMAFEEEFGVEIPDDAAETILTVGDAVKFIDKASAMSDTAERVKKIVVEHLGVDADKVTEGASFIDDLGADSLDTVELVMAFEEEFGVEIPDDAAETILTVGDAVKFIDKASA